Protein AF-A0A9W8M7R4-F1 (afdb_monomer_lite)

Organism: NCBI:txid2828524

Sequence (942 aa):
MDMLTEKFFDIISSVIETLGQFDGKRQLRSAHGLKLFHEESESMINQYSSPTFVIQAQGPSFESALVPRSLAAAENFFPRKDRVGFTNITTCIDIFSGIRRVDMLAQQAVYARQIFIQQPNRRFVRTLVITEDEVLLYHFDRSGSHCYVMPRCNPHVFVKIILGLSSLDEEVLGFDTSVQWTIDPDTGRKDGGTLTIRDDETGTSKTYELWRSDPSFKQYCIISRGTTCWDLLDEDNGRLLLAKDCYRYAEDSDVAEFENLKIARGLDGLAQMVSYTANCGETLNDFGFSPSRKPQHNMIASRVVLEKCGKNLFGFTSEKQLLYAIRDAIAGHRNLLRRGTVHRDIHWSNIVHGVSNAKPGNHGVLIDFDMAKSLTRVVGENWAVGHTQCFSIAILKNALAKQGERLLPHDYLDDMESTFYVTSTIMYQFIEPGPRDNSWENMEANLAFKEEWILAEYPKDPVQHVAENSCWSDASLTLLEKFYAFTREMAKEKEAIRYCREDERRKMYDNLRSKVKQHYDTVLGFFDVAISTLEAAEVGGSQVGSWASGSKRAFENDSEELYYYKRMYPTRNTTPSLVPTIASQLGRANPGLKEHIGLAVEEDPHIFSKTLRCQMAALIRDPVRCLRRAGKLDLASFRYVILVDGIDECRGEDIQGEARQDEDCQTEILMAVKECLLDDDLPFRIFIASRPECAIHDALQSGGALHELAYHIQLSDHYDATADIRRYLQRRLQDLGLRSRDPRARSGGWFSEKDIEKLVIAASGQFIFAATVVRYLSERRSSPVDRLKIVLTWTPAHNRSARPFEKLDLLYYSILSTAKMAYEAVDTHSEHDFLLLFRAY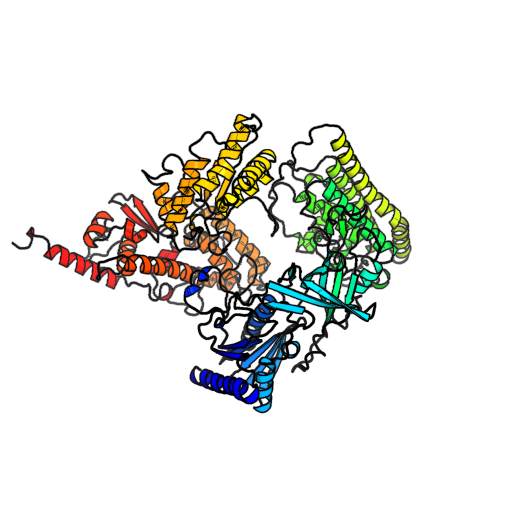QINATHGFNDIVSGPTLSLPNKELNAFLHVADDILISDLRSLVTIRPHPGGPILHLYHKSFSDFLNTESRSKDLFVPSARVQSYLAKCYLQNILQCPELRA

Structure (mmCIF, N/CA/C/O backbone):
data_AF-A0A9W8M7R4-F1
#
_entry.id   AF-A0A9W8M7R4-F1
#
loop_
_atom_site.group_PDB
_atom_site.id
_atom_site.type_symbol
_atom_site.label_atom_id
_atom_site.label_alt_id
_atom_site.label_comp_id
_atom_site.label_asym_id
_atom_site.label_entity_id
_atom_site.label_seq_id
_atom_site.pdbx_PDB_ins_code
_atom_site.Cartn_x
_atom_site.Cartn_y
_atom_site.Cartn_z
_atom_site.occupancy
_atom_site.B_iso_or_equiv
_atom_site.auth_seq_id
_atom_site.auth_comp_id
_atom_site.auth_asym_id
_atom_site.auth_atom_id
_atom_site.pdbx_PDB_model_num
ATOM 1 N N . MET A 1 1 ? 32.624 -13.544 -23.371 1.00 63.53 1 MET A N 1
ATOM 2 C CA . MET A 1 1 ? 31.279 -13.668 -22.778 1.00 63.53 1 MET A CA 1
ATOM 3 C C . MET A 1 1 ? 30.236 -13.675 -23.884 1.00 63.53 1 MET A C 1
ATOM 5 O O . MET A 1 1 ? 29.523 -14.657 -23.973 1.00 63.53 1 MET A O 1
ATOM 9 N N . ASP A 1 2 ? 30.258 -12.707 -24.802 1.00 67.94 2 ASP A N 1
ATOM 10 C CA . ASP A 1 2 ? 29.306 -12.605 -25.927 1.00 67.94 2 ASP A CA 1
ATOM 11 C C . ASP A 1 2 ? 29.199 -13.877 -26.787 1.00 67.94 2 ASP A C 1
ATOM 13 O O . ASP A 1 2 ? 28.110 -14.408 -26.957 1.00 67.94 2 ASP A O 1
ATOM 17 N N . MET A 1 3 ? 30.328 -14.474 -27.188 1.00 74.44 3 MET A N 1
ATOM 18 C CA . MET A 1 3 ? 30.341 -15.760 -27.913 1.00 74.44 3 MET A CA 1
ATOM 19 C C . MET A 1 3 ? 29.724 -16.932 -27.114 1.00 74.44 3 MET A C 1
ATOM 21 O O . MET A 1 3 ? 29.220 -17.890 -27.694 1.00 74.44 3 MET A O 1
ATOM 25 N N . LEU A 1 4 ? 29.803 -16.909 -25.779 1.00 77.62 4 LEU A N 1
ATOM 26 C CA . LEU A 1 4 ? 29.199 -17.942 -24.928 1.00 77.62 4 LEU A CA 1
ATOM 27 C C . LEU A 1 4 ? 27.686 -17.712 -24.813 1.00 77.62 4 LEU A C 1
ATOM 29 O O . LEU A 1 4 ? 26.915 -18.662 -24.909 1.00 77.62 4 LEU A O 1
ATOM 33 N N . THR A 1 5 ? 27.279 -16.450 -24.667 1.00 85.69 5 THR A N 1
ATOM 34 C CA . THR A 1 5 ? 25.880 -16.018 -24.680 1.00 85.69 5 THR A CA 1
ATOM 35 C C . THR A 1 5 ? 25.186 -16.435 -25.977 1.00 85.69 5 THR A C 1
ATOM 37 O O . THR A 1 5 ? 24.152 -17.089 -25.911 1.00 85.69 5 THR A O 1
ATOM 40 N N . GLU A 1 6 ? 25.778 -16.167 -27.145 1.00 87.06 6 GLU A N 1
ATOM 41 C CA . GLU A 1 6 ? 25.225 -16.585 -28.446 1.00 87.06 6 GLU A CA 1
ATOM 42 C C . GLU A 1 6 ? 25.021 -18.103 -28.536 1.00 87.06 6 GLU A C 1
ATOM 44 O O . GLU A 1 6 ? 23.932 -18.566 -28.863 1.00 87.06 6 GLU A O 1
ATOM 49 N N . LYS A 1 7 ? 26.016 -18.904 -28.134 1.00 89.81 7 LYS A N 1
ATOM 50 C CA . LYS A 1 7 ? 25.884 -20.372 -28.146 1.00 89.81 7 LYS A CA 1
ATOM 51 C C . LYS A 1 7 ? 24.743 -20.871 -27.265 1.00 89.81 7 LYS A C 1
ATOM 53 O O . LYS A 1 7 ? 24.025 -21.790 -27.649 1.00 89.81 7 LYS A O 1
ATOM 58 N N . PHE A 1 8 ? 24.582 -20.303 -26.070 1.00 91.31 8 PHE A N 1
ATOM 59 C CA . PHE A 1 8 ? 23.475 -20.680 -25.192 1.00 91.31 8 PHE A CA 1
ATOM 60 C C . PHE A 1 8 ? 22.125 -20.203 -25.727 1.00 91.31 8 PHE A C 1
ATOM 62 O O . PHE A 1 8 ? 21.140 -20.918 -25.546 1.00 91.31 8 PHE A O 1
ATOM 69 N N . PHE A 1 9 ? 22.074 -19.058 -26.412 1.00 94.00 9 PHE A N 1
ATOM 70 C CA . PHE A 1 9 ? 20.873 -18.615 -27.113 1.00 94.00 9 PHE A CA 1
ATOM 71 C C . PHE A 1 9 ? 20.446 -19.643 -28.168 1.00 94.00 9 PHE A C 1
ATOM 73 O O . PHE A 1 9 ? 19.298 -20.083 -28.147 1.00 94.00 9 PHE A O 1
ATOM 80 N N . ASP A 1 10 ? 21.373 -20.100 -29.015 1.00 94.06 10 ASP A N 1
ATOM 81 C CA . ASP A 1 10 ? 21.087 -21.094 -30.058 1.00 94.06 10 ASP A CA 1
ATOM 82 C C . ASP A 1 10 ? 20.635 -22.436 -29.468 1.00 94.06 10 ASP A C 1
ATOM 84 O O . ASP A 1 10 ? 19.653 -23.025 -29.923 1.00 94.06 10 ASP A O 1
ATOM 88 N N . ILE A 1 11 ? 21.312 -22.912 -28.415 1.00 94.06 11 ILE A N 1
ATOM 89 C CA . ILE A 1 11 ? 20.963 -24.175 -27.750 1.00 94.06 11 ILE A CA 1
ATOM 90 C C . ILE A 1 11 ? 19.561 -24.096 -27.139 1.00 94.06 11 ILE A C 1
ATOM 92 O O . ILE A 1 11 ? 18.747 -24.993 -27.355 1.00 94.06 11 ILE A O 1
ATOM 96 N N . ILE A 1 12 ? 19.273 -23.050 -26.359 1.00 95.75 12 ILE A N 1
ATOM 97 C CA . ILE A 1 12 ? 17.987 -22.921 -25.663 1.00 95.75 12 ILE A CA 1
ATOM 98 C C . ILE A 1 12 ? 16.858 -22.716 -26.680 1.00 95.75 12 ILE A C 1
ATOM 100 O O . ILE A 1 12 ? 15.831 -23.386 -26.568 1.00 95.75 12 ILE A O 1
ATOM 104 N N . SER A 1 13 ? 17.058 -21.866 -27.694 1.00 94.88 13 SER A N 1
ATOM 105 C CA . SER A 1 13 ? 16.089 -21.670 -28.781 1.00 94.88 13 SER A CA 1
ATOM 106 C C . SER A 1 13 ? 15.810 -22.979 -29.515 1.00 94.88 13 SER A C 1
ATOM 108 O O . SER A 1 13 ? 14.651 -23.363 -29.653 1.00 94.88 13 SER A O 1
ATOM 110 N N . SER A 1 14 ? 16.855 -23.735 -29.873 1.00 94.38 14 SER A N 1
ATOM 111 C CA . SER A 1 14 ? 16.703 -25.029 -30.544 1.00 94.38 14 SER A CA 1
ATOM 112 C C . SER A 1 14 ? 15.904 -26.025 -29.703 1.00 94.38 14 SER A C 1
ATOM 114 O O . SER A 1 14 ? 15.025 -26.700 -30.237 1.00 94.38 14 SER A O 1
ATOM 116 N N . VAL A 1 15 ? 16.145 -26.094 -28.388 1.00 95.19 15 VAL A N 1
ATOM 117 C CA . VAL A 1 15 ? 15.368 -26.958 -27.483 1.00 95.19 15 VAL A CA 1
ATOM 118 C C . VAL A 1 15 ? 13.887 -26.570 -27.476 1.00 95.19 15 VAL A C 1
ATOM 120 O O . VAL A 1 15 ? 13.032 -27.450 -27.579 1.00 95.19 15 VAL A O 1
ATOM 123 N N . ILE A 1 16 ? 13.576 -25.275 -27.382 1.00 94.44 16 ILE A N 1
ATOM 124 C CA . ILE A 1 16 ? 12.191 -24.776 -27.364 1.00 94.44 16 ILE A CA 1
ATOM 125 C C . ILE A 1 16 ? 11.485 -25.078 -28.695 1.00 94.44 16 ILE A C 1
ATOM 127 O O . ILE A 1 16 ? 10.357 -25.571 -28.689 1.00 94.44 16 ILE A O 1
ATOM 131 N N . GLU A 1 17 ? 12.150 -24.834 -29.824 1.00 91.12 17 GLU A N 1
ATOM 132 C CA . GLU A 1 17 ? 11.568 -24.984 -31.162 1.00 91.12 17 GLU A CA 1
ATOM 133 C C . GLU A 1 17 ? 11.407 -26.450 -31.581 1.00 91.12 17 GLU A C 1
ATOM 135 O O . GLU A 1 17 ? 10.351 -26.840 -32.076 1.00 91.12 17 GLU A O 1
ATOM 140 N N . THR A 1 18 ? 12.430 -27.284 -31.368 1.00 89.62 18 THR A N 1
ATOM 141 C CA . THR A 1 18 ? 12.432 -28.666 -31.880 1.00 89.62 18 THR A CA 1
ATOM 142 C C . THR A 1 18 ? 11.762 -29.663 -30.943 1.00 89.62 18 THR A C 1
ATOM 144 O O . THR A 1 18 ? 11.052 -30.555 -31.410 1.00 89.62 18 THR A O 1
ATOM 147 N N . LEU A 1 19 ? 11.983 -29.530 -29.632 1.00 89.00 19 LEU A N 1
ATOM 148 C CA . LEU A 1 19 ? 11.485 -30.482 -28.636 1.00 89.00 19 LEU A CA 1
ATOM 149 C C . LEU A 1 19 ? 10.217 -29.989 -27.938 1.00 89.00 19 LEU A C 1
ATOM 151 O O . LEU A 1 19 ? 9.416 -30.811 -27.504 1.00 89.00 19 LEU A O 1
ATOM 155 N N . GLY A 1 20 ? 10.044 -28.671 -27.812 1.00 83.75 20 GLY A N 1
ATOM 156 C CA . GLY A 1 20 ? 8.872 -28.077 -27.174 1.00 83.75 20 GLY A CA 1
ATOM 157 C C . GLY A 1 20 ? 7.622 -28.068 -28.053 1.00 83.75 20 GLY A C 1
ATOM 158 O O . GLY A 1 20 ? 6.532 -28.299 -27.542 1.00 83.75 20 GLY A O 1
ATOM 159 N N . GLN A 1 21 ? 7.777 -27.827 -29.363 1.00 81.00 21 GLN A N 1
ATOM 160 C CA . GLN A 1 21 ? 6.673 -27.760 -30.340 1.00 81.00 21 GLN A CA 1
ATOM 161 C C . GLN A 1 21 ? 5.500 -26.875 -29.872 1.00 81.00 21 GLN A C 1
ATOM 163 O O . GLN A 1 21 ? 4.334 -27.230 -29.985 1.00 81.00 21 GLN A O 1
ATOM 168 N N . PHE A 1 22 ? 5.805 -25.701 -29.312 1.00 86.56 22 PHE A N 1
ATOM 169 C CA . PHE A 1 22 ? 4.809 -24.830 -28.675 1.00 86.56 22 PHE A CA 1
ATOM 170 C C . PHE A 1 22 ? 4.043 -23.906 -29.645 1.00 86.56 22 PHE A C 1
ATOM 172 O O . PHE A 1 22 ? 3.486 -22.900 -29.203 1.00 86.56 22 PHE A O 1
ATOM 179 N N . ASP A 1 23 ? 4.055 -24.183 -30.954 1.00 83.06 23 ASP A N 1
ATOM 180 C CA . ASP A 1 23 ? 3.386 -23.396 -32.010 1.00 83.06 23 ASP A CA 1
ATOM 181 C C . ASP A 1 23 ? 3.647 -21.876 -31.942 1.00 83.06 23 ASP A C 1
ATOM 183 O O . ASP A 1 23 ? 2.755 -21.052 -32.141 1.00 83.06 23 ASP A O 1
ATOM 187 N N . GLY A 1 24 ? 4.872 -21.477 -31.587 1.00 83.06 24 GLY A N 1
ATOM 188 C CA . GLY A 1 24 ? 5.258 -20.065 -31.461 1.00 83.06 24 GLY A CA 1
ATOM 189 C C . GLY A 1 24 ? 4.744 -19.350 -30.202 1.00 83.06 24 GLY A C 1
ATOM 190 O O . GLY A 1 24 ? 5.095 -18.194 -29.975 1.00 83.06 24 GLY A O 1
ATOM 191 N N . LYS A 1 25 ? 3.986 -20.020 -29.321 1.00 90.00 25 LYS A N 1
ATOM 192 C CA . LYS A 1 25 ? 3.509 -19.444 -28.042 1.00 90.00 25 LYS A CA 1
ATOM 193 C C . LYS A 1 25 ? 4.615 -19.246 -27.005 1.00 90.00 25 LYS A C 1
ATOM 195 O O . LYS A 1 25 ? 4.366 -18.678 -25.938 1.00 90.00 25 LYS A O 1
ATOM 200 N N . ARG A 1 26 ? 5.807 -19.777 -27.266 1.00 94.06 26 ARG A N 1
ATOM 201 C CA . ARG A 1 26 ? 6.994 -19.680 -26.416 1.00 94.06 26 ARG A CA 1
ATOM 202 C C . ARG A 1 26 ? 8.165 -19.302 -27.299 1.00 94.06 26 ARG A C 1
ATOM 204 O O . ARG A 1 26 ? 8.432 -19.993 -28.278 1.00 94.06 26 ARG A O 1
ATOM 211 N N . GLN A 1 27 ? 8.851 -18.225 -26.945 1.00 93.00 27 GLN A N 1
ATOM 212 C CA . GLN A 1 27 ? 9.994 -17.750 -27.711 1.00 93.00 27 GLN A CA 1
ATOM 213 C C . GLN A 1 27 ? 11.095 -17.276 -26.770 1.00 93.00 27 GLN A C 1
ATOM 215 O O . GLN A 1 27 ? 10.845 -16.481 -25.862 1.00 93.00 27 GLN A O 1
ATOM 220 N N . LEU A 1 28 ? 12.324 -17.741 -26.993 1.00 94.88 28 LEU A N 1
ATOM 221 C CA . LEU A 1 28 ? 13.481 -17.173 -26.314 1.00 94.88 28 LEU A CA 1
ATOM 222 C C . LEU A 1 28 ? 13.774 -15.790 -26.901 1.00 94.88 28 LEU A C 1
ATOM 224 O O . LEU A 1 28 ? 13.878 -15.622 -28.115 1.00 94.88 28 LEU A O 1
ATOM 228 N N . ARG A 1 29 ? 13.922 -14.788 -26.038 1.00 92.50 29 ARG A N 1
ATOM 229 C CA . ARG A 1 29 ? 14.268 -13.422 -26.434 1.00 92.50 29 ARG A CA 1
ATOM 230 C C . ARG A 1 29 ? 15.545 -13.008 -25.729 1.00 92.50 29 ARG A C 1
ATOM 232 O O . ARG A 1 29 ? 15.669 -13.167 -24.512 1.00 92.50 29 ARG A O 1
ATOM 239 N N . SER A 1 30 ? 16.476 -12.438 -26.492 1.00 89.94 30 SER A N 1
ATOM 240 C CA . SER A 1 30 ? 17.576 -11.686 -25.900 1.00 89.94 30 SER A CA 1
ATOM 241 C C . SER A 1 30 ? 17.002 -10.459 -25.213 1.00 89.94 30 SER A C 1
ATOM 243 O O . SER A 1 30 ? 16.297 -9.667 -25.837 1.00 89.94 30 SER A O 1
ATOM 245 N N . ALA A 1 31 ? 17.270 -10.335 -23.917 1.00 83.12 31 ALA A N 1
ATOM 246 C CA . ALA A 1 31 ? 16.849 -9.188 -23.126 1.00 83.12 31 ALA A CA 1
ATOM 247 C C . ALA A 1 31 ? 17.984 -8.170 -22.936 1.00 83.12 31 ALA A C 1
ATOM 249 O O . ALA A 1 31 ? 17.799 -7.144 -22.276 1.00 83.12 31 ALA A O 1
ATOM 250 N N . HIS A 1 32 ? 19.129 -8.387 -23.597 1.00 74.44 32 HIS A N 1
ATOM 251 C CA . HIS A 1 32 ? 20.194 -7.399 -23.685 1.00 74.44 32 HIS A CA 1
ATOM 252 C C . HIS A 1 32 ? 19.678 -6.136 -24.394 1.00 74.44 32 HIS A C 1
ATOM 254 O O . HIS A 1 32 ? 19.319 -6.168 -25.568 1.00 74.44 32 HIS A O 1
ATOM 260 N N . GLY A 1 33 ? 19.581 -5.028 -23.654 1.00 67.94 33 GLY A N 1
ATOM 261 C CA . GLY A 1 33 ? 19.004 -3.768 -24.140 1.00 67.94 33 GLY A CA 1
ATOM 262 C C . GLY A 1 33 ? 17.485 -3.628 -23.961 1.00 67.94 33 GLY A C 1
ATOM 263 O O . GLY A 1 33 ? 16.970 -2.520 -24.118 1.00 67.94 33 GLY A O 1
ATOM 264 N N . LEU A 1 34 ? 16.765 -4.686 -23.561 1.00 80.62 34 LEU A N 1
ATOM 265 C CA . LEU A 1 34 ? 15.351 -4.589 -23.181 1.00 80.62 34 LEU A CA 1
ATOM 266 C C . LEU A 1 34 ? 15.217 -4.074 -21.743 1.00 80.62 34 LEU A C 1
ATOM 268 O O . LEU A 1 34 ? 15.979 -4.455 -20.853 1.00 80.62 34 LEU A O 1
ATOM 272 N N . LYS A 1 35 ? 14.224 -3.215 -21.499 1.00 81.12 35 LYS A N 1
ATOM 273 C CA . LYS A 1 35 ? 13.901 -2.699 -20.162 1.00 81.12 35 LYS A CA 1
ATOM 274 C C . LYS A 1 35 ? 12.603 -3.338 -19.678 1.00 81.12 35 LYS A C 1
ATOM 276 O O . LYS A 1 35 ? 11.530 -2.940 -20.116 1.00 81.12 35 LYS A O 1
ATOM 281 N N . LEU A 1 36 ? 12.698 -4.317 -18.779 1.00 85.06 36 LEU A N 1
ATOM 282 C CA . LEU A 1 36 ? 11.528 -4.912 -18.133 1.00 85.06 36 LEU A CA 1
ATOM 283 C C . LEU A 1 36 ? 11.210 -4.106 -16.875 1.00 85.06 36 LEU A C 1
ATOM 285 O O . LEU A 1 36 ? 11.969 -4.138 -15.904 1.00 85.06 36 LEU A O 1
ATOM 289 N N . PHE A 1 37 ? 10.122 -3.348 -16.906 1.00 83.31 37 PHE A N 1
ATOM 290 C CA . PHE A 1 37 ? 9.811 -2.362 -15.873 1.00 83.31 37 PHE A CA 1
ATOM 291 C C . PHE A 1 37 ? 9.232 -2.975 -14.605 1.00 83.31 37 PHE A C 1
ATOM 293 O O . PHE A 1 37 ? 8.526 -3.981 -14.643 1.00 83.31 37 PHE A O 1
ATOM 300 N N . HIS A 1 38 ? 9.565 -2.355 -13.474 1.00 83.81 38 HIS A N 1
ATOM 301 C CA . HIS A 1 38 ? 9.110 -2.773 -12.153 1.00 83.81 38 HIS A CA 1
ATOM 302 C C . HIS A 1 38 ? 7.792 -2.094 -11.773 1.00 83.81 38 HIS A C 1
ATOM 304 O O . HIS A 1 38 ? 7.587 -0.926 -12.096 1.00 83.81 38 HIS A O 1
ATOM 310 N N . GLU A 1 39 ? 6.943 -2.797 -11.024 1.00 75.88 39 GLU A N 1
ATOM 311 C CA . GLU A 1 39 ? 5.661 -2.290 -10.511 1.00 75.88 39 GLU A CA 1
ATOM 312 C C . GLU A 1 39 ? 5.675 -2.300 -8.968 1.00 75.88 39 GLU A C 1
ATOM 314 O O . GLU A 1 39 ? 5.209 -3.227 -8.320 1.00 75.88 39 GLU A O 1
ATOM 319 N N . GLU A 1 40 ? 6.283 -1.293 -8.332 1.00 59.75 40 GLU A N 1
ATOM 320 C CA . GLU A 1 40 ? 6.378 -1.222 -6.861 1.00 59.75 40 GLU A CA 1
ATOM 321 C C . GLU A 1 40 ? 5.921 0.141 -6.331 1.00 59.75 40 GLU A C 1
ATOM 323 O O . GLU A 1 40 ? 6.742 1.013 -6.065 1.00 59.75 40 GLU A O 1
ATOM 328 N N . SER A 1 41 ? 4.603 0.285 -6.160 1.00 44.12 41 SER A N 1
ATOM 329 C CA . SER A 1 41 ? 3.895 1.462 -5.629 1.00 44.12 41 SER A CA 1
ATOM 330 C C . SER A 1 41 ? 4.120 2.799 -6.360 1.00 44.12 41 SER A C 1
ATOM 332 O O . SER A 1 41 ? 5.094 3.040 -7.071 1.00 44.12 41 SER A O 1
ATOM 334 N N . GLU A 1 42 ? 3.166 3.708 -6.165 1.00 39.12 42 GLU A N 1
ATOM 335 C CA . GLU A 1 42 ? 3.005 4.998 -6.848 1.00 39.12 42 GLU A CA 1
ATOM 336 C C . GLU A 1 42 ? 4.198 5.983 -6.713 1.00 39.12 42 GLU A C 1
ATOM 338 O O . GLU A 1 42 ? 4.226 7.043 -7.333 1.00 39.12 42 GLU A O 1
ATOM 343 N N . SER A 1 43 ? 5.242 5.666 -5.944 1.00 36.91 43 SER A N 1
ATOM 344 C CA . SER A 1 43 ? 6.363 6.591 -5.688 1.00 36.91 43 SER A CA 1
ATOM 345 C C . SER A 1 43 ? 7.661 6.297 -6.461 1.00 36.91 43 SER A C 1
ATOM 347 O O . SER A 1 43 ? 8.602 7.089 -6.377 1.00 36.91 43 SER A O 1
ATOM 349 N N . MET A 1 44 ? 7.741 5.207 -7.236 1.00 40.03 44 MET A N 1
ATOM 350 C CA . MET A 1 44 ? 9.003 4.721 -7.826 1.00 40.03 44 MET A CA 1
ATOM 351 C C . MET A 1 44 ? 8.919 4.546 -9.350 1.00 40.03 44 MET A C 1
ATOM 353 O O . MET A 1 44 ? 8.789 3.433 -9.852 1.00 40.03 44 MET A O 1
ATOM 357 N N . ILE A 1 45 ? 9.046 5.629 -10.120 1.00 44.12 45 ILE A N 1
ATOM 358 C CA . ILE A 1 45 ? 9.048 5.530 -11.589 1.00 44.12 45 ILE A CA 1
ATOM 359 C C . ILE A 1 45 ? 10.486 5.339 -12.131 1.00 44.12 45 ILE A C 1
ATOM 361 O O . ILE A 1 45 ? 11.418 6.005 -11.678 1.00 44.12 45 ILE A O 1
ATOM 365 N N . ASN A 1 46 ? 10.646 4.437 -13.115 1.00 54.03 46 ASN A N 1
ATOM 366 C CA . ASN A 1 46 ? 11.855 4.091 -13.904 1.00 54.03 46 ASN A CA 1
ATOM 367 C C . ASN A 1 46 ? 12.802 2.983 -13.390 1.00 54.03 46 ASN A C 1
ATOM 369 O O . ASN A 1 46 ? 13.910 2.855 -13.920 1.00 54.03 46 ASN A O 1
ATOM 373 N N . GLN A 1 47 ? 12.415 2.144 -12.426 1.00 69.31 47 GLN A N 1
ATOM 374 C CA . GLN A 1 47 ? 13.193 0.924 -12.159 1.00 69.31 47 GLN A CA 1
ATOM 375 C C . GLN A 1 47 ? 12.873 -0.154 -13.200 1.00 69.31 47 GLN A C 1
ATOM 377 O O . GLN A 1 47 ? 11.716 -0.363 -13.563 1.00 69.31 47 GLN A O 1
ATOM 382 N N . TYR A 1 48 ? 13.913 -0.809 -13.710 1.00 82.69 48 TYR A N 1
ATOM 383 C CA . TYR A 1 48 ? 13.786 -1.909 -14.654 1.00 82.69 48 TYR A CA 1
ATOM 384 C C . TYR A 1 48 ? 14.875 -2.950 -14.417 1.00 82.69 48 TYR A C 1
ATOM 386 O O . TYR A 1 48 ? 15.890 -2.704 -13.759 1.00 82.69 48 TYR A O 1
ATOM 394 N N . SER A 1 49 ? 14.659 -4.123 -14.987 1.00 86.75 49 SER A N 1
ATOM 395 C CA . SER A 1 49 ? 15.643 -5.187 -15.082 1.00 86.75 49 SER A CA 1
ATOM 396 C C . SER A 1 49 ? 15.896 -5.549 -16.536 1.00 86.75 49 SER A C 1
ATOM 398 O O . SER A 1 49 ? 15.009 -5.439 -17.379 1.00 86.75 49 SER A O 1
ATOM 400 N N . SER A 1 50 ? 17.115 -5.997 -16.807 1.00 88.25 50 SER A N 1
ATOM 401 C CA . SER A 1 50 ? 17.550 -6.459 -18.124 1.00 88.25 50 SER A CA 1
ATOM 402 C C . SER A 1 50 ? 18.276 -7.791 -17.933 1.00 88.25 50 SER A C 1
ATOM 404 O O . SER A 1 50 ? 19.505 -7.793 -17.842 1.00 88.25 50 SER A O 1
ATOM 406 N N . PRO A 1 51 ? 17.537 -8.903 -17.749 1.00 92.19 51 PRO A N 1
ATOM 407 C CA . PRO A 1 51 ? 18.140 -10.234 -17.719 1.00 92.19 51 PRO A CA 1
ATOM 408 C C . PRO A 1 51 ? 18.854 -10.542 -19.043 1.00 92.19 51 PRO A C 1
ATOM 410 O O . PRO A 1 51 ? 18.665 -9.849 -20.044 1.00 92.19 51 PRO A O 1
ATOM 413 N N . THR A 1 52 ? 19.666 -11.596 -19.064 1.00 93.31 52 THR A N 1
ATOM 414 C CA . THR A 1 52 ? 20.369 -12.030 -20.281 1.00 93.31 52 THR A CA 1
ATOM 415 C C . THR A 1 52 ? 19.364 -12.517 -21.325 1.00 93.31 52 THR A C 1
ATOM 417 O O . THR A 1 52 ? 19.315 -11.995 -22.441 1.00 93.31 52 THR A O 1
ATOM 420 N N . PHE A 1 53 ? 18.499 -13.456 -20.933 1.00 95.69 53 PHE A N 1
ATOM 421 C CA . PHE A 1 53 ? 17.388 -13.941 -21.744 1.00 95.69 53 PHE A CA 1
ATOM 422 C C . PHE A 1 53 ? 16.094 -13.997 -20.946 1.00 95.69 53 PHE A C 1
ATOM 424 O O . PHE A 1 53 ? 16.083 -14.094 -19.716 1.00 95.69 53 PHE A O 1
ATOM 431 N N . VAL A 1 54 ? 14.990 -14.020 -21.679 1.00 96.38 54 VAL A N 1
ATOM 432 C CA . VAL A 1 54 ? 13.667 -14.349 -21.151 1.00 96.38 54 VAL A CA 1
ATOM 433 C C . VAL A 1 54 ? 12.950 -15.279 -22.111 1.00 96.38 54 VAL A C 1
ATOM 435 O O . VAL A 1 54 ? 13.210 -15.263 -23.315 1.00 96.38 54 VAL A O 1
ATOM 438 N N . ILE A 1 55 ? 12.029 -16.075 -21.580 1.00 96.25 55 ILE A N 1
ATOM 439 C CA . ILE A 1 55 ? 11.105 -16.857 -22.401 1.00 96.25 55 ILE A CA 1
ATOM 440 C C . ILE A 1 55 ? 9.800 -16.070 -22.466 1.00 96.25 55 ILE A C 1
ATOM 442 O O . ILE A 1 55 ? 9.037 -16.046 -21.499 1.00 96.25 55 ILE A O 1
ATOM 446 N N . GLN A 1 56 ? 9.576 -15.398 -23.594 1.00 94.19 56 GLN A N 1
ATOM 447 C CA . GLN A 1 56 ? 8.321 -14.720 -23.892 1.00 94.19 56 GLN A CA 1
ATOM 448 C C . GLN A 1 56 ? 7.219 -15.763 -24.081 1.00 94.19 56 GLN A C 1
ATOM 450 O O . GLN A 1 56 ? 7.436 -16.810 -24.697 1.00 94.19 56 GLN A O 1
ATOM 455 N N . ALA A 1 57 ? 6.044 -15.475 -23.534 1.00 93.81 57 ALA A N 1
ATOM 456 C CA . ALA A 1 57 ? 4.942 -16.411 -23.443 1.00 93.81 57 ALA A CA 1
ATOM 457 C C . ALA A 1 57 ? 3.617 -15.775 -23.858 1.00 93.81 57 ALA A C 1
ATOM 459 O O . ALA A 1 57 ? 3.325 -14.626 -23.531 1.00 93.81 57 ALA A O 1
ATOM 460 N N . GLN A 1 58 ? 2.802 -16.571 -24.543 1.00 90.31 58 GLN A N 1
ATOM 461 C CA . GLN A 1 58 ? 1.394 -16.295 -24.806 1.00 90.31 58 GLN A CA 1
ATOM 462 C C . GLN A 1 58 ? 0.529 -17.378 -24.155 1.00 90.31 58 GLN A C 1
ATOM 464 O O . GLN A 1 58 ? 0.924 -18.548 -24.088 1.00 90.31 58 GLN A O 1
ATOM 469 N N . GLY A 1 59 ? -0.650 -17.009 -23.671 1.00 87.94 59 GLY A N 1
ATOM 470 C CA . GLY A 1 59 ? -1.560 -17.923 -22.987 1.00 87.94 59 GLY A CA 1
ATOM 471 C C . GLY A 1 59 ? -2.505 -17.177 -22.049 1.00 87.94 59 GLY A C 1
ATOM 472 O O . GLY A 1 59 ? -2.378 -15.960 -21.925 1.00 87.94 59 GLY A O 1
ATOM 473 N N . PRO A 1 60 ? -3.426 -17.893 -21.388 1.00 85.81 60 PRO A N 1
ATOM 474 C CA . PRO A 1 60 ? -4.508 -17.270 -20.631 1.00 85.81 60 PRO A CA 1
ATOM 475 C C . PRO A 1 60 ? -4.012 -16.461 -19.423 1.00 85.81 60 PRO A C 1
ATOM 477 O O . PRO A 1 60 ? -4.578 -15.417 -19.130 1.00 85.81 60 PRO A O 1
ATOM 480 N N . SER A 1 61 ? -2.910 -16.848 -18.772 1.00 91.50 61 SER A N 1
ATOM 481 C CA . SER A 1 61 ? -2.337 -16.056 -17.666 1.00 91.50 61 SER A CA 1
ATOM 482 C C . SER A 1 61 ? -1.388 -14.918 -18.069 1.00 91.50 61 SER A C 1
ATOM 484 O O . SER A 1 61 ? -0.929 -14.184 -17.187 1.00 91.50 61 SER A O 1
ATOM 486 N N . PHE A 1 62 ? -1.090 -14.744 -19.362 1.00 92.62 62 PHE A N 1
ATOM 487 C CA . PHE A 1 62 ? -0.138 -13.743 -19.857 1.00 92.62 62 PHE A CA 1
ATOM 488 C C . PHE A 1 62 ? -0.848 -12.590 -20.564 1.00 92.62 62 PHE A C 1
ATOM 490 O O . PHE A 1 62 ? -1.793 -12.798 -21.316 1.00 92.62 62 PHE A O 1
ATOM 497 N N . GLU A 1 63 ? -0.344 -11.373 -20.375 1.00 89.19 63 GLU A N 1
ATOM 498 C CA . GLU A 1 63 ? -0.904 -10.168 -20.995 1.00 89.19 63 GLU A CA 1
ATOM 499 C C . GLU A 1 63 ? 0.189 -9.258 -21.564 1.00 89.19 63 GLU A C 1
ATOM 501 O O . GLU A 1 63 ? 1.341 -9.297 -21.120 1.00 89.19 63 GLU A O 1
ATOM 506 N N . SER A 1 64 ? -0.175 -8.404 -22.521 1.00 84.50 64 SER A N 1
ATOM 507 C CA . SER A 1 64 ? 0.708 -7.422 -23.155 1.00 84.50 64 SER A CA 1
ATOM 508 C C . SER A 1 64 ? 1.590 -6.694 -22.135 1.00 84.50 64 SER A C 1
ATOM 510 O O . SER A 1 64 ? 1.108 -6.233 -21.095 1.00 84.50 64 SER A O 1
ATOM 512 N N . ALA A 1 65 ? 2.885 -6.592 -22.456 1.00 75.31 65 ALA A N 1
ATOM 513 C CA . ALA A 1 65 ? 3.902 -5.983 -21.604 1.00 75.31 65 ALA A CA 1
ATOM 514 C C . ALA A 1 65 ? 3.495 -4.584 -21.124 1.00 75.31 65 ALA A C 1
ATOM 516 O O . ALA A 1 65 ? 3.071 -3.747 -21.925 1.00 75.31 65 ALA A O 1
ATOM 517 N N . LEU A 1 66 ? 3.696 -4.316 -19.831 1.00 65.56 66 LEU A N 1
ATOM 518 C CA . LEU A 1 66 ? 3.542 -2.973 -19.281 1.00 65.56 66 LEU A CA 1
ATOM 519 C C . LEU A 1 66 ? 4.512 -2.004 -19.959 1.00 65.56 66 LEU A C 1
ATOM 521 O O . LEU A 1 66 ? 5.715 -2.252 -20.070 1.00 65.56 66 LEU A O 1
ATOM 525 N N . VAL A 1 67 ? 3.977 -0.863 -20.367 1.00 57.91 67 VAL A N 1
ATOM 526 C CA . VAL A 1 67 ? 4.741 0.244 -20.931 1.00 57.91 67 VAL A CA 1
ATOM 527 C C . VAL A 1 67 ? 4.816 1.308 -19.848 1.00 57.91 67 VAL A C 1
ATOM 529 O O . VAL A 1 67 ? 3.776 1.679 -19.294 1.00 57.91 67 VAL A O 1
ATOM 532 N N . PRO A 1 68 ? 6.005 1.835 -19.514 1.00 49.97 68 PRO A N 1
ATOM 533 C CA . PRO A 1 68 ? 6.082 3.007 -18.671 1.00 49.97 68 PRO A CA 1
ATOM 534 C C . PRO A 1 68 ? 5.275 4.099 -19.327 1.00 49.97 68 PRO A C 1
ATOM 536 O O . PRO A 1 68 ? 5.435 4.395 -20.509 1.00 49.97 68 PRO A O 1
ATOM 539 N N . ARG A 1 69 ? 4.457 4.743 -18.518 1.00 46.75 69 ARG A N 1
ATOM 540 C CA . ARG A 1 69 ? 3.570 5.821 -18.938 1.00 46.75 69 ARG A CA 1
ATOM 541 C C . ARG A 1 69 ? 4.323 6.968 -19.636 1.00 46.75 69 ARG A C 1
ATOM 543 O O . ARG A 1 69 ? 3.753 7.670 -20.457 1.00 46.75 69 ARG A O 1
ATOM 550 N N . SER A 1 70 ? 5.631 7.096 -19.393 1.00 39.69 70 SER A N 1
ATOM 551 C CA . SER A 1 70 ? 6.524 8.030 -20.082 1.00 39.69 70 SER A CA 1
ATOM 552 C C . SER A 1 70 ? 6.801 7.707 -21.559 1.00 39.69 70 SER A C 1
ATOM 554 O O . SER A 1 70 ? 7.111 8.639 -22.297 1.00 39.69 70 SER A O 1
ATOM 556 N N . LEU A 1 71 ? 6.679 6.440 -21.978 1.00 43.34 71 LEU A N 1
ATOM 557 C CA . LEU A 1 71 ? 6.962 5.915 -23.325 1.00 43.34 71 LEU A CA 1
ATOM 558 C C . LEU A 1 71 ? 5.693 5.527 -24.111 1.00 43.34 71 LEU A C 1
ATOM 560 O O . LEU A 1 71 ? 5.801 5.124 -25.266 1.00 43.34 71 LEU A O 1
ATOM 564 N N . ALA A 1 72 ? 4.504 5.653 -23.510 1.00 44.50 72 ALA A N 1
ATOM 565 C CA . ALA A 1 72 ? 3.228 5.320 -24.151 1.00 44.50 72 ALA A CA 1
ATOM 566 C C . ALA A 1 72 ? 2.925 6.206 -25.379 1.00 44.50 72 ALA A C 1
ATOM 568 O O . ALA A 1 72 ? 2.384 5.718 -26.360 1.00 44.50 72 ALA A O 1
ATOM 569 N N . ALA A 1 73 ? 3.380 7.464 -25.398 1.00 39.47 73 ALA A N 1
ATOM 570 C CA . ALA A 1 73 ? 3.234 8.361 -26.554 1.00 39.47 73 ALA A CA 1
ATOM 571 C C . ALA A 1 73 ? 4.015 7.899 -27.809 1.00 39.47 73 ALA A C 1
ATOM 573 O O . ALA A 1 73 ? 3.690 8.285 -28.927 1.00 39.47 73 ALA A O 1
ATOM 574 N N . ALA A 1 74 ? 5.022 7.029 -27.652 1.00 40.38 74 ALA A N 1
ATOM 575 C CA . ALA A 1 74 ? 5.752 6.416 -28.766 1.00 40.38 74 ALA A CA 1
ATOM 576 C C . ALA A 1 74 ? 5.099 5.104 -29.257 1.00 40.38 74 ALA A C 1
ATOM 578 O O . ALA A 1 74 ? 5.716 4.346 -30.011 1.00 40.38 74 ALA A O 1
ATOM 579 N N . GLU A 1 75 ? 3.865 4.803 -28.821 1.00 40.78 75 GLU A N 1
ATOM 580 C CA . GLU A 1 75 ? 3.178 3.539 -29.106 1.00 40.78 75 GLU A CA 1
ATOM 581 C C . GLU A 1 75 ? 3.024 3.226 -30.593 1.00 40.78 75 GLU A C 1
ATOM 583 O O . GLU A 1 75 ? 3.042 2.048 -30.954 1.00 40.78 75 GLU A O 1
ATOM 588 N N . ASN A 1 76 ? 2.971 4.256 -31.439 1.00 44.62 76 ASN A N 1
ATOM 589 C CA . ASN A 1 76 ? 2.750 4.135 -32.879 1.00 44.62 76 ASN A CA 1
ATOM 590 C C . ASN A 1 76 ? 3.926 3.512 -33.655 1.00 44.62 76 ASN A C 1
ATOM 592 O O . ASN A 1 76 ? 3.765 3.187 -34.828 1.00 44.62 76 ASN A O 1
ATOM 596 N N . PHE A 1 77 ? 5.092 3.308 -33.030 1.00 40.97 77 PHE A N 1
ATOM 597 C CA . PHE A 1 77 ? 6.290 2.824 -33.730 1.00 40.97 77 PHE A CA 1
ATOM 598 C C . PHE A 1 77 ? 6.586 1.321 -33.562 1.00 40.97 77 PHE A C 1
ATOM 600 O O . PHE A 1 77 ? 7.427 0.802 -34.292 1.00 40.97 77 PHE A O 1
ATOM 607 N N . PHE A 1 78 ? 5.902 0.593 -32.662 1.00 42.12 78 PHE A N 1
ATOM 608 C CA . PHE A 1 78 ? 6.138 -0.849 -32.453 1.00 42.12 78 PHE A CA 1
ATOM 609 C C . PHE A 1 78 ? 4.849 -1.635 -32.155 1.00 42.12 78 PHE A C 1
ATOM 611 O O . PHE A 1 78 ? 4.147 -1.273 -31.201 1.00 42.12 78 PHE A O 1
ATOM 618 N N . PRO A 1 79 ? 4.569 -2.752 -32.865 1.00 52.38 79 PRO A N 1
ATOM 619 C CA . PRO A 1 79 ? 3.394 -3.588 -32.616 1.00 52.38 79 PRO A CA 1
ATOM 620 C C . PRO A 1 79 ? 3.321 -4.061 -31.156 1.00 52.38 79 PRO A C 1
ATOM 622 O O . PRO A 1 79 ? 4.285 -4.600 -30.610 1.00 52.38 79 PRO A O 1
ATOM 625 N N . ARG A 1 80 ? 2.156 -3.893 -30.511 1.00 57.38 80 ARG A N 1
ATOM 626 C CA . ARG A 1 80 ? 1.937 -4.241 -29.089 1.00 57.38 80 ARG A CA 1
ATOM 627 C C . ARG A 1 80 ? 2.266 -5.707 -28.762 1.00 57.38 80 ARG A C 1
ATOM 629 O O . ARG A 1 80 ? 2.770 -5.981 -27.676 1.00 57.38 80 ARG A O 1
ATOM 636 N N . LYS A 1 81 ? 2.055 -6.629 -29.711 1.00 52.59 81 LYS A N 1
ATOM 637 C CA . LYS A 1 81 ? 2.291 -8.078 -29.553 1.00 52.59 81 LYS A CA 1
ATOM 638 C C . LYS A 1 81 ? 3.775 -8.476 -29.457 1.00 52.59 81 LYS A C 1
ATOM 640 O O . LYS A 1 81 ? 4.068 -9.544 -28.929 1.00 52.59 81 LYS A O 1
ATOM 645 N N . ASP A 1 82 ? 4.702 -7.615 -29.882 1.00 58.06 82 ASP A N 1
ATOM 646 C CA . ASP A 1 82 ? 6.145 -7.918 -29.908 1.00 58.06 82 ASP A CA 1
ATOM 647 C C . ASP A 1 82 ? 6.915 -7.406 -28.677 1.00 58.06 82 ASP A C 1
ATOM 649 O O . ASP A 1 82 ? 8.129 -7.610 -28.565 1.00 58.06 82 ASP A O 1
ATOM 653 N N . ARG A 1 83 ? 6.229 -6.739 -27.738 1.00 77.69 83 ARG A N 1
ATOM 654 C CA . ARG A 1 83 ? 6.840 -6.188 -26.518 1.00 77.69 83 ARG A CA 1
ATOM 655 C C . ARG A 1 83 ? 7.071 -7.274 -25.478 1.00 77.69 83 ARG A C 1
ATOM 657 O O . ARG A 1 83 ? 6.269 -8.189 -25.342 1.00 77.69 83 ARG A O 1
ATOM 664 N N . VAL A 1 84 ? 8.138 -7.135 -24.698 1.00 87.12 84 VAL A N 1
ATOM 665 C CA . VAL A 1 84 ? 8.541 -8.105 -23.673 1.00 87.12 84 VAL A CA 1
ATOM 666 C C . VAL A 1 84 ? 8.599 -7.412 -22.311 1.00 87.12 84 VAL A C 1
ATOM 668 O O . VAL A 1 84 ? 9.277 -6.397 -22.159 1.00 87.12 84 VAL A O 1
ATOM 671 N N . GLY A 1 85 ? 7.886 -7.957 -21.328 1.00 90.38 85 GLY A N 1
ATOM 672 C CA . GLY A 1 85 ? 7.745 -7.435 -19.967 1.00 90.38 85 GLY A CA 1
ATOM 673 C C . GLY A 1 85 ? 7.495 -8.562 -18.962 1.00 90.38 85 GLY A C 1
ATOM 674 O O . GLY A 1 85 ? 7.283 -9.708 -19.348 1.00 90.38 85 GLY A O 1
ATOM 675 N N . PHE A 1 86 ? 7.491 -8.264 -17.660 1.00 93.19 86 PHE A N 1
ATOM 676 C CA . PHE A 1 86 ? 7.249 -9.306 -16.653 1.00 93.19 86 PHE A CA 1
ATOM 677 C C . PHE A 1 86 ? 5.836 -9.912 -16.737 1.00 93.19 86 PHE A C 1
ATOM 679 O O . PHE A 1 86 ? 5.646 -11.031 -16.276 1.00 93.19 86 PHE A O 1
ATOM 686 N N . THR A 1 87 ? 4.867 -9.243 -17.369 1.00 91.75 87 THR A N 1
ATOM 687 C CA . THR A 1 87 ? 3.505 -9.766 -17.592 1.00 91.75 87 THR A CA 1
ATOM 688 C C . THR A 1 87 ? 3.405 -10.854 -18.668 1.00 91.75 87 THR A C 1
ATOM 690 O O . THR A 1 87 ? 2.442 -11.619 -18.656 1.00 91.75 87 THR A O 1
ATOM 693 N N . ASN A 1 88 ? 4.371 -10.954 -19.593 1.00 93.31 88 ASN A N 1
ATOM 694 C CA . ASN A 1 88 ? 4.340 -11.907 -20.713 1.00 93.31 88 ASN A CA 1
ATOM 695 C C . ASN A 1 88 ? 5.607 -12.755 -20.849 1.00 93.31 88 ASN A C 1
ATOM 697 O O . ASN A 1 88 ? 5.997 -13.137 -21.954 1.00 93.31 88 ASN A O 1
ATOM 701 N N . ILE A 1 89 ? 6.245 -13.073 -19.726 1.00 95.62 89 ILE A N 1
ATOM 702 C CA . ILE A 1 89 ? 7.359 -14.023 -19.681 1.00 95.62 89 ILE A CA 1
ATOM 703 C C . ILE A 1 89 ? 7.078 -15.140 -18.683 1.00 95.62 89 ILE A C 1
ATOM 705 O O . ILE A 1 89 ? 6.441 -14.926 -17.650 1.00 95.62 89 ILE A O 1
ATOM 709 N N . THR A 1 90 ? 7.600 -16.336 -18.947 1.00 96.69 90 THR A N 1
ATOM 710 C CA . THR A 1 90 ? 7.535 -17.431 -17.968 1.00 96.69 90 THR A CA 1
ATOM 711 C C . THR A 1 90 ? 8.633 -17.335 -16.908 1.00 96.69 90 THR A C 1
ATOM 713 O O . THR A 1 90 ? 8.420 -17.771 -15.774 1.00 96.69 90 THR A O 1
ATOM 716 N N . THR A 1 91 ? 9.808 -16.814 -17.284 1.00 96.75 91 THR A N 1
ATOM 717 C CA . THR A 1 91 ? 11.038 -16.830 -16.482 1.00 96.75 91 THR A CA 1
ATOM 718 C C . THR A 1 91 ? 12.098 -15.857 -17.019 1.00 96.75 91 THR A C 1
ATOM 720 O O . THR A 1 91 ? 12.030 -15.413 -18.169 1.00 96.75 91 THR A O 1
ATOM 723 N N . CYS A 1 92 ? 13.121 -15.604 -16.199 1.00 97.25 92 CYS A N 1
ATOM 724 C CA . CYS A 1 92 ? 14.368 -14.943 -16.571 1.00 97.25 92 CYS A CA 1
ATOM 725 C C . CYS A 1 92 ? 15.538 -15.937 -16.515 1.00 97.25 92 CYS A C 1
ATOM 727 O O . CYS A 1 92 ? 15.613 -16.774 -15.608 1.00 97.25 92 CYS A O 1
ATOM 729 N N . ILE A 1 93 ? 16.469 -15.806 -17.459 1.00 96.56 93 ILE A N 1
ATOM 730 C CA . ILE A 1 93 ? 17.683 -16.618 -17.555 1.00 96.56 93 ILE A CA 1
ATOM 731 C C . ILE A 1 93 ? 18.890 -15.679 -17.600 1.00 96.56 93 ILE A C 1
ATOM 733 O O . ILE A 1 93 ? 18.927 -14.774 -18.431 1.00 96.56 93 ILE A O 1
ATOM 737 N N . ASP A 1 94 ? 19.879 -15.896 -16.735 1.00 94.00 94 ASP A N 1
ATOM 738 C CA . ASP A 1 94 ? 21.119 -15.116 -16.711 1.00 94.00 94 ASP A CA 1
ATOM 739 C C . ASP A 1 94 ? 22.361 -15.966 -16.971 1.00 94.00 94 ASP A C 1
ATOM 741 O O . ASP A 1 94 ? 22.474 -17.094 -16.492 1.00 94.00 94 ASP A O 1
ATOM 745 N N . ILE A 1 95 ? 23.324 -15.388 -17.691 1.00 90.50 95 ILE A N 1
ATOM 746 C CA . ILE A 1 95 ? 24.658 -15.960 -17.881 1.00 90.50 95 ILE A CA 1
ATOM 747 C C . ILE A 1 95 ? 25.667 -15.073 -17.155 1.00 90.50 95 ILE A C 1
ATOM 749 O O . ILE A 1 95 ? 25.797 -13.889 -17.460 1.00 90.50 95 ILE A O 1
ATOM 753 N N . PHE A 1 96 ? 26.409 -15.641 -16.205 1.00 84.31 96 PHE A N 1
ATOM 754 C CA . PHE A 1 96 ? 27.383 -14.901 -15.401 1.00 84.31 96 PHE A CA 1
ATOM 755 C C . PHE A 1 96 ? 28.781 -15.522 -15.450 1.00 84.31 96 PHE A C 1
ATOM 757 O O . PHE A 1 96 ? 28.942 -16.738 -15.491 1.00 84.31 96 PHE A O 1
ATOM 764 N N . SER A 1 97 ? 29.804 -14.671 -15.336 1.00 80.00 97 SER A N 1
ATOM 765 C CA . SER A 1 97 ? 31.189 -15.061 -15.044 1.00 80.00 97 SER A CA 1
ATOM 766 C C . SER A 1 97 ? 31.713 -14.217 -13.882 1.00 80.00 97 SER A C 1
ATOM 768 O O . SER A 1 97 ? 31.448 -13.016 -13.819 1.00 80.00 97 SER A O 1
ATOM 770 N N . GLY A 1 98 ? 32.410 -14.843 -12.930 1.00 71.25 98 GLY A N 1
ATOM 771 C CA . GLY A 1 98 ? 33.095 -14.146 -11.833 1.00 71.25 98 GLY A CA 1
ATOM 772 C C . GLY A 1 98 ? 32.211 -13.455 -10.779 1.00 71.25 98 GLY A C 1
ATOM 773 O O . GLY A 1 98 ? 32.741 -12.747 -9.924 1.00 71.25 98 GLY A O 1
ATOM 774 N N . ILE A 1 99 ? 30.885 -13.641 -10.796 1.00 73.75 99 ILE A N 1
ATOM 775 C CA . ILE A 1 99 ? 29.960 -13.039 -9.814 1.00 73.75 99 ILE A CA 1
ATOM 776 C C . ILE A 1 99 ? 29.783 -13.958 -8.594 1.00 73.75 99 ILE A C 1
ATOM 778 O O . ILE A 1 99 ? 29.772 -15.184 -8.705 1.00 73.75 99 ILE A O 1
ATOM 782 N N . ARG A 1 100 ? 29.616 -13.383 -7.395 1.00 74.94 100 ARG A N 1
ATOM 783 C CA . ARG A 1 100 ? 29.358 -14.167 -6.175 1.00 74.94 100 ARG A CA 1
ATOM 784 C C . ARG A 1 100 ? 27.915 -14.678 -6.154 1.00 74.94 100 ARG A C 1
ATOM 786 O O . ARG A 1 100 ? 26.982 -13.938 -6.456 1.00 74.94 100 ARG A O 1
ATOM 793 N N . ARG A 1 101 ? 27.701 -15.901 -5.653 1.00 77.69 101 ARG A N 1
ATOM 794 C CA . ARG A 1 101 ? 26.365 -16.533 -5.552 1.00 77.69 101 ARG A CA 1
ATOM 795 C C . ARG A 1 101 ? 25.306 -15.697 -4.819 1.00 77.69 101 ARG A C 1
ATOM 797 O O . ARG A 1 101 ? 24.130 -15.781 -5.153 1.00 77.69 101 ARG A O 1
ATOM 804 N N . VAL A 1 102 ? 25.705 -14.898 -3.827 1.00 72.56 102 VAL A N 1
ATOM 805 C CA . VAL A 1 102 ? 24.783 -14.016 -3.083 1.00 72.56 102 VAL A CA 1
ATOM 806 C C . VAL A 1 102 ? 24.231 -12.903 -3.976 1.00 72.56 102 VAL A C 1
ATOM 808 O O . VAL A 1 102 ? 23.051 -12.575 -3.885 1.00 72.56 102 VAL A O 1
ATOM 811 N N . ASP A 1 103 ? 25.067 -12.354 -4.858 1.00 76.81 103 ASP A N 1
ATOM 812 C CA . ASP A 1 103 ? 24.674 -11.286 -5.776 1.00 76.81 103 ASP A CA 1
ATOM 813 C C . ASP A 1 103 ? 23.763 -11.849 -6.886 1.00 76.81 103 ASP A C 1
ATOM 815 O O . ASP A 1 103 ? 22.748 -11.238 -7.216 1.00 76.81 103 ASP A O 1
ATOM 819 N N . MET A 1 104 ? 24.047 -13.072 -7.363 1.00 84.44 104 MET A N 1
ATOM 820 C CA . MET A 1 104 ? 23.169 -13.812 -8.284 1.00 84.44 104 MET A CA 1
ATOM 821 C C . MET A 1 104 ? 21.782 -14.040 -7.673 1.00 84.44 104 MET A C 1
ATOM 823 O O . MET A 1 104 ? 20.781 -13.673 -8.279 1.00 84.44 104 MET A O 1
ATOM 827 N N . LEU A 1 105 ? 21.717 -14.591 -6.453 1.00 84.56 105 LEU A N 1
ATOM 828 C CA . LEU A 1 105 ? 20.451 -14.833 -5.756 1.00 84.56 105 LEU A CA 1
ATOM 829 C C . LEU A 1 105 ? 19.650 -13.538 -5.585 1.00 84.56 105 LEU A C 1
ATOM 831 O O . LEU A 1 105 ? 18.449 -13.541 -5.829 1.00 84.56 105 LEU A O 1
ATOM 835 N N . ALA A 1 106 ? 20.303 -12.440 -5.188 1.00 82.25 106 ALA A N 1
ATOM 836 C CA . ALA A 1 106 ? 19.634 -11.154 -5.020 1.00 82.25 106 ALA A CA 1
ATOM 837 C C . ALA A 1 106 ? 18.993 -10.673 -6.330 1.00 82.25 106 ALA A C 1
ATOM 839 O O . ALA A 1 106 ? 17.839 -10.252 -6.305 1.00 82.25 106 ALA A O 1
ATOM 840 N N . GLN A 1 107 ? 19.707 -10.782 -7.454 1.00 87.50 107 GLN A N 1
ATOM 841 C CA . GLN A 1 107 ? 19.189 -10.430 -8.778 1.00 87.50 107 GLN A CA 1
ATOM 842 C C . GLN A 1 107 ? 17.993 -11.311 -9.171 1.00 87.50 107 GLN A C 1
ATOM 844 O O . GLN A 1 107 ? 16.943 -10.795 -9.549 1.00 87.50 107 GLN A O 1
ATOM 849 N N . GLN A 1 108 ? 18.118 -12.632 -9.007 1.00 93.00 108 GLN A N 1
ATOM 850 C CA . GLN A 1 108 ? 17.037 -13.572 -9.311 1.00 93.00 108 GLN A CA 1
ATOM 851 C C . GLN A 1 108 ? 15.790 -13.326 -8.444 1.00 93.00 108 GLN A C 1
ATOM 853 O O . GLN A 1 108 ? 14.668 -13.410 -8.941 1.00 93.00 108 GLN A O 1
ATOM 858 N N . ALA A 1 109 ? 15.969 -12.943 -7.174 1.00 90.06 109 ALA A N 1
ATOM 859 C CA . ALA A 1 109 ? 14.862 -12.570 -6.296 1.00 90.06 109 ALA A CA 1
ATOM 860 C C . ALA A 1 109 ? 14.126 -11.312 -6.787 1.00 90.06 109 ALA A C 1
ATOM 862 O O . ALA A 1 109 ? 12.907 -11.242 -6.651 1.00 90.06 109 ALA A O 1
ATOM 863 N N . VAL A 1 110 ? 14.825 -10.332 -7.379 1.00 90.12 110 VAL A N 1
ATOM 864 C CA . VAL A 1 110 ? 14.164 -9.162 -7.989 1.00 90.12 110 VAL A CA 1
ATOM 865 C C . VAL A 1 110 ? 13.252 -9.600 -9.133 1.00 90.12 110 VAL A C 1
ATOM 867 O O . VAL A 1 110 ? 12.101 -9.173 -9.180 1.00 90.12 110 VAL A O 1
ATOM 870 N N . TYR A 1 111 ? 13.721 -10.492 -10.009 1.00 93.88 111 TYR A N 1
ATOM 871 C CA . TYR A 1 111 ? 12.902 -11.003 -11.111 1.00 93.88 111 TYR A CA 1
ATOM 872 C C . TYR A 1 111 ? 11.682 -11.768 -10.608 1.00 93.88 111 TYR A C 1
ATOM 874 O O . TYR A 1 111 ? 10.566 -11.486 -11.034 1.00 93.88 111 TYR A O 1
ATOM 882 N N . ALA A 1 112 ? 11.881 -12.696 -9.668 1.00 93.56 112 ALA A N 1
ATOM 883 C CA . ALA A 1 112 ? 10.790 -13.476 -9.097 1.00 93.56 112 ALA A CA 1
ATOM 884 C C . ALA A 1 112 ? 9.745 -12.580 -8.424 1.00 93.56 112 ALA A C 1
ATOM 886 O O . ALA A 1 112 ? 8.550 -12.760 -8.640 1.00 93.56 112 ALA A O 1
ATOM 887 N N . ARG A 1 113 ? 10.188 -11.566 -7.672 1.00 90.50 113 ARG A N 1
ATOM 888 C CA . ARG A 1 113 ? 9.298 -10.576 -7.059 1.00 90.50 113 ARG A CA 1
ATOM 889 C C . ARG A 1 113 ? 8.473 -9.825 -8.103 1.00 90.50 113 ARG A C 1
ATOM 891 O O . ARG A 1 113 ? 7.272 -9.687 -7.914 1.00 90.50 113 ARG A O 1
ATOM 898 N N . GLN A 1 114 ? 9.090 -9.370 -9.191 1.00 90.75 114 GLN A N 1
ATOM 899 C CA . GLN A 1 114 ? 8.373 -8.670 -10.259 1.00 90.75 114 GLN A CA 1
ATOM 900 C C . GLN A 1 114 ? 7.380 -9.571 -10.994 1.00 90.75 114 GLN A C 1
ATOM 902 O O . GLN A 1 114 ? 6.274 -9.130 -11.295 1.00 90.75 114 GLN A O 1
ATOM 907 N N . ILE A 1 115 ? 7.719 -10.845 -11.197 1.00 93.19 115 ILE A N 1
ATOM 908 C CA . ILE A 1 115 ? 6.780 -11.829 -11.743 1.00 93.19 115 ILE A CA 1
ATOM 909 C C . ILE A 1 115 ? 5.599 -12.031 -10.784 1.00 93.19 115 ILE A C 1
ATOM 911 O O . ILE A 1 115 ? 4.465 -11.938 -11.228 1.00 93.19 115 ILE A O 1
ATOM 915 N N . PHE A 1 116 ? 5.820 -12.212 -9.476 1.00 90.50 116 PHE A N 1
ATOM 916 C CA . PHE A 1 116 ? 4.718 -12.322 -8.504 1.00 90.50 116 PHE A CA 1
ATOM 917 C C . PHE A 1 116 ? 3.809 -11.087 -8.470 1.00 90.50 116 PHE A C 1
ATOM 919 O O . PHE A 1 116 ? 2.606 -11.212 -8.260 1.00 90.50 116 PHE A O 1
ATOM 926 N N . ILE A 1 117 ? 4.376 -9.893 -8.651 1.00 86.25 117 ILE A N 1
ATOM 927 C CA . ILE A 1 117 ? 3.619 -8.637 -8.671 1.00 86.25 117 ILE A CA 1
ATOM 928 C C . ILE A 1 117 ? 2.716 -8.554 -9.904 1.00 86.25 117 ILE A C 1
ATOM 930 O O . ILE A 1 117 ? 1.540 -8.208 -9.776 1.00 86.25 117 ILE A O 1
ATOM 934 N N . GLN A 1 118 ? 3.284 -8.832 -11.078 1.00 90.00 118 GLN A N 1
ATOM 935 C CA . GLN A 1 118 ? 2.650 -8.599 -12.380 1.00 90.00 118 GLN A CA 1
ATOM 936 C C . GLN A 1 118 ? 1.857 -9.820 -12.882 1.00 90.00 118 GLN A C 1
ATOM 938 O O . GLN A 1 118 ? 1.082 -9.723 -13.828 1.00 90.00 118 GLN A O 1
ATOM 943 N N . GLN A 1 119 ? 2.027 -10.978 -12.240 1.00 92.12 119 GLN A N 1
ATOM 944 C CA . GLN A 1 119 ? 1.276 -12.210 -12.479 1.00 92.12 119 GLN A CA 1
ATOM 945 C C . GLN A 1 119 ? 0.656 -12.678 -11.146 1.00 92.12 119 GLN A C 1
ATOM 947 O O . GLN A 1 119 ? 1.204 -13.560 -10.483 1.00 92.12 119 GLN A O 1
ATOM 952 N N . PRO A 1 120 ? -0.466 -12.080 -10.703 1.00 89.12 120 PRO A N 1
ATOM 953 C CA . PRO A 1 120 ? -0.959 -12.235 -9.330 1.00 89.12 120 PRO A CA 1
ATOM 954 C C . PRO A 1 120 ? -1.469 -13.645 -8.988 1.00 89.12 120 PRO A C 1
ATOM 956 O O . PRO A 1 120 ? -1.503 -14.003 -7.816 1.00 89.12 120 PRO A O 1
ATOM 959 N N . ASN A 1 121 ? -1.800 -14.475 -9.984 1.00 92.31 121 ASN A N 1
ATOM 960 C CA . ASN A 1 121 ? -2.154 -15.887 -9.793 1.00 92.31 121 ASN A CA 1
ATOM 961 C C . ASN A 1 121 ? -0.924 -16.821 -9.763 1.00 92.31 121 ASN A C 1
ATOM 963 O O . ASN A 1 121 ? -1.063 -18.028 -9.948 1.00 92.31 121 ASN A O 1
ATOM 967 N N . ARG A 1 122 ? 0.296 -16.302 -9.561 1.00 91.56 122 ARG A N 1
ATOM 968 C CA . ARG A 1 122 ? 1.527 -17.107 -9.510 1.00 91.56 122 ARG A CA 1
ATOM 969 C C . ARG A 1 122 ? 1.827 -17.603 -8.087 1.00 91.56 122 ARG A C 1
ATOM 971 O O . ARG A 1 122 ? 2.075 -16.811 -7.179 1.00 91.56 122 ARG A O 1
ATOM 978 N N . ARG A 1 123 ? 1.873 -18.927 -7.905 1.00 90.44 123 ARG A N 1
ATOM 979 C CA . ARG A 1 123 ? 2.235 -19.632 -6.658 1.00 90.44 123 ARG A CA 1
ATOM 980 C C . ARG A 1 123 ? 3.747 -19.776 -6.479 1.00 90.44 123 ARG A C 1
ATOM 982 O O . ARG A 1 123 ? 4.254 -19.590 -5.376 1.00 90.44 123 ARG A O 1
ATOM 989 N N . PHE A 1 124 ? 4.475 -20.035 -7.567 1.00 92.06 124 PHE A N 1
ATOM 990 C CA . PHE A 1 124 ? 5.939 -20.074 -7.568 1.00 92.06 124 PHE A CA 1
ATOM 991 C C . PHE A 1 124 ? 6.542 -19.571 -8.885 1.00 92.06 124 PHE A C 1
ATOM 993 O O . PHE A 1 124 ? 5.915 -19.601 -9.946 1.00 92.06 124 PHE A O 1
ATOM 1000 N N . VAL A 1 125 ? 7.807 -19.156 -8.831 1.00 94.06 125 VAL A N 1
ATOM 1001 C CA . VAL A 1 125 ? 8.600 -18.722 -9.985 1.00 94.06 125 VAL A CA 1
ATOM 1002 C C . VAL A 1 125 ? 9.926 -19.463 -9.989 1.00 94.06 125 VAL A C 1
ATOM 1004 O O . VAL A 1 125 ? 10.608 -19.545 -8.971 1.00 94.06 125 VAL A O 1
ATOM 1007 N N . ARG A 1 126 ? 10.329 -19.983 -11.147 1.00 94.25 126 ARG A N 1
ATOM 1008 C CA . ARG A 1 126 ? 11.668 -20.548 -11.336 1.00 94.25 126 ARG A CA 1
ATOM 1009 C C . ARG A 1 126 ? 12.488 -19.634 -12.223 1.00 94.25 126 ARG A C 1
ATOM 1011 O O . ARG A 1 126 ? 11.952 -19.133 -13.206 1.00 94.25 126 ARG A O 1
ATOM 1018 N N . THR A 1 127 ? 13.763 -19.443 -11.904 1.00 96.38 127 THR A N 1
ATOM 1019 C CA . THR A 1 127 ? 14.723 -18.713 -12.746 1.00 96.38 127 THR A CA 1
ATOM 1020 C C . THR A 1 127 ? 16.009 -19.512 -12.910 1.00 96.38 127 THR A C 1
ATOM 1022 O O . THR A 1 127 ? 16.327 -20.374 -12.084 1.00 96.38 127 THR A O 1
ATOM 1025 N N . LEU A 1 128 ? 16.740 -19.263 -13.995 1.00 95.62 128 LEU A N 1
ATOM 1026 C CA . LEU A 1 128 ? 17.915 -20.050 -14.361 1.00 95.62 128 LEU A CA 1
ATOM 1027 C C . LEU A 1 128 ? 19.158 -19.164 -14.425 1.00 95.62 128 LEU A C 1
ATOM 1029 O O . LEU A 1 128 ? 19.147 -18.113 -15.055 1.00 95.62 128 LEU A O 1
ATOM 1033 N N . VAL A 1 129 ? 20.247 -19.605 -13.807 1.00 94.50 129 VAL A N 1
ATOM 1034 C CA . VAL A 1 129 ? 21.560 -18.973 -13.940 1.00 94.50 129 VAL A CA 1
ATOM 1035 C C . VAL A 1 129 ? 22.546 -19.990 -14.493 1.00 94.50 129 VAL A C 1
ATOM 1037 O O . VAL A 1 129 ? 22.622 -21.115 -14.005 1.00 94.50 129 VAL A O 1
ATOM 1040 N N . ILE A 1 130 ? 23.313 -19.596 -15.499 1.00 92.44 130 ILE A N 1
ATOM 1041 C CA . ILE A 1 130 ? 24.354 -20.412 -16.122 1.00 92.44 130 ILE A CA 1
ATOM 1042 C C . ILE A 1 130 ? 25.695 -19.724 -15.870 1.00 92.44 130 ILE A C 1
ATOM 1044 O O . ILE A 1 130 ? 25.850 -18.527 -16.119 1.00 92.44 130 ILE A O 1
ATOM 1048 N N . THR A 1 131 ? 26.662 -20.470 -15.350 1.00 88.56 131 THR A N 1
ATOM 1049 C CA . THR A 1 131 ? 28.040 -20.008 -15.158 1.00 88.56 131 THR A CA 1
ATOM 1050 C C . THR A 1 131 ? 29.001 -20.851 -15.990 1.00 88.56 131 THR A C 1
ATOM 1052 O O . THR A 1 131 ? 28.583 -21.729 -16.743 1.00 88.56 131 THR A O 1
ATOM 1055 N N . GLU A 1 132 ? 30.298 -20.580 -15.871 1.00 82.12 132 GLU A N 1
ATOM 1056 C CA . GLU A 1 132 ? 31.342 -21.338 -16.570 1.00 82.12 132 GLU A CA 1
ATOM 1057 C C . GLU A 1 132 ? 31.353 -22.827 -16.181 1.00 82.12 132 GLU A C 1
ATOM 1059 O O . GLU A 1 132 ? 31.604 -23.676 -17.034 1.00 82.12 132 GLU A O 1
ATOM 1064 N N . ASP A 1 133 ? 31.009 -23.149 -14.929 1.00 83.88 133 ASP A N 1
ATOM 1065 C CA . ASP A 1 133 ? 31.167 -24.498 -14.368 1.00 83.88 133 ASP A CA 1
ATOM 1066 C C . ASP A 1 133 ? 29.842 -25.170 -13.952 1.00 83.88 133 ASP A C 1
ATOM 1068 O O . ASP A 1 133 ? 29.783 -26.393 -13.750 1.00 83.88 133 ASP A O 1
ATOM 1072 N N . GLU A 1 134 ? 28.766 -24.393 -13.782 1.00 89.44 134 GLU A N 1
ATOM 1073 C CA . GLU A 1 134 ? 27.535 -24.853 -13.136 1.00 89.44 134 GLU A CA 1
ATOM 1074 C C . GLU A 1 134 ? 26.272 -24.229 -13.747 1.00 89.44 134 GLU A C 1
ATOM 1076 O O . GLU A 1 134 ? 26.263 -23.092 -14.216 1.00 89.44 134 GLU A O 1
ATOM 1081 N N . VAL A 1 135 ? 25.160 -24.962 -13.659 1.00 91.56 135 VAL A N 1
ATOM 1082 C CA . VAL A 1 135 ? 23.810 -24.421 -13.871 1.00 91.56 135 VAL A CA 1
ATOM 1083 C C . VAL A 1 135 ? 23.109 -24.343 -12.516 1.00 91.56 135 VAL A C 1
ATOM 1085 O O . VAL A 1 135 ? 23.156 -25.288 -11.729 1.00 91.56 135 VAL A O 1
ATOM 1088 N N . LEU A 1 136 ? 22.462 -23.220 -12.226 1.00 91.81 136 LEU A N 1
ATOM 1089 C CA . LEU A 1 136 ? 21.736 -22.962 -10.988 1.00 91.81 136 LEU A CA 1
ATOM 1090 C C . LEU A 1 136 ? 20.263 -22.731 -11.326 1.00 91.81 136 LEU A C 1
ATOM 1092 O O . LEU A 1 136 ? 19.919 -21.752 -11.985 1.00 91.81 136 LEU A O 1
ATOM 1096 N N . LEU A 1 137 ? 19.388 -23.615 -10.855 1.00 92.44 137 LEU A N 1
ATOM 1097 C CA . LEU A 1 137 ? 17.942 -23.426 -10.947 1.00 92.44 137 LEU A CA 1
ATOM 1098 C C . LEU A 1 137 ? 17.444 -22.883 -9.609 1.00 92.44 137 LEU A C 1
ATOM 1100 O O . LEU A 1 137 ? 17.484 -23.584 -8.593 1.00 92.44 137 LEU A O 1
ATOM 1104 N N . TYR A 1 138 ? 16.994 -21.635 -9.606 1.00 92.19 138 TYR A N 1
ATOM 1105 C CA . TYR A 1 138 ? 16.343 -21.033 -8.452 1.00 92.19 138 TYR A CA 1
ATOM 1106 C C . TYR A 1 138 ? 14.838 -21.280 -8.521 1.00 92.19 138 TYR A C 1
ATOM 1108 O O . TYR A 1 138 ? 14.227 -21.133 -9.576 1.00 92.19 138 TYR A O 1
ATOM 1116 N N . HIS A 1 139 ? 14.248 -21.644 -7.391 1.00 91.44 139 HIS A N 1
ATOM 1117 C CA . HIS A 1 139 ? 12.813 -21.766 -7.180 1.00 91.44 139 HIS A CA 1
ATOM 1118 C C . HIS A 1 139 ? 12.419 -20.803 -6.065 1.00 91.44 139 HIS A C 1
ATOM 1120 O O . HIS A 1 139 ? 12.975 -20.863 -4.968 1.00 91.44 139 HIS A O 1
ATOM 1126 N N . PHE A 1 140 ? 11.502 -19.896 -6.370 1.00 90.88 140 PHE A N 1
ATOM 1127 C CA . PHE A 1 140 ? 10.960 -18.916 -5.447 1.00 90.88 140 PHE A CA 1
ATOM 1128 C C . PHE A 1 140 ? 9.487 -19.211 -5.220 1.00 90.88 140 PHE A C 1
ATOM 1130 O O . PHE A 1 140 ? 8.722 -19.301 -6.176 1.00 90.88 140 PHE A O 1
ATOM 1137 N N . ASP A 1 141 ? 9.097 -19.307 -3.962 1.00 88.75 141 ASP A N 1
ATOM 1138 C CA . ASP A 1 141 ? 7.722 -19.477 -3.501 1.00 88.75 141 ASP A CA 1
ATOM 1139 C C . ASP A 1 141 ? 7.531 -18.648 -2.213 1.00 88.75 141 ASP A C 1
ATOM 1141 O O . ASP A 1 141 ? 8.378 -17.815 -1.866 1.00 88.75 141 ASP A O 1
ATOM 1145 N N . ARG A 1 142 ? 6.427 -18.852 -1.485 1.00 85.81 142 ARG A N 1
ATOM 1146 C CA . ARG A 1 142 ? 6.170 -18.120 -0.232 1.00 85.81 142 ARG A CA 1
ATOM 1147 C C . ARG A 1 142 ? 7.022 -18.572 0.962 1.00 85.81 142 ARG A C 1
ATOM 1149 O O . ARG A 1 142 ? 7.169 -17.804 1.913 1.00 85.81 142 ARG A O 1
ATOM 1156 N N . SER A 1 143 ? 7.662 -19.742 0.881 1.00 82.56 143 SER A N 1
ATOM 1157 C CA . SER A 1 143 ? 8.667 -20.212 1.851 1.00 82.56 143 SER A CA 1
ATOM 1158 C C . SER A 1 143 ? 10.047 -19.574 1.632 1.00 82.56 143 SER A C 1
ATOM 1160 O O . SER A 1 143 ? 10.899 -19.598 2.524 1.00 82.56 143 SER A O 1
ATOM 1162 N N . GLY A 1 144 ? 10.274 -18.961 0.465 1.00 86.06 144 GLY A N 1
ATOM 1163 C CA . GLY A 1 144 ? 11.476 -18.202 0.145 1.00 86.06 144 GLY A CA 1
ATOM 1164 C C . GLY A 1 144 ? 12.153 -18.672 -1.131 1.00 86.06 144 GLY A C 1
ATOM 1165 O O . GLY A 1 144 ? 11.509 -18.842 -2.159 1.00 86.06 144 GLY A O 1
ATOM 1166 N N . SER A 1 145 ? 13.482 -18.791 -1.091 1.00 86.94 145 SER A N 1
ATOM 1167 C CA . SER A 1 145 ? 14.291 -19.154 -2.256 1.00 86.94 145 SER A CA 1
ATOM 1168 C C . SER A 1 145 ? 15.035 -20.462 -2.034 1.00 86.94 145 SER A C 1
ATOM 1170 O O . SER A 1 145 ? 15.834 -20.575 -1.099 1.00 86.94 145 SER A O 1
ATOM 1172 N N . HIS A 1 146 ? 14.879 -21.389 -2.968 1.00 85.56 146 HIS A N 1
ATOM 1173 C CA . HIS A 1 146 ? 15.584 -22.661 -3.004 1.00 85.56 146 HIS A CA 1
ATOM 1174 C C . HIS A 1 146 ? 16.444 -22.733 -4.260 1.00 85.56 146 HIS A C 1
ATOM 1176 O O . HIS A 1 146 ? 16.034 -22.293 -5.328 1.00 85.56 146 HIS A O 1
ATOM 1182 N N . CYS A 1 147 ? 17.655 -23.273 -4.148 1.00 86.69 147 CYS A N 1
ATOM 1183 C CA . CYS A 1 147 ? 18.585 -23.350 -5.273 1.00 86.69 147 CYS A CA 1
ATOM 1184 C C . CYS A 1 147 ? 19.042 -24.790 -5.496 1.00 86.69 147 CYS A C 1
ATOM 1186 O O . CYS A 1 147 ? 19.560 -25.445 -4.579 1.00 86.69 147 CYS A O 1
ATOM 1188 N N . TYR A 1 148 ? 18.868 -25.266 -6.725 1.00 86.69 148 TYR A N 1
ATOM 1189 C CA . TYR A 1 148 ? 19.441 -26.515 -7.197 1.00 86.69 148 TYR A CA 1
ATOM 1190 C C . TYR A 1 148 ? 20.708 -26.227 -8.000 1.00 86.69 148 TYR A C 1
ATOM 1192 O O . TYR A 1 148 ? 20.662 -25.550 -9.028 1.00 86.69 148 TYR A O 1
ATOM 1200 N N . VAL A 1 149 ? 21.841 -26.710 -7.493 1.00 88.62 149 VAL A N 1
ATOM 1201 C CA . VAL A 1 149 ? 23.168 -26.493 -8.081 1.00 88.62 149 VAL A CA 1
ATOM 1202 C C . VAL A 1 149 ? 23.535 -27.723 -8.898 1.00 88.62 149 VAL A C 1
ATOM 1204 O O . VAL A 1 149 ? 23.565 -28.828 -8.362 1.00 88.62 149 VAL A O 1
ATOM 1207 N N . MET A 1 150 ? 23.844 -27.533 -10.178 1.00 89.12 150 MET A N 1
ATOM 1208 C CA . MET A 1 150 ? 24.195 -28.603 -11.113 1.00 89.12 150 MET A CA 1
ATOM 1209 C C . MET A 1 150 ? 25.598 -28.379 -11.683 1.00 89.12 150 MET A C 1
ATOM 1211 O O . MET A 1 150 ? 25.732 -27.820 -12.778 1.00 89.12 150 MET A O 1
ATOM 1215 N N . PRO A 1 151 ? 26.651 -28.823 -10.976 1.00 85.88 151 PRO A N 1
ATOM 1216 C CA . PRO A 1 151 ? 27.997 -28.845 -11.529 1.00 85.88 151 PRO A CA 1
ATOM 1217 C C . PRO A 1 151 ? 28.042 -29.802 -12.715 1.00 85.88 151 PRO A C 1
ATOM 1219 O O . PRO A 1 151 ? 27.570 -30.934 -12.600 1.00 85.88 151 PRO A O 1
ATOM 1222 N N . ARG A 1 152 ? 28.604 -29.362 -13.848 1.00 83.81 152 ARG A N 1
ATOM 1223 C CA . ARG A 1 152 ? 28.658 -30.167 -15.088 1.00 83.81 152 ARG A CA 1
ATOM 1224 C C . ARG A 1 152 ? 27.286 -30.755 -15.456 1.00 83.81 152 ARG A C 1
ATOM 1226 O O . ARG A 1 152 ? 27.138 -31.968 -15.611 1.00 83.81 152 ARG A O 1
ATOM 1233 N N . CYS A 1 153 ? 26.279 -29.883 -15.525 1.00 85.06 153 CYS A N 1
ATOM 1234 C CA . CYS A 1 153 ? 24.882 -30.248 -15.752 1.00 85.06 153 CYS A CA 1
ATOM 1235 C C . CYS A 1 153 ? 24.725 -31.269 -16.895 1.00 85.06 153 CYS A C 1
ATOM 1237 O O . CYS A 1 153 ? 25.226 -31.071 -18.002 1.00 85.06 153 CYS A O 1
ATOM 1239 N N . ASN A 1 154 ? 24.015 -32.368 -16.622 1.00 89.25 154 ASN A N 1
ATOM 1240 C CA . ASN A 1 154 ? 23.713 -33.377 -17.632 1.00 89.25 154 ASN A CA 1
ATOM 1241 C C . ASN A 1 154 ? 22.826 -32.757 -18.737 1.00 89.25 154 ASN A C 1
ATOM 1243 O O . ASN A 1 154 ? 21.794 -32.169 -18.401 1.00 89.25 154 ASN A O 1
ATOM 1247 N N . PRO A 1 155 ? 23.145 -32.930 -20.035 1.00 90.62 155 PRO A N 1
ATOM 1248 C CA . PRO A 1 155 ? 22.370 -32.330 -21.122 1.00 90.62 155 PRO A CA 1
ATOM 1249 C C . PRO A 1 155 ? 20.876 -32.683 -21.107 1.00 90.62 155 PRO A C 1
ATOM 1251 O O . PRO A 1 155 ? 20.043 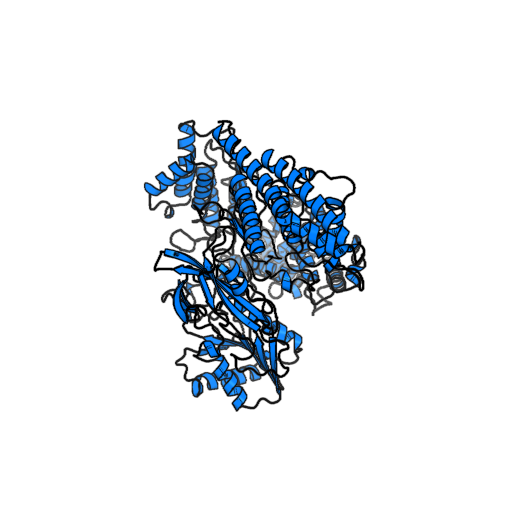-31.819 -21.361 1.00 90.62 155 PRO A O 1
ATOM 1254 N N . HIS A 1 156 ? 20.505 -33.915 -20.739 1.00 90.56 156 HIS A N 1
ATOM 1255 C CA . HIS A 1 156 ? 19.095 -34.306 -20.630 1.00 90.56 156 HIS A CA 1
ATOM 1256 C C . HIS A 1 156 ? 18.377 -33.570 -19.496 1.00 90.56 156 HIS A C 1
ATOM 1258 O O . HIS A 1 156 ? 17.195 -33.254 -19.619 1.00 90.56 156 HIS A O 1
ATOM 1264 N N . VAL A 1 157 ? 19.075 -33.294 -18.391 1.00 90.19 157 VAL A N 1
ATOM 1265 C CA . VAL A 1 157 ? 18.528 -32.501 -17.281 1.00 90.19 157 VAL A CA 1
ATOM 1266 C C . VAL A 1 157 ? 18.365 -31.048 -17.714 1.00 90.19 157 VAL A C 1
ATOM 1268 O O . VAL A 1 157 ? 17.303 -30.475 -17.489 1.00 90.19 157 VAL A O 1
ATOM 1271 N N . PHE A 1 158 ? 19.360 -30.483 -18.401 1.00 92.50 158 PHE A N 1
ATOM 1272 C CA . PHE A 1 158 ? 19.280 -29.130 -18.952 1.00 92.50 158 PHE A CA 1
ATOM 1273 C C . PHE A 1 158 ? 18.079 -28.971 -19.897 1.00 92.50 158 PHE A C 1
ATOM 1275 O O . PHE A 1 158 ? 17.264 -28.072 -19.704 1.00 92.50 158 PHE A O 1
ATOM 1282 N N . VAL A 1 159 ? 17.900 -29.899 -20.845 1.00 94.25 159 VAL A N 1
ATOM 1283 C CA . VAL A 1 159 ? 16.746 -29.919 -21.761 1.00 94.25 159 VAL A CA 1
ATOM 1284 C C . VAL A 1 159 ? 15.422 -29.975 -20.994 1.00 94.25 159 VAL A C 1
ATOM 1286 O O . VAL A 1 159 ? 14.528 -29.179 -21.265 1.00 94.25 159 VAL A O 1
ATOM 1289 N N . LYS A 1 160 ? 15.297 -30.859 -19.993 1.00 92.00 160 LYS A N 1
ATOM 1290 C CA . LYS A 1 160 ? 14.083 -30.950 -19.162 1.00 92.00 160 LYS A CA 1
ATOM 1291 C C . LYS A 1 160 ? 13.777 -29.646 -18.424 1.00 92.00 160 LYS A C 1
ATOM 1293 O O . LYS A 1 160 ? 12.611 -29.276 -18.327 1.00 92.00 160 LYS A O 1
ATOM 1298 N N . ILE A 1 161 ? 14.800 -28.951 -17.922 1.00 92.94 161 ILE A N 1
ATOM 1299 C CA . ILE A 1 161 ? 14.630 -27.654 -17.256 1.00 92.94 161 ILE A CA 1
ATOM 1300 C C . ILE A 1 161 ? 14.091 -26.619 -18.243 1.00 92.94 161 ILE A C 1
ATOM 1302 O O . ILE A 1 161 ? 13.105 -25.959 -17.929 1.00 92.94 161 ILE A O 1
ATOM 1306 N N . ILE A 1 162 ? 14.682 -26.506 -19.435 1.00 95.94 162 ILE A N 1
ATOM 1307 C CA . ILE A 1 162 ? 14.219 -25.555 -20.456 1.00 95.94 162 ILE A CA 1
ATOM 1308 C C . ILE A 1 162 ? 12.777 -25.853 -20.885 1.00 95.94 162 ILE A C 1
ATOM 1310 O O . ILE A 1 162 ? 11.966 -24.929 -20.959 1.00 95.94 162 ILE A O 1
ATOM 1314 N N . LEU A 1 163 ? 12.426 -27.126 -21.095 1.00 94.50 163 LEU A N 1
ATOM 1315 C CA . LEU A 1 163 ? 11.054 -27.525 -21.425 1.00 94.50 163 LEU A CA 1
ATOM 1316 C C . LEU A 1 163 ? 10.074 -27.206 -20.288 1.00 94.50 163 LEU A C 1
ATOM 1318 O O . LEU A 1 163 ? 9.005 -26.664 -20.548 1.00 94.50 163 LEU A O 1
ATOM 1322 N N . GLY A 1 164 ? 10.452 -27.458 -19.031 1.00 92.69 164 GLY A N 1
ATOM 1323 C CA . GLY A 1 164 ? 9.634 -27.110 -17.866 1.00 92.69 164 GLY A CA 1
ATOM 1324 C C . GLY A 1 164 ? 9.431 -25.599 -17.709 1.00 92.69 164 GLY A C 1
ATOM 1325 O O . GLY A 1 164 ? 8.316 -25.150 -17.462 1.00 92.69 164 GLY A O 1
ATOM 1326 N N . LEU A 1 165 ? 10.483 -24.799 -17.920 1.00 95.00 165 LEU A N 1
ATOM 1327 C CA . LEU A 1 165 ? 10.411 -23.331 -17.915 1.00 95.00 165 LEU A CA 1
ATOM 1328 C C . LEU A 1 165 ? 9.596 -22.767 -19.091 1.00 95.00 165 LEU A C 1
ATOM 1330 O O . LEU A 1 165 ? 9.139 -21.627 -19.022 1.00 95.00 165 LEU A O 1
ATOM 1334 N N . SER A 1 166 ? 9.406 -23.553 -20.150 1.00 95.44 166 SER A N 1
ATOM 1335 C CA . SER A 1 166 ? 8.666 -23.170 -21.357 1.00 95.44 166 SER A CA 1
ATOM 1336 C C . SER A 1 166 ? 7.287 -23.827 -21.453 1.00 95.44 166 SER A C 1
ATOM 1338 O O . SER A 1 166 ? 6.623 -23.667 -22.469 1.00 95.44 166 SER A O 1
ATOM 1340 N N . SER A 1 167 ? 6.836 -24.555 -20.429 1.00 93.12 167 SER A N 1
ATOM 1341 C CA . SER A 1 167 ? 5.620 -25.372 -20.504 1.00 93.12 167 SER A CA 1
ATOM 1342 C C . SER A 1 167 ? 4.374 -24.578 -20.936 1.00 93.12 167 SER A C 1
ATOM 1344 O O . SER A 1 167 ? 4.227 -23.390 -20.624 1.00 93.12 167 SER A O 1
ATOM 1346 N N . LEU A 1 168 ? 3.461 -25.232 -21.663 1.00 92.94 168 LEU A N 1
ATOM 1347 C CA . LEU A 1 168 ? 2.099 -24.728 -21.900 1.00 92.94 168 LEU A CA 1
ATOM 1348 C C . LEU A 1 168 ? 1.156 -25.042 -20.734 1.00 92.94 168 LEU A C 1
ATOM 1350 O O . LEU A 1 168 ? 0.119 -24.401 -20.611 1.00 92.94 168 LEU A O 1
ATOM 1354 N N . ASP A 1 169 ? 1.535 -25.998 -19.889 1.00 91.69 169 ASP A N 1
ATOM 1355 C CA . ASP A 1 169 ? 0.833 -26.318 -18.655 1.00 91.69 169 ASP A CA 1
ATOM 1356 C C . ASP A 1 169 ? 1.095 -25.216 -17.616 1.00 91.69 169 ASP A C 1
ATOM 1358 O O . ASP A 1 169 ? 2.230 -25.005 -17.169 1.00 91.69 169 ASP A O 1
ATOM 1362 N N . GLU A 1 170 ? 0.037 -24.483 -17.274 1.00 92.44 170 GLU A N 1
ATOM 1363 C CA . GLU A 1 170 ? 0.081 -23.359 -16.345 1.00 92.44 170 GLU A CA 1
ATOM 1364 C C . GLU A 1 170 ? 0.462 -23.789 -14.920 1.00 92.44 170 GLU A C 1
ATOM 1366 O O . GLU A 1 170 ? 1.186 -23.056 -14.239 1.00 92.44 170 GLU A O 1
ATOM 1371 N N . GLU A 1 171 ? 0.088 -24.993 -14.483 1.00 89.94 171 GLU A N 1
ATOM 1372 C CA . GLU A 1 171 ? 0.450 -25.502 -13.154 1.00 89.94 171 GLU A CA 1
ATOM 1373 C C . GLU A 1 171 ? 1.942 -25.821 -13.071 1.00 89.94 171 GLU A C 1
ATOM 1375 O O . GLU A 1 171 ? 2.592 -25.495 -12.074 1.00 89.94 171 GLU A O 1
ATOM 1380 N N . VAL A 1 172 ? 2.525 -26.360 -14.149 1.00 89.94 172 VAL A N 1
ATOM 1381 C CA . VAL A 1 172 ? 3.978 -26.602 -14.248 1.00 89.94 172 VAL A CA 1
ATOM 1382 C C . VAL A 1 172 ? 4.773 -25.296 -14.174 1.00 89.94 172 VAL A C 1
ATOM 1384 O O . VAL A 1 172 ? 5.875 -25.267 -13.607 1.00 89.94 172 VAL A O 1
ATOM 1387 N N . LEU A 1 173 ? 4.224 -24.210 -14.725 1.00 92.44 173 LEU A N 1
ATOM 1388 C CA . LEU A 1 173 ? 4.796 -22.873 -14.582 1.00 92.44 173 LEU A CA 1
ATOM 1389 C C . LEU A 1 173 ? 4.579 -22.305 -13.175 1.00 92.44 173 LEU A C 1
ATOM 1391 O O . LEU A 1 173 ? 5.385 -21.493 -12.723 1.00 92.44 173 LEU A O 1
ATOM 1395 N N . GLY A 1 174 ? 3.561 -22.768 -12.462 1.00 91.94 174 GLY A N 1
ATOM 1396 C CA . GLY A 1 174 ? 3.257 -22.361 -11.098 1.00 91.94 174 GLY A CA 1
ATOM 1397 C C . GLY A 1 174 ? 2.147 -21.341 -10.999 1.00 91.94 174 GLY A C 1
ATOM 1398 O O . GLY A 1 174 ? 2.130 -20.568 -10.045 1.00 91.94 174 GLY A O 1
ATOM 1399 N N . PHE A 1 175 ? 1.236 -21.311 -11.964 1.00 93.75 175 PHE A N 1
ATOM 1400 C CA . PHE A 1 175 ? -0.017 -20.590 -11.827 1.00 93.75 175 PHE A CA 1
ATOM 1401 C C . PHE A 1 175 ? -1.023 -21.379 -10.980 1.00 93.75 175 PHE A C 1
ATOM 1403 O O . PHE A 1 175 ? -0.951 -22.604 -10.835 1.00 93.75 175 PHE A O 1
ATOM 1410 N N . ASP A 1 176 ? -1.935 -20.636 -10.372 1.00 93.38 176 ASP A N 1
ATOM 1411 C CA . ASP A 1 176 ? -3.194 -21.126 -9.840 1.00 93.38 176 ASP A CA 1
ATOM 1412 C C . ASP A 1 176 ? -4.234 -21.108 -10.968 1.00 93.38 176 ASP A C 1
ATOM 1414 O O . ASP A 1 176 ? -4.657 -20.041 -11.419 1.00 93.38 176 ASP A O 1
ATOM 1418 N N . THR A 1 177 ? -4.609 -22.299 -11.432 1.00 93.38 177 THR A N 1
ATOM 1419 C CA . THR A 1 177 ? -5.552 -22.531 -12.535 1.00 93.38 177 THR A CA 1
ATOM 1420 C C . THR A 1 177 ? -7.007 -22.326 -12.133 1.00 93.38 177 THR A C 1
ATOM 1422 O O . THR A 1 177 ? -7.881 -22.282 -12.998 1.00 93.38 177 THR A O 1
ATOM 1425 N N . SER A 1 178 ? -7.292 -22.150 -10.842 1.00 94.69 178 SER A N 1
ATOM 1426 C CA . SER A 1 178 ? -8.631 -21.769 -10.397 1.00 94.69 178 SER A CA 1
ATOM 1427 C C . SER A 1 178 ? -8.977 -20.314 -10.733 1.00 94.69 178 SER A C 1
ATOM 1429 O O . SER A 1 178 ? -10.161 -19.984 -10.811 1.00 94.69 178 SER A O 1
ATOM 1431 N N . VAL A 1 179 ? -7.964 -19.468 -10.966 1.00 94.88 179 VAL A N 1
ATOM 1432 C CA . VAL A 1 179 ? -8.110 -18.120 -11.524 1.00 94.88 179 VAL A CA 1
ATOM 1433 C C . VAL A 1 179 ? -7.966 -18.219 -13.040 1.00 94.88 179 VAL A C 1
ATOM 1435 O O . VAL A 1 179 ? -6.922 -18.645 -13.535 1.00 94.88 179 VAL A O 1
ATOM 1438 N N . GLN A 1 180 ? -8.983 -17.794 -13.780 1.00 94.69 180 GLN A N 1
ATOM 1439 C CA . GLN A 1 180 ? -8.958 -17.747 -15.242 1.00 94.69 180 GLN A CA 1
ATOM 1440 C C . GLN A 1 180 ? -9.196 -16.319 -15.715 1.00 94.69 180 GLN A C 1
ATOM 1442 O O . GLN A 1 180 ? -10.004 -15.602 -15.138 1.00 94.69 180 GLN A O 1
ATOM 1447 N N . TRP A 1 181 ? -8.489 -15.890 -16.755 1.00 93.94 181 TRP A N 1
ATOM 1448 C CA . TRP A 1 181 ? -8.512 -14.500 -17.207 1.00 93.94 181 TRP A CA 1
ATOM 1449 C C . TRP A 1 181 ? -9.244 -14.344 -18.531 1.00 93.94 181 TRP A C 1
ATOM 1451 O O . TRP A 1 181 ? -9.097 -15.166 -19.436 1.00 93.94 181 TRP A O 1
ATOM 1461 N N . THR A 1 182 ? -9.945 -13.224 -18.665 1.00 90.44 182 THR A N 1
ATOM 1462 C CA . THR A 1 182 ? -10.465 -12.740 -19.941 1.00 90.44 182 THR A CA 1
ATOM 1463 C C . THR A 1 182 ? -9.509 -11.677 -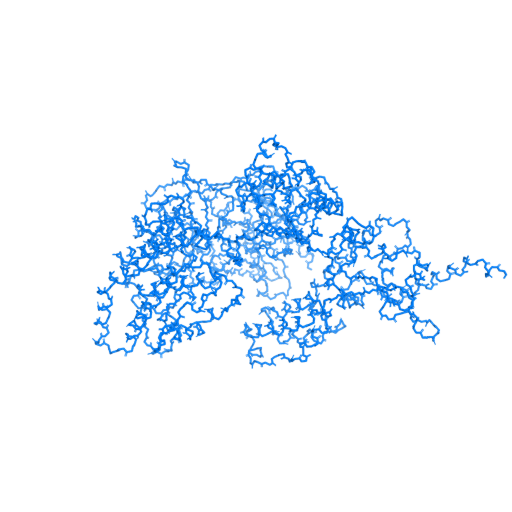20.464 1.00 90.44 182 THR A C 1
ATOM 1465 O O . THR A 1 182 ? -9.304 -10.636 -19.835 1.00 90.44 182 THR A O 1
ATOM 1468 N N . ILE A 1 183 ? -8.883 -11.965 -21.604 1.00 87.94 183 ILE A N 1
ATOM 1469 C CA . ILE A 1 183 ? -7.964 -11.047 -22.276 1.00 87.94 183 ILE A CA 1
ATOM 1470 C C . ILE A 1 183 ? -8.734 -10.303 -23.358 1.00 87.94 183 ILE A C 1
ATOM 1472 O O . ILE A 1 183 ? -9.310 -10.928 -24.250 1.00 87.94 183 ILE A O 1
ATOM 1476 N N . ASP A 1 184 ? -8.705 -8.978 -23.294 1.00 84.19 184 ASP A N 1
ATOM 1477 C CA . ASP A 1 184 ? -9.222 -8.131 -24.359 1.00 84.19 184 ASP A CA 1
ATOM 1478 C C . ASP A 1 184 ? -8.369 -8.356 -25.627 1.00 84.19 184 ASP A C 1
ATOM 1480 O O . ASP A 1 184 ? -7.143 -8.190 -25.586 1.00 84.19 184 ASP A O 1
ATOM 1484 N N . PRO A 1 185 ? -8.975 -8.770 -26.754 1.00 81.75 185 PRO A N 1
ATOM 1485 C CA . PRO A 1 185 ? -8.246 -9.075 -27.981 1.00 81.75 185 PRO A CA 1
ATOM 1486 C C . PRO A 1 185 ? -7.561 -7.854 -28.618 1.00 81.75 185 PRO A C 1
ATOM 1488 O O . PRO A 1 185 ? -6.551 -8.033 -29.312 1.00 81.75 185 PRO A O 1
ATOM 1491 N N . ASP A 1 186 ? -8.067 -6.642 -28.378 1.00 78.75 186 ASP A N 1
ATOM 1492 C CA . ASP A 1 186 ? -7.574 -5.398 -28.975 1.00 78.75 186 ASP A CA 1
ATOM 1493 C C . ASP A 1 186 ? -6.378 -4.841 -28.195 1.00 78.75 186 ASP A C 1
ATOM 1495 O O . ASP A 1 186 ? -5.368 -4.414 -28.772 1.00 78.75 186 ASP A O 1
ATOM 1499 N N . THR A 1 187 ? -6.449 -4.875 -26.862 1.00 78.25 187 THR A N 1
ATOM 1500 C CA . THR A 1 187 ? -5.356 -4.397 -25.999 1.00 78.25 187 THR A CA 1
ATOM 1501 C C . THR A 1 187 ? -4.352 -5.498 -25.641 1.00 78.25 187 THR A C 1
ATOM 1503 O O . THR A 1 187 ? -3.176 -5.219 -25.365 1.00 78.25 187 THR A O 1
ATOM 1506 N N . GLY A 1 188 ? -4.779 -6.761 -25.663 1.00 81.81 188 GLY A N 1
ATOM 1507 C CA . GLY A 1 188 ? -4.036 -7.901 -25.130 1.00 81.81 188 GLY A CA 1
ATOM 1508 C C . GLY A 1 188 ? -3.844 -7.835 -23.611 1.00 81.81 188 GLY A C 1
ATOM 1509 O O . GLY A 1 188 ? -2.921 -8.464 -23.094 1.00 81.81 188 GLY A O 1
ATOM 1510 N N . ARG A 1 189 ? -4.646 -7.029 -22.905 1.00 85.25 189 ARG A N 1
ATOM 1511 C CA . ARG A 1 189 ? -4.606 -6.829 -21.448 1.00 85.25 189 ARG A CA 1
ATOM 1512 C C . ARG A 1 189 ? -5.745 -7.596 -20.775 1.00 85.25 189 ARG A C 1
ATOM 1514 O O . ARG A 1 189 ? -6.741 -7.919 -21.418 1.00 85.25 189 ARG A O 1
ATOM 1521 N N . LYS A 1 190 ? -5.599 -7.890 -19.484 1.00 88.56 190 LYS A N 1
ATOM 1522 C CA . LYS A 1 190 ? -6.672 -8.489 -18.677 1.00 88.56 190 LYS A CA 1
ATOM 1523 C C . LYS A 1 190 ? -7.807 -7.483 -18.471 1.00 88.56 190 LYS A C 1
ATOM 1525 O O . LYS A 1 190 ? -7.605 -6.464 -17.813 1.00 88.56 190 LYS A O 1
ATOM 1530 N N . ASP A 1 191 ? -8.992 -7.800 -18.978 1.00 85.06 191 ASP A N 1
ATOM 1531 C CA . ASP A 1 191 ? -10.210 -6.976 -18.840 1.00 85.06 191 ASP A CA 1
ATOM 1532 C C . ASP A 1 191 ? -11.259 -7.620 -17.914 1.00 85.06 191 ASP A C 1
ATOM 1534 O O . ASP A 1 191 ? -12.201 -6.986 -17.455 1.00 85.06 191 ASP A O 1
ATOM 1538 N N . GLY A 1 192 ? -11.053 -8.885 -17.555 1.00 89.25 192 GLY A N 1
ATOM 1539 C CA . GLY A 1 192 ? -11.844 -9.563 -16.539 1.00 89.25 192 GLY A CA 1
ATOM 1540 C C . GLY A 1 192 ? -11.255 -10.919 -16.190 1.00 89.25 192 GLY A C 1
ATOM 1541 O O . GLY A 1 192 ? -10.137 -11.264 -16.589 1.00 89.25 192 GLY A O 1
ATOM 1542 N N . GLY A 1 193 ? -12.016 -11.716 -15.455 1.00 93.88 193 GLY A N 1
ATOM 1543 C CA . GLY A 1 193 ? -11.647 -13.087 -15.147 1.00 93.88 193 GLY A CA 1
ATOM 1544 C C . GLY A 1 193 ? -12.604 -13.723 -14.156 1.00 93.88 193 GLY A C 1
ATOM 1545 O O . GLY A 1 193 ? -13.494 -13.070 -13.626 1.00 93.88 193 GLY A O 1
ATOM 1546 N N . THR A 1 194 ? -12.385 -15.000 -13.884 1.00 95.81 194 THR A N 1
ATOM 1547 C CA . THR A 1 194 ? -13.195 -15.795 -12.969 1.00 95.81 194 THR A CA 1
ATOM 1548 C C . THR A 1 194 ? -12.329 -16.471 -11.921 1.00 95.81 194 THR A C 1
ATOM 1550 O O . THR A 1 194 ? -11.145 -16.742 -12.139 1.00 95.81 194 THR A O 1
ATOM 1553 N N . LEU A 1 195 ? -12.936 -16.758 -10.773 1.00 96.50 195 LEU A N 1
ATOM 1554 C CA . LEU A 1 195 ? -12.339 -17.533 -9.700 1.00 96.50 195 LEU A CA 1
ATOM 1555 C C . LEU A 1 195 ? -13.228 -18.720 -9.350 1.00 96.50 195 LEU A C 1
ATOM 1557 O O . LEU A 1 195 ? -14.348 -18.555 -8.867 1.00 96.50 195 LEU A O 1
ATOM 1561 N N . THR A 1 196 ? -12.714 -19.927 -9.560 1.00 96.31 196 THR A N 1
ATOM 1562 C CA . THR A 1 196 ? -13.396 -21.166 -9.181 1.00 96.31 196 THR A CA 1
ATOM 1563 C C . THR A 1 196 ? -12.969 -21.598 -7.787 1.00 96.31 196 THR A C 1
ATOM 1565 O O . THR A 1 196 ? -11.785 -21.725 -7.486 1.00 96.31 196 THR A O 1
ATOM 1568 N N . ILE A 1 197 ? -13.937 -21.838 -6.913 1.00 95.19 197 ILE A N 1
ATOM 1569 C CA . ILE A 1 197 ? -13.703 -22.178 -5.513 1.00 95.19 197 ILE A CA 1
ATOM 1570 C C . ILE A 1 197 ? -14.390 -23.499 -5.230 1.00 95.19 197 ILE A C 1
ATOM 1572 O O . ILE A 1 197 ? -15.591 -23.643 -5.457 1.00 95.19 197 ILE A O 1
ATOM 1576 N N . ARG A 1 198 ? -13.614 -24.460 -4.733 1.00 95.25 198 ARG A N 1
ATOM 1577 C CA . ARG A 1 198 ? -14.127 -25.719 -4.205 1.00 95.25 198 ARG A CA 1
ATOM 1578 C C . ARG A 1 198 ? -14.265 -25.578 -2.700 1.00 95.25 198 ARG A C 1
ATOM 1580 O O . ARG A 1 198 ? -13.262 -25.460 -2.000 1.00 95.25 198 ARG A O 1
ATOM 1587 N N . ASP A 1 199 ? -15.496 -25.563 -2.227 1.00 95.81 199 ASP A N 1
ATOM 1588 C CA . ASP A 1 199 ? -15.781 -25.468 -0.808 1.00 95.81 199 ASP A CA 1
ATOM 1589 C C . ASP A 1 199 ? -15.563 -26.826 -0.134 1.00 95.81 199 ASP A C 1
ATOM 1591 O O . ASP A 1 199 ? -16.232 -27.808 -0.461 1.00 95.81 199 ASP A O 1
ATOM 1595 N N . ASP A 1 200 ? -14.633 -26.884 0.815 1.00 95.25 200 ASP A N 1
ATOM 1596 C CA . ASP A 1 200 ? -14.304 -28.114 1.538 1.00 95.25 200 ASP A CA 1
ATOM 1597 C C . ASP A 1 200 ? -15.387 -28.502 2.556 1.00 95.25 200 ASP A C 1
ATOM 1599 O O . ASP A 1 200 ? -15.443 -29.659 2.976 1.00 95.25 200 ASP A O 1
ATOM 1603 N N . GLU A 1 201 ? -16.252 -27.563 2.963 1.00 93.50 201 GLU A N 1
ATOM 1604 C CA . GLU A 1 201 ? -17.352 -27.850 3.891 1.00 93.50 201 GLU A CA 1
ATOM 1605 C C . GLU A 1 201 ? -18.508 -28.577 3.193 1.00 93.50 201 GLU A C 1
ATOM 1607 O O . GLU A 1 201 ? -18.995 -29.592 3.694 1.00 93.50 201 GLU A O 1
ATOM 1612 N N . THR A 1 202 ? -18.939 -28.088 2.027 1.00 94.19 202 THR A N 1
ATOM 1613 C CA . THR A 1 202 ? -20.044 -28.690 1.258 1.00 94.19 202 THR A CA 1
ATOM 1614 C C . THR A 1 202 ? -19.588 -29.691 0.196 1.00 94.19 202 THR A C 1
ATOM 1616 O O . THR A 1 202 ? -20.393 -30.490 -0.283 1.00 94.19 202 THR A O 1
ATOM 1619 N N . GLY A 1 203 ? -18.315 -29.650 -0.204 1.00 93.75 203 GLY A N 1
ATOM 1620 C CA . GLY A 1 203 ? -17.764 -30.416 -1.322 1.00 93.75 203 GLY A CA 1
ATOM 1621 C C . GLY A 1 203 ? -18.168 -29.890 -2.705 1.00 93.75 203 GLY A C 1
ATOM 1622 O O . GLY A 1 203 ? -17.869 -30.545 -3.707 1.00 93.75 203 GLY A O 1
ATOM 1623 N N . THR A 1 204 ? -18.850 -28.744 -2.777 1.00 94.00 204 THR A N 1
ATOM 1624 C CA . THR A 1 204 ? -19.340 -28.152 -4.029 1.00 94.00 204 THR A CA 1
ATOM 1625 C C . THR A 1 204 ? -18.337 -27.163 -4.617 1.00 94.00 204 THR A C 1
ATOM 1627 O O . THR A 1 204 ? -17.571 -26.532 -3.892 1.00 94.00 204 THR A O 1
ATOM 1630 N N . SER A 1 205 ? -18.331 -27.027 -5.944 1.00 95.31 205 SER A N 1
ATOM 1631 C CA . SER A 1 205 ? -17.533 -26.014 -6.636 1.00 95.31 205 SER A CA 1
ATOM 1632 C C . SER A 1 205 ? -18.437 -24.918 -7.183 1.00 95.31 205 SER A C 1
ATOM 1634 O O . SER A 1 205 ? -19.456 -25.221 -7.804 1.00 95.31 205 SER A O 1
ATOM 1636 N N . LYS A 1 206 ? -18.041 -23.659 -6.991 1.00 95.00 206 LYS A N 1
ATOM 1637 C CA . LYS A 1 206 ? -18.709 -22.482 -7.551 1.00 95.00 206 LYS A CA 1
ATOM 1638 C C . LYS A 1 206 ? -17.685 -21.557 -8.203 1.00 95.00 206 LYS A C 1
ATOM 1640 O O . LYS A 1 206 ? -16.604 -21.346 -7.658 1.00 95.00 206 LYS A O 1
ATOM 1645 N N . THR A 1 207 ? -18.033 -21.019 -9.365 1.00 95.88 207 THR A N 1
ATOM 1646 C CA . THR A 1 207 ? -17.227 -20.034 -10.089 1.00 95.88 207 THR A CA 1
ATOM 1647 C C . THR A 1 207 ? -17.834 -18.654 -9.886 1.00 95.88 207 THR A C 1
ATOM 1649 O O . THR A 1 207 ? -19.047 -18.495 -9.992 1.00 95.88 207 THR A O 1
ATOM 1652 N N . TYR A 1 208 ? -16.990 -17.684 -9.553 1.00 96.00 208 TYR A N 1
ATOM 1653 C CA . TYR A 1 208 ? -17.358 -16.290 -9.336 1.00 96.00 208 TYR A CA 1
ATOM 1654 C C . TYR A 1 208 ? -16.679 -15.410 -10.379 1.00 96.00 208 TYR A C 1
ATOM 1656 O O . TYR A 1 208 ? -15.518 -15.650 -10.714 1.00 96.00 208 TYR A O 1
ATOM 1664 N N . GLU A 1 209 ? -17.363 -14.365 -10.830 1.00 95.00 209 GLU A N 1
ATOM 1665 C CA . GLU A 1 209 ? -16.743 -13.320 -11.644 1.00 95.00 209 GLU A CA 1
ATOM 1666 C C . GLU A 1 209 ? -15.843 -12.441 -10.764 1.00 95.00 209 GLU A C 1
ATOM 1668 O O . GLU A 1 209 ? -16.200 -12.075 -9.636 1.00 95.00 209 GLU A O 1
ATOM 1673 N N . LEU A 1 210 ? -14.660 -12.096 -11.271 1.00 94.19 210 LEU A N 1
ATOM 1674 C CA . LEU A 1 210 ? -13.786 -11.111 -10.646 1.00 94.19 210 LEU A CA 1
ATOM 1675 C C . LEU A 1 210 ? -14.356 -9.719 -10.919 1.00 94.19 210 LEU A C 1
ATOM 1677 O O . LEU A 1 210 ? -14.461 -9.287 -12.064 1.00 94.19 210 LEU A O 1
ATOM 1681 N N . TRP A 1 211 ? -14.657 -8.970 -9.860 1.00 87.50 211 TRP A N 1
ATOM 1682 C CA . TRP A 1 211 ? -15.146 -7.592 -9.981 1.00 87.50 211 TRP A CA 1
ATOM 1683 C C . TRP A 1 211 ? -14.109 -6.652 -10.622 1.00 87.50 211 TRP A C 1
ATOM 1685 O O . TRP A 1 211 ? -14.453 -5.597 -11.155 1.00 87.50 211 TRP A O 1
ATOM 1695 N N . ARG A 1 212 ? -12.821 -7.007 -10.529 1.00 84.88 212 ARG A N 1
ATOM 1696 C CA . ARG A 1 212 ? -11.686 -6.300 -11.135 1.00 84.88 212 ARG A CA 1
ATOM 1697 C C . ARG A 1 212 ? -10.625 -7.301 -11.577 1.00 84.88 212 ARG A C 1
ATOM 1699 O O . ARG A 1 212 ? -10.388 -8.283 -10.878 1.00 84.88 212 ARG A O 1
ATOM 1706 N N . SER A 1 213 ? -9.917 -6.990 -12.662 1.00 82.38 213 SER A N 1
ATOM 1707 C CA . SER A 1 213 ? -8.762 -7.772 -13.127 1.00 82.38 213 SER A CA 1
ATOM 1708 C C . SER A 1 213 ? -7.592 -7.776 -12.132 1.00 82.38 213 SER A C 1
ATOM 1710 O O . SER A 1 213 ? -6.815 -8.724 -12.089 1.00 82.38 213 SER A O 1
ATOM 1712 N N . ASP A 1 214 ? -7.453 -6.732 -11.313 1.00 84.56 214 ASP A N 1
ATOM 1713 C CA . ASP A 1 214 ? -6.407 -6.657 -10.292 1.00 84.56 214 ASP A CA 1
ATOM 1714 C C . ASP A 1 214 ? -6.938 -7.018 -8.895 1.00 84.56 214 ASP A C 1
ATOM 1716 O O . ASP A 1 214 ? -8.033 -6.578 -8.522 1.00 84.56 214 ASP A O 1
ATOM 1720 N N . PRO A 1 215 ? -6.148 -7.743 -8.074 1.00 87.06 215 PRO A N 1
ATOM 1721 C CA . PRO A 1 215 ? -6.470 -7.966 -6.668 1.00 87.06 215 PRO A CA 1
ATOM 1722 C C . PRO A 1 215 ? -6.683 -6.649 -5.913 1.00 87.06 215 PRO A C 1
ATOM 1724 O O . PRO A 1 215 ? -5.925 -5.691 -6.084 1.00 87.06 215 PRO A O 1
ATOM 1727 N N . SER A 1 216 ? -7.656 -6.620 -4.999 1.00 83.25 216 SER A N 1
ATOM 1728 C CA . SER A 1 216 ? -7.901 -5.464 -4.126 1.00 83.25 216 SER A CA 1
ATOM 1729 C C . SER A 1 216 ? -6.808 -5.279 -3.068 1.00 83.25 216 SER A C 1
ATOM 1731 O O . SER A 1 216 ? -6.615 -4.172 -2.563 1.00 83.25 216 SER A O 1
ATOM 1733 N N . PHE A 1 217 ? -6.048 -6.338 -2.777 1.00 82.94 217 PHE A N 1
ATOM 1734 C CA . PHE A 1 217 ? -4.831 -6.303 -1.971 1.00 82.94 217 PHE A CA 1
ATOM 1735 C C . PHE A 1 217 ? -3.866 -7.414 -2.411 1.00 82.94 217 PHE A C 1
ATOM 1737 O O . PHE A 1 217 ? -4.300 -8.535 -2.671 1.00 82.94 217 PHE A O 1
ATOM 1744 N N . LYS A 1 218 ? -2.557 -7.132 -2.466 1.00 82.56 218 LYS A N 1
ATOM 1745 C CA . LYS A 1 218 ? -1.513 -8.139 -2.737 1.00 82.56 218 LYS A CA 1
ATOM 1746 C C . LYS A 1 218 ? -0.228 -7.844 -1.954 1.00 82.56 218 LYS A C 1
ATOM 1748 O O . LYS A 1 218 ? 0.295 -6.731 -2.002 1.00 82.56 218 LYS A O 1
ATOM 1753 N N . GLN A 1 219 ? 0.314 -8.843 -1.253 1.00 75.81 219 GLN A N 1
ATOM 1754 C CA . GLN A 1 219 ? 1.582 -8.718 -0.522 1.00 75.81 219 GLN A CA 1
ATOM 1755 C C . GLN A 1 219 ? 2.798 -8.901 -1.454 1.00 75.81 219 GLN A C 1
ATOM 1757 O O . GLN A 1 219 ? 3.024 -9.971 -2.027 1.00 75.81 219 GLN A O 1
ATOM 1762 N N . TYR A 1 220 ? 3.657 -7.877 -1.522 1.00 73.00 220 TYR A N 1
ATOM 1763 C CA . TYR A 1 220 ? 4.828 -7.837 -2.417 1.00 73.00 220 TYR A CA 1
ATOM 1764 C C . TYR A 1 220 ? 6.068 -8.605 -1.930 1.00 73.00 220 TYR A C 1
ATOM 1766 O O . TYR A 1 220 ? 7.064 -8.698 -2.652 1.00 73.00 220 TYR A O 1
ATOM 1774 N N . CYS A 1 221 ? 6.061 -9.101 -0.692 1.00 71.44 221 CYS A N 1
ATOM 1775 C CA . CYS A 1 221 ? 7.190 -9.824 -0.110 1.00 71.44 221 CYS A CA 1
ATOM 1776 C C . CYS A 1 221 ? 7.189 -11.292 -0.558 1.00 71.44 221 CYS A C 1
ATOM 1778 O O . CYS A 1 221 ? 6.172 -11.971 -0.421 1.00 71.44 221 CYS A O 1
ATOM 1780 N N . ILE A 1 222 ? 8.342 -11.799 -1.014 1.00 76.88 222 ILE A N 1
ATOM 1781 C CA . ILE A 1 222 ? 8.514 -13.224 -1.358 1.00 76.88 222 ILE A CA 1
ATOM 1782 C C . ILE A 1 222 ? 8.266 -14.085 -0.114 1.00 76.88 222 ILE A C 1
ATOM 1784 O O . ILE A 1 222 ? 7.343 -14.886 -0.105 1.00 76.88 222 ILE A O 1
ATOM 1788 N N . ILE A 1 223 ? 9.021 -13.843 0.964 1.00 78.94 223 ILE A N 1
ATOM 1789 C CA . ILE A 1 223 ? 8.845 -14.534 2.248 1.00 78.94 223 ILE A CA 1
ATOM 1790 C C . ILE A 1 223 ? 7.772 -13.799 3.047 1.00 78.94 223 ILE A C 1
ATOM 1792 O O . ILE A 1 223 ? 8.028 -12.728 3.604 1.00 78.94 223 ILE A O 1
ATOM 1796 N N . SER A 1 224 ? 6.557 -14.335 3.047 1.00 71.94 224 SER A N 1
ATOM 1797 C CA . SER A 1 224 ? 5.424 -13.847 3.838 1.00 71.94 224 SER A CA 1
ATOM 1798 C C . SER A 1 224 ? 4.264 -14.841 3.752 1.00 71.94 224 SER A C 1
ATOM 1800 O O . SER A 1 224 ? 4.333 -15.817 3.011 1.00 71.94 224 SER A O 1
ATOM 1802 N N . ARG A 1 225 ? 3.148 -14.539 4.424 1.00 77.25 225 ARG A N 1
ATOM 1803 C CA . ARG A 1 225 ? 1.869 -15.236 4.207 1.00 77.25 225 ARG A CA 1
ATOM 1804 C C . ARG A 1 225 ? 1.304 -15.035 2.791 1.00 77.25 225 ARG A C 1
ATOM 1806 O O . ARG A 1 225 ? 0.337 -15.686 2.429 1.00 77.25 225 ARG A O 1
ATOM 1813 N N . GLY A 1 226 ? 1.895 -14.154 1.977 1.00 76.31 226 GLY A N 1
ATOM 1814 C CA . GLY A 1 226 ? 1.529 -13.993 0.569 1.00 76.31 226 GLY A CA 1
ATOM 1815 C C . GLY A 1 226 ? 0.091 -13.527 0.350 1.00 76.31 226 GLY A C 1
ATOM 1816 O O . GLY A 1 226 ? -0.465 -13.829 -0.703 1.00 76.31 226 GLY A O 1
ATOM 1817 N N . THR A 1 227 ? -0.495 -12.828 1.331 1.00 85.56 227 THR A N 1
ATOM 1818 C CA . THR A 1 227 ? -1.922 -12.503 1.339 1.00 85.56 227 THR A CA 1
ATOM 1819 C C . THR A 1 227 ? -2.340 -11.788 0.061 1.00 85.56 227 THR A C 1
ATOM 1821 O O . THR A 1 227 ? -1.759 -10.757 -0.295 1.00 85.56 227 THR A O 1
ATOM 1824 N N . THR A 1 228 ? -3.337 -12.350 -0.617 1.00 89.88 228 THR A N 1
ATOM 1825 C CA . THR A 1 228 ? -3.919 -11.802 -1.846 1.00 89.88 228 THR A CA 1
ATOM 1826 C C . THR A 1 228 ? -5.433 -11.797 -1.702 1.00 89.88 228 THR A C 1
ATOM 1828 O O . THR A 1 228 ? -6.014 -12.815 -1.335 1.00 89.88 228 THR A O 1
ATOM 1831 N N . CYS A 1 229 ? -6.061 -10.650 -1.947 1.00 91.75 229 CYS A N 1
ATOM 1832 C CA . CYS A 1 229 ? -7.502 -10.482 -1.817 1.00 91.75 229 CYS A CA 1
ATOM 1833 C C . CYS A 1 229 ? -8.131 -10.164 -3.172 1.00 91.75 229 CYS A C 1
ATOM 1835 O O . CYS A 1 229 ? -7.712 -9.227 -3.854 1.00 91.75 229 CYS A O 1
ATOM 1837 N N . TRP A 1 230 ? -9.160 -10.922 -3.526 1.00 94.19 230 TRP A N 1
ATOM 1838 C CA . TRP A 1 230 ? -9.892 -10.838 -4.781 1.00 94.19 230 TRP A CA 1
ATOM 1839 C C . TRP A 1 230 ? -11.313 -10.361 -4.507 1.00 94.19 230 TRP A C 1
ATOM 1841 O O . TRP A 1 230 ? -12.010 -10.940 -3.672 1.00 94.19 230 TRP A O 1
ATOM 1851 N N . ASP A 1 231 ? -11.745 -9.314 -5.203 1.00 93.12 231 ASP A N 1
ATOM 1852 C CA . ASP A 1 231 ? -13.130 -8.855 -5.131 1.00 93.12 231 ASP A CA 1
ATOM 1853 C C . ASP A 1 231 ? -13.967 -9.687 -6.103 1.00 93.12 231 ASP A C 1
ATOM 1855 O O . ASP A 1 231 ? -13.665 -9.740 -7.294 1.00 93.12 231 ASP A O 1
ATOM 1859 N N . LEU A 1 232 ? -15.000 -10.346 -5.585 1.00 95.12 232 LEU A N 1
ATOM 1860 C CA . LEU A 1 232 ? -15.838 -11.274 -6.337 1.00 95.12 232 LEU A CA 1
ATOM 1861 C C . LEU A 1 232 ? -17.259 -10.732 -6.462 1.00 95.12 232 LEU A C 1
ATOM 1863 O O . LEU A 1 232 ? -17.766 -10.112 -5.523 1.00 95.12 232 LEU A O 1
ATOM 1867 N N . LEU A 1 233 ? -17.915 -11.027 -7.579 1.00 92.56 233 LEU A N 1
ATOM 1868 C CA . LEU A 1 233 ? -19.347 -10.827 -7.764 1.00 92.56 233 LEU A CA 1
ATOM 1869 C C . LEU A 1 233 ? -20.055 -12.186 -7.763 1.00 92.56 233 LEU A C 1
ATOM 1871 O O . LEU A 1 233 ? -19.740 -13.071 -8.557 1.00 92.56 233 LEU A O 1
ATOM 1875 N N . ASP A 1 234 ? -21.013 -12.353 -6.855 1.00 90.12 234 ASP A N 1
ATOM 1876 C CA . ASP A 1 234 ? -21.925 -13.492 -6.855 1.00 90.12 234 ASP A CA 1
ATOM 1877 C C . ASP A 1 234 ? -23.135 -13.176 -7.744 1.00 90.12 234 ASP A C 1
ATOM 1879 O O . ASP A 1 234 ? -24.045 -12.455 -7.334 1.00 90.12 234 ASP A O 1
ATOM 1883 N N . GLU A 1 235 ? -23.143 -13.700 -8.971 1.00 87.19 235 GLU A N 1
ATOM 1884 C CA . GLU A 1 235 ? -24.206 -13.437 -9.951 1.00 87.19 235 GLU A CA 1
ATOM 1885 C C . GLU A 1 235 ? -25.586 -13.943 -9.508 1.00 87.19 235 GLU A C 1
ATOM 1887 O O . GLU A 1 235 ? -26.599 -13.345 -9.872 1.00 87.19 235 GLU A O 1
ATOM 1892 N N . ASP A 1 236 ? -25.647 -14.983 -8.667 1.00 87.75 236 ASP A N 1
ATOM 1893 C CA . ASP A 1 236 ? -26.917 -15.581 -8.231 1.00 87.75 236 ASP A CA 1
ATOM 1894 C C . ASP A 1 236 ? -27.763 -14.602 -7.398 1.00 87.75 236 ASP A C 1
ATOM 1896 O O . ASP A 1 236 ? -28.989 -14.711 -7.333 1.00 87.75 236 ASP A O 1
ATOM 1900 N N . ASN A 1 237 ? -27.112 -13.662 -6.706 1.00 86.25 237 ASN A N 1
ATOM 1901 C CA . ASN A 1 237 ? -27.764 -12.749 -5.764 1.00 86.25 237 ASN A CA 1
ATOM 1902 C C . ASN A 1 237 ? -27.263 -11.293 -5.844 1.00 86.25 237 ASN A C 1
ATOM 1904 O O . ASN A 1 237 ? -27.744 -10.447 -5.086 1.00 86.25 237 ASN A O 1
ATOM 1908 N N . GLY A 1 238 ? -26.318 -10.996 -6.740 1.00 83.25 238 GLY A N 1
ATOM 1909 C CA . GLY A 1 238 ? -25.733 -9.672 -6.955 1.00 83.25 238 GLY A CA 1
ATOM 1910 C C . GLY A 1 238 ? -24.842 -9.167 -5.815 1.00 83.25 238 GLY A C 1
ATOM 1911 O O . GLY A 1 238 ? -24.595 -7.962 -5.729 1.00 83.25 238 GLY A O 1
ATOM 1912 N N . ARG A 1 239 ? -24.395 -10.035 -4.898 1.00 87.50 239 ARG A N 1
ATOM 1913 C CA . ARG A 1 239 ? -23.575 -9.626 -3.746 1.00 87.50 239 ARG A CA 1
ATOM 1914 C C . ARG A 1 239 ? -22.100 -9.562 -4.108 1.00 87.50 239 ARG A C 1
ATOM 1916 O O . ARG A 1 239 ? -21.571 -10.433 -4.791 1.00 87.50 239 ARG A O 1
ATOM 1923 N N . LEU A 1 240 ? -21.418 -8.562 -3.556 1.00 91.06 240 LEU A N 1
ATOM 1924 C CA . LEU A 1 240 ? -19.962 -8.505 -3.575 1.00 91.06 240 LEU A CA 1
ATOM 1925 C C . LEU A 1 240 ? -19.391 -9.341 -2.427 1.00 91.06 240 LEU A C 1
ATOM 1927 O O . LEU A 1 240 ? -19.827 -9.219 -1.278 1.00 91.06 240 LEU A O 1
ATOM 1931 N N . LEU A 1 241 ? -18.388 -10.155 -2.738 1.00 94.62 241 LEU A N 1
ATOM 1932 C CA . LEU A 1 241 ? -17.648 -10.993 -1.798 1.00 94.62 241 LEU A CA 1
ATOM 1933 C C . LEU A 1 241 ? -16.146 -10.681 -1.885 1.00 94.62 241 LEU A C 1
ATOM 1935 O O . LEU A 1 241 ? -15.684 -9.954 -2.768 1.00 94.62 241 LEU A O 1
ATOM 1939 N N . LEU A 1 242 ? -15.379 -11.226 -0.947 1.00 94.69 242 LEU A N 1
ATOM 1940 C CA . LEU A 1 242 ? -13.926 -11.118 -0.891 1.00 94.69 242 LEU A CA 1
ATOM 1941 C C . LEU A 1 242 ? -13.324 -12.518 -0.750 1.00 94.69 242 LEU A C 1
ATOM 1943 O O . LEU A 1 242 ? -13.540 -13.159 0.274 1.00 94.69 242 LEU A O 1
ATOM 1947 N N . ALA A 1 243 ? -12.547 -12.986 -1.724 1.00 95.94 243 ALA A N 1
ATOM 1948 C CA . ALA A 1 243 ? -11.705 -14.168 -1.534 1.00 95.94 243 ALA A CA 1
ATOM 1949 C C . ALA A 1 243 ? -10.322 -13.749 -1.029 1.00 95.94 243 ALA A C 1
ATOM 1951 O O . ALA A 1 243 ? -9.645 -12.953 -1.672 1.00 95.94 243 ALA A O 1
ATOM 1952 N N . LYS A 1 244 ? -9.905 -14.285 0.116 1.00 94.69 244 LYS A N 1
ATOM 1953 C CA . LYS A 1 244 ? -8.597 -14.064 0.738 1.00 94.69 244 LYS A CA 1
ATOM 1954 C C . LYS A 1 244 ? -7.774 -15.345 0.636 1.00 94.69 244 LYS A C 1
ATOM 1956 O O . LYS A 1 244 ? -8.148 -16.365 1.211 1.00 94.69 244 LYS A O 1
ATOM 1961 N N . ASP A 1 245 ? -6.644 -15.261 -0.053 1.00 92.62 245 ASP A N 1
ATOM 1962 C CA . ASP A 1 245 ? -5.642 -16.323 -0.133 1.00 92.62 245 ASP A CA 1
ATOM 1963 C C . ASP A 1 245 ? -4.519 -16.034 0.852 1.00 92.62 245 ASP A C 1
ATOM 1965 O O . ASP A 1 245 ? -3.987 -14.923 0.855 1.00 92.62 245 ASP A O 1
ATOM 1969 N N . CYS A 1 246 ? -4.122 -17.013 1.662 1.00 89.44 246 CYS A N 1
ATOM 1970 C CA . CYS A 1 246 ? -3.004 -16.874 2.595 1.00 89.44 246 CYS A CA 1
ATOM 1971 C C . CYS A 1 246 ? -2.246 -18.195 2.787 1.00 89.44 246 CYS A C 1
ATOM 1973 O O . CYS A 1 246 ? -2.828 -19.276 2.795 1.00 89.44 246 CYS A O 1
ATOM 1975 N N . TYR A 1 247 ? -0.927 -18.101 2.952 1.00 87.81 247 TYR A N 1
ATOM 1976 C CA . TYR A 1 247 ? -0.037 -19.217 3.260 1.00 87.81 247 TYR A CA 1
ATOM 1977 C C . TYR A 1 247 ? 0.260 -19.266 4.756 1.00 87.81 247 TYR A C 1
ATOM 1979 O O . TYR A 1 247 ? 0.555 -18.243 5.380 1.00 87.81 247 TYR A O 1
ATOM 1987 N N . ARG A 1 248 ? 0.291 -20.477 5.306 1.00 86.06 248 ARG A N 1
ATOM 1988 C CA . ARG A 1 248 ? 0.714 -20.773 6.683 1.00 86.06 248 ARG A CA 1
ATOM 1989 C C . ARG A 1 248 ? 1.688 -21.940 6.694 1.00 86.06 248 ARG A C 1
ATOM 1991 O O . ARG A 1 248 ? 1.659 -22.757 5.778 1.00 86.06 248 ARG A O 1
ATOM 1998 N N . TYR A 1 249 ? 2.519 -22.060 7.725 1.00 83.56 249 TYR A N 1
ATOM 1999 C CA . TYR A 1 249 ? 3.342 -23.259 7.872 1.00 83.56 249 TYR A CA 1
ATOM 2000 C C . TYR A 1 249 ? 2.451 -24.477 8.156 1.00 83.56 249 TYR A C 1
ATOM 2002 O O . TYR A 1 249 ? 1.516 -24.410 8.952 1.00 83.56 249 TYR A O 1
ATOM 2010 N N . ALA A 1 250 ? 2.732 -25.598 7.496 1.00 82.06 250 ALA A N 1
ATOM 2011 C CA . ALA A 1 250 ? 1.983 -26.843 7.660 1.00 82.06 250 ALA A CA 1
ATOM 2012 C C . ALA A 1 250 ? 2.144 -27.433 9.069 1.00 82.06 250 ALA A C 1
ATOM 2014 O O . ALA A 1 250 ? 1.238 -28.084 9.580 1.00 82.06 250 ALA A O 1
ATOM 2015 N N . GLU A 1 251 ? 3.316 -27.208 9.662 1.00 72.88 251 GLU A N 1
ATOM 2016 C CA . GLU A 1 251 ? 3.715 -27.676 10.992 1.00 72.88 251 GLU A CA 1
ATOM 2017 C C . GLU A 1 251 ? 3.189 -26.780 12.115 1.00 72.88 251 GLU A C 1
ATOM 2019 O O . GLU A 1 251 ? 3.250 -27.167 13.282 1.00 72.88 251 GLU A O 1
ATOM 2024 N N . ASP A 1 252 ? 2.697 -25.587 11.773 1.00 67.81 252 ASP A N 1
ATOM 2025 C CA . ASP A 1 252 ? 2.119 -24.687 12.754 1.00 67.81 252 ASP A CA 1
ATOM 2026 C C . ASP A 1 252 ? 0.830 -25.308 13.295 1.00 67.81 252 ASP A C 1
ATOM 2028 O O . ASP A 1 252 ? -0.115 -25.586 12.553 1.00 67.81 252 ASP A O 1
ATOM 2032 N N . SER A 1 253 ? 0.815 -25.563 14.604 1.00 53.28 253 SER A N 1
ATOM 2033 C CA . SER A 1 253 ? -0.355 -26.081 15.319 1.00 53.28 253 SER A CA 1
ATOM 2034 C C . SER A 1 253 ? -1.480 -25.047 15.451 1.00 53.28 253 SER A C 1
ATOM 2036 O O . SER A 1 253 ? -2.546 -25.350 16.011 1.00 53.28 253 SER A O 1
ATOM 2038 N N . ASP A 1 254 ? -1.231 -23.826 14.973 1.00 61.72 254 ASP A N 1
ATOM 2039 C CA . ASP A 1 254 ? -2.181 -22.732 14.972 1.00 61.72 254 ASP A CA 1
ATOM 2040 C C . ASP A 1 254 ? -3.359 -22.996 14.037 1.00 61.72 254 ASP A C 1
ATOM 2042 O O . ASP A 1 254 ? -3.282 -23.625 12.981 1.00 61.72 254 ASP A O 1
ATOM 2046 N N . VAL A 1 255 ? -4.517 -22.566 14.523 1.00 73.06 255 VAL A N 1
ATOM 2047 C CA . VAL A 1 255 ? -5.812 -22.805 13.906 1.00 73.06 255 VAL A CA 1
ATOM 2048 C C . VAL A 1 255 ? -5.895 -21.924 12.665 1.00 73.06 255 VAL A C 1
ATOM 2050 O O . VAL A 1 255 ? -5.805 -20.707 12.780 1.00 73.06 255 VAL A O 1
ATOM 2053 N N . ALA A 1 256 ? -6.042 -22.532 11.486 1.00 83.06 256 ALA A N 1
ATOM 2054 C CA . ALA A 1 256 ? -6.208 -21.793 10.238 1.00 83.06 256 ALA A CA 1
ATOM 2055 C C . ALA A 1 256 ? -7.367 -20.787 10.346 1.00 83.06 256 ALA A C 1
ATOM 2057 O O . ALA A 1 256 ? -8.367 -21.069 11.005 1.00 83.06 256 ALA A O 1
ATOM 2058 N N . GLU A 1 257 ? -7.265 -19.637 9.676 1.00 88.75 257 GLU A N 1
ATOM 2059 C CA . GLU A 1 257 ? -8.236 -18.539 9.809 1.00 88.75 257 GLU A CA 1
ATOM 2060 C C . GLU A 1 257 ? -9.693 -18.995 9.649 1.00 88.75 257 GLU A C 1
ATOM 2062 O O . GLU A 1 257 ? -10.557 -18.622 10.443 1.00 88.75 257 GLU A O 1
ATOM 2067 N N . PHE A 1 258 ? -9.958 -19.864 8.667 1.00 91.38 258 PHE A N 1
ATOM 2068 C CA . PHE A 1 258 ? -11.298 -20.385 8.395 1.00 91.38 258 PHE A CA 1
ATOM 2069 C C . PHE A 1 258 ? -11.921 -21.123 9.589 1.00 91.38 258 PHE A C 1
ATOM 2071 O O . PHE A 1 258 ? -13.134 -21.086 9.765 1.00 91.38 258 PHE A O 1
ATOM 2078 N N . GLU A 1 259 ? -11.128 -21.757 10.452 1.00 91.69 259 GLU A N 1
ATOM 2079 C CA . GLU A 1 259 ? -11.630 -22.411 11.665 1.00 91.69 259 GLU A CA 1
ATOM 2080 C C . GLU A 1 259 ? -12.072 -21.387 12.721 1.00 91.69 259 GLU A C 1
ATOM 2082 O O . GLU A 1 259 ? -13.106 -21.565 13.368 1.00 91.69 259 GLU A O 1
ATOM 2087 N N . ASN A 1 260 ? -11.357 -20.267 12.862 1.00 91.94 260 ASN A N 1
ATOM 2088 C CA . ASN A 1 260 ? -11.807 -19.161 13.713 1.00 91.94 260 ASN A CA 1
ATOM 2089 C C . ASN A 1 260 ? -13.049 -18.472 13.124 1.00 91.94 260 ASN A C 1
ATOM 2091 O O . ASN A 1 260 ? -13.967 -18.100 13.857 1.00 91.94 260 ASN A O 1
ATOM 2095 N N . LEU A 1 261 ? -13.131 -18.367 11.798 1.00 94.44 261 LEU A N 1
ATOM 2096 C CA . LEU A 1 261 ? -14.302 -17.824 11.112 1.00 94.44 261 LEU A CA 1
ATOM 2097 C C . LEU A 1 261 ? -15.534 -18.738 11.206 1.00 94.44 261 LEU A C 1
ATOM 2099 O O . LEU A 1 261 ? -16.652 -18.232 11.300 1.00 94.44 261 LEU A O 1
ATOM 2103 N N . LYS A 1 262 ? -15.368 -20.068 11.286 1.00 94.50 262 LYS A N 1
ATOM 2104 C CA . LYS A 1 262 ? -16.470 -20.992 11.635 1.00 94.50 262 LYS A CA 1
ATOM 2105 C C . LYS A 1 262 ? -17.075 -20.656 12.997 1.00 94.50 262 LYS A C 1
ATOM 2107 O O . LYS A 1 262 ? -18.288 -20.753 13.167 1.00 94.50 262 LYS A O 1
ATOM 2112 N N . ILE A 1 263 ? -16.248 -20.240 13.959 1.00 94.00 263 ILE A N 1
ATOM 2113 C CA . ILE A 1 263 ? -16.707 -19.806 15.286 1.00 94.00 263 ILE A CA 1
ATOM 2114 C C . ILE A 1 263 ? -17.441 -18.457 15.197 1.00 94.00 263 ILE A C 1
ATOM 2116 O O . ILE A 1 263 ? -18.443 -18.265 15.891 1.00 94.00 263 ILE A O 1
ATOM 2120 N N . ALA A 1 264 ? -16.960 -17.543 14.348 1.00 95.31 264 ALA A N 1
ATOM 2121 C CA . ALA A 1 264 ? -17.539 -16.214 14.137 1.00 95.31 264 ALA A CA 1
ATOM 2122 C C . ALA A 1 264 ? -18.855 -16.219 13.333 1.00 95.31 264 ALA A C 1
ATOM 2124 O O . ALA A 1 264 ? -19.630 -15.262 13.412 1.00 95.31 264 ALA A O 1
ATOM 2125 N N . ARG A 1 265 ? -19.129 -17.290 12.577 1.00 94.94 265 ARG A N 1
ATOM 2126 C CA . ARG A 1 265 ? -20.306 -17.424 11.708 1.00 94.94 265 ARG A CA 1
ATOM 2127 C C . ARG A 1 265 ? -21.611 -17.138 12.467 1.00 94.94 265 ARG A C 1
ATOM 2129 O O . ARG A 1 265 ? -21.936 -17.785 13.465 1.00 94.94 265 ARG A O 1
ATOM 2136 N N . GLY A 1 266 ? -22.376 -16.173 11.962 1.00 94.50 266 GLY A N 1
ATOM 2137 C CA . GLY A 1 266 ? -23.663 -15.736 12.508 1.00 94.50 266 GLY A CA 1
ATOM 2138 C C . GLY A 1 266 ? -23.581 -14.791 13.711 1.00 94.50 266 GLY A C 1
ATOM 2139 O O . GLY A 1 266 ? -24.625 -14.433 14.256 1.00 94.50 266 GLY A O 1
ATOM 2140 N N . LEU A 1 267 ? -22.384 -14.391 14.150 1.00 96.44 267 LEU A N 1
ATOM 2141 C CA . LEU A 1 267 ? -22.205 -13.421 15.231 1.00 96.44 267 LEU A CA 1
ATOM 2142 C C . LEU A 1 267 ? -22.089 -12.000 14.669 1.00 96.44 267 LEU A C 1
ATOM 2144 O O . LEU A 1 267 ? -21.268 -11.742 13.795 1.00 96.44 267 LEU A O 1
ATOM 2148 N N . ASP A 1 268 ? -22.881 -11.076 15.210 1.00 96.12 268 ASP A N 1
ATOM 2149 C CA . ASP A 1 268 ? -22.826 -9.662 14.828 1.00 96.12 268 ASP A CA 1
ATOM 2150 C C . ASP A 1 268 ? -21.489 -9.017 15.221 1.00 96.12 268 ASP A C 1
ATOM 2152 O O . ASP A 1 268 ? -20.895 -9.383 16.243 1.00 96.12 268 ASP A O 1
ATOM 2156 N N . GLY A 1 269 ? -21.052 -8.046 14.418 1.00 95.00 269 GLY A N 1
ATOM 2157 C CA . GLY A 1 269 ? -19.820 -7.277 14.604 1.00 95.00 269 GLY A CA 1
ATOM 2158 C C . GLY A 1 269 ? -18.555 -7.986 14.112 1.00 95.00 269 GLY A C 1
ATOM 2159 O O . GLY A 1 269 ? -17.456 -7.480 14.329 1.00 95.00 269 GLY A O 1
ATOM 2160 N N . LEU A 1 270 ? -18.683 -9.155 13.471 1.00 96.62 270 LEU A N 1
ATOM 2161 C CA . LEU A 1 270 ? -17.575 -9.998 13.007 1.00 96.62 270 LEU A CA 1
ATOM 2162 C C . LEU A 1 270 ? -17.702 -10.330 11.515 1.00 96.62 270 LEU A C 1
ATOM 2164 O O . LEU A 1 270 ? -18.813 -10.451 10.993 1.00 96.62 270 LEU A O 1
ATOM 2168 N N . ALA A 1 271 ? -16.566 -10.517 10.840 1.00 95.06 271 ALA A N 1
ATOM 2169 C CA . ALA A 1 271 ? -16.529 -10.941 9.442 1.00 95.06 271 ALA A CA 1
ATOM 2170 C C . ALA A 1 271 ? -17.268 -12.273 9.231 1.00 95.06 271 ALA A C 1
ATOM 2172 O O . ALA A 1 271 ? -17.112 -13.216 10.010 1.00 95.06 271 ALA A O 1
ATOM 2173 N N . GLN A 1 272 ? -18.054 -12.358 8.157 1.00 94.69 272 GLN A N 1
ATOM 2174 C CA . GLN A 1 272 ? -18.852 -13.540 7.839 1.00 94.69 272 GLN A CA 1
ATOM 2175 C C . GLN A 1 272 ? -18.215 -14.337 6.704 1.00 94.69 272 GLN A C 1
ATOM 2177 O O . GLN A 1 272 ? -18.014 -13.817 5.608 1.00 94.69 272 GLN A O 1
ATOM 2182 N N . MET A 1 273 ? -17.908 -15.607 6.973 1.00 95.88 273 MET A N 1
ATOM 2183 C CA . MET A 1 273 ? -17.358 -16.537 5.987 1.00 95.88 273 MET A CA 1
ATOM 2184 C C . MET A 1 273 ? -18.462 -17.278 5.237 1.00 95.88 273 MET A C 1
ATOM 2186 O O . MET A 1 273 ? -19.333 -17.899 5.854 1.00 95.88 273 MET A O 1
ATOM 2190 N N . VAL A 1 274 ? -18.354 -17.258 3.911 1.00 95.06 274 VAL A N 1
ATOM 2191 C CA . VAL A 1 274 ? -19.249 -17.925 2.961 1.00 95.06 274 VAL A CA 1
ATOM 2192 C C . VAL A 1 274 ? -18.771 -19.347 2.665 1.00 95.06 274 VAL A C 1
ATOM 2194 O O . VAL A 1 274 ? -19.551 -20.282 2.808 1.00 95.06 274 VAL A O 1
ATOM 2197 N N . SER A 1 275 ? -17.499 -19.523 2.303 1.00 95.62 275 SER A N 1
ATOM 2198 C CA . SER A 1 275 ? -16.899 -20.824 1.962 1.00 95.62 275 SER A CA 1
ATOM 2199 C C . SER A 1 275 ? -15.383 -20.809 2.164 1.00 95.62 275 SER A C 1
ATOM 2201 O O . SER A 1 275 ? -14.789 -19.741 2.357 1.00 95.62 275 SER A O 1
ATOM 2203 N N . TYR A 1 276 ? -14.742 -21.981 2.141 1.00 96.00 276 TYR A N 1
ATOM 2204 C CA . TYR A 1 276 ? -13.281 -22.067 2.210 1.00 96.00 276 TYR A CA 1
ATOM 2205 C C . TYR A 1 276 ? -12.713 -23.285 1.469 1.00 96.00 276 TYR A C 1
ATOM 2207 O O . TYR A 1 276 ? -13.345 -24.332 1.367 1.00 96.00 276 TYR A O 1
ATOM 2215 N N . THR A 1 277 ? -11.465 -23.158 1.024 1.00 95.75 277 THR A N 1
ATOM 2216 C CA . THR A 1 277 ? -10.610 -24.254 0.559 1.00 95.75 277 THR A CA 1
ATOM 2217 C C . THR A 1 277 ? -9.390 -24.303 1.479 1.00 95.75 277 THR A C 1
ATOM 2219 O O . THR A 1 277 ? -8.603 -23.354 1.533 1.00 95.75 277 THR A O 1
ATOM 2222 N N . ALA A 1 278 ? -9.229 -25.384 2.240 1.00 91.88 278 ALA A N 1
ATOM 2223 C CA . ALA A 1 278 ? -8.182 -25.517 3.253 1.00 91.88 278 ALA A CA 1
ATOM 2224 C C . ALA A 1 278 ? -6.783 -25.693 2.650 1.00 91.88 278 ALA A C 1
ATOM 2226 O O . ALA A 1 278 ? -5.795 -25.354 3.306 1.00 91.88 278 ALA A O 1
ATOM 2227 N N . ASN A 1 279 ? -6.714 -26.240 1.434 1.00 91.00 279 ASN A N 1
ATOM 2228 C CA . ASN A 1 279 ? -5.480 -26.440 0.689 1.00 91.00 279 ASN A CA 1
ATOM 2229 C C . ASN A 1 279 ? -5.704 -26.198 -0.810 1.00 91.00 279 ASN A C 1
ATOM 2231 O O . ASN A 1 279 ? -6.176 -27.078 -1.528 1.00 91.00 279 ASN A O 1
ATOM 2235 N N . CYS A 1 280 ? -5.373 -24.995 -1.274 1.00 88.75 280 CYS A N 1
ATOM 2236 C CA . CYS A 1 280 ? -5.338 -24.645 -2.698 1.00 88.75 280 CYS A CA 1
ATOM 2237 C C . CYS A 1 280 ? -3.907 -24.643 -3.277 1.00 88.75 280 CYS A C 1
ATOM 2239 O O . CYS A 1 280 ? -3.694 -24.311 -4.447 1.00 88.75 280 CYS A O 1
ATOM 2241 N N . GLY A 1 281 ? -2.907 -25.030 -2.480 1.00 87.06 281 GLY A N 1
ATOM 2242 C CA . GLY A 1 281 ? -1.535 -25.208 -2.939 1.00 87.06 281 GLY A CA 1
ATOM 2243 C C . GLY A 1 281 ? -0.527 -25.357 -1.803 1.00 87.06 281 GLY A C 1
ATOM 2244 O O . GLY A 1 281 ? -0.703 -24.798 -0.722 1.00 87.06 281 GLY A O 1
ATOM 2245 N N . GLU A 1 282 ? 0.577 -26.048 -2.071 1.00 87.19 282 GLU A N 1
ATOM 2246 C CA . GLU A 1 282 ? 1.659 -26.276 -1.109 1.00 87.19 282 GLU A CA 1
ATOM 2247 C C . GLU A 1 282 ? 3.041 -25.972 -1.679 1.00 87.19 282 GLU A C 1
ATOM 2249 O O . GLU A 1 282 ? 3.329 -26.283 -2.829 1.00 87.19 282 GLU A O 1
ATOM 2254 N N . THR A 1 283 ? 3.958 -25.456 -0.857 1.00 83.56 283 THR A N 1
ATOM 2255 C CA . THR A 1 283 ? 5.316 -25.120 -1.324 1.00 83.56 283 THR A CA 1
ATOM 2256 C C . THR A 1 283 ? 6.196 -26.344 -1.586 1.00 83.56 283 THR A C 1
ATOM 2258 O O . THR A 1 283 ? 7.084 -26.277 -2.432 1.00 83.56 283 THR A O 1
ATOM 2261 N N . LEU A 1 284 ? 5.998 -27.463 -0.874 1.00 76.50 284 LEU A N 1
ATOM 2262 C CA . LEU A 1 284 ? 6.902 -28.622 -0.985 1.00 76.50 284 LEU A CA 1
ATOM 2263 C C . LEU A 1 284 ? 6.423 -29.723 -1.916 1.00 76.50 284 LEU A C 1
ATOM 2265 O O . LEU A 1 284 ? 7.221 -30.263 -2.684 1.00 76.50 284 LEU A O 1
ATOM 2269 N N . ASN A 1 285 ? 5.153 -30.098 -1.804 1.00 70.62 285 ASN A N 1
ATOM 2270 C CA . ASN A 1 285 ? 4.665 -31.342 -2.389 1.00 70.62 285 ASN A CA 1
ATOM 2271 C C . ASN A 1 285 ? 4.155 -31.155 -3.822 1.00 70.62 285 ASN A C 1
ATOM 2273 O O . ASN A 1 285 ? 4.396 -32.016 -4.667 1.00 70.62 285 ASN A O 1
ATOM 2277 N N . ASP A 1 286 ? 3.539 -30.012 -4.123 1.00 68.31 286 ASP A N 1
ATOM 2278 C CA . ASP A 1 286 ? 2.831 -29.808 -5.393 1.00 68.31 286 ASP A CA 1
ATOM 2279 C C . ASP A 1 286 ? 3.761 -29.584 -6.587 1.00 68.31 286 ASP A C 1
ATOM 2281 O O . ASP A 1 286 ? 3.374 -29.769 -7.738 1.00 68.31 286 ASP A O 1
ATOM 2285 N N . PHE A 1 287 ? 5.007 -29.175 -6.342 1.00 67.81 287 PHE A N 1
ATOM 2286 C CA . PHE A 1 287 ? 5.834 -28.591 -7.399 1.00 67.81 287 PHE A CA 1
ATOM 2287 C C . PHE A 1 287 ? 6.995 -29.480 -7.853 1.00 67.81 287 PHE A C 1
ATOM 2289 O O . PHE A 1 287 ? 7.776 -29.060 -8.710 1.00 67.81 287 PHE A O 1
ATOM 2296 N N . GLY A 1 288 ? 7.124 -30.701 -7.316 1.00 61.00 288 GLY A N 1
ATOM 2297 C CA . GLY A 1 288 ? 8.109 -31.694 -7.774 1.00 61.00 288 GLY A CA 1
ATOM 2298 C C . GLY A 1 288 ? 9.572 -31.241 -7.658 1.00 61.00 288 GLY A C 1
ATOM 2299 O O . GLY A 1 288 ? 10.439 -31.729 -8.384 1.00 61.00 288 GLY A O 1
ATOM 2300 N N . PHE A 1 289 ? 9.856 -30.278 -6.776 1.00 60.22 289 PHE A N 1
ATOM 2301 C CA . PHE A 1 289 ? 11.175 -29.680 -6.594 1.00 60.22 289 PHE A CA 1
ATOM 2302 C C . PHE A 1 289 ? 11.814 -30.209 -5.304 1.00 60.22 289 PHE A C 1
ATOM 2304 O O . PHE A 1 289 ? 11.401 -29.844 -4.211 1.00 60.22 289 PHE A O 1
ATOM 2311 N N . SER A 1 290 ? 12.836 -31.065 -5.416 1.00 59.78 290 SER A N 1
ATOM 2312 C CA . SER A 1 290 ? 13.631 -31.518 -4.264 1.00 59.78 290 SER A CA 1
ATOM 2313 C C . SER A 1 290 ? 14.925 -30.702 -4.199 1.00 59.78 290 SER A C 1
ATOM 2315 O O . SER A 1 290 ? 15.840 -30.969 -4.984 1.00 59.78 290 SER A O 1
ATOM 2317 N N . PRO A 1 291 ? 15.049 -29.699 -3.312 1.00 57.78 291 PRO A N 1
ATOM 2318 C CA . PRO A 1 291 ? 16.215 -28.834 -3.334 1.00 57.78 291 PRO A CA 1
ATOM 2319 C C . PRO A 1 291 ? 17.461 -29.537 -2.788 1.00 57.78 291 PRO A C 1
ATOM 2321 O O . PRO A 1 291 ? 17.383 -30.498 -2.022 1.00 57.78 291 PRO A O 1
ATOM 2324 N N . SER A 1 292 ? 18.638 -28.999 -3.130 1.00 57.72 292 SER A N 1
ATOM 2325 C CA . SER A 1 292 ? 19.941 -29.461 -2.611 1.00 57.72 292 SER A CA 1
ATOM 2326 C C . SER A 1 292 ? 20.017 -29.427 -1.076 1.00 57.72 292 SER A C 1
ATOM 2328 O O . SER A 1 292 ? 20.796 -30.150 -0.461 1.00 57.72 292 SER A O 1
ATOM 2330 N N . ARG A 1 293 ? 19.215 -28.555 -0.455 1.00 55.31 293 ARG A N 1
ATOM 2331 C CA . ARG A 1 293 ? 18.932 -28.519 0.980 1.00 55.31 293 ARG A CA 1
ATOM 2332 C C . ARG A 1 293 ? 17.443 -28.747 1.156 1.00 55.31 293 ARG A C 1
ATOM 2334 O O . ARG A 1 293 ? 16.666 -28.089 0.476 1.00 55.31 293 ARG A O 1
ATOM 2341 N N . LYS A 1 294 ? 17.041 -29.629 2.073 1.00 53.78 294 LYS A N 1
ATOM 2342 C CA . LYS A 1 294 ? 15.621 -29.741 2.403 1.00 53.78 294 LYS A CA 1
ATOM 2343 C C . LYS A 1 294 ? 15.109 -28.361 2.853 1.00 53.78 294 LYS A C 1
ATOM 2345 O O . LYS A 1 294 ? 15.791 -27.712 3.653 1.00 53.78 294 LYS A O 1
ATOM 2350 N N . PRO A 1 295 ? 13.963 -27.911 2.331 1.00 55.19 295 PRO A N 1
ATOM 2351 C CA . PRO A 1 295 ? 13.287 -26.741 2.866 1.00 55.19 295 PRO A CA 1
ATOM 2352 C C . PRO A 1 295 ? 13.032 -26.989 4.349 1.00 55.19 295 PRO A C 1
ATOM 2354 O O . PRO A 1 295 ? 12.698 -28.110 4.734 1.00 55.19 295 PRO A O 1
ATOM 2357 N N . GLN A 1 296 ? 13.258 -25.976 5.185 1.00 58.00 296 GLN A N 1
ATOM 2358 C CA . GLN A 1 296 ? 13.109 -26.153 6.628 1.00 58.00 296 GLN A CA 1
ATOM 2359 C C . GLN A 1 296 ? 11.651 -26.418 7.027 1.00 58.00 296 GLN A C 1
ATOM 2361 O O . GLN A 1 296 ? 11.461 -27.160 7.982 1.00 58.00 296 GLN A O 1
ATOM 2366 N N . HIS A 1 297 ? 10.668 -25.887 6.281 1.00 71.81 297 HIS A N 1
ATOM 2367 C CA . HIS A 1 297 ? 9.241 -25.961 6.616 1.00 71.81 297 HIS A CA 1
ATOM 2368 C C . HIS A 1 297 ? 8.349 -26.007 5.358 1.00 71.81 297 HIS A C 1
ATOM 2370 O O . HIS A 1 297 ? 8.645 -25.312 4.380 1.00 71.81 297 HIS A O 1
ATOM 2376 N N . ASN A 1 298 ? 7.260 -26.790 5.373 1.00 83.94 298 ASN A N 1
ATOM 2377 C CA . ASN A 1 298 ? 6.208 -26.728 4.338 1.00 83.94 298 ASN A CA 1
ATOM 2378 C C . ASN A 1 298 ? 5.245 -25.574 4.615 1.00 83.94 298 ASN A C 1
ATOM 2380 O O . ASN A 1 298 ? 4.922 -25.326 5.776 1.00 83.94 298 ASN A O 1
ATOM 2384 N N . MET A 1 299 ? 4.739 -24.913 3.574 1.00 86.62 299 MET A N 1
ATOM 2385 C CA . MET A 1 299 ? 3.640 -23.960 3.696 1.00 86.62 299 MET A CA 1
ATOM 2386 C C . MET A 1 299 ? 2.444 -24.396 2.854 1.00 86.62 299 MET A C 1
ATOM 2388 O O . MET A 1 299 ? 2.611 -24.799 1.706 1.00 86.62 299 MET A O 1
ATOM 2392 N N . ILE A 1 300 ? 1.250 -24.275 3.431 1.00 89.06 300 ILE A N 1
ATOM 2393 C CA . ILE A 1 300 ? -0.039 -24.604 2.814 1.00 89.06 300 ILE A CA 1
ATOM 2394 C C . ILE A 1 300 ? -0.804 -23.299 2.592 1.00 89.06 300 ILE A C 1
ATOM 2396 O O . ILE A 1 300 ? -0.906 -22.482 3.512 1.00 89.06 300 ILE A O 1
ATOM 2400 N N . ALA A 1 301 ? -1.330 -23.115 1.386 1.00 90.62 301 ALA A N 1
ATOM 2401 C CA . ALA A 1 301 ? -2.220 -22.026 1.024 1.00 90.62 301 ALA A CA 1
ATOM 2402 C C . ALA A 1 301 ? -3.675 -22.408 1.305 1.00 90.62 301 ALA A C 1
ATOM 2404 O O . ALA A 1 301 ? -4.144 -23.455 0.862 1.00 90.62 301 ALA A O 1
ATOM 2405 N N . SER A 1 302 ? -4.397 -21.536 1.998 1.00 92.69 302 SER A N 1
ATOM 2406 C CA . SER A 1 302 ? -5.850 -21.607 2.128 1.00 92.69 302 SER A CA 1
ATOM 2407 C C . SER A 1 302 ? -6.505 -20.425 1.430 1.00 92.69 302 SER A C 1
ATOM 2409 O O . SER A 1 302 ? -5.958 -19.320 1.437 1.00 92.69 302 SER A O 1
ATOM 2411 N N . ARG A 1 303 ? -7.697 -20.660 0.884 1.00 95.19 303 ARG A N 1
ATOM 2412 C CA . ARG A 1 303 ? -8.574 -19.637 0.310 1.00 95.19 303 ARG A CA 1
ATOM 2413 C C . ARG A 1 303 ? -9.842 -19.541 1.141 1.00 95.19 303 ARG A C 1
ATOM 2415 O O . ARG A 1 303 ? -10.504 -20.552 1.361 1.00 95.19 303 ARG A O 1
ATOM 2422 N N . VAL A 1 304 ? -10.201 -18.340 1.573 1.00 95.81 304 VAL A N 1
ATOM 2423 C CA . VAL A 1 304 ? -11.416 -18.085 2.358 1.00 95.81 304 VAL A CA 1
ATOM 2424 C C . VAL A 1 304 ? -12.269 -17.039 1.659 1.00 95.81 304 VAL A C 1
ATOM 2426 O O . VAL A 1 304 ? -11.771 -15.971 1.319 1.00 95.81 304 VAL A O 1
ATOM 2429 N N . VAL A 1 305 ? -13.556 -17.323 1.466 1.00 96.19 305 VAL A N 1
ATOM 2430 C CA . VAL A 1 305 ? -14.521 -16.372 0.904 1.00 96.19 305 VAL A CA 1
ATOM 2431 C C . VAL A 1 305 ? -15.299 -15.717 2.032 1.00 96.19 305 VAL A C 1
ATOM 2433 O O . VAL A 1 305 ? -15.927 -16.396 2.844 1.00 96.19 305 VAL A O 1
ATOM 2436 N N . LEU A 1 306 ? -15.276 -14.392 2.066 1.00 95.19 306 LEU A N 1
ATOM 2437 C CA . LEU A 1 306 ? -15.924 -13.549 3.062 1.00 95.19 306 LEU A CA 1
ATOM 2438 C C . LEU A 1 306 ? -16.986 -12.663 2.406 1.00 95.19 306 LEU A C 1
ATOM 2440 O O . LEU A 1 306 ? -16.850 -12.262 1.248 1.00 95.19 306 LEU A O 1
ATOM 2444 N N . GLU A 1 307 ? -18.017 -12.294 3.161 1.00 92.69 307 GLU A N 1
ATOM 2445 C CA . GLU A 1 307 ? -18.899 -11.190 2.774 1.00 92.69 307 GLU A CA 1
ATOM 2446 C C . GLU A 1 307 ? -18.094 -9.881 2.690 1.00 92.69 307 GLU A C 1
ATOM 2448 O O . GLU A 1 307 ? -17.261 -9.581 3.555 1.00 92.69 307 GLU A O 1
ATOM 2453 N N . LYS A 1 308 ? -18.321 -9.080 1.639 1.00 88.50 308 LYS A N 1
ATOM 2454 C CA . LYS A 1 308 ? -17.595 -7.817 1.471 1.00 88.50 308 LYS A CA 1
ATOM 2455 C C . LYS A 1 308 ? -18.048 -6.807 2.528 1.00 88.50 308 LYS A C 1
ATOM 2457 O O . LYS A 1 308 ? -19.220 -6.455 2.608 1.00 88.50 308 LYS A O 1
ATOM 2462 N N . CYS A 1 309 ? -17.096 -6.322 3.318 1.00 85.44 309 CYS A N 1
ATOM 2463 C CA . CYS A 1 309 ? -17.321 -5.281 4.319 1.00 85.44 309 CYS A CA 1
ATOM 2464 C C . CYS A 1 309 ? -17.118 -3.871 3.729 1.00 85.44 309 CYS A C 1
ATOM 2466 O O . CYS A 1 309 ? -16.682 -3.716 2.585 1.00 85.44 309 CYS A O 1
ATOM 2468 N N . GLY A 1 310 ? -17.455 -2.837 4.503 1.00 79.50 310 GLY A N 1
ATOM 2469 C CA . GLY A 1 310 ? -17.305 -1.437 4.110 1.00 79.50 310 GLY A CA 1
ATOM 2470 C C . GLY A 1 310 ? -15.855 -0.937 4.136 1.00 79.50 310 GLY A C 1
ATOM 2471 O O . GLY A 1 310 ? -14.890 -1.698 4.076 1.00 79.50 310 GLY A O 1
ATOM 2472 N N . LYS A 1 311 ? -15.695 0.390 4.164 1.00 79.38 311 LYS A N 1
ATOM 2473 C CA . LYS A 1 311 ? -14.384 1.052 4.067 1.00 79.38 311 LYS A CA 1
ATOM 2474 C C . LYS A 1 311 ? -13.581 0.950 5.369 1.00 79.38 311 LYS A C 1
ATOM 2476 O O . LYS A 1 311 ? -14.129 0.671 6.432 1.00 79.38 311 LYS A O 1
ATOM 2481 N N . ASN A 1 312 ? -12.283 1.244 5.278 1.00 76.94 312 ASN A N 1
ATOM 2482 C CA . ASN A 1 312 ? -11.385 1.381 6.428 1.00 76.94 312 ASN A CA 1
ATOM 2483 C C . ASN A 1 312 ? -11.964 2.342 7.487 1.00 76.94 312 ASN A C 1
ATOM 2485 O O . ASN A 1 312 ? -12.577 3.350 7.126 1.00 76.94 312 ASN A O 1
ATOM 2489 N N . LEU A 1 313 ? -11.731 2.049 8.772 1.00 81.31 313 LEU A N 1
ATOM 2490 C CA . LEU A 1 313 ? -12.223 2.822 9.913 1.00 81.31 313 LEU A CA 1
ATOM 2491 C C . LEU A 1 313 ? -11.962 4.336 9.807 1.00 81.31 313 LEU A C 1
ATOM 2493 O O . LEU A 1 313 ? -12.846 5.109 10.164 1.00 81.31 313 LEU A O 1
ATOM 2497 N N . PHE A 1 314 ? -10.827 4.769 9.240 1.00 78.94 314 PHE A N 1
ATOM 2498 C CA . PHE A 1 314 ? -10.487 6.191 9.034 1.00 78.94 314 PHE A CA 1
ATOM 2499 C C . PHE A 1 314 ? -11.357 6.920 7.993 1.00 78.94 314 PHE A C 1
ATOM 2501 O O . PHE A 1 314 ? -11.284 8.140 7.876 1.00 78.94 314 PHE A O 1
ATOM 2508 N N . GLY A 1 315 ? -12.175 6.201 7.221 1.00 69.38 315 GLY A N 1
ATOM 2509 C CA . GLY A 1 315 ? -13.085 6.764 6.221 1.00 69.38 315 GLY A CA 1
ATOM 2510 C C . GLY A 1 315 ? -14.431 7.247 6.772 1.00 69.38 315 GLY A C 1
ATOM 2511 O O . GLY A 1 315 ? -15.385 7.326 5.999 1.00 69.38 315 GLY A O 1
ATOM 2512 N N . PHE A 1 316 ? -14.540 7.505 8.080 1.00 78.12 316 PHE A N 1
ATOM 2513 C CA . PHE A 1 316 ? -15.779 7.958 8.716 1.00 78.12 316 PHE A CA 1
ATOM 2514 C C . PHE A 1 316 ? -16.145 9.391 8.294 1.00 78.12 316 PHE A C 1
ATOM 2516 O O . PHE A 1 316 ? -15.275 10.232 8.079 1.00 78.12 316 PHE A O 1
ATOM 2523 N N . THR A 1 317 ? -17.442 9.680 8.184 1.00 79.50 317 THR A N 1
ATOM 2524 C CA . THR A 1 317 ? -17.972 11.002 7.801 1.00 79.50 317 THR A CA 1
ATOM 2525 C C . THR A 1 317 ? -18.582 11.772 8.971 1.00 79.50 317 THR A C 1
ATOM 2527 O O . THR A 1 317 ? -18.966 12.925 8.807 1.00 79.50 317 THR A O 1
ATOM 2530 N N . SER A 1 318 ? -18.716 11.142 10.140 1.00 82.88 318 SER A N 1
ATOM 2531 C CA . SER A 1 318 ? -19.181 11.769 11.381 1.00 82.88 318 SER A CA 1
ATOM 2532 C C . SER A 1 318 ? -18.664 11.007 12.603 1.00 82.88 318 SER A C 1
ATOM 2534 O O . SER A 1 318 ? -18.375 9.810 12.504 1.00 82.88 318 SER A O 1
ATOM 2536 N N . GLU A 1 319 ? -18.600 11.666 13.767 1.00 87.06 319 GLU A N 1
ATOM 2537 C CA . GLU A 1 319 ? -18.266 10.993 15.038 1.00 87.06 319 GLU A CA 1
ATOM 2538 C C . GLU A 1 319 ? -19.178 9.806 15.284 1.00 87.06 319 GLU A C 1
ATOM 2540 O O . GLU A 1 319 ? -18.712 8.711 15.573 1.00 87.06 319 GLU A O 1
ATOM 2545 N N . LYS A 1 320 ? -20.486 10.011 15.104 1.00 89.44 320 LYS A N 1
ATOM 2546 C CA . LYS A 1 320 ? -21.500 8.986 15.330 1.00 89.44 320 LYS A CA 1
ATOM 2547 C C . LYS A 1 320 ? -21.199 7.719 14.532 1.00 89.44 320 LYS A C 1
ATOM 2549 O O . LYS A 1 320 ? -21.258 6.626 15.086 1.00 89.44 320 LYS A O 1
ATOM 2554 N N . GLN A 1 321 ? -20.827 7.854 13.257 1.00 89.12 321 GLN A N 1
ATOM 2555 C CA . GLN A 1 321 ? -20.473 6.705 12.424 1.00 89.12 321 GLN A CA 1
ATOM 2556 C C . GLN A 1 321 ? -19.235 5.969 12.957 1.00 89.12 321 GLN A C 1
ATOM 2558 O O . GLN A 1 321 ? -19.249 4.742 13.044 1.00 89.12 321 GLN A O 1
ATOM 2563 N N . LEU A 1 322 ? -18.182 6.702 13.337 1.00 91.19 322 LEU A N 1
ATOM 2564 C CA . LEU A 1 322 ? -16.975 6.111 13.918 1.00 91.19 322 LEU A CA 1
ATOM 2565 C C . LEU A 1 322 ? -17.275 5.388 15.237 1.00 91.19 322 LEU A C 1
ATOM 2567 O O . LEU A 1 322 ? -16.846 4.249 15.426 1.00 91.19 322 LEU A O 1
ATOM 2571 N N . LEU A 1 323 ? -18.021 6.037 16.135 1.00 94.31 323 LEU A N 1
ATOM 2572 C CA . LEU A 1 323 ? -18.368 5.481 17.439 1.00 94.31 323 LEU A CA 1
ATOM 2573 C C . LEU A 1 323 ? -19.217 4.220 17.293 1.00 94.31 323 LEU A C 1
ATOM 2575 O O . LEU A 1 323 ? -18.922 3.232 17.962 1.00 94.31 323 LEU A O 1
ATOM 2579 N N . TYR A 1 324 ? -20.199 4.203 16.384 1.00 94.81 324 TYR A N 1
ATOM 2580 C CA . TYR A 1 324 ? -20.948 2.986 16.066 1.00 94.81 324 TYR A CA 1
ATOM 2581 C C . TYR A 1 324 ? -20.041 1.861 15.568 1.00 94.81 324 TYR A C 1
ATOM 2583 O O . TYR A 1 324 ? -20.196 0.721 16.008 1.00 94.81 324 TYR A O 1
ATOM 2591 N N . ALA A 1 325 ? -19.083 2.166 14.689 1.00 94.62 325 ALA A N 1
ATOM 2592 C CA . ALA A 1 325 ? -18.185 1.158 14.143 1.00 94.62 325 ALA A CA 1
ATOM 2593 C C . ALA A 1 325 ? -17.289 0.525 15.224 1.00 94.62 325 ALA A C 1
ATOM 2595 O O . ALA A 1 325 ? -17.216 -0.700 15.335 1.00 94.62 325 ALA A O 1
ATOM 2596 N N . ILE A 1 326 ? -16.656 1.341 16.072 1.00 96.31 326 ILE A N 1
ATOM 2597 C CA . ILE A 1 326 ? -15.812 0.842 17.171 1.00 96.31 326 ILE A CA 1
ATOM 2598 C C . ILE A 1 326 ? -16.661 0.069 18.192 1.00 96.31 326 ILE A C 1
ATOM 2600 O O . ILE A 1 326 ? -16.285 -1.028 18.611 1.00 96.31 326 ILE A O 1
ATOM 2604 N N . ARG A 1 327 ? -17.833 0.599 18.554 1.00 97.62 327 ARG A N 1
ATOM 2605 C CA . ARG A 1 327 ? -18.770 -0.027 19.496 1.00 97.62 327 ARG A CA 1
ATOM 2606 C C . ARG A 1 327 ? -19.225 -1.405 19.020 1.00 97.62 327 ARG A C 1
ATOM 2608 O O . ARG A 1 327 ? -19.215 -2.356 19.805 1.00 97.62 327 ARG A O 1
ATOM 2615 N N . ASP A 1 328 ? -19.603 -1.533 17.750 1.00 97.81 328 ASP A N 1
ATOM 2616 C CA . ASP A 1 328 ? -20.052 -2.807 17.181 1.00 97.81 328 ASP A CA 1
ATOM 2617 C C . ASP A 1 328 ? -18.892 -3.808 17.045 1.00 97.81 328 ASP A C 1
ATOM 2619 O O . ASP A 1 328 ? -19.084 -4.989 17.336 1.00 97.81 328 ASP A O 1
ATOM 2623 N N . ALA A 1 329 ? -17.666 -3.354 16.758 1.00 97.00 329 ALA A N 1
ATOM 2624 C CA . ALA A 1 329 ? -16.476 -4.211 16.787 1.00 97.00 329 ALA A CA 1
ATOM 2625 C C . ALA A 1 329 ? -16.153 -4.734 18.205 1.00 97.00 329 ALA A C 1
ATOM 2627 O O . ALA A 1 329 ? -15.851 -5.918 18.370 1.00 97.00 329 ALA A O 1
ATOM 2628 N N . ILE A 1 330 ? -16.288 -3.901 19.250 1.00 98.06 330 ILE A N 1
ATOM 2629 C CA . ILE A 1 330 ? -16.152 -4.327 20.660 1.00 98.06 330 ILE A CA 1
ATOM 2630 C C . ILE A 1 330 ? -17.240 -5.351 21.018 1.00 98.06 330 ILE A C 1
ATOM 2632 O O . ILE A 1 330 ? -16.971 -6.366 21.672 1.00 98.06 330 ILE A O 1
ATOM 2636 N N . ALA A 1 331 ? -18.480 -5.120 20.576 1.00 98.06 331 ALA A N 1
ATOM 2637 C CA . ALA A 1 331 ? -19.575 -6.065 20.773 1.00 98.06 331 ALA A CA 1
ATOM 2638 C C . ALA A 1 331 ? -19.332 -7.390 20.026 1.00 98.06 331 ALA A C 1
ATOM 2640 O O . ALA A 1 331 ? -19.614 -8.457 20.580 1.00 98.06 331 ALA A O 1
ATOM 2641 N N . GLY A 1 332 ? -18.763 -7.336 18.821 1.00 97.44 332 GLY A N 1
ATOM 2642 C CA . GLY A 1 332 ? -18.336 -8.502 18.051 1.00 97.44 332 GLY A CA 1
ATOM 2643 C C . GLY A 1 332 ? -17.249 -9.294 18.766 1.00 97.44 332 GLY A C 1
ATOM 2644 O O . GLY A 1 332 ? -17.383 -10.505 18.952 1.00 97.44 332 GLY A O 1
ATOM 2645 N N . HIS A 1 333 ? -16.224 -8.617 19.284 1.00 97.75 333 HIS A N 1
ATOM 2646 C CA . HIS A 1 333 ? -15.182 -9.244 20.099 1.00 97.75 333 HIS A CA 1
ATOM 2647 C C . HIS A 1 333 ? -15.755 -9.936 21.349 1.00 97.75 333 HIS A C 1
ATOM 2649 O O . HIS A 1 333 ? -15.413 -11.087 21.631 1.00 97.75 333 HIS A O 1
ATOM 2655 N N . ARG A 1 334 ? -16.728 -9.317 22.038 1.00 97.81 334 ARG A N 1
ATOM 2656 C CA . ARG A 1 334 ? -17.483 -9.963 23.134 1.00 97.81 334 ARG A CA 1
ATOM 2657 C C . ARG A 1 334 ? -18.186 -11.241 22.677 1.00 97.81 334 ARG A C 1
ATOM 2659 O O . ARG A 1 334 ? -18.213 -12.232 23.412 1.00 97.81 334 ARG A O 1
ATOM 2666 N N . ASN A 1 335 ? -18.808 -11.212 21.500 1.00 97.44 335 ASN A N 1
ATOM 2667 C CA . ASN A 1 335 ? -19.520 -12.361 20.945 1.00 97.44 335 ASN A CA 1
ATOM 2668 C C . ASN A 1 335 ? -18.550 -13.508 20.622 1.00 97.44 335 ASN A C 1
ATOM 2670 O O . ASN A 1 335 ? -18.850 -14.658 20.952 1.00 97.44 335 ASN A O 1
ATOM 2674 N N . LEU A 1 336 ? -17.371 -13.195 20.075 1.00 96.06 336 LEU A N 1
ATOM 2675 C CA . LEU A 1 336 ? -16.293 -14.157 19.835 1.00 96.06 336 LEU A CA 1
ATOM 2676 C C . LEU A 1 336 ? -15.778 -14.772 21.146 1.00 96.06 336 LEU A C 1
ATOM 2678 O O . LEU A 1 336 ? -15.681 -15.996 21.272 1.00 96.06 336 LEU A O 1
ATOM 2682 N N . LEU A 1 337 ? -15.550 -13.940 22.166 1.00 95.94 337 LEU A N 1
ATOM 2683 C CA . LEU A 1 337 ? -15.083 -14.383 23.481 1.00 95.94 337 LEU A CA 1
ATOM 2684 C C . LEU A 1 337 ? -16.067 -15.334 24.166 1.00 95.94 337 LEU A C 1
ATOM 2686 O O . LEU A 1 337 ? -15.649 -16.295 24.812 1.00 95.94 337 LEU A O 1
ATOM 2690 N N . ARG A 1 338 ? -17.379 -15.123 24.002 1.00 95.56 338 ARG A N 1
ATOM 2691 C CA . ARG A 1 338 ? -18.411 -16.046 24.515 1.00 95.56 338 ARG A CA 1
ATOM 2692 C C . ARG A 1 338 ? -18.316 -17.445 23.905 1.00 95.56 338 ARG A C 1
ATOM 2694 O O . ARG A 1 338 ? -18.799 -18.395 24.515 1.00 95.56 338 ARG A O 1
ATOM 2701 N N . ARG A 1 339 ? -17.687 -17.581 22.734 1.00 95.12 339 ARG A N 1
ATOM 2702 C CA . ARG A 1 339 ? -17.348 -18.871 22.116 1.00 95.12 339 ARG A CA 1
ATOM 2703 C C . ARG A 1 339 ? -15.963 -19.396 22.521 1.00 95.12 339 ARG A C 1
ATOM 2705 O O . ARG A 1 339 ? -15.558 -20.448 22.044 1.00 95.12 339 ARG A O 1
ATOM 2712 N N . GLY A 1 340 ? -15.268 -18.707 23.426 1.00 92.44 340 GLY A N 1
ATOM 2713 C CA . GLY A 1 340 ? -13.978 -19.115 23.982 1.00 92.44 340 GLY A CA 1
ATOM 2714 C C . GLY A 1 340 ? -12.756 -18.619 23.210 1.00 92.44 340 GLY A C 1
ATOM 2715 O O . GLY A 1 340 ? -11.660 -19.098 23.493 1.00 92.44 340 GLY A O 1
ATOM 2716 N N . THR A 1 341 ? -12.916 -17.675 22.278 1.00 92.94 341 THR A N 1
ATOM 2717 C CA . THR A 1 341 ? -11.848 -17.217 21.371 1.00 92.94 341 THR A CA 1
ATOM 2718 C C . THR A 1 341 ? -11.525 -15.736 21.576 1.00 92.94 341 THR A C 1
ATOM 2720 O O . THR A 1 341 ? -12.425 -14.915 21.727 1.00 92.94 341 THR A O 1
ATOM 2723 N N . VAL A 1 342 ? -10.237 -15.393 21.567 1.00 93.19 342 VAL A N 1
ATOM 2724 C CA . VAL A 1 342 ? -9.720 -14.010 21.549 1.00 93.19 342 VAL A CA 1
ATOM 2725 C C . VAL A 1 342 ? -9.124 -13.692 20.178 1.00 93.19 342 VAL A C 1
ATOM 2727 O O . VAL A 1 342 ? -8.702 -14.609 19.473 1.00 93.19 342 VAL A O 1
ATOM 2730 N N . HIS A 1 343 ? -9.097 -12.415 19.791 1.00 93.81 343 HIS A N 1
ATOM 2731 C CA . HIS A 1 343 ? -8.643 -11.988 18.464 1.00 93.81 343 HIS A CA 1
ATOM 2732 C C . HIS A 1 343 ? -7.119 -11.853 18.390 1.00 93.81 343 HIS A C 1
ATOM 2734 O O . HIS A 1 343 ? -6.515 -12.264 17.405 1.00 93.81 343 HIS A O 1
ATOM 2740 N N . ARG A 1 344 ? -6.497 -11.305 19.443 1.00 91.88 344 ARG A N 1
ATOM 2741 C CA . ARG A 1 344 ? -5.042 -11.092 19.585 1.00 91.88 344 ARG A CA 1
ATOM 2742 C C . ARG A 1 344 ? -4.368 -10.158 18.578 1.00 91.88 344 ARG A C 1
ATOM 2744 O O . ARG A 1 344 ? -3.151 -10.026 18.601 1.00 91.88 344 ARG A O 1
ATOM 2751 N N . ASP A 1 345 ? -5.135 -9.505 17.714 1.00 91.44 345 ASP A N 1
ATOM 2752 C CA . ASP A 1 345 ? -4.618 -8.517 16.756 1.00 91.44 345 ASP A CA 1
ATOM 2753 C C . ASP A 1 345 ? -5.640 -7.409 16.472 1.00 91.44 345 ASP A C 1
ATOM 2755 O O . ASP A 1 345 ? -6.024 -7.137 15.334 1.00 91.44 345 ASP A O 1
ATOM 2759 N N . ILE A 1 346 ? -6.163 -6.818 17.546 1.00 93.31 346 ILE A N 1
ATOM 2760 C CA . ILE A 1 346 ? -7.040 -5.654 17.440 1.00 93.31 346 ILE A CA 1
ATOM 2761 C C . ILE A 1 346 ? -6.204 -4.449 17.004 1.00 93.31 346 ILE A C 1
ATOM 2763 O O . ILE A 1 346 ? -5.320 -3.986 17.725 1.00 93.31 346 ILE A O 1
ATOM 2767 N N . HIS A 1 347 ? -6.526 -3.919 15.831 1.00 90.88 347 HIS A N 1
ATOM 2768 C CA . HIS A 1 347 ? -5.867 -2.766 15.234 1.00 90.88 347 HIS A CA 1
ATOM 2769 C C . HIS A 1 347 ? -6.860 -2.026 14.331 1.00 90.88 347 HIS A C 1
ATOM 2771 O O . HIS A 1 347 ? -7.802 -2.628 13.815 1.00 90.88 347 HIS A O 1
ATOM 2777 N N . TRP A 1 348 ? -6.661 -0.727 14.099 1.00 85.69 348 TRP A N 1
ATOM 2778 C CA . TRP A 1 348 ? -7.580 0.079 13.280 1.00 85.69 348 TRP A CA 1
ATOM 2779 C C . TRP A 1 348 ? -7.674 -0.387 11.820 1.00 85.69 348 TRP A C 1
ATOM 2781 O O . TRP A 1 348 ? -8.666 -0.099 11.163 1.00 85.69 348 TRP A O 1
ATOM 2791 N N . SER A 1 349 ? -6.673 -1.109 11.296 1.00 84.12 349 SER A N 1
ATOM 2792 C CA . SER A 1 349 ? -6.757 -1.737 9.964 1.00 84.12 349 SER A CA 1
ATOM 2793 C C . SER A 1 349 ? -7.673 -2.958 9.932 1.00 84.12 349 SER A C 1
ATOM 2795 O O . SER A 1 349 ? -8.159 -3.313 8.863 1.00 84.12 349 SER A O 1
ATOM 2797 N N . ASN A 1 350 ? -7.886 -3.587 11.090 1.00 90.50 350 ASN A N 1
ATOM 2798 C CA . ASN A 1 350 ? -8.646 -4.824 11.249 1.00 90.50 350 ASN A CA 1
ATOM 2799 C C . ASN A 1 350 ? -10.081 -4.546 11.723 1.00 90.50 350 ASN A C 1
ATOM 2801 O O . ASN A 1 350 ? -10.849 -5.467 11.975 1.00 90.50 350 ASN A O 1
ATOM 2805 N N . ILE A 1 351 ? -10.463 -3.271 11.827 1.00 92.38 351 ILE A N 1
ATOM 2806 C CA . ILE A 1 351 ? -11.838 -2.832 12.042 1.00 92.38 351 ILE A CA 1
ATOM 2807 C C . ILE A 1 351 ? -12.243 -2.035 10.805 1.00 92.38 351 ILE A C 1
ATOM 2809 O O . ILE A 1 351 ? -11.553 -1.106 10.388 1.00 92.38 351 ILE A O 1
ATOM 2813 N N . VAL A 1 352 ? -13.366 -2.399 10.204 1.00 90.69 352 VAL A N 1
ATOM 2814 C CA . VAL A 1 352 ? -13.908 -1.719 9.024 1.00 90.69 352 VAL A CA 1
ATOM 2815 C C . VAL A 1 352 ? -15.339 -1.283 9.288 1.00 90.69 352 VAL A C 1
ATOM 2817 O O . VAL A 1 352 ? -16.033 -1.862 10.124 1.00 90.69 352 VAL A O 1
ATOM 2820 N N . HIS A 1 353 ? -15.793 -0.258 8.572 1.00 88.81 353 HIS A N 1
ATOM 2821 C CA . HIS A 1 353 ? -17.202 0.121 8.580 1.00 88.81 353 HIS A CA 1
ATOM 2822 C C . HIS A 1 353 ? -18.051 -1.013 8.000 1.00 88.81 353 HIS A C 1
ATOM 2824 O O . HIS A 1 353 ? -17.622 -1.746 7.107 1.00 88.81 353 HIS A O 1
ATOM 2830 N N . GLY A 1 354 ? -19.280 -1.137 8.482 1.00 87.12 354 GLY A N 1
ATOM 2831 C CA . GLY A 1 354 ? -20.301 -1.963 7.856 1.00 87.12 354 GLY A CA 1
ATOM 2832 C C . GLY A 1 354 ? -20.634 -1.476 6.448 1.00 87.12 354 GLY A C 1
ATOM 2833 O O . GLY A 1 354 ? -20.338 -0.341 6.061 1.00 87.12 354 GLY A O 1
ATOM 2834 N N . VAL A 1 355 ? -21.278 -2.338 5.664 1.00 84.06 355 VAL A N 1
ATOM 2835 C CA . VAL A 1 355 ? -21.872 -1.927 4.385 1.00 84.06 355 VAL A CA 1
ATOM 2836 C C . VAL A 1 355 ? -22.981 -0.893 4.607 1.00 84.06 355 VAL A C 1
ATOM 2838 O O . VAL A 1 355 ? -23.565 -0.802 5.689 1.00 84.06 355 VAL A O 1
ATOM 2841 N N . SER A 1 356 ? -23.294 -0.100 3.581 1.00 75.56 356 SER A N 1
ATOM 2842 C CA . SER A 1 356 ? -24.405 0.855 3.643 1.00 75.56 356 SER A CA 1
ATOM 2843 C C . SER A 1 356 ? -25.705 0.135 4.020 1.00 75.56 356 SER A C 1
ATOM 2845 O O . SER A 1 356 ? -26.055 -0.867 3.403 1.00 75.56 356 SER A O 1
ATOM 2847 N N . ASN A 1 357 ? -26.417 0.652 5.027 1.00 78.31 357 ASN A N 1
ATOM 2848 C CA . ASN A 1 357 ? -27.620 0.041 5.613 1.00 78.31 357 ASN A CA 1
ATOM 2849 C C . ASN A 1 357 ? -27.381 -1.295 6.345 1.00 78.31 357 ASN A C 1
ATOM 2851 O O . ASN A 1 357 ? -28.286 -2.130 6.414 1.00 78.31 357 ASN A O 1
ATOM 2855 N N . ALA A 1 358 ? -26.182 -1.513 6.895 1.00 83.19 358 ALA A N 1
ATOM 2856 C CA . ALA A 1 358 ? -25.928 -2.645 7.779 1.00 83.19 358 ALA A CA 1
ATOM 2857 C C . ALA A 1 358 ? -26.966 -2.713 8.914 1.00 83.19 358 ALA A C 1
ATOM 2859 O O . ALA A 1 358 ? -27.377 -1.697 9.476 1.00 83.19 358 ALA A O 1
ATOM 2860 N N . LYS A 1 359 ? -27.391 -3.934 9.258 1.00 87.88 359 LYS A N 1
ATOM 2861 C CA . LYS A 1 359 ? -28.305 -4.158 10.384 1.00 87.88 359 LYS A CA 1
ATOM 2862 C C . LYS A 1 359 ? -27.653 -3.693 11.702 1.00 87.88 359 LYS A C 1
ATOM 2864 O O . LYS A 1 359 ? -26.428 -3.802 11.828 1.00 87.88 359 LYS A O 1
ATOM 2869 N N . PRO A 1 360 ? -28.440 -3.253 12.704 1.00 89.25 360 PRO A N 1
ATOM 2870 C CA . PRO A 1 360 ? -27.908 -2.885 14.013 1.00 89.25 360 PRO A CA 1
ATOM 2871 C C . PRO A 1 360 ? -26.976 -3.961 14.581 1.00 89.25 360 PRO A C 1
ATOM 2873 O O . PRO A 1 360 ? -27.295 -5.149 14.526 1.00 89.25 360 PRO A O 1
ATOM 2876 N N . GLY A 1 361 ? -25.818 -3.544 15.095 1.00 89.62 361 GLY A N 1
ATOM 2877 C CA . GLY A 1 361 ? -24.756 -4.445 15.549 1.00 89.62 361 GLY A CA 1
ATOM 2878 C C . GLY A 1 361 ? -23.692 -4.769 14.495 1.00 89.62 361 GLY A C 1
ATOM 2879 O O . GLY A 1 361 ? -22.746 -5.477 14.820 1.00 89.62 361 GLY A O 1
ATOM 2880 N N . ASN A 1 362 ? -23.826 -4.277 13.256 1.00 93.06 362 ASN A N 1
ATOM 2881 C CA . ASN A 1 362 ? -22.836 -4.461 12.186 1.00 93.06 362 ASN A CA 1
ATOM 2882 C C . ASN A 1 362 ? -22.433 -3.144 11.507 1.00 93.06 362 ASN A C 1
ATOM 2884 O O . ASN A 1 362 ? -22.009 -3.152 10.352 1.00 93.06 362 ASN A O 1
ATOM 2888 N N . HIS A 1 363 ? -22.552 -2.005 12.195 1.00 93.06 363 HIS A N 1
ATOM 2889 C CA . HIS A 1 363 ? -22.020 -0.735 11.683 1.00 93.06 363 HIS A CA 1
ATOM 2890 C C . HIS A 1 363 ? -20.491 -0.720 11.668 1.00 93.06 363 HIS A C 1
ATOM 2892 O O . HIS A 1 363 ? -19.894 0.045 10.915 1.00 93.06 363 HIS A O 1
ATOM 2898 N N . GLY A 1 364 ? -19.865 -1.575 12.474 1.00 94.12 364 GLY A N 1
ATOM 2899 C CA . GLY A 1 364 ? -18.457 -1.918 12.383 1.00 94.12 364 GLY A CA 1
ATOM 2900 C C . GLY A 1 364 ? -18.284 -3.423 12.423 1.00 94.12 364 GLY A C 1
ATOM 2901 O O . GLY A 1 364 ? -19.059 -4.135 13.065 1.00 94.12 364 GLY A O 1
ATOM 2902 N N . VAL A 1 365 ? -17.279 -3.896 11.701 1.00 95.81 365 VAL A N 1
ATOM 2903 C CA . VAL A 1 365 ? -16.981 -5.314 11.544 1.00 95.81 365 VAL A CA 1
ATOM 2904 C C . VAL A 1 365 ? -15.508 -5.535 11.854 1.00 95.81 365 VAL A C 1
ATOM 2906 O O . VAL A 1 365 ? -14.637 -4.892 11.265 1.00 95.81 365 VAL A O 1
ATOM 2909 N N . LEU A 1 366 ? -15.238 -6.442 12.789 1.00 95.44 366 LEU A N 1
ATOM 2910 C CA . LEU A 1 366 ? -13.897 -6.933 13.076 1.00 95.44 366 LEU A CA 1
ATOM 2911 C C . LEU A 1 366 ? -13.520 -8.005 12.044 1.00 95.44 366 LEU A C 1
ATOM 2913 O O . LEU A 1 366 ? -14.270 -8.965 11.833 1.00 95.44 366 LEU A O 1
ATOM 2917 N N . ILE A 1 367 ? -12.374 -7.816 11.398 1.00 92.69 367 ILE A N 1
ATOM 2918 C CA . ILE A 1 367 ? -11.832 -8.660 10.327 1.00 92.69 367 ILE A CA 1
ATOM 2919 C C . ILE A 1 367 ? -10.444 -9.196 10.714 1.00 92.69 367 ILE A C 1
ATOM 2921 O O . ILE A 1 367 ? -9.853 -8.739 11.683 1.00 92.69 367 ILE A O 1
ATOM 2925 N N . ASP A 1 368 ? -9.909 -10.105 9.896 1.00 88.12 368 ASP A N 1
ATOM 2926 C CA . ASP A 1 368 ? -8.570 -10.705 10.024 1.00 88.12 368 ASP A CA 1
ATOM 2927 C C . ASP A 1 368 ? -8.377 -11.615 11.253 1.00 88.12 368 ASP A C 1
ATOM 2929 O O . ASP A 1 368 ? -7.758 -11.264 12.256 1.00 88.12 368 ASP A O 1
ATOM 2933 N N . PHE A 1 369 ? -8.880 -12.848 11.147 1.00 90.38 369 PHE A N 1
ATOM 2934 C CA . PHE A 1 369 ? -8.903 -13.827 12.245 1.00 90.38 369 PHE A CA 1
ATOM 2935 C C . PHE A 1 369 ? -7.666 -14.730 12.268 1.00 90.38 369 PHE A C 1
ATOM 2937 O O . PHE A 1 369 ? -7.641 -15.743 12.972 1.00 90.38 369 PHE A O 1
ATOM 2944 N N . ASP A 1 370 ? -6.638 -14.384 11.496 1.00 83.38 370 ASP A N 1
ATOM 2945 C CA . ASP A 1 370 ? -5.419 -15.178 11.377 1.00 83.38 370 ASP A CA 1
ATOM 2946 C C . ASP A 1 370 ? -4.689 -15.337 12.717 1.00 83.38 370 ASP A C 1
ATOM 2948 O O . ASP A 1 370 ? -4.099 -16.379 12.992 1.00 83.38 370 ASP A O 1
ATOM 2952 N N . MET A 1 371 ? -4.727 -14.301 13.560 1.00 85.75 371 MET A N 1
ATOM 2953 C CA . MET A 1 371 ? -4.121 -14.336 14.892 1.00 85.75 371 MET A CA 1
ATOM 2954 C C . MET A 1 371 ? -5.098 -14.816 15.968 1.00 85.75 371 MET A C 1
ATOM 2956 O O . MET A 1 371 ? -4.669 -15.024 17.103 1.00 85.75 371 MET A O 1
ATOM 2960 N N . ALA A 1 372 ? -6.378 -15.024 15.646 1.00 89.88 372 ALA A N 1
ATOM 2961 C CA . ALA A 1 372 ? -7.384 -15.397 16.631 1.00 89.88 372 ALA A CA 1
ATOM 2962 C C . ALA A 1 372 ? -7.139 -16.809 17.177 1.00 89.88 372 ALA A C 1
ATOM 2964 O O . ALA A 1 372 ? -6.645 -17.705 16.486 1.00 89.88 372 ALA A O 1
ATOM 2965 N N . LYS A 1 373 ? -7.459 -17.023 18.457 1.00 88.75 373 LYS A N 1
ATOM 2966 C CA . LYS A 1 373 ? -7.174 -18.303 19.112 1.00 88.75 373 LYS A CA 1
ATOM 2967 C C . LYS A 1 373 ? -8.071 -18.581 20.309 1.00 88.75 373 LYS A C 1
ATOM 2969 O O . LYS A 1 373 ? -8.453 -17.679 21.053 1.00 88.75 373 LYS A O 1
ATOM 2974 N N . SER A 1 374 ? -8.367 -19.863 20.524 1.00 88.25 374 SER A N 1
ATOM 2975 C CA . SER A 1 374 ? -9.069 -20.327 21.723 1.00 88.25 374 SER A CA 1
ATOM 2976 C C . SER A 1 374 ? -8.256 -20.024 22.983 1.00 88.25 374 SER A C 1
ATOM 2978 O O . SER A 1 374 ? -7.078 -20.384 23.056 1.00 88.25 374 SER A O 1
ATOM 2980 N N . LEU A 1 375 ? -8.900 -19.479 24.017 1.00 85.81 375 LEU A N 1
ATOM 2981 C CA . LEU A 1 375 ? -8.299 -19.206 25.329 1.00 85.81 375 LEU A CA 1
ATOM 2982 C C . LEU A 1 375 ? -7.594 -20.431 25.926 1.00 85.81 375 LEU A C 1
ATOM 2984 O O . LEU A 1 375 ? -6.575 -20.291 26.595 1.00 85.81 375 LEU A O 1
ATOM 2988 N N . THR A 1 376 ? -8.103 -21.640 25.669 1.00 82.31 376 THR A N 1
ATOM 2989 C CA . THR A 1 376 ? -7.485 -22.888 26.149 1.00 82.31 376 THR A CA 1
ATOM 2990 C C . THR A 1 376 ? -6.136 -23.182 25.501 1.00 82.31 376 THR A C 1
ATOM 2992 O O . THR A 1 376 ? -5.312 -23.848 26.118 1.00 82.31 376 THR A O 1
ATOM 2995 N N . ARG A 1 377 ? -5.908 -22.688 24.278 1.00 78.31 377 ARG A N 1
ATOM 2996 C CA . ARG A 1 377 ? -4.652 -22.852 23.532 1.00 78.31 377 ARG A CA 1
ATOM 2997 C C . ARG A 1 377 ? -3.688 -21.686 23.730 1.00 78.31 377 ARG A C 1
ATOM 2999 O O . ARG A 1 377 ? -2.500 -21.860 23.515 1.00 78.31 377 ARG A O 1
ATOM 3006 N N . VAL A 1 378 ? -4.189 -20.518 24.132 1.00 78.69 378 VAL A N 1
ATOM 3007 C CA . VAL A 1 378 ? -3.345 -19.365 24.487 1.00 78.69 378 VAL A CA 1
ATOM 3008 C C . VAL A 1 378 ? -2.602 -19.607 25.808 1.00 78.69 378 VAL A C 1
ATOM 3010 O O . VAL A 1 378 ? -1.536 -19.042 26.038 1.00 78.69 378 VAL A O 1
ATOM 3013 N N . VAL A 1 379 ? -3.130 -20.473 26.683 1.00 66.12 379 VAL A N 1
ATOM 3014 C CA . VAL A 1 379 ? -2.488 -20.825 27.958 1.00 66.12 379 VAL A CA 1
ATOM 3015 C C . VAL A 1 379 ? -1.126 -21.485 27.701 1.00 66.12 379 VAL A C 1
ATOM 3017 O O . VAL A 1 379 ? -1.056 -22.656 27.340 1.00 66.12 379 VAL A O 1
ATOM 3020 N N . GLY A 1 380 ? -0.047 -20.732 27.929 1.00 59.56 380 GLY A N 1
ATOM 3021 C CA . GLY A 1 380 ? 1.338 -21.174 27.721 1.00 59.56 380 GLY A CA 1
ATOM 3022 C C . GLY A 1 380 ? 2.071 -20.449 26.589 1.00 59.56 380 GLY A C 1
ATOM 3023 O O . GLY A 1 380 ? 3.288 -20.593 26.480 1.00 59.56 380 GLY A O 1
ATOM 3024 N N . GLU A 1 381 ? 1.369 -19.640 25.790 1.00 66.56 381 GLU A N 1
ATOM 3025 C CA . GLU A 1 381 ? 1.971 -18.779 24.771 1.00 66.56 381 GLU A CA 1
ATOM 3026 C C . GLU A 1 381 ? 2.261 -17.401 25.339 1.00 66.56 381 GLU A C 1
ATOM 3028 O O . GLU A 1 381 ? 1.364 -16.694 25.794 1.00 66.56 381 GLU A O 1
ATOM 3033 N N . ASN A 1 382 ? 3.538 -17.029 25.305 1.00 64.25 382 ASN A N 1
ATOM 3034 C CA . ASN A 1 382 ? 4.018 -15.827 25.976 1.00 64.25 382 ASN A CA 1
ATOM 3035 C C . ASN A 1 382 ? 4.817 -14.899 25.049 1.00 64.25 382 ASN A C 1
ATOM 3037 O O . ASN A 1 382 ? 5.511 -14.005 25.528 1.00 64.25 382 ASN A O 1
ATOM 3041 N N . TRP A 1 383 ? 4.769 -15.131 23.738 1.00 64.69 383 TRP A N 1
ATOM 3042 C CA . TRP A 1 383 ? 5.394 -14.260 22.746 1.00 64.69 383 TRP A CA 1
ATOM 3043 C C . TRP A 1 383 ? 4.382 -13.213 22.268 1.00 64.69 383 TRP A C 1
ATOM 3045 O O . TRP A 1 383 ? 3.182 -13.475 22.223 1.00 64.69 383 TRP A O 1
ATOM 3055 N N . ALA A 1 384 ? 4.858 -12.005 21.966 1.00 73.88 384 ALA A N 1
ATOM 3056 C CA . ALA A 1 384 ? 3.988 -10.906 21.563 1.00 73.88 384 ALA A CA 1
ATOM 3057 C C . ALA A 1 384 ? 3.499 -11.069 20.117 1.00 73.88 384 ALA A C 1
ATOM 3059 O O . ALA A 1 384 ? 4.303 -11.254 19.202 1.00 73.88 384 ALA A O 1
ATOM 3060 N N . VAL A 1 385 ? 2.180 -10.981 19.940 1.00 74.56 385 VAL A N 1
ATOM 3061 C CA . VAL A 1 385 ? 1.450 -11.158 18.676 1.00 74.56 385 VAL A CA 1
ATOM 3062 C C . VAL A 1 385 ? 0.634 -9.919 18.344 1.00 74.56 385 VAL A C 1
ATOM 3064 O O . VAL A 1 385 ? 0.038 -9.331 19.241 1.00 74.56 385 VAL A O 1
ATOM 3067 N N . GLY A 1 386 ? 0.594 -9.565 17.056 1.00 73.25 386 GLY A N 1
ATOM 3068 C CA . GLY A 1 386 ? -0.211 -8.473 16.501 1.00 73.25 386 GLY A CA 1
ATOM 3069 C C . GLY A 1 386 ? 0.573 -7.190 16.196 1.00 73.25 386 GLY A C 1
ATOM 3070 O O . GLY A 1 386 ? 1.804 -7.191 16.105 1.00 73.25 386 GLY A O 1
ATOM 3071 N N . HIS A 1 387 ? -0.142 -6.075 16.064 1.00 81.50 387 HIS A N 1
ATOM 3072 C CA . HIS A 1 387 ? 0.445 -4.763 15.781 1.00 81.50 387 HIS A CA 1
ATOM 3073 C C . HIS A 1 387 ? 1.007 -4.081 17.044 1.00 81.50 387 HIS A C 1
ATOM 3075 O O . HIS A 1 387 ? 0.256 -3.691 17.939 1.00 81.50 387 HIS A O 1
ATOM 3081 N N . THR A 1 388 ? 2.328 -3.840 17.080 1.00 83.31 388 THR A N 1
ATOM 3082 C CA . THR A 1 388 ? 3.064 -3.294 18.245 1.00 83.31 388 THR A CA 1
ATOM 3083 C C . THR A 1 388 ? 2.446 -2.027 18.847 1.00 83.31 388 THR A C 1
ATOM 3085 O O . THR A 1 388 ? 2.438 -1.843 20.064 1.00 83.31 388 THR A O 1
ATOM 3088 N N . GLN A 1 389 ? 1.895 -1.144 18.010 1.00 82.38 389 GLN A N 1
ATOM 3089 C CA . GLN A 1 389 ? 1.267 0.114 18.435 1.00 82.38 389 GLN A CA 1
ATOM 3090 C C . GLN A 1 389 ? 0.073 -0.128 19.374 1.00 82.38 389 GLN A C 1
ATOM 3092 O O . GLN A 1 389 ? -0.097 0.585 20.365 1.00 82.38 389 GLN A O 1
ATOM 3097 N N . CYS A 1 390 ? -0.681 -1.199 19.135 1.00 88.62 390 CYS A N 1
ATOM 3098 C CA . CYS A 1 390 ? -1.864 -1.568 19.905 1.00 88.62 390 CYS A CA 1
ATOM 3099 C C . CYS A 1 390 ? -1.592 -2.626 20.984 1.00 88.62 390 CYS A C 1
ATOM 3101 O O . CYS A 1 390 ? -2.535 -3.023 21.661 1.00 88.62 390 CYS A O 1
ATOM 3103 N N . PHE A 1 391 ? -0.346 -3.066 21.205 1.00 91.56 391 PHE A N 1
ATOM 3104 C CA . PHE A 1 391 ? -0.049 -4.017 22.285 1.00 91.56 391 PHE A CA 1
ATOM 3105 C C . PHE A 1 391 ? -0.436 -3.470 23.653 1.00 91.56 391 PHE A C 1
ATOM 3107 O O . PHE A 1 391 ? -0.128 -2.320 23.970 1.00 91.56 391 PHE A O 1
ATOM 3114 N N . SER A 1 392 ? -1.043 -4.316 24.482 1.00 93.75 392 SER A N 1
ATOM 3115 C CA . SER A 1 392 ? -1.221 -4.010 25.895 1.00 93.75 392 SER A CA 1
ATOM 3116 C C . SER A 1 392 ? 0.126 -3.934 26.616 1.00 93.75 392 SER A C 1
ATOM 3118 O O . SER A 1 392 ? 1.140 -4.483 26.160 1.00 93.75 392 SER A O 1
ATOM 3120 N N . ILE A 1 393 ? 0.139 -3.307 27.789 1.00 93.75 393 ILE A N 1
ATOM 3121 C CA . ILE A 1 393 ? 1.324 -3.275 28.656 1.00 93.75 393 ILE A CA 1
ATOM 3122 C C . ILE A 1 393 ? 1.774 -4.688 29.024 1.00 93.75 393 ILE A C 1
ATOM 3124 O O . ILE A 1 393 ? 2.974 -4.969 29.036 1.00 93.75 393 ILE A O 1
ATOM 3128 N N . ALA A 1 394 ? 0.829 -5.599 29.271 1.00 92.44 394 ALA A N 1
ATOM 3129 C CA . ALA A 1 394 ? 1.152 -6.975 29.620 1.00 92.44 394 ALA A CA 1
ATOM 3130 C C . ALA A 1 394 ? 1.894 -7.701 28.485 1.00 92.44 394 ALA A C 1
ATOM 3132 O O . ALA A 1 394 ? 2.872 -8.409 28.751 1.00 92.44 394 ALA A O 1
ATOM 3133 N N . ILE A 1 395 ? 1.472 -7.487 27.234 1.00 92.00 395 ILE A N 1
ATOM 3134 C CA . ILE A 1 395 ? 2.098 -8.073 26.043 1.00 92.00 395 ILE A CA 1
ATOM 3135 C C . ILE A 1 395 ? 3.450 -7.415 25.734 1.00 92.00 395 ILE A C 1
ATOM 3137 O O . ILE A 1 395 ? 4.414 -8.128 25.451 1.00 92.00 395 ILE A O 1
ATOM 3141 N N . LEU A 1 396 ? 3.577 -6.090 25.869 1.00 90.94 396 LEU A N 1
ATOM 3142 C CA . LEU A 1 396 ? 4.863 -5.390 25.717 1.00 90.94 396 LEU A CA 1
ATOM 3143 C C . LEU A 1 396 ? 5.896 -5.857 26.746 1.00 90.94 396 LEU A C 1
ATOM 3145 O O . LEU A 1 396 ? 7.038 -6.148 26.389 1.00 90.94 396 LEU A O 1
ATOM 3149 N N . LYS A 1 397 ? 5.492 -6.003 28.012 1.00 91.50 397 LYS A N 1
ATOM 3150 C CA . LYS A 1 397 ? 6.360 -6.560 29.056 1.00 91.50 397 LYS A CA 1
ATOM 3151 C C . LYS A 1 397 ? 6.745 -7.998 28.776 1.00 91.50 397 LYS A C 1
ATOM 3153 O O . LYS A 1 397 ? 7.892 -8.350 29.002 1.00 91.50 397 LYS A O 1
ATOM 3158 N N . ASN A 1 398 ? 5.828 -8.821 28.264 1.00 90.38 398 ASN A N 1
ATOM 3159 C CA . ASN A 1 398 ? 6.182 -10.178 27.861 1.00 90.38 398 ASN A CA 1
ATOM 3160 C C . ASN A 1 398 ? 7.243 -10.184 26.749 1.00 90.38 398 ASN A C 1
ATOM 3162 O O . ASN A 1 398 ? 8.172 -10.984 26.809 1.00 90.38 398 ASN A O 1
ATOM 3166 N N . ALA A 1 399 ? 7.124 -9.287 25.762 1.00 87.62 399 ALA A N 1
ATOM 3167 C CA . ALA A 1 399 ? 8.072 -9.173 24.651 1.00 87.62 399 ALA A CA 1
ATOM 3168 C C . ALA A 1 399 ? 9.487 -8.781 25.107 1.00 87.62 399 ALA A C 1
ATOM 3170 O O . ALA A 1 399 ? 10.472 -9.222 24.517 1.00 87.62 399 ALA A O 1
ATOM 3171 N N . LEU A 1 400 ? 9.576 -7.945 26.144 1.00 88.38 400 LEU A N 1
ATOM 3172 C CA . LEU A 1 400 ? 10.824 -7.388 26.679 1.00 88.38 400 LEU A CA 1
ATOM 3173 C C . LEU A 1 400 ? 11.332 -8.122 27.929 1.00 88.38 400 LEU A C 1
ATOM 3175 O O . LEU A 1 400 ? 12.348 -7.729 28.507 1.00 88.38 400 LEU A O 1
ATOM 3179 N N . ALA A 1 401 ? 10.632 -9.175 28.349 1.00 86.50 401 ALA A N 1
ATOM 3180 C CA . ALA A 1 401 ? 10.924 -9.884 29.579 1.00 86.50 401 ALA A CA 1
ATOM 3181 C C . ALA A 1 401 ? 12.292 -10.573 29.534 1.00 86.50 401 ALA A C 1
ATOM 3183 O O . ALA A 1 401 ? 12.669 -11.225 28.554 1.00 86.50 401 ALA A O 1
ATOM 3184 N N . LYS A 1 402 ? 13.029 -10.489 30.642 1.00 84.94 402 LYS A N 1
ATOM 3185 C CA . LYS A 1 402 ? 14.285 -11.229 30.818 1.00 84.94 402 LYS A CA 1
ATOM 3186 C C . LYS A 1 402 ? 14.016 -12.672 31.235 1.00 84.94 402 LYS A C 1
ATOM 3188 O O . LYS A 1 402 ? 12.965 -13.019 31.770 1.00 84.94 402 LYS A O 1
ATOM 3193 N N . GLN A 1 403 ? 15.006 -13.536 31.018 1.00 78.50 403 GLN A N 1
ATOM 3194 C CA . GLN A 1 403 ? 14.911 -14.942 31.397 1.00 78.50 403 GLN A CA 1
ATOM 3195 C C . GLN A 1 403 ? 14.601 -15.089 32.898 1.00 78.50 403 GLN A C 1
ATOM 3197 O O . GLN A 1 403 ? 15.346 -14.597 33.742 1.00 78.50 403 GLN A O 1
ATOM 3202 N N . GLY A 1 404 ? 13.507 -15.786 33.217 1.00 76.06 404 GLY A N 1
ATOM 3203 C CA . GLY A 1 404 ? 13.031 -15.990 34.589 1.00 76.06 404 GLY A CA 1
ATOM 3204 C C . GLY A 1 404 ? 11.980 -14.981 35.065 1.00 76.06 404 GLY A C 1
ATOM 3205 O O . GLY A 1 404 ? 11.386 -15.197 36.120 1.00 76.06 404 GLY A O 1
ATOM 3206 N N . GLU A 1 405 ? 11.701 -13.922 34.300 1.00 83.38 405 GLU A N 1
ATOM 3207 C CA . GLU A 1 405 ? 10.576 -13.029 34.582 1.00 83.38 405 GLU A CA 1
ATOM 3208 C C . GLU A 1 405 ? 9.240 -13.709 34.259 1.00 83.38 405 GLU A C 1
ATOM 3210 O O . GLU A 1 405 ? 9.118 -14.514 33.331 1.00 83.38 405 GLU A O 1
ATOM 3215 N N . ARG A 1 406 ? 8.216 -13.409 35.065 1.00 86.19 406 ARG A N 1
ATOM 3216 C CA . ARG A 1 406 ? 6.892 -14.014 34.911 1.00 86.19 406 ARG A CA 1
ATOM 3217 C C . ARG A 1 406 ? 6.151 -13.371 33.743 1.00 86.19 406 ARG A C 1
ATOM 3219 O O . ARG A 1 406 ? 6.016 -12.150 33.695 1.00 86.19 406 ARG A O 1
ATOM 3226 N N . LEU A 1 407 ? 5.608 -14.209 32.867 1.00 88.38 407 LEU A N 1
ATOM 3227 C CA . LEU A 1 407 ? 4.829 -13.816 31.695 1.00 88.38 407 LEU A CA 1
ATOM 3228 C C . LEU A 1 407 ? 3.333 -14.022 31.958 1.00 88.38 407 LEU A C 1
ATOM 3230 O O . LEU A 1 407 ? 2.959 -14.926 32.711 1.00 88.38 407 LEU A O 1
ATOM 3234 N N . LEU A 1 408 ? 2.487 -13.182 31.359 1.00 88.94 408 LEU A N 1
ATOM 3235 C CA . LEU A 1 408 ? 1.029 -13.306 31.454 1.00 88.94 408 LEU A CA 1
ATOM 3236 C C . LEU A 1 408 ? 0.448 -13.773 30.110 1.00 88.94 408 LEU A C 1
ATOM 3238 O O . LEU A 1 408 ? 0.814 -13.203 29.089 1.00 88.94 408 LEU A O 1
ATOM 3242 N N . PRO A 1 409 ? -0.457 -14.764 30.074 1.00 87.94 409 PRO A N 1
ATOM 3243 C CA . PRO A 1 409 ? -1.096 -15.179 28.831 1.00 87.94 409 PRO A CA 1
ATOM 3244 C C . PRO A 1 409 ? -1.970 -14.056 28.262 1.00 87.94 409 PRO A C 1
ATOM 3246 O O . PRO A 1 409 ? -2.562 -13.282 29.023 1.00 87.94 409 PRO A O 1
ATOM 3249 N N . HIS A 1 410 ? -2.083 -14.015 26.932 1.00 90.25 410 HIS A N 1
ATOM 3250 C CA . HIS A 1 410 ? -3.003 -13.100 26.257 1.00 90.25 410 HIS A CA 1
ATOM 3251 C C . HIS A 1 410 ? -4.452 -13.434 26.636 1.00 90.25 410 HIS A C 1
ATOM 3253 O O . HIS A 1 410 ? -4.853 -14.601 26.635 1.00 90.25 410 HIS A O 1
ATOM 3259 N N . ASP A 1 411 ? -5.257 -12.430 26.960 1.00 91.56 411 ASP A N 1
ATOM 3260 C CA . ASP A 1 411 ? -6.680 -12.597 27.254 1.00 91.56 411 ASP A CA 1
ATOM 3261 C C . ASP A 1 411 ? -7.528 -11.443 26.695 1.00 91.56 411 ASP A C 1
ATOM 3263 O O . ASP A 1 411 ? -7.069 -10.604 25.923 1.00 91.56 411 ASP A O 1
ATOM 3267 N N . TYR A 1 412 ? -8.808 -11.420 27.061 1.00 94.38 412 TYR A N 1
ATOM 3268 C CA . TYR A 1 412 ? -9.747 -10.413 26.577 1.00 94.38 412 TYR A CA 1
ATOM 3269 C C . TYR A 1 412 ? -9.410 -8.980 27.014 1.00 94.38 412 TYR A C 1
ATOM 3271 O O . TYR A 1 412 ? -9.855 -8.044 26.355 1.00 94.38 412 TYR A O 1
ATOM 3279 N N . LEU A 1 413 ? -8.660 -8.792 28.109 1.00 95.19 413 LEU A N 1
ATOM 3280 C CA . LEU A 1 413 ? -8.261 -7.463 28.568 1.00 95.19 413 LEU A CA 1
ATOM 3281 C C . LEU A 1 413 ? -7.171 -6.873 27.678 1.00 95.19 413 LEU A C 1
ATOM 3283 O O . LEU A 1 413 ? -7.147 -5.659 27.525 1.00 95.19 413 LEU A O 1
ATOM 3287 N N . ASP A 1 414 ? -6.320 -7.702 27.064 1.00 94.75 414 ASP A N 1
ATOM 3288 C CA . ASP A 1 414 ? -5.339 -7.202 26.092 1.00 94.75 414 ASP A CA 1
ATOM 3289 C C . ASP A 1 414 ? -6.043 -6.665 24.853 1.00 94.75 414 ASP A C 1
ATOM 3291 O O . ASP A 1 414 ? -5.793 -5.536 24.453 1.00 94.75 414 ASP A O 1
ATOM 3295 N N . ASP A 1 415 ? -6.976 -7.445 24.297 1.00 95.88 415 ASP A N 1
ATOM 3296 C CA . ASP A 1 415 ? -7.772 -7.013 23.146 1.00 95.88 415 ASP A CA 1
ATOM 3297 C C . ASP A 1 415 ? -8.606 -5.762 23.493 1.00 95.88 415 ASP A C 1
ATOM 3299 O O . ASP A 1 415 ? -8.723 -4.850 22.677 1.00 95.88 415 ASP A O 1
ATOM 3303 N N . MET A 1 416 ? -9.140 -5.672 24.719 1.00 96.38 416 MET A N 1
ATOM 3304 C CA . MET A 1 416 ? -9.859 -4.487 25.202 1.00 96.38 416 MET A CA 1
ATOM 3305 C C . MET A 1 416 ? -8.941 -3.258 25.318 1.00 96.38 416 MET A C 1
ATOM 3307 O O . MET A 1 416 ? -9.298 -2.175 24.856 1.00 96.38 416 MET A O 1
ATOM 3311 N N . GLU A 1 417 ? -7.742 -3.406 25.879 1.00 96.62 417 GLU A N 1
ATOM 3312 C CA . GLU A 1 417 ? -6.741 -2.334 25.948 1.00 96.62 417 GLU A CA 1
ATOM 3313 C C . GLU A 1 417 ? -6.310 -1.888 24.538 1.00 96.62 417 GLU A C 1
ATOM 3315 O O . GLU A 1 417 ? -6.215 -0.690 24.262 1.00 96.62 417 GLU A O 1
ATOM 3320 N N . SER A 1 418 ? -6.173 -2.825 23.595 1.00 95.81 418 SER A N 1
ATOM 3321 C CA . SER A 1 418 ? -5.950 -2.516 22.181 1.00 95.81 418 SER A CA 1
ATOM 3322 C C . SER A 1 418 ? -7.092 -1.695 21.567 1.00 95.81 418 SER A C 1
ATOM 3324 O O . SER A 1 418 ? -6.813 -0.750 20.828 1.00 95.81 418 SER A O 1
ATOM 3326 N N . THR A 1 419 ? -8.367 -1.978 21.886 1.00 95.81 419 THR A N 1
ATOM 3327 C CA . THR A 1 419 ? -9.497 -1.150 21.402 1.00 95.81 419 THR A CA 1
ATOM 3328 C C . THR A 1 419 ? -9.459 0.283 21.946 1.00 95.81 419 THR A C 1
ATOM 3330 O O . THR A 1 419 ? -9.813 1.220 21.221 1.00 95.81 419 THR A O 1
ATOM 3333 N N . PHE A 1 420 ? -8.966 0.485 23.175 1.00 96.31 420 PHE A N 1
ATOM 3334 C CA . PHE A 1 420 ? -8.709 1.827 23.702 1.00 96.31 420 PHE A CA 1
ATOM 3335 C C . PHE A 1 420 ? -7.631 2.539 22.881 1.00 96.31 420 PHE A C 1
ATOM 3337 O O . PHE A 1 420 ? -7.854 3.670 22.455 1.00 96.31 420 PHE A O 1
ATOM 3344 N N . TYR A 1 421 ? -6.509 1.872 22.583 1.00 93.25 421 TYR A N 1
ATOM 3345 C CA . TYR A 1 421 ? -5.453 2.464 21.755 1.00 93.25 421 TYR A CA 1
ATOM 3346 C C . TYR A 1 421 ? -5.912 2.783 20.334 1.00 93.25 421 TYR A C 1
ATOM 3348 O O . TYR A 1 421 ? -5.508 3.810 19.794 1.00 93.25 421 TYR A O 1
ATOM 3356 N N . VAL A 1 422 ? -6.779 1.961 19.737 1.00 91.44 422 VAL A N 1
ATOM 3357 C CA . VAL A 1 422 ? -7.421 2.290 18.454 1.00 91.44 422 VAL A CA 1
ATOM 3358 C C . VAL A 1 422 ? -8.226 3.585 18.573 1.00 91.44 422 VAL A C 1
ATOM 3360 O O . VAL A 1 422 ? -8.035 4.500 17.774 1.00 91.44 422 VAL A O 1
ATOM 3363 N N . THR A 1 423 ? -9.082 3.679 19.592 1.00 92.75 423 THR A N 1
ATOM 3364 C CA . THR A 1 423 ? -9.957 4.840 19.814 1.00 92.75 423 THR A CA 1
ATOM 3365 C C . THR A 1 423 ? -9.143 6.114 20.047 1.00 92.75 423 THR A C 1
ATOM 3367 O O . THR A 1 423 ? -9.326 7.103 19.339 1.00 92.75 423 THR A O 1
ATOM 3370 N N . SER A 1 424 ? -8.197 6.084 20.990 1.00 90.38 424 SER A N 1
ATOM 3371 C CA . SER A 1 424 ? -7.392 7.251 21.353 1.00 90.38 424 SER A CA 1
ATOM 3372 C C . SER A 1 424 ? -6.489 7.706 20.208 1.00 90.38 424 SER A C 1
ATOM 3374 O O . SER A 1 424 ? -6.409 8.898 19.936 1.00 90.38 424 SER A O 1
ATOM 3376 N N . THR A 1 425 ? -5.882 6.773 19.468 1.00 86.19 425 THR A N 1
ATOM 3377 C CA . THR A 1 425 ? -5.022 7.102 18.321 1.00 86.19 425 THR A CA 1
ATOM 3378 C C . THR A 1 425 ? -5.793 7.838 17.233 1.00 86.19 425 THR A C 1
ATOM 3380 O O . THR A 1 425 ? -5.300 8.840 16.715 1.00 86.19 425 THR A O 1
ATOM 3383 N N . ILE A 1 426 ? -7.002 7.375 16.897 1.00 83.81 426 ILE A N 1
ATOM 3384 C CA . ILE A 1 426 ? -7.845 8.055 15.906 1.00 83.81 426 ILE A CA 1
ATOM 3385 C C . ILE A 1 426 ? -8.197 9.463 16.398 1.00 83.81 426 ILE A C 1
ATOM 3387 O O . ILE A 1 426 ? -8.091 10.414 15.626 1.00 83.81 426 ILE A O 1
ATOM 3391 N N . MET A 1 427 ? -8.538 9.614 17.681 1.00 85.50 427 MET A N 1
ATOM 3392 C CA . MET A 1 427 ? -8.875 10.918 18.255 1.00 85.50 427 MET A CA 1
ATOM 3393 C C . MET A 1 427 ? -7.688 11.891 18.294 1.00 85.50 427 MET A C 1
ATOM 3395 O O . MET A 1 427 ? -7.851 13.059 17.948 1.00 85.50 427 MET A O 1
ATOM 3399 N N . TYR A 1 428 ? -6.486 11.422 18.635 1.00 82.88 428 TYR A N 1
ATOM 3400 C CA . TYR A 1 428 ? -5.271 12.249 18.706 1.00 82.88 428 TYR A CA 1
ATOM 3401 C C . TYR A 1 428 ? -4.739 12.683 17.343 1.00 82.88 428 TYR A C 1
ATOM 3403 O O . TYR A 1 428 ? -4.055 13.696 17.241 1.00 82.88 428 TYR A O 1
ATOM 3411 N N . GLN A 1 429 ? -5.020 11.918 16.290 1.00 72.44 429 GLN A N 1
ATOM 3412 C CA . GLN A 1 429 ? -4.515 12.212 14.948 1.00 72.44 429 GLN A CA 1
ATOM 3413 C C . GLN A 1 429 ? -5.442 13.124 14.133 1.00 72.44 429 GLN A C 1
ATOM 3415 O O . GLN A 1 429 ? -5.043 13.581 13.060 1.00 72.44 429 GLN A O 1
ATOM 3420 N N . PHE A 1 430 ? -6.659 13.398 14.615 1.00 64.75 430 PHE A N 1
ATOM 3421 C CA . PHE A 1 430 ? -7.655 14.189 13.896 1.00 64.75 430 PHE A CA 1
ATOM 3422 C C . PHE A 1 430 ? -7.677 15.642 14.403 1.00 64.75 430 PHE A C 1
ATOM 3424 O O . PHE A 1 430 ? -8.503 16.008 15.235 1.00 64.75 430 PHE A O 1
ATOM 3431 N N . ILE A 1 431 ? -6.738 16.425 13.843 1.00 48.94 431 ILE A N 1
ATOM 3432 C CA . ILE A 1 431 ? -6.581 17.898 13.773 1.00 48.94 431 ILE A CA 1
ATOM 3433 C C . ILE A 1 431 ? -5.218 18.379 14.300 1.00 48.94 431 ILE A C 1
ATOM 3435 O O . ILE A 1 431 ? -4.868 18.192 15.452 1.00 48.94 431 ILE A O 1
ATOM 3439 N N . GLU A 1 432 ? -4.477 19.021 13.391 1.00 31.12 432 GLU A N 1
ATOM 3440 C CA . GLU A 1 432 ? -3.118 19.585 13.467 1.00 31.12 432 GLU A CA 1
ATOM 3441 C C . GLU A 1 432 ? -1.880 18.653 13.350 1.00 31.12 432 GLU A C 1
ATOM 3443 O O . GLU A 1 432 ? -1.844 17.524 13.843 1.00 31.12 432 GLU A O 1
ATOM 3448 N N . PRO A 1 433 ? -0.820 19.110 12.635 1.00 31.78 433 PRO A N 1
ATOM 3449 C CA . PRO A 1 433 ? 0.330 18.300 12.246 1.00 31.78 433 PRO A CA 1
ATOM 3450 C C . PRO A 1 433 ? 1.363 18.187 13.376 1.00 31.78 433 PRO A C 1
ATOM 3452 O O . PRO A 1 433 ? 2.401 18.848 13.363 1.00 31.78 433 PRO A O 1
ATOM 3455 N N . GLY A 1 434 ? 1.147 17.265 14.309 1.00 32.25 434 GLY A N 1
ATOM 3456 C CA . GLY A 1 434 ? 2.240 16.725 15.118 1.00 32.25 434 GLY A CA 1
ATOM 3457 C C . GLY A 1 434 ? 3.155 15.825 14.267 1.00 32.25 434 GLY A C 1
ATOM 3458 O O . GLY A 1 434 ? 2.674 15.132 13.361 1.00 32.25 434 GLY A O 1
ATOM 3459 N N . PRO A 1 435 ? 4.484 15.799 14.488 1.00 29.91 435 PRO A N 1
ATOM 3460 C CA . PRO A 1 435 ? 5.317 14.743 13.923 1.00 29.91 435 PRO A CA 1
ATOM 3461 C C . PRO A 1 435 ? 4.750 13.387 14.363 1.00 29.91 435 PRO A C 1
ATOM 3463 O O . PRO A 1 435 ? 4.465 13.203 15.543 1.00 29.91 435 PRO A O 1
ATOM 3466 N N . ARG A 1 436 ? 4.610 12.428 13.433 1.00 40.09 436 ARG A N 1
ATOM 3467 C CA . ARG A 1 436 ? 4.446 11.026 13.831 1.00 40.09 436 ARG A CA 1
ATOM 3468 C C . ARG A 1 436 ? 5.692 10.659 14.616 1.00 40.09 436 ARG A C 1
ATOM 3470 O O . ARG A 1 436 ? 6.776 10.529 14.041 1.00 40.09 436 ARG A O 1
ATOM 3477 N N . ASP A 1 437 ? 5.550 10.574 15.926 1.00 41.09 437 ASP A N 1
ATOM 3478 C CA . ASP A 1 437 ? 6.557 9.929 16.728 1.00 41.09 437 ASP A CA 1
ATOM 3479 C C . ASP A 1 437 ? 6.456 8.437 16.419 1.00 41.09 437 ASP A C 1
ATOM 3481 O O . ASP A 1 437 ? 5.554 7.758 16.886 1.00 41.09 437 ASP A O 1
ATOM 3485 N N . ASN A 1 438 ? 7.330 7.925 15.554 1.00 44.09 438 ASN A N 1
ATOM 3486 C CA . ASN A 1 438 ? 7.410 6.489 15.289 1.00 44.09 438 ASN A CA 1
ATOM 3487 C C . ASN A 1 438 ? 8.108 5.743 16.447 1.00 44.09 438 ASN A C 1
ATOM 3489 O O . ASN A 1 438 ? 8.460 4.573 16.286 1.00 44.09 438 ASN A O 1
ATOM 3493 N N . SER A 1 439 ? 8.310 6.380 17.612 1.00 44.94 439 SER A N 1
ATOM 3494 C CA . SER A 1 439 ? 8.778 5.719 18.835 1.00 44.94 439 SER A CA 1
ATOM 3495 C C . SER A 1 439 ? 7.951 4.479 19.185 1.00 44.94 439 SER A C 1
ATOM 3497 O O . SER A 1 439 ? 8.514 3.522 19.703 1.00 44.94 439 SER A O 1
ATOM 3499 N N . TRP A 1 440 ? 6.668 4.424 18.805 1.00 52.94 440 TRP A N 1
ATOM 3500 C CA . TRP A 1 440 ? 5.785 3.268 19.024 1.00 52.94 440 TRP A CA 1
ATOM 3501 C C . TRP A 1 440 ? 6.194 1.983 18.292 1.00 52.94 440 TRP A C 1
ATOM 3503 O O . TRP A 1 440 ? 5.762 0.900 18.692 1.00 52.94 440 TRP A O 1
ATOM 3513 N N . GLU A 1 441 ? 6.997 2.073 17.223 1.00 55.66 441 GLU A N 1
ATOM 3514 C CA . GLU A 1 441 ? 7.575 0.891 16.559 1.00 55.66 441 GLU A CA 1
ATOM 3515 C C . GLU A 1 441 ? 8.694 0.262 17.405 1.00 55.66 441 GLU A C 1
ATOM 3517 O O . GLU A 1 441 ? 8.966 -0.935 17.291 1.00 55.66 441 GLU A O 1
ATOM 3522 N N . ASN A 1 442 ? 9.321 1.050 18.286 1.00 77.38 442 ASN A N 1
ATOM 3523 C CA . ASN A 1 442 ? 10.244 0.548 19.290 1.00 77.38 442 ASN A CA 1
ATOM 3524 C C . ASN A 1 442 ? 9.449 0.076 20.517 1.00 77.38 442 ASN A C 1
ATOM 3526 O O . ASN A 1 442 ? 8.866 0.879 21.244 1.00 77.38 442 ASN A O 1
ATOM 3530 N N . MET A 1 443 ? 9.461 -1.236 20.766 1.00 81.00 443 MET A N 1
ATOM 3531 C CA . MET A 1 443 ? 8.751 -1.851 21.892 1.00 81.00 443 MET A CA 1
ATOM 3532 C C . MET A 1 443 ? 9.143 -1.254 23.252 1.00 81.00 443 MET A C 1
ATOM 3534 O O . MET A 1 443 ? 8.274 -1.104 24.105 1.00 81.00 443 MET A O 1
ATOM 3538 N N . GLU A 1 444 ? 10.411 -0.879 23.459 1.00 84.88 444 GLU A N 1
ATOM 3539 C CA . GLU A 1 444 ? 10.885 -0.300 24.726 1.00 84.88 444 GLU A CA 1
ATOM 3540 C C . GLU A 1 444 ? 10.315 1.103 24.953 1.00 84.88 444 GLU A C 1
ATOM 3542 O O . GLU A 1 444 ? 9.822 1.401 26.038 1.00 84.88 444 GLU A O 1
ATOM 3547 N N . ALA A 1 445 ? 10.326 1.951 23.921 1.00 83.31 445 ALA A N 1
ATOM 3548 C CA . ALA A 1 445 ? 9.772 3.302 24.010 1.00 83.31 445 ALA A CA 1
ATOM 3549 C C . ALA A 1 445 ? 8.240 3.281 24.146 1.00 83.31 445 ALA A C 1
ATOM 3551 O O . ALA A 1 445 ? 7.673 4.039 24.931 1.00 83.31 445 ALA A O 1
ATOM 3552 N N . ASN A 1 446 ? 7.581 2.367 23.428 1.00 84.88 446 ASN A N 1
ATOM 3553 C CA . ASN A 1 446 ? 6.142 2.132 23.519 1.00 84.88 446 ASN A CA 1
ATOM 3554 C C . ASN A 1 446 ? 5.737 1.683 24.934 1.00 84.88 446 ASN A C 1
ATOM 3556 O O . ASN A 1 446 ? 4.807 2.243 25.517 1.00 84.88 446 ASN A O 1
ATOM 3560 N N . LEU A 1 447 ? 6.477 0.728 25.516 1.00 90.69 447 LEU A N 1
ATOM 3561 C CA . LEU A 1 447 ? 6.263 0.298 26.896 1.00 90.69 447 LEU A CA 1
ATOM 3562 C C . LEU A 1 447 ? 6.462 1.459 27.873 1.00 90.69 447 LEU A C 1
ATOM 3564 O O . LEU A 1 447 ? 5.568 1.714 28.674 1.00 90.69 447 LEU A O 1
ATOM 3568 N N . ALA A 1 448 ? 7.580 2.184 27.773 1.00 89.44 448 ALA A N 1
ATOM 3569 C CA . ALA A 1 448 ? 7.889 3.292 28.675 1.00 89.44 448 ALA A CA 1
ATOM 3570 C C . ALA A 1 448 ? 6.779 4.354 28.678 1.00 89.44 448 ALA A C 1
ATOM 3572 O O . ALA A 1 448 ? 6.294 4.738 29.741 1.00 89.44 448 ALA A O 1
ATOM 3573 N N . PHE A 1 449 ? 6.297 4.758 27.496 1.00 88.19 449 PHE A N 1
ATOM 3574 C CA . PHE A 1 449 ? 5.175 5.689 27.403 1.00 88.19 449 PHE A CA 1
ATOM 3575 C C . PHE A 1 449 ? 3.918 5.138 28.085 1.00 88.19 449 PHE A C 1
ATOM 3577 O O . PHE A 1 449 ? 3.271 5.837 28.868 1.00 88.19 449 PHE A O 1
ATOM 3584 N N . LYS A 1 450 ? 3.541 3.889 27.783 1.00 91.75 450 LYS A N 1
ATOM 3585 C CA . LYS A 1 450 ? 2.304 3.300 28.308 1.00 91.75 450 LYS A CA 1
ATOM 3586 C C . LYS A 1 450 ? 2.375 3.101 29.818 1.00 91.75 450 LYS A C 1
ATOM 3588 O O . LYS A 1 450 ? 1.371 3.317 30.488 1.00 91.75 450 LYS A O 1
ATOM 3593 N N . GLU A 1 451 ? 3.537 2.780 30.377 1.00 92.75 451 GLU A N 1
ATOM 3594 C CA . GLU A 1 451 ? 3.737 2.747 31.829 1.00 92.75 451 GLU A CA 1
ATOM 3595 C C . GLU A 1 451 ? 3.600 4.139 32.452 1.00 92.75 451 GLU A C 1
ATOM 3597 O O . GLU A 1 451 ? 2.840 4.312 33.406 1.00 92.75 451 GLU A O 1
ATOM 3602 N N . GLU A 1 452 ? 4.256 5.147 31.872 1.00 89.88 452 GLU A N 1
ATOM 3603 C CA . GLU A 1 452 ? 4.159 6.534 32.330 1.00 89.88 452 GLU A CA 1
ATOM 3604 C C . GLU A 1 452 ? 2.755 7.126 32.179 1.00 89.88 452 GLU A C 1
ATOM 3606 O O . GLU A 1 452 ? 2.460 8.154 32.792 1.00 89.88 452 GLU A O 1
ATOM 3611 N N . TRP A 1 453 ? 1.897 6.539 31.349 1.00 88.75 453 TRP A N 1
ATOM 3612 C CA . TRP A 1 453 ? 0.552 7.039 31.093 1.00 88.75 453 TRP A CA 1
ATOM 3613 C C . TRP A 1 453 ? -0.523 6.232 31.822 1.00 88.75 453 TRP A C 1
ATOM 3615 O O . TRP A 1 453 ? -1.238 6.763 32.672 1.00 88.75 453 TRP A O 1
ATOM 3625 N N . ILE A 1 454 ? -0.610 4.934 31.543 1.00 93.44 454 ILE A N 1
ATOM 3626 C CA . ILE A 1 454 ? -1.651 4.047 32.063 1.00 93.44 454 ILE A CA 1
ATOM 3627 C C . ILE A 1 454 ? -1.345 3.631 33.508 1.00 93.44 454 ILE A C 1
ATOM 3629 O O . ILE A 1 454 ? -2.224 3.689 34.374 1.00 93.44 454 ILE A O 1
ATOM 3633 N N . LEU A 1 455 ? -0.097 3.256 33.805 1.00 93.50 455 LEU A N 1
ATOM 3634 C CA . LEU A 1 455 ? 0.300 2.775 35.136 1.00 93.50 455 LEU A CA 1
ATOM 3635 C C . LEU A 1 455 ? 0.775 3.882 36.086 1.00 93.50 455 LEU A C 1
ATOM 3637 O O . LEU A 1 455 ? 1.107 3.581 37.232 1.00 93.50 455 LEU A O 1
ATOM 3641 N N . ALA A 1 456 ? 0.739 5.149 35.665 1.00 91.44 456 ALA A N 1
ATOM 3642 C CA . ALA A 1 456 ? 1.054 6.285 36.524 1.00 91.44 456 ALA A CA 1
ATOM 3643 C C . ALA A 1 456 ? 0.258 6.256 37.841 1.00 91.44 456 ALA A C 1
ATOM 3645 O O . ALA A 1 456 ? -0.932 5.904 37.861 1.00 91.44 456 ALA A O 1
ATOM 3646 N N . GLU A 1 457 ? 0.912 6.670 38.932 1.00 89.94 457 GLU A N 1
ATOM 3647 C CA . GLU A 1 457 ? 0.305 6.783 40.265 1.00 89.94 457 GLU A CA 1
ATOM 3648 C C . GLU A 1 457 ? -0.932 7.690 40.211 1.00 89.94 457 GLU A C 1
ATOM 3650 O O . GLU A 1 457 ? -2.041 7.264 40.545 1.00 89.94 457 GLU A O 1
ATOM 3655 N N . TYR A 1 458 ? -0.765 8.891 39.653 1.00 90.69 458 TYR A N 1
ATOM 3656 C CA . TYR A 1 458 ? -1.838 9.855 39.437 1.00 90.69 458 TYR A CA 1
ATOM 3657 C C . TYR A 1 458 ? -2.384 9.757 38.003 1.00 90.69 458 TYR A C 1
ATOM 3659 O O . TYR A 1 458 ? -1.597 9.629 37.062 1.00 90.69 458 TYR A O 1
ATOM 3667 N N . PRO A 1 459 ? -3.718 9.797 37.803 1.00 90.62 459 PRO A N 1
ATOM 3668 C CA . PRO A 1 459 ? -4.303 9.845 36.465 1.00 90.62 459 PRO A CA 1
ATOM 3669 C C . PRO A 1 459 ? -3.806 11.072 35.691 1.00 90.62 459 PRO A C 1
ATOM 3671 O O . PRO A 1 459 ? -3.942 12.195 36.168 1.00 90.62 459 PRO A O 1
ATOM 3674 N N . LYS A 1 460 ? -3.254 10.859 34.493 1.00 89.56 460 LYS A N 1
ATOM 3675 C CA . LYS A 1 460 ? -3.038 11.935 33.510 1.00 89.56 460 LYS A CA 1
ATOM 3676 C C . LYS A 1 460 ? -4.339 12.246 32.768 1.00 89.56 460 LYS A C 1
ATOM 3678 O O . LYS A 1 460 ? -5.181 11.358 32.657 1.00 89.56 460 LYS A O 1
ATOM 3683 N N . ASP A 1 461 ? -4.470 13.457 32.244 1.00 88.62 461 ASP A N 1
ATOM 3684 C CA . ASP A 1 461 ? -5.591 13.841 31.385 1.00 88.62 461 ASP A CA 1
ATOM 3685 C C . ASP A 1 461 ? -5.411 13.231 29.977 1.00 88.62 461 ASP A C 1
ATOM 3687 O O . ASP A 1 461 ? -4.403 13.512 29.326 1.00 88.62 461 ASP A O 1
ATOM 3691 N N . PRO A 1 462 ? -6.316 12.359 29.490 1.00 88.06 462 PRO A N 1
ATOM 3692 C CA . PRO A 1 462 ? -6.223 11.811 28.141 1.00 88.06 462 PRO A CA 1
ATOM 3693 C C . PRO A 1 462 ? -6.649 12.806 27.051 1.00 88.06 462 PRO A C 1
ATOM 3695 O O . PRO A 1 462 ? -6.300 12.578 25.891 1.00 88.06 462 PRO A O 1
ATOM 3698 N N . VAL A 1 463 ? -7.371 13.881 27.393 1.00 87.94 463 VAL A N 1
ATOM 3699 C CA . VAL A 1 463 ? -7.842 14.915 26.457 1.00 87.94 463 VAL A CA 1
ATOM 3700 C C . VAL A 1 463 ? -6.724 15.893 26.099 1.00 87.94 463 VAL A C 1
ATOM 3702 O O . VAL A 1 463 ? -6.716 16.395 24.984 1.00 87.94 463 VAL A O 1
ATOM 3705 N N . GLN A 1 464 ? -5.701 16.064 26.945 1.00 84.56 464 GLN A N 1
ATOM 3706 C CA . GLN A 1 464 ? -4.541 16.930 26.655 1.00 84.56 464 GLN A CA 1
ATOM 3707 C C . GLN A 1 464 ? -3.791 16.575 25.352 1.00 84.56 464 GLN A C 1
ATOM 3709 O O . GLN A 1 464 ? -3.018 17.375 24.832 1.00 84.56 464 GLN A O 1
ATOM 3714 N N . HIS A 1 465 ? -3.941 15.334 24.873 1.00 79.94 465 HIS A N 1
ATOM 3715 C CA . HIS A 1 465 ? -3.329 14.842 23.636 1.00 79.94 465 HIS A CA 1
ATOM 3716 C C . HIS A 1 465 ? -4.227 15.041 22.409 1.00 79.94 465 HIS A C 1
ATOM 3718 O O . HIS A 1 465 ? -3.775 14.847 21.281 1.00 79.94 465 HIS A O 1
ATOM 3724 N N . VAL A 1 466 ? -5.490 15.410 22.621 1.00 79.81 466 VAL A N 1
ATOM 3725 C CA . VAL A 1 466 ? -6.395 15.872 21.574 1.00 79.81 466 VAL A CA 1
ATOM 3726 C C . VAL A 1 466 ? -6.069 17.340 21.307 1.00 79.81 466 VAL A C 1
ATOM 3728 O O . VAL A 1 466 ? -5.918 18.125 22.239 1.00 79.81 466 VAL A O 1
ATOM 3731 N N . ALA A 1 467 ? -5.928 17.723 20.039 1.00 70.88 467 ALA A N 1
ATOM 3732 C CA . ALA A 1 467 ? -5.611 19.104 19.697 1.00 70.88 467 ALA A CA 1
ATOM 3733 C C . ALA A 1 467 ? -6.703 20.074 20.178 1.00 70.88 467 ALA A C 1
ATOM 3735 O O . ALA A 1 467 ? -7.894 19.789 20.049 1.00 70.88 467 ALA A O 1
ATOM 3736 N N . GLU A 1 468 ? -6.299 21.251 20.666 1.00 68.12 468 GLU A N 1
ATOM 3737 C CA . GLU A 1 468 ? -7.220 22.289 21.165 1.00 68.12 468 GLU A CA 1
ATOM 3738 C C . GLU A 1 468 ? -8.248 22.725 20.104 1.00 68.12 468 GLU A C 1
ATOM 3740 O O . GLU A 1 468 ? -9.376 23.073 20.438 1.00 68.12 468 GLU A O 1
ATOM 3745 N N . ASN A 1 469 ? -7.887 22.634 18.818 1.00 64.19 469 ASN A N 1
ATOM 3746 C CA . ASN A 1 469 ? -8.752 22.947 17.676 1.00 64.19 469 ASN A CA 1
ATOM 3747 C C . ASN A 1 469 ? -9.518 21.725 17.125 1.00 64.19 469 ASN A C 1
ATOM 3749 O O . ASN A 1 469 ? -10.008 21.778 15.996 1.00 64.19 469 ASN A O 1
ATOM 3753 N N . SER A 1 470 ? -9.570 20.602 17.853 1.00 68.69 470 SER A N 1
ATOM 3754 C CA . SER A 1 470 ? -10.161 19.365 17.332 1.00 68.69 470 SER A CA 1
ATOM 3755 C C . SER A 1 470 ? -11.669 19.464 17.071 1.00 68.69 470 SER A C 1
ATOM 3757 O O . SER A 1 470 ? -12.373 20.313 17.609 1.00 68.69 470 SER A O 1
ATOM 3759 N N . CYS A 1 471 ? -12.174 18.562 16.233 1.00 72.56 471 CYS A N 1
ATOM 3760 C CA . CYS A 1 471 ? -13.573 18.480 15.840 1.00 72.56 471 CYS A CA 1
ATOM 3761 C C . CYS A 1 471 ? -14.396 17.638 16.814 1.00 72.56 471 CYS A C 1
ATOM 3763 O O . CYS A 1 471 ? -15.588 17.489 16.588 1.00 72.56 471 CYS A O 1
ATOM 3765 N N . TRP A 1 472 ? -13.767 17.052 17.839 1.00 85.62 472 TRP A N 1
ATOM 3766 C CA . TRP A 1 472 ? -14.419 16.114 18.743 1.00 85.62 472 TRP A CA 1
ATOM 3767 C C . TRP A 1 472 ? -15.367 16.831 19.704 1.00 85.62 472 TRP A C 1
ATOM 3769 O O . TRP A 1 472 ? -14.978 17.758 20.409 1.00 85.62 472 TRP A O 1
ATOM 3779 N N . SER A 1 473 ? -16.606 16.358 19.767 1.00 90.12 473 SER A N 1
ATOM 3780 C CA . SER A 1 473 ? -17.626 16.830 20.695 1.00 90.12 473 SER A CA 1
ATOM 3781 C C . SER A 1 473 ? -17.293 16.482 2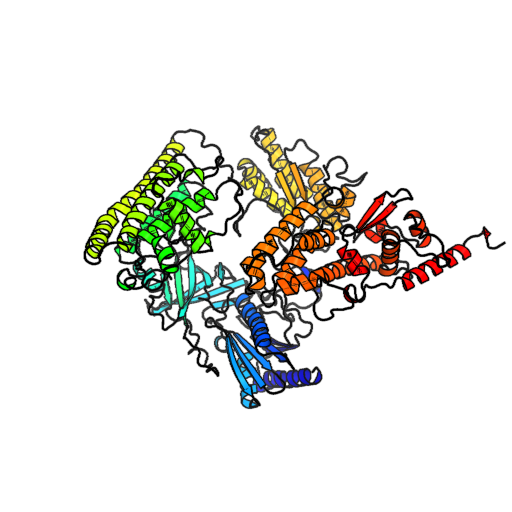2.145 1.00 90.12 473 SER A C 1
ATOM 3783 O O . SER A 1 473 ? -16.615 15.489 22.430 1.00 90.12 473 SER A O 1
ATOM 3785 N N . ASP A 1 474 ? -17.891 17.221 23.082 1.00 90.75 474 ASP A N 1
ATOM 3786 C CA . ASP A 1 474 ? -17.814 16.919 24.517 1.00 90.75 474 ASP A CA 1
ATOM 3787 C C . ASP A 1 474 ? -18.252 15.479 24.838 1.00 90.75 474 ASP A C 1
ATOM 3789 O O . ASP A 1 474 ? -17.734 14.856 25.767 1.00 90.75 474 ASP A O 1
ATOM 3793 N N . ALA A 1 475 ? -19.179 14.916 24.052 1.00 93.31 475 ALA A N 1
ATOM 3794 C CA . ALA A 1 475 ? -19.617 13.530 24.194 1.00 93.31 475 ALA A CA 1
ATOM 3795 C C . ALA A 1 475 ? -18.480 12.541 23.884 1.00 93.31 475 ALA A C 1
ATOM 3797 O O . ALA A 1 475 ? -18.249 11.603 24.652 1.00 93.31 475 ALA A O 1
ATOM 3798 N N . SER A 1 476 ? -17.742 12.778 22.797 1.00 93.56 476 SER A N 1
ATOM 3799 C CA . SER A 1 476 ? -16.579 11.976 22.402 1.00 93.56 476 SER A CA 1
ATOM 3800 C C . SER A 1 476 ? -15.398 12.154 23.362 1.00 93.56 476 SER A C 1
ATOM 3802 O O . SER A 1 476 ? -14.750 11.171 23.723 1.00 93.56 476 SER A O 1
ATOM 3804 N N . LEU A 1 477 ? -15.146 13.373 23.850 1.00 94.06 477 LEU A N 1
ATOM 3805 C CA . LEU A 1 477 ? -14.107 13.627 24.858 1.00 94.06 477 LEU A CA 1
ATOM 3806 C C . LEU A 1 477 ? -14.432 12.938 26.195 1.00 94.06 477 LEU A C 1
ATOM 3808 O O . LEU A 1 477 ? -13.587 12.238 26.752 1.00 94.06 477 LEU A O 1
ATOM 3812 N N . THR A 1 478 ? -15.687 13.015 26.651 1.00 96.38 478 THR A N 1
ATOM 3813 C CA . THR A 1 478 ? -16.156 12.308 27.859 1.00 96.38 478 THR A CA 1
ATOM 3814 C C . THR A 1 478 ? -16.026 10.786 27.716 1.00 96.38 478 THR A C 1
ATOM 3816 O O . THR A 1 478 ? -15.700 10.084 28.680 1.00 96.38 478 THR A O 1
ATOM 3819 N N . LEU A 1 479 ? -16.292 10.243 26.522 1.00 97.44 479 LEU A N 1
ATOM 3820 C CA . LEU A 1 479 ? -16.060 8.829 26.218 1.00 97.44 479 LEU A CA 1
ATOM 3821 C C . LEU A 1 479 ? -14.580 8.469 26.388 1.00 97.44 479 LEU A C 1
ATOM 3823 O O . LEU A 1 479 ? -14.278 7.483 27.064 1.00 97.44 479 LEU A O 1
ATOM 3827 N N . LEU A 1 480 ? -13.671 9.265 25.817 1.00 96.00 480 LEU A N 1
ATOM 3828 C CA . LEU A 1 480 ? -12.229 9.038 25.912 1.00 96.00 480 LEU A CA 1
ATOM 3829 C C . LEU A 1 480 ? -11.748 9.028 27.370 1.00 96.00 480 LEU A C 1
ATOM 3831 O O . LEU A 1 480 ? -11.016 8.118 27.762 1.00 96.00 480 LEU A O 1
ATOM 3835 N N . GLU A 1 481 ? -12.201 9.979 28.188 1.00 96.94 481 GLU A N 1
ATOM 3836 C CA . GLU A 1 481 ? -11.880 10.052 29.620 1.00 96.94 481 GLU A CA 1
ATOM 3837 C C . GLU A 1 481 ? -12.337 8.808 30.390 1.00 96.94 481 GLU A C 1
ATOM 3839 O O . GLU A 1 481 ? -11.552 8.187 31.117 1.00 96.94 481 GLU A O 1
ATOM 3844 N N . LYS A 1 482 ? -13.603 8.409 30.209 1.00 97.81 482 LYS A N 1
ATOM 3845 C CA . LYS A 1 482 ? -14.173 7.229 30.876 1.00 97.81 482 LYS A CA 1
ATOM 3846 C C . LYS A 1 482 ? -13.484 5.945 30.433 1.00 97.81 482 LYS A C 1
ATOM 3848 O O . LYS A 1 482 ? -13.192 5.084 31.267 1.00 97.81 482 LYS A O 1
ATOM 3853 N N . PHE A 1 483 ? -13.196 5.819 29.138 1.00 97.75 483 PHE A N 1
ATOM 3854 C CA . PHE A 1 483 ? -12.541 4.637 28.592 1.00 97.75 483 PHE A CA 1
ATOM 3855 C C . PHE A 1 483 ? -11.077 4.545 29.046 1.00 97.75 483 PHE A C 1
ATOM 3857 O O . PHE A 1 483 ? -10.614 3.468 29.429 1.00 97.75 483 PHE A O 1
ATOM 3864 N N . TYR A 1 484 ? -10.366 5.670 29.114 1.00 97.12 484 TYR A N 1
ATOM 3865 C CA . TYR A 1 484 ? -9.026 5.739 29.694 1.00 97.12 484 TYR A CA 1
ATOM 3866 C C . TYR A 1 484 ? -9.021 5.333 31.174 1.00 97.12 484 TYR A C 1
ATOM 3868 O O . TYR A 1 484 ? -8.225 4.480 31.571 1.00 97.12 484 TYR A O 1
ATOM 3876 N N . ALA A 1 485 ? -9.933 5.880 31.986 1.00 97.12 485 ALA A N 1
ATOM 3877 C CA . ALA A 1 485 ? -10.032 5.535 33.405 1.00 97.12 485 ALA A CA 1
ATOM 3878 C C . ALA A 1 485 ? -10.278 4.031 33.606 1.00 97.12 485 ALA A C 1
ATOM 3880 O O . ALA A 1 485 ? -9.595 3.396 34.409 1.00 97.12 485 ALA A O 1
ATOM 3881 N N . PHE A 1 486 ? -11.190 3.448 32.823 1.00 97.62 486 PHE A N 1
ATOM 3882 C CA . PHE A 1 486 ? -11.435 2.008 32.820 1.00 97.62 486 PHE A CA 1
ATOM 3883 C C . PHE A 1 486 ? -10.183 1.208 32.428 1.00 97.62 486 PHE A C 1
ATOM 3885 O O . PHE A 1 486 ? -9.792 0.284 33.140 1.00 97.62 486 PHE A O 1
ATOM 3892 N N . THR A 1 487 ? -9.520 1.589 31.333 1.00 96.94 487 THR A N 1
ATOM 3893 C CA . THR A 1 487 ? -8.325 0.898 30.821 1.00 96.94 487 THR A CA 1
ATOM 3894 C C . THR A 1 487 ? -7.192 0.902 31.846 1.00 96.94 487 THR A C 1
ATOM 3896 O O . THR A 1 487 ? -6.537 -0.120 32.040 1.00 96.94 487 THR A O 1
ATOM 3899 N N . ARG A 1 488 ? -7.004 2.010 32.576 1.00 96.44 488 ARG A N 1
ATOM 3900 C CA . ARG A 1 488 ? -6.022 2.106 33.669 1.00 96.44 488 ARG A CA 1
ATOM 3901 C C . ARG A 1 488 ? -6.271 1.111 34.786 1.00 96.44 488 ARG A C 1
ATOM 3903 O O . ARG A 1 488 ? -5.339 0.420 35.196 1.00 96.44 488 ARG A O 1
ATOM 3910 N N . GLU A 1 489 ? -7.504 1.031 35.271 1.00 95.50 489 GLU A N 1
ATOM 3911 C CA . GLU A 1 489 ? -7.848 0.098 36.345 1.00 95.50 489 GLU A CA 1
ATOM 3912 C C . GLU A 1 489 ? -7.664 -1.357 35.896 1.00 95.50 489 GLU A C 1
ATOM 3914 O O . GLU A 1 489 ? -7.098 -2.165 36.632 1.00 95.50 489 GLU A O 1
ATOM 3919 N N . MET A 1 490 ? -8.047 -1.680 34.657 1.00 94.81 490 MET A N 1
ATOM 3920 C CA . MET A 1 490 ? -7.890 -3.030 34.107 1.00 94.81 490 MET A CA 1
ATOM 3921 C C . MET A 1 490 ? -6.428 -3.423 33.897 1.00 94.81 490 MET A C 1
ATOM 3923 O O . MET A 1 490 ? -6.030 -4.523 34.292 1.00 94.81 490 MET A O 1
ATOM 3927 N N . ALA A 1 491 ? -5.612 -2.527 33.338 1.00 94.94 491 ALA A N 1
ATOM 3928 C CA . ALA A 1 491 ? -4.183 -2.763 33.154 1.00 94.94 491 ALA A CA 1
ATOM 3929 C C . ALA A 1 491 ? -3.476 -2.973 34.504 1.00 94.94 491 ALA A C 1
ATOM 3931 O O . ALA A 1 491 ? -2.663 -3.889 34.636 1.00 94.94 491 ALA A O 1
ATOM 3932 N N . LYS A 1 492 ? -3.832 -2.191 35.536 1.00 94.31 492 LYS A N 1
ATOM 3933 C CA . LYS A 1 492 ? -3.316 -2.361 36.906 1.00 94.31 492 LYS A CA 1
ATOM 3934 C C . LYS A 1 492 ? -3.749 -3.686 37.534 1.00 94.31 492 LYS A C 1
ATOM 3936 O O . LYS A 1 492 ? -2.901 -4.391 38.083 1.00 94.31 492 LYS A O 1
ATOM 3941 N N . GLU A 1 493 ? -5.035 -4.046 37.451 1.00 93.00 493 GLU A N 1
ATOM 3942 C CA . GLU A 1 493 ? -5.550 -5.306 38.015 1.00 93.00 493 GLU A CA 1
ATOM 3943 C C . GLU A 1 493 ? -4.885 -6.520 37.350 1.00 93.00 493 GLU A C 1
ATOM 3945 O O . GLU A 1 493 ? -4.500 -7.473 38.032 1.00 93.00 493 GLU A O 1
ATOM 3950 N N . LYS A 1 494 ? -4.676 -6.461 36.030 1.00 92.88 494 LYS A N 1
ATOM 3951 C CA . LYS A 1 494 ? -3.976 -7.507 35.285 1.00 92.88 494 LYS A CA 1
ATOM 3952 C C . LYS A 1 494 ? -2.493 -7.585 35.636 1.00 92.88 494 LYS A C 1
ATOM 3954 O O . LYS A 1 494 ? -1.992 -8.671 35.924 1.00 92.88 494 LYS A O 1
ATOM 3959 N N . GLU A 1 495 ? -1.784 -6.459 35.659 1.00 92.94 495 GLU A N 1
ATOM 3960 C CA . GLU A 1 495 ? -0.354 -6.442 35.981 1.00 92.94 495 GLU A CA 1
ATOM 3961 C C . GLU A 1 495 ? -0.069 -6.842 37.434 1.00 92.94 495 GLU A C 1
ATOM 3963 O O . GLU A 1 495 ? 0.962 -7.460 37.703 1.00 92.94 495 GLU A O 1
ATOM 3968 N N . ALA A 1 496 ? -1.003 -6.626 38.366 1.00 92.88 496 ALA A N 1
ATOM 3969 C CA . ALA A 1 496 ? -0.886 -7.134 39.735 1.00 92.88 496 ALA A CA 1
ATOM 3970 C C . ALA A 1 496 ? -0.728 -8.671 39.788 1.00 92.88 496 ALA A C 1
ATOM 3972 O O . ALA A 1 496 ? -0.026 -9.196 40.656 1.00 92.88 496 ALA A O 1
ATOM 3973 N N . ILE A 1 497 ? -1.294 -9.403 38.819 1.00 92.12 497 ILE A N 1
ATOM 3974 C CA . ILE A 1 497 ? -1.148 -10.864 38.708 1.00 92.12 497 ILE A CA 1
ATOM 3975 C C . ILE A 1 497 ? 0.307 -11.259 38.430 1.00 92.12 497 ILE A C 1
ATOM 3977 O O . ILE A 1 497 ? 0.783 -12.287 38.926 1.00 92.12 497 ILE A O 1
ATOM 3981 N N . ARG A 1 498 ? 1.056 -10.436 37.687 1.00 91.00 498 ARG A N 1
ATOM 3982 C CA . ARG A 1 498 ? 2.470 -10.697 37.388 1.00 91.00 498 ARG A CA 1
ATOM 3983 C C . ARG A 1 498 ? 3.303 -10.796 38.663 1.00 91.00 498 ARG A C 1
ATOM 3985 O O . ARG A 1 498 ? 4.187 -11.646 38.742 1.00 91.00 498 ARG A O 1
ATOM 3992 N N . TYR A 1 499 ? 2.963 -10.013 39.682 1.00 90.25 499 TYR A N 1
ATOM 3993 C CA . TYR A 1 499 ? 3.747 -9.882 40.910 1.00 90.25 499 TYR A CA 1
ATOM 3994 C C . TYR A 1 499 ? 3.139 -10.602 42.132 1.00 90.25 499 TYR A C 1
ATOM 3996 O O . TYR A 1 499 ? 3.754 -10.615 43.196 1.00 90.25 499 TYR A O 1
ATOM 4004 N N . CYS A 1 500 ? 1.967 -11.240 42.000 1.00 90.38 500 CYS A N 1
ATOM 4005 C CA . CYS A 1 500 ? 1.307 -11.959 43.102 1.00 90.38 500 CYS A CA 1
ATOM 4006 C C . CYS A 1 500 ? 1.968 -13.311 43.457 1.00 90.38 500 CYS A C 1
ATOM 4008 O O . CYS A 1 500 ? 2.832 -13.825 42.736 1.00 90.38 500 CYS A O 1
ATOM 4010 N N . ARG A 1 501 ? 1.554 -13.933 44.568 1.00 88.94 501 ARG A N 1
ATOM 4011 C CA . ARG A 1 501 ? 2.003 -15.289 44.931 1.00 88.94 501 ARG A CA 1
ATOM 4012 C C . ARG A 1 501 ? 1.293 -16.357 44.093 1.00 88.94 501 ARG A C 1
ATOM 4014 O O . ARG A 1 501 ? 0.173 -16.168 43.626 1.00 88.94 501 ARG A O 1
ATOM 4021 N N . GLU A 1 502 ? 1.949 -17.499 43.900 1.00 83.75 502 GLU A N 1
ATOM 4022 C CA . GLU A 1 502 ? 1.463 -18.573 43.018 1.00 83.75 502 GLU A CA 1
ATOM 4023 C C . GLU A 1 502 ? 0.093 -19.139 43.451 1.00 83.75 502 GLU A C 1
ATOM 4025 O O . GLU A 1 502 ? -0.749 -19.462 42.611 1.00 83.75 502 GLU A O 1
ATOM 4030 N N . ASP A 1 503 ? -0.150 -19.207 44.760 1.00 87.00 503 ASP A N 1
ATOM 4031 C CA . ASP A 1 503 ? -1.386 -19.676 45.395 1.00 87.00 503 ASP A CA 1
ATOM 4032 C C . ASP A 1 503 ? -2.546 -18.664 45.316 1.00 87.00 503 ASP A C 1
ATOM 4034 O O . ASP A 1 503 ? -3.719 -19.052 45.326 1.00 87.00 503 ASP A O 1
ATOM 4038 N N . GLU A 1 504 ? -2.240 -17.373 45.176 1.00 90.25 504 GLU A N 1
ATOM 4039 C CA . GLU A 1 504 ? -3.221 -16.293 44.998 1.00 90.25 504 GLU A CA 1
ATOM 4040 C C . GLU A 1 504 ? -3.593 -16.086 43.524 1.00 90.25 504 GLU A C 1
ATOM 4042 O O . GLU A 1 504 ? -4.729 -15.724 43.205 1.00 90.25 504 GLU A O 1
ATOM 4047 N N . ARG A 1 505 ? -2.669 -16.393 42.607 1.00 87.00 505 ARG A N 1
ATOM 4048 C CA . ARG A 1 505 ? -2.800 -16.141 41.166 1.00 87.00 505 ARG A CA 1
ATOM 4049 C C . ARG A 1 505 ? -4.079 -16.706 40.561 1.00 87.00 505 ARG A C 1
ATOM 4051 O O . ARG A 1 505 ? -4.765 -16.034 39.794 1.00 87.00 505 ARG A O 1
ATOM 4058 N N . ARG A 1 506 ? -4.411 -17.954 40.905 1.00 86.50 506 ARG A N 1
ATOM 4059 C CA . ARG A 1 506 ? -5.619 -18.614 40.393 1.00 86.50 506 ARG A CA 1
ATOM 4060 C C . ARG A 1 506 ? -6.880 -17.854 40.805 1.00 86.50 506 ARG A C 1
ATOM 4062 O O . ARG A 1 506 ? -7.739 -17.625 39.963 1.00 86.50 506 ARG A O 1
ATOM 4069 N N . LYS A 1 507 ? -6.942 -17.393 42.058 1.00 89.88 507 LYS A N 1
ATOM 4070 C CA . LYS A 1 507 ? -8.068 -16.600 42.572 1.00 89.88 507 LYS A CA 1
ATOM 4071 C C . LYS A 1 507 ? -8.187 -15.261 41.843 1.00 89.88 507 LYS A C 1
ATOM 4073 O O . LYS A 1 507 ? -9.299 -14.849 41.540 1.00 89.88 507 LYS A O 1
ATOM 4078 N N . MET A 1 508 ? -7.065 -14.610 41.521 1.00 91.44 508 MET A N 1
ATOM 4079 C CA . MET A 1 508 ? -7.075 -13.354 40.759 1.00 91.44 508 MET A CA 1
ATOM 4080 C C . MET A 1 508 ? -7.576 -13.547 39.321 1.00 91.44 508 MET A C 1
ATOM 4082 O O . MET A 1 508 ? -8.423 -12.780 38.868 1.00 91.44 508 MET A O 1
ATOM 4086 N N . TYR A 1 509 ? -7.134 -14.600 38.621 1.00 88.81 509 TYR A N 1
ATOM 4087 C CA . TYR A 1 509 ? -7.678 -14.929 37.296 1.00 88.81 509 TYR A CA 1
ATOM 4088 C C . TYR A 1 509 ? -9.166 -15.285 37.346 1.00 88.81 509 TYR A C 1
ATOM 4090 O O . TYR A 1 509 ? -9.925 -14.845 36.483 1.00 88.81 509 TYR A O 1
ATOM 4098 N N . ASP A 1 510 ? -9.595 -16.058 38.345 1.00 89.00 510 ASP A N 1
ATOM 4099 C CA . ASP A 1 510 ? -11.006 -16.412 38.522 1.00 89.00 510 ASP A CA 1
ATOM 4100 C C . ASP A 1 510 ? -11.856 -15.157 38.809 1.00 89.00 510 ASP A C 1
ATOM 4102 O O . ASP A 1 510 ? -12.942 -15.005 38.244 1.00 89.00 510 ASP A O 1
ATOM 4106 N N . ASN A 1 511 ? -11.325 -14.202 39.583 1.00 91.62 511 ASN A N 1
ATOM 4107 C CA . ASN A 1 511 ? -11.945 -12.895 39.805 1.00 91.62 511 ASN A CA 1
ATOM 4108 C C . ASN A 1 511 ? -12.080 -12.094 38.498 1.00 91.62 511 ASN A C 1
ATOM 4110 O O . ASN A 1 511 ? -13.187 -11.672 38.160 1.00 91.62 511 ASN A O 1
ATOM 4114 N N . LEU A 1 512 ? -11.005 -11.946 37.714 1.00 90.19 512 LEU A N 1
ATOM 4115 C CA . LEU A 1 512 ? -11.055 -11.257 36.416 1.00 90.19 512 LEU A CA 1
ATOM 4116 C C . LEU A 1 512 ? -12.042 -11.911 35.442 1.00 90.19 512 LEU A C 1
ATOM 4118 O O . LEU A 1 512 ? -12.771 -11.215 34.735 1.00 90.19 512 LEU A O 1
ATOM 4122 N N . ARG A 1 513 ? -12.100 -13.246 35.411 1.00 88.94 513 ARG A N 1
ATOM 4123 C CA . ARG A 1 513 ? -13.050 -13.996 34.575 1.00 88.94 513 ARG A CA 1
ATOM 4124 C C . ARG A 1 513 ? -14.497 -13.762 34.998 1.00 88.94 513 ARG A C 1
ATOM 4126 O O . ARG A 1 513 ? -15.364 -13.645 34.135 1.00 88.94 513 ARG A O 1
ATOM 4133 N N . SER A 1 514 ? -14.761 -13.647 36.300 1.00 93.25 514 SER A N 1
ATOM 4134 C CA . SER A 1 514 ? -16.110 -13.372 36.812 1.00 93.25 514 SER A CA 1
ATOM 4135 C C . SER A 1 514 ? -16.647 -11.996 36.385 1.00 93.25 514 SER A C 1
ATOM 4137 O O . SER A 1 514 ? -17.855 -11.835 36.213 1.00 93.25 514 SER A O 1
ATOM 4139 N N . LYS A 1 515 ? -15.751 -11.031 36.132 1.00 95.00 515 LYS A N 1
ATOM 4140 C CA . LYS A 1 515 ? -16.091 -9.655 35.743 1.00 95.00 515 LYS A CA 1
ATOM 4141 C C . LYS A 1 515 ? -16.197 -9.425 34.232 1.00 95.00 515 LYS A C 1
ATOM 4143 O O . LYS A 1 515 ? -16.626 -8.349 33.830 1.00 95.00 515 LYS A O 1
ATOM 4148 N N . VAL A 1 516 ? -15.879 -10.413 33.385 1.00 95.12 516 VAL A N 1
ATOM 4149 C CA . VAL A 1 516 ? -15.869 -10.275 31.909 1.00 95.12 516 VAL A CA 1
ATOM 4150 C C . VAL A 1 516 ? -17.126 -9.573 31.394 1.00 95.12 516 VAL A C 1
ATOM 4152 O O . VAL A 1 516 ? -17.036 -8.582 30.677 1.00 95.12 516 VAL A O 1
ATOM 4155 N N . LYS A 1 517 ? -18.314 -10.051 31.788 1.00 95.81 517 LYS A N 1
ATOM 4156 C CA . LYS A 1 517 ? -19.584 -9.458 31.346 1.00 95.81 517 LYS A CA 1
ATOM 4157 C C . LYS A 1 517 ? -19.692 -7.985 31.757 1.00 95.81 517 LYS A C 1
ATOM 4159 O O . LYS A 1 517 ? -20.010 -7.149 30.921 1.00 95.81 517 LYS A O 1
ATOM 4164 N N . GLN A 1 518 ? -19.385 -7.683 33.018 1.00 97.31 518 GLN A N 1
ATOM 4165 C CA . GLN A 1 518 ? -19.425 -6.327 33.561 1.00 97.31 518 GLN A CA 1
ATOM 4166 C C . GLN A 1 518 ? -18.469 -5.388 32.816 1.00 97.31 518 GLN A C 1
ATOM 4168 O O . GLN A 1 518 ? -18.846 -4.259 32.517 1.00 97.31 518 GLN A O 1
ATOM 4173 N N . HIS A 1 519 ? -17.261 -5.852 32.491 1.00 97.38 519 HIS A N 1
ATOM 4174 C CA . HIS A 1 519 ? -16.262 -5.077 31.756 1.00 97.38 519 HIS A CA 1
ATOM 4175 C C . HIS A 1 519 ? -16.781 -4.640 30.382 1.00 97.38 519 HIS A C 1
ATOM 4177 O O . HIS A 1 519 ? -16.777 -3.447 30.082 1.00 97.38 519 HIS A O 1
ATOM 4183 N N . TYR A 1 520 ? -17.312 -5.570 29.581 1.00 98.25 520 TYR A N 1
ATOM 4184 C CA . TYR A 1 520 ? -17.885 -5.203 28.283 1.00 98.25 520 TYR A CA 1
ATOM 4185 C C . TYR A 1 520 ? -19.123 -4.321 28.405 1.00 98.25 520 TYR A C 1
ATOM 4187 O O . TYR A 1 520 ? -19.251 -3.369 27.644 1.00 98.25 520 TYR A O 1
ATOM 4195 N N . ASP A 1 521 ? -20.038 -4.637 29.325 1.00 97.94 521 ASP A N 1
ATOM 4196 C CA . ASP A 1 521 ? -21.267 -3.855 29.500 1.00 97.94 521 ASP A CA 1
ATOM 4197 C C . ASP A 1 521 ? -20.937 -2.406 29.918 1.00 97.94 521 ASP A C 1
ATOM 4199 O O . ASP A 1 521 ? -21.611 -1.471 29.495 1.00 97.94 521 ASP A O 1
ATOM 4203 N N . THR A 1 522 ? -19.848 -2.210 30.671 1.00 98.31 522 THR A N 1
ATOM 4204 C CA . THR A 1 522 ? -19.341 -0.885 31.059 1.00 98.31 522 THR A CA 1
ATOM 4205 C C . THR A 1 522 ? -18.784 -0.118 29.857 1.00 98.31 522 THR A C 1
ATOM 4207 O O . THR A 1 522 ? -19.220 1.003 29.604 1.00 98.31 522 THR A O 1
ATOM 4210 N N . VAL A 1 523 ? -17.863 -0.718 29.091 1.00 98.00 523 VAL A N 1
ATOM 4211 C CA . VAL A 1 523 ? -17.241 -0.056 27.928 1.00 98.00 523 VAL A CA 1
ATOM 4212 C C . VAL A 1 523 ? -18.276 0.238 26.846 1.00 98.00 523 VAL A C 1
ATOM 4214 O O . VAL A 1 523 ? -18.363 1.373 26.388 1.00 98.00 523 VAL A O 1
ATOM 4217 N N . LEU A 1 524 ? -19.114 -0.739 26.483 1.00 98.31 524 LEU A N 1
ATOM 4218 C CA . LEU A 1 524 ? -20.200 -0.531 25.519 1.00 98.31 524 LEU A CA 1
ATOM 4219 C C . LEU A 1 524 ? -21.167 0.559 25.995 1.00 98.31 524 LEU A C 1
ATOM 4221 O O . LEU A 1 524 ? -21.560 1.403 25.197 1.00 98.31 524 LEU A O 1
ATOM 4225 N N . GLY A 1 525 ? -21.468 0.606 27.297 1.00 98.12 525 GLY A N 1
ATOM 4226 C CA . GLY A 1 525 ? -22.280 1.665 27.889 1.00 98.12 525 GLY A CA 1
ATOM 4227 C C . GLY A 1 525 ? -21.680 3.065 27.728 1.00 98.12 525 GLY A C 1
ATOM 4228 O O . GLY A 1 525 ? -22.429 4.023 27.545 1.00 98.12 525 GLY A O 1
ATOM 4229 N N . PHE A 1 526 ? -20.349 3.215 27.740 1.00 98.38 526 PHE A N 1
ATOM 4230 C CA . PHE A 1 526 ? -19.716 4.507 27.455 1.00 98.38 526 PHE A CA 1
ATOM 4231 C C . PHE A 1 526 ? -19.994 4.967 26.021 1.00 98.38 526 PHE A C 1
ATOM 4233 O O . PHE A 1 526 ? -20.375 6.121 25.820 1.00 98.38 526 PHE A O 1
ATOM 4240 N N . PHE A 1 527 ? -19.847 4.066 25.044 1.00 98.12 527 PHE A N 1
ATOM 4241 C CA . PHE A 1 527 ? -20.144 4.361 23.641 1.00 98.12 527 PHE A CA 1
ATOM 4242 C C . PHE A 1 527 ? -21.634 4.640 23.428 1.00 98.12 527 PHE A C 1
ATOM 4244 O O . PHE A 1 527 ? -21.974 5.626 22.783 1.00 98.12 527 PHE A O 1
ATOM 4251 N N . ASP A 1 528 ? -22.518 3.822 24.006 1.00 97.75 528 ASP A N 1
ATOM 4252 C CA . ASP A 1 528 ? -23.970 3.977 23.870 1.00 97.75 528 ASP A CA 1
ATOM 4253 C C . ASP A 1 528 ? -24.439 5.344 24.424 1.00 97.75 528 ASP A C 1
ATOM 4255 O O . ASP A 1 528 ? -25.276 6.007 23.805 1.00 97.75 528 ASP A O 1
ATOM 4259 N N . VAL A 1 529 ? -23.864 5.814 25.543 1.00 97.81 529 VAL A N 1
ATOM 4260 C CA . VAL A 1 529 ? -24.132 7.159 26.088 1.00 97.81 529 VAL A CA 1
ATOM 4261 C C . VAL A 1 529 ? -23.638 8.254 25.141 1.00 97.81 529 VAL A C 1
ATOM 4263 O O . VAL A 1 529 ? -24.406 9.161 24.836 1.00 97.81 529 VAL A O 1
ATOM 4266 N N . ALA A 1 530 ? -22.395 8.171 24.655 1.00 96.94 530 ALA A N 1
ATOM 4267 C CA . ALA A 1 530 ? -21.833 9.184 23.759 1.00 96.94 530 ALA A CA 1
ATOM 4268 C C . ALA A 1 530 ? -22.623 9.293 22.443 1.00 96.94 530 ALA A C 1
ATOM 4270 O O . ALA A 1 530 ? -22.969 10.393 22.014 1.00 96.94 530 ALA A O 1
ATOM 4271 N N . ILE A 1 531 ? -22.980 8.150 21.851 1.00 95.38 531 ILE A N 1
ATOM 4272 C CA . ILE A 1 531 ? -23.819 8.070 20.650 1.00 95.38 531 ILE A CA 1
ATOM 4273 C C . ILE A 1 531 ? -25.195 8.695 20.911 1.00 95.38 531 ILE A C 1
ATOM 4275 O O . ILE A 1 531 ? -25.619 9.554 20.143 1.00 95.38 531 ILE A O 1
ATOM 4279 N N . SER A 1 532 ? -25.859 8.340 22.016 1.00 95.44 532 SER A N 1
ATOM 4280 C CA . SER A 1 532 ? -27.177 8.901 22.357 1.00 95.44 532 SER A CA 1
ATOM 4281 C C . SER A 1 532 ? -27.127 10.423 22.550 1.00 95.44 532 SER A C 1
ATOM 4283 O O . SER A 1 532 ? -28.052 11.134 22.157 1.00 95.44 532 SER A O 1
ATOM 4285 N N . THR A 1 533 ? -26.044 10.946 23.138 1.00 94.44 533 THR A N 1
ATOM 4286 C CA . THR A 1 533 ? -25.828 12.393 23.285 1.00 94.44 533 THR A CA 1
ATOM 4287 C C . THR A 1 533 ? -25.667 13.081 21.928 1.00 94.44 533 THR A C 1
ATOM 4289 O O . THR A 1 533 ? -26.264 14.138 21.715 1.00 94.44 533 THR A O 1
ATOM 4292 N N . LEU A 1 534 ? -24.917 12.479 20.999 1.00 90.69 534 LEU A N 1
ATOM 4293 C CA . LEU A 1 534 ? -24.765 12.989 19.633 1.00 90.69 534 LEU A CA 1
ATOM 4294 C C . LEU A 1 534 ? -26.098 12.997 18.870 1.00 90.69 534 LEU A C 1
ATOM 4296 O O . LEU A 1 534 ? -26.432 13.987 18.224 1.00 90.69 534 LEU A O 1
ATOM 4300 N N . GLU A 1 535 ? -26.892 11.932 18.984 1.00 91.00 535 GLU A N 1
ATOM 4301 C CA . GLU A 1 535 ? -28.213 11.846 18.346 1.00 91.00 535 GLU A CA 1
ATOM 4302 C C . GLU A 1 535 ? -29.197 12.885 18.895 1.00 91.00 535 GLU A C 1
ATOM 4304 O O . GLU A 1 535 ? -29.921 13.527 18.133 1.00 91.00 535 GLU A O 1
ATOM 4309 N N . ALA A 1 536 ? -29.203 13.105 20.213 1.00 88.56 536 ALA A N 1
ATOM 4310 C CA . ALA A 1 536 ? -30.047 14.124 20.830 1.00 88.56 536 ALA A CA 1
ATOM 4311 C C . ALA A 1 536 ? -29.678 15.546 20.367 1.00 88.56 536 ALA A C 1
ATOM 4313 O O . ALA A 1 536 ? -30.567 16.379 20.168 1.00 88.56 536 ALA A O 1
ATOM 4314 N N . ALA A 1 537 ? -28.384 15.818 20.160 1.00 81.06 537 ALA A N 1
ATOM 4315 C CA . ALA A 1 537 ? -27.905 17.104 19.658 1.00 81.06 537 ALA A CA 1
ATOM 4316 C C . ALA A 1 537 ? -28.349 17.377 18.206 1.00 81.06 537 ALA A C 1
ATOM 4318 O O . ALA A 1 537 ? -28.668 18.519 17.878 1.00 81.06 537 ALA A O 1
ATOM 4319 N N . GLU A 1 538 ? -28.442 16.343 17.361 1.00 76.81 538 GLU A N 1
ATOM 4320 C CA . GLU A 1 538 ? -28.931 16.457 15.976 1.00 76.81 538 GLU A CA 1
ATOM 4321 C C . GLU A 1 538 ? -30.441 16.767 15.896 1.00 76.81 538 GLU A C 1
ATOM 4323 O O . GLU A 1 538 ? -30.874 17.518 15.021 1.00 76.81 538 GLU A O 1
ATOM 4328 N N . VAL A 1 539 ? -31.256 16.233 16.815 1.00 69.25 539 VAL A N 1
ATOM 4329 C CA . VAL A 1 539 ? -32.722 16.442 16.841 1.00 69.25 539 VAL A CA 1
ATOM 4330 C C . VAL A 1 539 ? -33.109 17.811 17.427 1.00 69.25 539 VAL A C 1
ATOM 4332 O O . VAL A 1 539 ? -34.150 18.367 17.075 1.00 69.25 539 VAL A O 1
ATOM 4335 N N . GLY A 1 540 ? -32.276 18.382 18.304 1.00 53.38 540 GLY A N 1
ATOM 4336 C CA . GLY A 1 540 ? -32.556 19.617 19.049 1.00 53.38 540 GLY A CA 1
ATOM 4337 C C . GLY A 1 540 ? -32.451 20.935 18.266 1.00 53.38 540 GLY A C 1
ATOM 4338 O O . GLY A 1 540 ? -32.667 21.993 18.852 1.00 53.38 540 GLY A O 1
ATOM 4339 N N . GLY A 1 541 ? -32.121 20.911 16.971 1.00 42.34 541 GLY A N 1
ATOM 4340 C CA . GLY A 1 541 ? -32.103 22.108 16.117 1.00 42.34 541 GLY A CA 1
ATOM 4341 C C . GLY A 1 541 ? -30.977 23.116 16.392 1.00 42.34 541 GLY A C 1
ATOM 4342 O O . GLY A 1 541 ? -30.938 24.161 15.742 1.00 42.34 541 GLY A O 1
ATOM 4343 N N . SER A 1 542 ? -30.037 22.823 17.297 1.00 40.19 542 SER A N 1
ATOM 4344 C CA . SER A 1 542 ? -28.763 23.546 17.324 1.00 40.19 542 SER A CA 1
ATOM 4345 C C . SER A 1 542 ? -28.042 23.262 16.013 1.00 40.19 542 SER A C 1
ATOM 4347 O O . SER A 1 542 ? -27.826 22.101 15.673 1.00 40.19 542 SER A O 1
ATOM 4349 N N . GLN A 1 543 ? -27.678 24.313 15.273 1.00 36.97 543 GLN A N 1
ATOM 4350 C CA . GLN A 1 543 ? -26.702 24.205 14.193 1.00 36.97 543 GLN A CA 1
ATOM 4351 C C . GLN A 1 543 ? -25.466 23.505 14.764 1.00 36.97 543 GLN A C 1
ATOM 4353 O O . GLN A 1 543 ? -24.651 24.126 15.444 1.00 36.97 543 GLN A O 1
ATOM 4358 N N . VAL A 1 544 ? -25.330 22.207 14.494 1.00 38.62 544 VAL A N 1
ATOM 4359 C CA . VAL A 1 544 ? -24.032 21.550 14.533 1.00 38.62 544 VAL A CA 1
ATOM 4360 C C . VAL A 1 544 ? -23.222 22.331 13.512 1.00 38.62 544 VAL A C 1
ATOM 4362 O O . VAL A 1 544 ? -23.550 22.314 12.322 1.00 38.62 544 VAL A O 1
ATOM 4365 N N . GLY A 1 545 ? -22.267 23.129 13.998 1.00 34.75 545 GLY A N 1
ATOM 4366 C CA . GLY A 1 545 ? -21.344 23.861 13.144 1.00 34.75 545 GLY A CA 1
ATOM 4367 C C . GLY A 1 545 ? -20.865 22.906 12.065 1.00 34.75 545 GLY A C 1
ATOM 4368 O O . GLY A 1 545 ? -20.539 21.760 12.374 1.00 34.75 545 GLY A O 1
ATOM 4369 N N . SER A 1 546 ? -20.953 23.347 10.807 1.00 35.31 546 SER A N 1
ATOM 4370 C CA . SER A 1 546 ? -20.514 22.583 9.644 1.00 35.31 546 SER A CA 1
ATOM 4371 C C . SER A 1 546 ? -19.258 21.813 10.024 1.00 35.31 546 SER A C 1
ATOM 4373 O O . SER A 1 546 ? -18.252 22.440 10.358 1.00 35.31 546 SER A O 1
ATOM 4375 N N . TRP A 1 547 ? -19.332 20.480 9.998 1.00 35.97 547 TRP A N 1
ATOM 4376 C CA . TRP A 1 547 ? -18.174 19.595 9.990 1.00 35.97 547 TRP A CA 1
ATOM 4377 C C . TRP A 1 547 ? -17.394 19.893 8.702 1.00 35.97 547 TRP A C 1
ATOM 4379 O O . TRP A 1 547 ? -17.420 19.136 7.737 1.00 35.97 547 TRP A O 1
ATOM 4389 N N . ALA A 1 548 ? -16.778 21.072 8.638 1.00 31.81 548 ALA A N 1
ATOM 4390 C CA . ALA A 1 548 ? -15.804 21.438 7.642 1.00 31.81 548 ALA A CA 1
ATOM 4391 C C . ALA A 1 548 ? -14.606 20.558 7.957 1.00 31.81 548 ALA A C 1
ATOM 4393 O O . ALA A 1 548 ? -13.904 20.816 8.929 1.00 31.81 548 ALA A O 1
ATOM 4394 N N . SER A 1 549 ? -14.497 19.462 7.201 1.00 34.25 549 SER A N 1
ATOM 4395 C CA . SER A 1 549 ? -13.314 18.623 7.017 1.00 34.25 549 SER A CA 1
ATOM 4396 C C . SER A 1 549 ? -12.115 19.103 7.839 1.00 34.25 549 SER A C 1
ATOM 4398 O O . SER A 1 549 ? -11.310 19.901 7.354 1.00 34.25 549 SER A O 1
ATOM 4400 N N . GLY A 1 550 ? -12.026 18.652 9.095 1.00 30.53 550 GLY A N 1
ATOM 4401 C CA . GLY A 1 550 ? -10.809 18.808 9.880 1.00 30.53 550 GLY A CA 1
ATOM 4402 C C . GLY A 1 550 ? -9.675 18.239 9.043 1.00 30.53 550 GLY A C 1
ATOM 4403 O O . GLY A 1 550 ? -9.781 17.094 8.599 1.00 30.53 550 GLY A O 1
ATOM 4404 N N . SER A 1 551 ? -8.676 19.071 8.736 1.00 28.28 551 SER A N 1
ATOM 4405 C CA . SER A 1 551 ? -7.657 18.753 7.740 1.00 28.28 551 SER A CA 1
ATOM 4406 C C . SER A 1 551 ? -7.049 17.379 8.000 1.00 28.28 551 SER A C 1
ATOM 4408 O O . SER A 1 551 ? -6.367 17.128 8.998 1.00 28.28 551 SER A O 1
ATOM 4410 N N . LYS A 1 552 ? -7.352 16.481 7.074 1.00 31.16 552 LYS A N 1
ATOM 4411 C CA . LYS A 1 552 ? -6.979 15.084 7.023 1.00 31.16 552 LYS A CA 1
ATOM 4412 C C . LYS A 1 552 ? -5.542 15.049 6.531 1.00 31.16 552 LYS A C 1
ATOM 4414 O O . LYS A 1 552 ? -5.286 15.210 5.341 1.00 31.16 552 LYS A O 1
ATOM 4419 N N . ARG A 1 553 ? -4.563 14.777 7.402 1.00 32.28 553 ARG A N 1
ATOM 4420 C CA . ARG A 1 553 ? -3.251 14.401 6.867 1.00 32.28 553 ARG A CA 1
ATOM 4421 C C . ARG A 1 553 ? -3.389 13.030 6.225 1.00 32.28 553 ARG A C 1
ATOM 4423 O O . ARG A 1 553 ? -3.647 12.044 6.911 1.00 32.28 553 ARG A O 1
ATOM 4430 N N . ALA A 1 554 ? -3.182 13.017 4.913 1.00 29.34 554 ALA A N 1
ATOM 4431 C CA . ALA A 1 554 ? -2.936 11.859 4.074 1.00 29.34 554 ALA A CA 1
ATOM 4432 C C . ALA A 1 554 ? -2.176 10.753 4.832 1.00 29.34 554 ALA A C 1
ATOM 4434 O O . ALA A 1 554 ? -0.947 10.756 4.939 1.00 29.34 554 ALA A O 1
ATOM 4435 N N . PHE A 1 555 ? -2.926 9.789 5.359 1.00 25.14 555 PHE A N 1
ATOM 4436 C CA . PHE A 1 555 ? -2.501 8.408 5.253 1.00 25.14 555 PHE A CA 1
ATOM 4437 C C . PHE A 1 555 ? -2.628 8.047 3.778 1.00 25.14 555 PHE A C 1
ATOM 4439 O O . PHE A 1 555 ? -3.570 8.477 3.111 1.00 25.14 555 PHE A O 1
ATOM 4446 N N . GLU A 1 556 ? -1.617 7.357 3.263 1.00 36.12 556 GLU A N 1
ATOM 4447 C CA . GLU A 1 556 ? -1.597 6.834 1.903 1.00 36.12 556 GLU A CA 1
ATOM 4448 C C . GLU A 1 556 ? -2.982 6.267 1.554 1.00 36.12 556 GLU A C 1
ATOM 4450 O O . GLU A 1 556 ? -3.492 5.392 2.250 1.00 36.12 556 GLU A O 1
ATOM 4455 N N . ASN A 1 557 ? -3.569 6.840 0.498 1.00 32.66 557 ASN A N 1
ATOM 4456 C CA . ASN A 1 557 ? -4.898 6.572 -0.056 1.00 32.66 557 ASN A CA 1
ATOM 4457 C C . ASN A 1 557 ? -6.096 7.122 0.752 1.00 32.66 557 ASN A C 1
ATOM 4459 O O . ASN A 1 557 ? -6.804 6.365 1.404 1.00 32.66 557 ASN A O 1
ATOM 4463 N N . ASP A 1 558 ? -6.345 8.442 0.694 1.00 28.91 558 ASP A N 1
ATOM 4464 C CA . ASP A 1 558 ? -7.634 9.015 0.228 1.00 28.91 558 ASP A CA 1
ATOM 4465 C C . ASP A 1 558 ? -7.767 10.536 0.513 1.00 28.91 558 ASP A C 1
ATOM 4467 O O . ASP A 1 558 ? -8.004 10.958 1.644 1.00 28.91 558 ASP A O 1
ATOM 4471 N N . SER A 1 559 ? -7.684 11.332 -0.563 1.00 32.81 559 SER A N 1
ATOM 4472 C CA . SER A 1 559 ? -8.368 12.619 -0.839 1.00 32.81 559 SER A CA 1
ATOM 4473 C C . SER A 1 559 ? -8.367 13.762 0.207 1.00 32.81 559 SER A C 1
ATOM 4475 O O . SER A 1 559 ? -9.331 13.907 0.958 1.00 32.81 559 SER A O 1
ATOM 4477 N N . GLU A 1 560 ? -7.375 14.659 0.126 1.00 32.19 560 GLU A N 1
ATOM 4478 C CA . GLU A 1 560 ? -7.593 16.121 0.182 1.00 32.19 560 GLU A CA 1
ATOM 4479 C C . GLU A 1 560 ? -7.281 16.702 -1.211 1.00 32.19 560 GLU A C 1
ATOM 4481 O O . GLU A 1 560 ? -6.446 16.166 -1.944 1.00 32.19 560 GLU A O 1
ATOM 4486 N N . GLU A 1 561 ? -8.037 17.722 -1.617 1.00 47.81 561 GLU A N 1
ATOM 4487 C CA . GLU A 1 561 ? -8.266 18.144 -3.007 1.00 47.81 561 GLU A CA 1
ATOM 4488 C C . GLU A 1 561 ? -7.100 18.955 -3.596 1.00 47.81 561 GLU A C 1
ATOM 4490 O O . GLU A 1 561 ? -7.166 20.168 -3.764 1.00 47.81 561 GLU A O 1
ATOM 4495 N N . LEU A 1 562 ? -6.016 18.252 -3.928 1.00 34.59 562 LEU A N 1
ATOM 4496 C CA . LEU A 1 562 ? -4.898 18.764 -4.718 1.00 34.59 562 LEU A CA 1
ATOM 4497 C C . LEU A 1 562 ? -4.973 18.174 -6.133 1.00 34.59 562 LEU A C 1
ATOM 4499 O O . LEU A 1 562 ? -4.874 16.953 -6.303 1.00 34.59 562 LEU A O 1
ATOM 4503 N N . TYR A 1 563 ? -5.126 19.016 -7.158 1.00 39.28 563 TYR A N 1
ATOM 4504 C CA . TYR A 1 563 ? -4.830 18.593 -8.526 1.00 39.28 563 TYR A CA 1
ATOM 4505 C C . TYR A 1 563 ? -3.338 18.829 -8.783 1.00 39.28 563 TYR A C 1
ATOM 4507 O O . TYR A 1 563 ? -2.888 19.967 -8.895 1.00 39.28 563 TYR A O 1
ATOM 4515 N N . TYR A 1 564 ? -2.566 17.743 -8.835 1.00 35.47 564 TYR A N 1
ATOM 4516 C CA . TYR A 1 564 ? -1.144 17.771 -9.178 1.00 35.47 564 TYR A CA 1
ATOM 4517 C C . TYR A 1 564 ? -0.960 17.137 -10.555 1.00 35.47 564 TYR A C 1
ATOM 4519 O O . TYR A 1 564 ? -1.335 15.976 -10.764 1.00 35.47 564 TYR A O 1
ATOM 4527 N N . TYR A 1 565 ? -0.362 17.888 -11.468 1.00 36.19 565 TYR A N 1
ATOM 4528 C CA . TYR A 1 565 ? 0.121 17.406 -12.747 1.00 36.19 565 TYR A CA 1
ATOM 4529 C C . TYR A 1 565 ? 1.397 16.599 -12.530 1.00 36.19 565 TYR A C 1
ATOM 4531 O O . TYR A 1 565 ? 2.400 17.146 -12.096 1.00 36.19 565 TYR A O 1
ATOM 4539 N N . LYS A 1 566 ? 1.372 15.287 -12.791 1.00 33.12 566 LYS A N 1
ATOM 4540 C CA . LYS A 1 566 ? 2.549 14.422 -12.595 1.00 33.12 566 LYS A CA 1
ATOM 4541 C C . LYS A 1 566 ? 2.937 13.759 -13.905 1.00 33.12 566 LYS A C 1
ATOM 4543 O O . LYS A 1 566 ? 2.220 12.870 -14.362 1.00 33.12 566 LYS A O 1
ATOM 4548 N N . ARG A 1 567 ? 4.117 14.079 -14.449 1.00 32.91 567 ARG A N 1
ATOM 4549 C CA . ARG A 1 567 ? 4.650 13.695 -15.783 1.00 32.91 567 ARG A CA 1
ATOM 4550 C C . ARG A 1 567 ? 4.594 12.193 -16.091 1.00 32.91 567 ARG A C 1
ATOM 4552 O O . ARG A 1 567 ? 4.762 11.775 -17.236 1.00 32.91 567 ARG A O 1
ATOM 4559 N N . MET A 1 568 ? 4.407 11.369 -15.062 1.00 29.66 568 MET A N 1
ATOM 4560 C CA . MET A 1 568 ? 4.432 9.906 -15.084 1.00 29.66 568 MET A CA 1
ATOM 4561 C C . MET A 1 568 ? 3.060 9.249 -14.798 1.00 29.66 568 MET A C 1
ATOM 4563 O O . MET A 1 568 ? 2.994 8.027 -14.653 1.00 29.66 568 MET A O 1
ATOM 4567 N N . TYR A 1 569 ? 1.968 10.028 -14.747 1.00 32.56 569 TYR A N 1
ATOM 4568 C CA . TYR A 1 569 ? 0.585 9.563 -14.551 1.00 32.56 569 TYR A CA 1
ATOM 4569 C C . TYR A 1 569 ? -0.322 10.020 -15.717 1.00 32.56 569 TYR A C 1
ATOM 4571 O O . TYR A 1 569 ? -0.750 11.166 -15.702 1.00 32.56 569 TYR A O 1
ATOM 4579 N N . PRO A 1 570 ? -0.683 9.135 -16.671 1.00 36.72 570 PRO A N 1
ATOM 4580 C CA . PRO A 1 570 ? -1.503 9.396 -17.861 1.00 36.72 570 PRO A CA 1
ATOM 4581 C C . PRO A 1 570 ? -2.862 10.018 -17.573 1.00 36.72 570 PRO A C 1
ATOM 4583 O O . PRO A 1 570 ? -3.428 10.700 -18.408 1.00 36.72 570 PRO A O 1
ATOM 4586 N N . THR A 1 571 ? -3.420 9.750 -16.392 1.00 43.09 571 THR A N 1
ATOM 4587 C CA . THR A 1 571 ? -4.726 10.278 -15.986 1.00 43.09 571 THR A CA 1
ATOM 4588 C C . THR A 1 571 ? -4.635 11.662 -15.339 1.00 43.09 571 THR A C 1
ATOM 4590 O O . THR A 1 571 ? -5.660 12.204 -14.937 1.00 43.09 571 THR A O 1
ATOM 4593 N N . ARG A 1 572 ? -3.417 12.196 -15.154 1.00 50.41 572 ARG A N 1
ATOM 4594 C CA . ARG A 1 572 ? -3.124 13.464 -14.463 1.00 50.41 572 ARG A CA 1
ATOM 4595 C C . ARG A 1 572 ? -1.941 14.219 -15.085 1.00 50.41 572 ARG A C 1
ATOM 4597 O O . ARG A 1 572 ? -1.277 14.980 -14.395 1.00 50.41 572 ARG A O 1
ATOM 4604 N N . ASN A 1 573 ? -1.612 13.977 -16.350 1.00 53.28 573 ASN A N 1
ATOM 4605 C CA . ASN A 1 573 ? -0.552 14.686 -17.079 1.00 53.28 573 ASN A CA 1
ATOM 4606 C C . ASN A 1 573 ? -1.064 15.330 -18.377 1.00 53.28 573 ASN A C 1
ATOM 4608 O O . ASN A 1 573 ? -0.254 15.799 -19.167 1.00 53.28 573 ASN A O 1
ATOM 4612 N N . THR A 1 574 ? -2.383 15.352 -18.587 1.00 60.78 574 THR A N 1
ATOM 4613 C CA . THR A 1 574 ? -3.048 15.922 -19.764 1.00 60.78 574 THR A CA 1
ATOM 4614 C C . THR A 1 574 ? -4.084 16.968 -19.348 1.00 60.78 574 THR A C 1
ATOM 4616 O O . THR A 1 574 ? -4.573 17.002 -18.212 1.00 60.78 574 THR A O 1
ATOM 4619 N N . THR A 1 575 ? -4.396 17.882 -20.259 1.00 66.44 575 THR A N 1
ATOM 4620 C CA . THR A 1 575 ? -5.377 18.958 -20.069 1.00 66.44 575 THR A CA 1
ATOM 4621 C C . THR A 1 575 ? -6.811 18.480 -19.766 1.00 66.44 575 THR A C 1
ATOM 4623 O O . THR A 1 575 ? -7.434 19.089 -18.891 1.00 66.44 575 THR A O 1
ATOM 4626 N N . PRO A 1 576 ? -7.362 17.391 -20.355 1.00 71.31 576 PRO A N 1
ATOM 4627 C CA . PRO A 1 576 ? -8.799 17.100 -20.261 1.00 71.31 576 PRO A CA 1
ATOM 4628 C C . PRO A 1 576 ? -9.307 16.744 -18.856 1.00 71.31 576 PRO A C 1
ATOM 4630 O O . PRO A 1 576 ? -10.490 16.909 -18.575 1.00 71.31 576 PRO A O 1
ATOM 4633 N N . SER A 1 577 ? -8.443 16.277 -17.949 1.00 72.50 577 SER A N 1
ATOM 4634 C CA . SER A 1 577 ? -8.832 15.908 -16.579 1.00 72.50 577 SER A CA 1
ATOM 4635 C C . SER A 1 577 ? -8.866 17.080 -15.593 1.00 72.50 577 SER A C 1
ATOM 4637 O O . SER A 1 577 ? -9.431 16.931 -14.505 1.00 72.50 577 SER A O 1
ATOM 4639 N N . LEU A 1 578 ? -8.297 18.239 -15.944 1.00 78.44 578 LEU A N 1
ATOM 4640 C CA . LEU A 1 578 ? -8.140 19.378 -15.032 1.00 78.44 578 LEU A CA 1
ATOM 4641 C C . LEU A 1 578 ? -9.490 19.963 -14.602 1.00 78.44 578 LEU A C 1
ATOM 4643 O O . LEU A 1 578 ? -9.822 19.982 -13.416 1.00 78.44 578 LEU A O 1
ATOM 4647 N N . VAL A 1 579 ? -10.291 20.410 -15.571 1.00 84.06 579 VAL A N 1
ATOM 4648 C CA . VAL A 1 579 ? -11.577 21.066 -15.299 1.00 84.06 579 VAL A CA 1
ATOM 4649 C C . VAL A 1 579 ? -12.604 20.115 -14.677 1.00 84.06 579 VAL A C 1
ATOM 4651 O O . VAL A 1 579 ? -13.217 20.510 -13.684 1.00 84.06 579 VAL A O 1
ATOM 4654 N N . PRO A 1 580 ? -12.779 18.865 -15.156 1.00 81.56 580 PRO A N 1
ATOM 4655 C CA . PRO A 1 580 ? -13.704 17.919 -14.531 1.00 81.56 580 PRO A CA 1
ATOM 4656 C C . PRO A 1 580 ? -13.345 17.618 -13.077 1.00 81.56 580 PRO A C 1
ATOM 4658 O O . PRO A 1 580 ? -14.235 17.471 -12.239 1.00 81.56 580 PRO A O 1
ATOM 4661 N N . THR A 1 581 ? -12.048 17.567 -12.757 1.00 77.19 581 THR A N 1
ATOM 4662 C CA . THR A 1 581 ? -11.595 17.338 -11.382 1.00 77.19 581 THR A CA 1
ATOM 4663 C C . THR A 1 581 ? -11.944 18.521 -10.489 1.00 77.19 581 THR A C 1
ATOM 4665 O O . THR A 1 581 ? -12.572 18.316 -9.452 1.00 77.19 581 THR A O 1
ATOM 4668 N N . ILE A 1 582 ? -11.631 19.749 -10.916 1.00 80.50 582 ILE A N 1
ATOM 4669 C CA . ILE A 1 582 ? -11.967 20.961 -10.153 1.00 80.50 582 ILE A CA 1
ATOM 4670 C C . ILE A 1 582 ? -13.493 21.091 -9.995 1.00 80.50 582 ILE A C 1
ATOM 4672 O O . ILE A 1 582 ? -13.981 21.315 -8.890 1.00 80.50 582 ILE A O 1
ATOM 4676 N N . ALA A 1 583 ? -14.269 20.882 -11.063 1.00 83.38 583 ALA A N 1
ATOM 4677 C CA . ALA A 1 583 ? -15.731 20.946 -11.022 1.00 83.38 583 ALA A CA 1
ATOM 4678 C C . ALA A 1 583 ? -16.335 19.877 -10.093 1.00 83.38 583 ALA A C 1
ATOM 4680 O O . ALA A 1 583 ? -17.203 20.179 -9.272 1.00 83.38 583 ALA A O 1
ATOM 4681 N N . SER A 1 584 ? -15.843 18.634 -10.156 1.00 77.38 584 SER A N 1
ATOM 4682 C CA . SER A 1 584 ? -16.294 17.570 -9.254 1.00 77.38 584 SER A CA 1
ATOM 4683 C C . SER A 1 584 ? -15.952 17.866 -7.793 1.00 77.38 584 SER A C 1
ATOM 4685 O O . SER A 1 584 ? -16.733 17.484 -6.921 1.00 77.38 584 SER A O 1
ATOM 4687 N N . GLN A 1 585 ? -14.801 18.477 -7.514 1.00 73.12 585 GLN A N 1
ATOM 4688 C CA . GLN A 1 585 ? -14.378 18.848 -6.160 1.00 73.12 585 GLN A CA 1
ATOM 4689 C C . GLN A 1 585 ? -15.263 19.976 -5.610 1.00 73.12 585 GLN A C 1
ATOM 4691 O O . GLN A 1 585 ? -15.898 19.823 -4.565 1.00 73.12 585 GLN A O 1
ATOM 4696 N N . LEU A 1 586 ? -15.461 21.041 -6.393 1.00 76.00 586 LEU A N 1
ATOM 4697 C CA . LEU A 1 586 ? -16.361 22.145 -6.042 1.00 76.00 586 LEU A CA 1
ATOM 4698 C C . LEU A 1 586 ? -17.808 21.677 -5.809 1.00 76.00 586 LEU A C 1
ATOM 4700 O O . LEU A 1 586 ? -18.453 22.104 -4.849 1.00 76.00 586 LEU A O 1
ATOM 4704 N N . GLY A 1 587 ? -18.310 20.760 -6.642 1.00 76.75 587 GLY A N 1
ATOM 4705 C CA . GLY A 1 587 ? -19.640 20.172 -6.478 1.00 76.75 587 GLY A CA 1
ATOM 4706 C C . GLY A 1 587 ? -19.767 19.252 -5.257 1.00 76.75 587 GLY A C 1
ATOM 4707 O O . GLY A 1 587 ? -20.832 19.174 -4.653 1.00 76.75 587 GLY A O 1
ATOM 4708 N N . ARG A 1 588 ? -18.701 18.562 -4.833 1.00 71.75 588 ARG A N 1
ATOM 4709 C CA . ARG A 1 588 ? -18.732 17.760 -3.593 1.00 71.75 588 ARG A CA 1
ATOM 4710 C C . ARG A 1 588 ? -18.803 18.639 -2.350 1.00 71.75 588 ARG A C 1
ATOM 4712 O O . ARG A 1 588 ? -19.517 18.289 -1.414 1.00 71.75 588 ARG A O 1
ATOM 4719 N N . ALA A 1 589 ? -18.095 19.765 -2.363 1.00 66.44 589 ALA A N 1
ATOM 4720 C CA . ALA A 1 589 ? -18.022 20.680 -1.231 1.00 66.44 589 ALA A CA 1
ATOM 4721 C C . ALA A 1 589 ? -19.252 21.599 -1.099 1.00 66.44 589 ALA A C 1
ATOM 4723 O O . ALA A 1 589 ? -19.539 22.070 0.000 1.00 66.44 589 ALA A O 1
ATOM 4724 N N . ASN A 1 590 ? -19.989 21.863 -2.186 1.00 74.69 590 ASN A N 1
ATOM 4725 C CA . ASN A 1 590 ? -21.170 22.727 -2.164 1.00 74.69 590 ASN A CA 1
ATOM 4726 C C . ASN A 1 590 ? -22.354 22.096 -2.931 1.00 74.69 590 ASN A C 1
ATOM 4728 O O . ASN A 1 590 ? -22.317 22.023 -4.162 1.00 74.69 590 ASN A O 1
ATOM 4732 N N . PRO A 1 591 ? -23.444 21.701 -2.240 1.00 77.81 591 PRO A N 1
ATOM 4733 C CA . PRO A 1 591 ? -24.612 21.083 -2.873 1.00 77.81 591 PRO A CA 1
ATOM 4734 C C . PRO A 1 591 ? -25.280 21.939 -3.959 1.00 77.81 591 PRO A C 1
ATOM 4736 O O . PRO A 1 591 ? -25.763 21.394 -4.947 1.00 77.81 591 PRO A O 1
ATOM 4739 N N . GLY A 1 592 ? -25.273 23.268 -3.814 1.00 80.12 592 GLY A N 1
ATOM 4740 C CA . GLY A 1 592 ? -25.806 24.175 -4.830 1.00 80.12 592 GLY A CA 1
ATOM 4741 C C . GLY A 1 592 ? -24.959 24.168 -6.102 1.00 80.12 592 GLY A C 1
ATOM 4742 O O . GLY A 1 592 ? -25.509 24.183 -7.202 1.00 80.12 592 GLY A O 1
ATOM 4743 N N . LEU A 1 593 ? -23.628 24.096 -5.971 1.00 82.69 593 LEU A N 1
ATOM 4744 C CA . LEU A 1 593 ? -22.742 23.938 -7.128 1.00 82.69 593 LEU A CA 1
ATOM 4745 C C . LEU A 1 593 ? -22.922 22.565 -7.753 1.00 82.69 593 LEU A C 1
ATOM 4747 O O . LEU A 1 593 ? -22.983 22.478 -8.970 1.00 82.69 593 LEU A O 1
ATOM 4751 N N . LYS A 1 594 ? -23.082 21.510 -6.945 1.00 84.12 594 LYS A N 1
ATOM 4752 C CA . LYS A 1 594 ? -23.364 20.158 -7.443 1.00 84.12 594 LYS A CA 1
ATOM 4753 C C . LYS A 1 594 ? -24.562 20.129 -8.385 1.00 84.12 594 LYS A C 1
ATOM 4755 O O . LYS A 1 594 ? -24.485 19.510 -9.438 1.00 84.12 594 LYS A O 1
ATOM 4760 N N . GLU A 1 595 ? -25.645 20.793 -7.994 1.00 86.69 595 GLU A N 1
ATOM 4761 C CA . GLU A 1 595 ? -26.877 20.875 -8.777 1.00 86.69 595 GLU A CA 1
ATOM 4762 C C . GLU A 1 595 ? -26.644 21.621 -10.096 1.00 86.69 595 GLU A C 1
ATOM 4764 O O . GLU A 1 595 ? -26.932 21.086 -11.159 1.00 86.69 595 GLU A O 1
ATOM 4769 N N . HIS A 1 596 ? -26.040 22.812 -10.049 1.00 85.38 596 HIS A N 1
ATOM 4770 C CA . HIS A 1 596 ? -25.808 23.619 -11.252 1.00 85.38 596 HIS A CA 1
ATOM 4771 C C . HIS A 1 596 ? -24.776 22.991 -12.202 1.00 85.38 596 HIS A C 1
ATOM 4773 O O . HIS A 1 596 ? -24.917 23.096 -13.416 1.00 85.38 596 HIS A O 1
ATOM 4779 N N . ILE A 1 597 ? -23.753 22.321 -11.664 1.00 87.75 597 ILE A N 1
ATOM 4780 C CA . ILE A 1 597 ? -22.763 21.568 -12.446 1.00 87.75 597 ILE A CA 1
ATOM 4781 C C . ILE A 1 597 ? -23.418 20.332 -13.068 1.00 87.75 597 ILE A C 1
ATOM 4783 O O . ILE A 1 597 ? -23.183 20.053 -14.239 1.00 87.75 597 ILE A O 1
ATOM 4787 N N . GLY A 1 598 ? -24.256 19.615 -12.311 1.00 85.00 598 GLY A N 1
ATOM 4788 C CA . GLY A 1 598 ? -25.032 18.484 -12.820 1.00 85.00 598 GLY A CA 1
ATOM 4789 C C . GLY A 1 598 ? -25.934 18.890 -13.984 1.00 85.00 598 GLY A C 1
ATOM 4790 O O . GLY A 1 598 ? -25.866 18.269 -15.039 1.00 85.00 598 GLY A O 1
ATOM 4791 N N . LEU A 1 599 ? -26.674 19.993 -13.836 1.00 87.00 599 LEU A N 1
ATOM 4792 C CA . LEU A 1 599 ? -27.509 20.559 -14.900 1.00 87.00 599 LEU A CA 1
ATOM 4793 C C . LEU A 1 599 ? -26.691 20.932 -16.141 1.00 87.00 599 LEU A C 1
ATOM 4795 O O . LEU A 1 599 ? -27.085 20.591 -17.250 1.00 87.00 599 LEU A O 1
ATOM 4799 N N . ALA A 1 600 ? -25.527 21.565 -15.971 1.00 88.00 600 ALA A N 1
ATOM 4800 C CA . ALA A 1 600 ? -24.659 21.914 -17.097 1.00 88.00 600 ALA A CA 1
ATOM 4801 C C . ALA A 1 600 ? -24.168 20.677 -17.879 1.00 88.00 600 ALA A C 1
ATOM 4803 O O . ALA A 1 600 ? -24.007 20.746 -19.096 1.00 88.00 600 ALA A O 1
ATOM 4804 N N . VAL A 1 601 ? -23.947 19.545 -17.199 1.00 87.56 601 VAL A N 1
ATOM 4805 C CA . VAL A 1 601 ? -23.571 18.268 -17.835 1.00 87.56 601 VAL A CA 1
ATOM 4806 C C . VAL A 1 601 ? -24.777 17.583 -18.492 1.00 87.56 601 VAL A C 1
ATOM 4808 O O . VAL A 1 601 ? -24.630 16.986 -19.556 1.00 87.56 601 VAL A O 1
ATOM 4811 N N . GLU A 1 602 ? -25.965 17.666 -17.888 1.00 85.38 602 GLU A N 1
ATOM 4812 C CA . GLU A 1 602 ? -27.207 17.121 -18.457 1.00 85.38 602 GLU A CA 1
ATOM 4813 C C . GLU A 1 602 ? -27.654 17.881 -19.717 1.00 85.38 602 GLU A C 1
ATOM 4815 O O . GLU A 1 602 ? -28.092 17.261 -20.687 1.00 85.38 602 GLU A O 1
ATOM 4820 N N . GLU A 1 603 ? -27.516 19.210 -19.725 1.00 88.88 603 GLU A N 1
ATOM 4821 C CA . GLU A 1 603 ? -27.854 20.067 -20.868 1.00 88.88 603 GLU A CA 1
ATOM 4822 C C . GLU A 1 603 ? -26.866 19.918 -22.035 1.00 88.88 603 GLU A C 1
ATOM 4824 O O . GLU A 1 603 ? -27.262 20.032 -23.198 1.00 88.88 603 GLU A O 1
ATOM 4829 N N . ASP A 1 604 ? -25.593 19.635 -21.746 1.00 85.31 604 ASP A N 1
ATOM 4830 C CA . ASP A 1 604 ? -24.552 19.422 -22.752 1.00 85.31 604 ASP A CA 1
ATOM 4831 C C . ASP A 1 604 ? -23.741 18.140 -22.488 1.00 85.31 604 ASP A C 1
ATOM 4833 O O . ASP A 1 604 ? -22.645 18.187 -21.917 1.00 85.31 604 ASP A O 1
ATOM 4837 N N . PRO A 1 605 ? -24.212 16.981 -22.990 1.00 77.88 605 PRO A N 1
ATOM 4838 C CA . PRO A 1 605 ? -23.515 15.701 -22.840 1.00 77.88 605 PRO A CA 1
ATOM 4839 C C . PRO A 1 605 ? -22.104 15.668 -23.450 1.00 77.88 605 PRO A C 1
ATOM 4841 O O . PRO A 1 605 ? -21.316 14.776 -23.138 1.00 77.88 605 PRO A O 1
ATOM 4844 N N . HIS A 1 606 ? -21.767 16.629 -24.319 1.00 81.00 606 HIS A N 1
ATOM 4845 C CA . HIS A 1 606 ? -20.469 16.726 -24.989 1.00 81.00 606 HIS A CA 1
ATOM 4846 C C . HIS A 1 606 ? -19.539 17.750 -24.324 1.00 81.00 606 HIS A C 1
ATOM 4848 O O . HIS A 1 606 ? -18.475 18.047 -24.874 1.00 81.00 606 HIS A O 1
ATOM 4854 N N . ILE A 1 607 ? -19.886 18.277 -23.144 1.00 83.94 607 ILE A N 1
ATOM 4855 C CA . ILE A 1 607 ? -19.123 19.342 -22.482 1.00 83.94 607 ILE A CA 1
ATOM 4856 C C . ILE A 1 607 ? -17.642 18.981 -22.291 1.00 83.94 607 ILE A C 1
ATOM 4858 O O . ILE A 1 607 ? -16.773 19.803 -22.565 1.00 83.94 607 ILE A O 1
ATOM 4862 N N . PHE A 1 608 ? -17.335 17.727 -21.945 1.00 81.62 608 PHE A N 1
ATOM 4863 C CA . PHE A 1 608 ? -15.963 17.238 -21.738 1.00 81.62 608 PHE A CA 1
ATOM 4864 C C . PHE A 1 608 ? -15.128 17.110 -23.020 1.00 81.62 608 PHE A C 1
ATOM 4866 O O . PHE A 1 608 ? -13.918 16.910 -22.947 1.00 81.62 608 PHE A O 1
ATOM 4873 N N . SER A 1 609 ? -15.759 17.256 -24.188 1.00 78.06 609 SER A N 1
ATOM 4874 C CA . SER A 1 609 ? -15.088 17.287 -25.491 1.00 78.06 609 SER A CA 1
ATOM 4875 C C . SER A 1 609 ? -14.817 18.709 -26.009 1.00 78.06 609 SER A C 1
ATOM 4877 O O . SER A 1 609 ? -14.229 18.884 -27.075 1.00 78.06 609 SER A O 1
ATOM 4879 N N . LYS A 1 610 ? -15.241 19.745 -25.268 1.00 83.06 610 LYS A N 1
ATOM 4880 C CA . LYS A 1 610 ? -15.028 21.160 -25.619 1.00 83.06 610 LYS A CA 1
ATOM 4881 C C . LYS A 1 610 ? -13.695 21.683 -25.082 1.00 83.06 610 LYS A C 1
ATOM 4883 O O . LYS A 1 610 ? -13.100 21.079 -24.198 1.00 83.06 610 LYS A O 1
ATOM 4888 N N . THR A 1 611 ? -13.252 22.843 -25.572 1.00 83.62 611 THR A N 1
ATOM 4889 C CA . THR A 1 611 ? -12.004 23.493 -25.125 1.00 83.62 611 THR A CA 1
ATOM 4890 C C . THR A 1 611 ? -11.976 23.718 -23.611 1.00 83.62 611 THR A C 1
ATOM 4892 O O . THR A 1 611 ? -13.028 23.890 -22.982 1.00 83.62 611 THR A O 1
ATOM 4895 N N . LEU A 1 612 ? -10.777 23.785 -23.019 1.00 85.38 612 LEU A N 1
ATOM 4896 C CA . LEU A 1 612 ? -10.611 24.008 -21.575 1.00 85.38 612 LEU A CA 1
ATOM 4897 C C . LEU A 1 612 ? -11.360 25.250 -21.087 1.00 85.38 612 LEU A C 1
ATOM 4899 O O . LEU A 1 612 ? -12.036 25.213 -20.060 1.00 85.38 612 LEU A O 1
ATOM 4903 N N . ARG A 1 613 ? -11.300 26.330 -21.868 1.00 88.00 613 ARG A N 1
ATOM 4904 C CA . ARG A 1 613 ? -12.048 27.565 -21.619 1.00 88.00 613 ARG A CA 1
ATOM 4905 C C . ARG A 1 613 ? -13.557 27.314 -21.541 1.00 88.00 613 ARG A C 1
ATOM 4907 O O . ARG A 1 613 ? -14.204 27.790 -20.613 1.00 88.00 613 ARG A O 1
ATOM 4914 N N . CYS A 1 614 ? -14.131 26.575 -22.493 1.00 87.69 614 CYS A N 1
ATOM 4915 C CA . CYS A 1 614 ? -15.563 26.262 -22.504 1.00 87.69 614 CYS A CA 1
ATOM 4916 C C . CYS A 1 614 ? -15.971 25.389 -21.313 1.00 87.69 614 CYS A C 1
ATOM 4918 O O . CYS A 1 614 ? -17.003 25.651 -20.696 1.00 87.69 614 CYS A O 1
ATOM 4920 N N . GLN A 1 615 ? -15.151 24.399 -20.958 1.00 89.88 615 GLN A N 1
ATOM 4921 C CA . GLN A 1 615 ? -15.398 23.566 -19.783 1.00 89.88 615 GLN A CA 1
ATOM 4922 C C . GLN A 1 615 ? -15.336 24.396 -18.495 1.00 89.88 615 GLN A C 1
ATOM 4924 O O . GLN A 1 615 ? -16.238 24.318 -17.664 1.00 89.88 615 GLN A O 1
ATOM 4929 N N . MET A 1 616 ? -14.294 25.217 -18.323 1.00 90.38 616 MET A N 1
ATOM 4930 C CA . MET A 1 616 ? -14.072 26.006 -17.104 1.00 90.38 616 MET A CA 1
ATOM 4931 C C . MET A 1 616 ? -15.145 27.093 -16.940 1.00 90.38 616 MET A C 1
ATOM 4933 O O . MET A 1 616 ? -15.611 27.361 -15.831 1.00 90.38 616 MET A O 1
ATOM 4937 N N . ALA A 1 617 ? -15.613 27.655 -18.054 1.00 91.00 617 ALA A N 1
ATOM 4938 C CA . ALA A 1 617 ? -16.785 28.514 -18.103 1.00 91.00 617 ALA A CA 1
ATOM 4939 C C . ALA A 1 617 ? -18.052 27.807 -17.586 1.00 91.00 617 ALA A C 1
ATOM 4941 O O . ALA A 1 617 ? -18.638 28.246 -16.596 1.00 91.00 617 ALA A O 1
ATOM 4942 N N . ALA A 1 618 ? -18.448 26.707 -18.230 1.00 89.81 618 ALA A N 1
ATOM 4943 C CA . ALA A 1 618 ? -19.739 26.061 -17.992 1.00 89.81 618 ALA A CA 1
ATOM 4944 C C . ALA A 1 618 ? -19.807 25.283 -16.669 1.00 89.81 618 ALA A C 1
ATOM 4946 O O . ALA A 1 618 ? -20.866 25.214 -16.053 1.00 89.81 618 ALA A O 1
ATOM 4947 N N . LEU A 1 619 ? -18.690 24.702 -16.221 1.00 90.56 619 LEU A N 1
ATOM 4948 C CA . LEU A 1 619 ? -18.654 23.808 -15.059 1.00 90.56 619 LEU A CA 1
ATOM 4949 C C . LEU A 1 619 ? -18.142 24.481 -13.781 1.00 90.56 619 LEU A C 1
ATOM 4951 O O . LEU A 1 619 ? -18.272 23.908 -12.704 1.00 90.56 619 LEU A O 1
ATOM 4955 N N . ILE A 1 620 ? -17.541 25.672 -13.864 1.00 89.50 620 ILE A N 1
ATOM 4956 C CA . ILE A 1 620 ? -16.978 26.359 -12.689 1.00 89.50 620 ILE A CA 1
ATOM 4957 C C . ILE A 1 620 ? -17.503 27.791 -12.601 1.00 89.50 620 ILE A C 1
ATOM 4959 O O . ILE A 1 620 ? -18.223 28.129 -11.660 1.00 89.50 620 ILE A O 1
ATOM 4963 N N . ARG A 1 621 ? -17.184 28.636 -13.586 1.00 90.19 621 ARG A N 1
ATOM 4964 C CA . ARG A 1 621 ? -17.508 30.072 -13.552 1.00 90.19 621 ARG A CA 1
ATOM 4965 C C . ARG A 1 621 ? -19.014 30.331 -13.497 1.00 90.19 621 ARG A C 1
ATOM 4967 O O . ARG A 1 621 ? -19.486 31.079 -12.639 1.00 90.19 621 ARG A O 1
ATOM 4974 N N . ASP A 1 622 ? -19.765 29.749 -14.423 1.00 89.88 622 ASP A N 1
ATOM 4975 C CA . ASP A 1 622 ? -21.185 30.049 -14.599 1.00 89.88 622 ASP A CA 1
ATOM 4976 C C . ASP A 1 622 ? -22.047 29.485 -13.445 1.00 89.88 622 ASP A C 1
ATOM 4978 O O . ASP A 1 622 ? -22.851 30.250 -12.901 1.00 89.88 622 ASP A O 1
ATOM 4982 N N . PRO A 1 623 ? -21.810 28.258 -12.932 1.00 88.94 623 PRO A N 1
ATOM 4983 C CA . PRO A 1 623 ? -22.443 27.762 -11.705 1.00 88.94 623 PRO A CA 1
ATOM 4984 C C . PRO A 1 623 ? -22.224 28.668 -10.483 1.00 88.94 623 PRO A C 1
ATOM 4986 O O . PRO A 1 623 ? -23.175 28.995 -9.766 1.00 88.94 623 PRO A O 1
ATOM 4989 N N . VAL A 1 624 ? -20.991 29.145 -10.265 1.00 84.94 624 VAL A N 1
ATOM 4990 C CA . VAL A 1 624 ? -20.666 30.050 -9.144 1.00 84.94 624 VAL A CA 1
ATOM 4991 C C . VAL A 1 624 ? -21.371 31.397 -9.299 1.00 84.94 624 VAL A C 1
ATOM 4993 O O . VAL A 1 624 ? -21.923 31.931 -8.331 1.00 84.94 624 VAL A O 1
ATOM 4996 N N . ARG A 1 625 ? -21.425 31.940 -10.520 1.00 86.19 625 ARG A N 1
ATOM 4997 C CA . ARG A 1 625 ? -22.165 33.176 -10.814 1.00 86.19 625 ARG A CA 1
ATOM 4998 C C . ARG A 1 625 ? -23.663 33.024 -10.576 1.00 86.19 625 ARG A C 1
ATOM 5000 O O . ARG A 1 625 ? -24.266 33.937 -10.010 1.00 86.19 625 ARG A O 1
ATOM 5007 N N . CYS A 1 626 ? -24.261 31.908 -10.987 1.00 85.31 626 CYS A N 1
ATOM 5008 C CA . CYS A 1 626 ? -25.686 31.640 -10.791 1.00 85.31 626 CYS A CA 1
ATOM 5009 C C . CYS A 1 626 ? -26.052 31.632 -9.302 1.00 85.31 626 CYS A C 1
ATOM 5011 O O . CYS A 1 626 ? -26.950 32.367 -8.886 1.00 85.31 626 CYS A O 1
ATOM 5013 N N . LEU A 1 627 ? -25.295 30.903 -8.478 1.00 82.25 627 LEU A N 1
ATOM 5014 C CA . LEU A 1 627 ? -25.521 30.865 -7.030 1.00 82.25 627 LEU A CA 1
ATOM 5015 C C . LEU A 1 627 ? -25.295 32.217 -6.354 1.00 82.25 627 LEU A C 1
ATOM 5017 O O . LEU A 1 627 ? -26.051 32.588 -5.452 1.00 82.25 627 LEU A O 1
ATOM 5021 N N . ARG A 1 628 ? -24.295 32.979 -6.809 1.00 78.12 628 ARG A N 1
ATOM 5022 C CA . ARG A 1 628 ? -24.048 34.335 -6.308 1.00 78.12 628 ARG A CA 1
ATOM 5023 C C . ARG A 1 628 ? -25.198 35.282 -6.642 1.00 78.12 628 ARG A C 1
ATOM 5025 O O . ARG A 1 628 ? -25.673 35.982 -5.754 1.00 78.12 628 ARG A O 1
ATOM 5032 N N . ARG A 1 629 ? -25.681 35.292 -7.891 1.00 80.06 629 ARG A N 1
ATOM 5033 C CA . ARG A 1 629 ? -26.838 36.112 -8.306 1.00 80.06 629 ARG A CA 1
ATOM 5034 C C . ARG A 1 629 ? -28.110 35.737 -7.548 1.00 80.06 629 ARG A C 1
ATOM 5036 O O . ARG A 1 629 ? -28.923 36.609 -7.268 1.00 80.06 629 ARG A O 1
ATOM 5043 N N . ALA A 1 630 ? -28.255 34.465 -7.184 1.00 79.12 630 ALA A N 1
ATOM 5044 C CA . ALA A 1 630 ? -29.366 33.974 -6.378 1.00 79.12 630 ALA A CA 1
ATOM 5045 C C . ALA A 1 630 ? -29.245 34.302 -4.873 1.00 79.12 630 ALA A C 1
ATOM 5047 O O . ALA A 1 630 ? -30.135 33.929 -4.113 1.00 79.12 630 ALA A O 1
ATOM 5048 N N . GLY A 1 631 ? -28.157 34.943 -4.419 1.00 70.25 631 GLY A N 1
ATOM 5049 C CA . GLY A 1 631 ? -27.908 35.223 -2.998 1.00 70.25 631 GLY A CA 1
ATOM 5050 C C . GLY A 1 631 ? -27.660 33.969 -2.150 1.00 70.25 631 GLY A C 1
ATOM 5051 O O . GLY A 1 631 ? -27.710 34.033 -0.927 1.00 70.25 631 GLY A O 1
ATOM 5052 N N . LYS A 1 632 ? -27.408 32.823 -2.796 1.00 69.94 632 LYS A N 1
ATOM 5053 C CA . LYS A 1 632 ? -27.178 31.515 -2.158 1.00 69.94 632 LYS A CA 1
ATOM 5054 C C . LYS A 1 632 ? -25.692 31.215 -1.938 1.00 69.94 632 LYS A C 1
ATOM 5056 O O . LYS A 1 632 ? -25.346 30.131 -1.478 1.00 69.94 632 LYS A O 1
ATOM 5061 N N . LEU A 1 633 ? -24.822 32.161 -2.293 1.00 67.88 633 LEU A N 1
ATOM 5062 C CA . LEU A 1 633 ? -23.377 32.080 -2.123 1.00 67.88 633 LEU A CA 1
ATOM 5063 C C . LEU A 1 633 ? -22.933 33.177 -1.148 1.00 67.88 633 LEU A C 1
ATOM 5065 O O . LEU A 1 633 ? -22.905 34.353 -1.511 1.00 67.88 633 LEU A O 1
ATOM 5069 N N . ASP A 1 634 ? -22.604 32.805 0.087 1.00 63.81 634 ASP A N 1
ATOM 5070 C CA . ASP A 1 634 ? -22.046 33.743 1.063 1.00 63.81 634 ASP A CA 1
ATOM 5071 C C . ASP A 1 634 ? -20.541 33.933 0.820 1.00 63.81 634 ASP A C 1
ATOM 5073 O O . ASP A 1 634 ? -19.730 33.088 1.178 1.00 63.81 634 ASP A O 1
ATOM 5077 N N . LEU A 1 635 ? -20.154 35.061 0.223 1.00 55.81 635 LEU A N 1
ATOM 5078 C CA . LEU A 1 635 ? -18.761 35.376 -0.122 1.00 55.81 635 LEU A CA 1
ATOM 5079 C C . LEU A 1 635 ? -17.828 35.507 1.098 1.00 55.81 635 LEU A C 1
ATOM 5081 O O . LEU A 1 635 ? -16.611 35.413 0.936 1.00 55.81 635 LEU A O 1
ATOM 5085 N N . ALA A 1 636 ? -18.359 35.725 2.308 1.00 54.31 636 ALA A N 1
ATOM 5086 C CA . ALA A 1 636 ? -17.539 35.829 3.517 1.00 54.31 636 ALA A CA 1
ATOM 5087 C C . ALA A 1 636 ? -17.052 34.452 4.012 1.00 54.31 636 ALA A C 1
ATOM 5089 O O . ALA A 1 636 ? -15.922 34.350 4.505 1.00 54.31 636 ALA A O 1
ATOM 5090 N N . SER A 1 637 ? -17.867 33.405 3.831 1.00 56.34 637 SER A N 1
ATOM 5091 C CA . SER A 1 637 ? -17.542 32.002 4.141 1.00 56.34 637 SER A CA 1
ATOM 5092 C C . SER A 1 637 ? -17.042 31.203 2.929 1.00 56.34 637 SER A C 1
ATOM 5094 O O . SER A 1 637 ? -16.314 30.223 3.088 1.00 56.34 637 SER A O 1
ATOM 5096 N N . PHE A 1 638 ? -17.359 31.642 1.709 1.00 62.94 638 PHE A N 1
ATOM 5097 C CA . PHE A 1 638 ? -16.969 31.001 0.455 1.00 62.94 638 PHE A CA 1
ATOM 5098 C C . PHE A 1 638 ? -15.551 31.435 0.038 1.00 62.94 638 PHE A C 1
ATOM 5100 O O . PHE A 1 638 ? -15.367 32.300 -0.816 1.00 62.94 638 PHE A O 1
ATOM 5107 N N . ARG A 1 639 ? -14.521 30.843 0.656 1.00 57.66 639 ARG A N 1
ATOM 5108 C CA . ARG A 1 639 ? -13.116 30.993 0.229 1.00 57.66 639 ARG A CA 1
ATOM 5109 C C . ARG A 1 639 ? -12.588 29.675 -0.331 1.00 57.66 639 ARG A C 1
ATOM 5111 O O . ARG A 1 639 ? -12.072 28.859 0.425 1.00 57.66 639 ARG A O 1
ATOM 5118 N N . TYR A 1 640 ? -12.666 29.487 -1.647 1.00 69.94 640 TYR A N 1
ATOM 5119 C CA . TYR A 1 640 ? -12.056 28.324 -2.295 1.00 69.94 640 TYR A CA 1
ATOM 5120 C C . TYR A 1 640 ? -10.700 28.696 -2.876 1.00 69.94 640 TYR A C 1
ATOM 5122 O O . TYR A 1 640 ? -10.577 29.504 -3.801 1.00 69.94 640 TYR A O 1
ATOM 5130 N N . VAL A 1 641 ? -9.675 28.104 -2.275 1.00 77.12 641 VAL A N 1
ATOM 5131 C CA . VAL A 1 641 ? -8.315 28.127 -2.789 1.00 77.12 641 VAL A CA 1
ATOM 5132 C C . VAL A 1 641 ? -8.194 27.008 -3.820 1.00 77.12 641 VAL A C 1
ATOM 5134 O O . VAL A 1 641 ? -8.477 25.858 -3.499 1.00 77.12 641 VAL A O 1
ATOM 5137 N N . ILE A 1 642 ? -7.779 27.333 -5.043 1.00 79.94 642 ILE A N 1
ATOM 5138 C CA . ILE A 1 642 ? -7.456 26.342 -6.074 1.00 79.94 642 ILE A CA 1
ATOM 5139 C C . ILE A 1 642 ? -5.940 26.194 -6.097 1.00 79.94 642 ILE A C 1
ATOM 5141 O O . ILE A 1 642 ? -5.222 27.156 -6.368 1.00 79.94 642 ILE A O 1
ATOM 5145 N N . LEU A 1 643 ? -5.459 24.993 -5.794 1.00 78.62 643 LEU A N 1
ATOM 5146 C CA . LEU A 1 643 ? -4.045 24.644 -5.844 1.00 78.62 643 LEU A CA 1
ATOM 5147 C C . LEU A 1 643 ? -3.791 23.821 -7.110 1.00 78.62 643 LEU A C 1
ATOM 5149 O O . LEU A 1 643 ? -4.346 22.730 -7.255 1.00 78.62 643 LEU A O 1
ATOM 5153 N N . VAL A 1 644 ? -2.960 24.343 -8.009 1.00 80.06 644 VAL A N 1
ATOM 5154 C CA . VAL A 1 644 ? -2.501 23.635 -9.208 1.00 80.06 644 VAL A CA 1
ATOM 5155 C C . VAL A 1 644 ? -0.995 23.469 -9.102 1.00 80.06 644 VAL A C 1
ATOM 5157 O O . VAL A 1 644 ? -0.256 24.449 -9.077 1.00 80.06 644 VAL A O 1
ATOM 5160 N N . ASP A 1 645 ? -0.533 22.233 -9.012 1.00 77.56 645 ASP A N 1
ATOM 5161 C CA . ASP A 1 645 ? 0.881 21.936 -8.795 1.00 77.56 645 ASP A CA 1
ATOM 5162 C C . ASP A 1 645 ? 1.433 21.119 -9.971 1.00 77.56 645 ASP A C 1
ATOM 5164 O O . ASP A 1 645 ? 0.762 20.212 -10.461 1.00 77.56 645 ASP A O 1
ATOM 5168 N N . GLY A 1 646 ? 2.617 21.485 -10.461 1.00 78.19 646 GLY A N 1
ATOM 5169 C CA . GLY A 1 646 ? 3.323 20.834 -11.562 1.00 78.19 646 GLY A CA 1
ATOM 5170 C C . GLY A 1 646 ? 2.789 21.132 -12.965 1.00 78.19 646 GLY A C 1
ATOM 5171 O O . GLY A 1 646 ? 2.831 20.234 -13.796 1.00 78.19 646 GLY A O 1
ATOM 5172 N N . ILE A 1 647 ? 2.271 22.333 -13.275 1.00 81.00 647 ILE A N 1
ATOM 5173 C CA . ILE A 1 647 ? 1.770 22.652 -14.641 1.00 81.00 647 ILE A CA 1
ATOM 5174 C C . ILE A 1 647 ? 2.820 22.352 -15.729 1.00 81.00 647 ILE A C 1
ATOM 5176 O O . ILE A 1 647 ? 2.463 21.879 -16.805 1.00 81.00 647 ILE A O 1
ATOM 5180 N N . ASP A 1 648 ? 4.103 22.536 -15.417 1.00 74.81 648 ASP A N 1
ATOM 5181 C CA . ASP A 1 648 ? 5.260 22.165 -16.248 1.00 74.81 648 ASP A CA 1
ATOM 5182 C C . ASP A 1 648 ? 5.341 20.664 -16.602 1.00 74.81 648 ASP A C 1
ATOM 5184 O O . ASP A 1 648 ? 6.078 20.237 -17.481 1.00 74.81 648 ASP A O 1
ATOM 5188 N N . GLU A 1 649 ? 4.581 19.816 -15.916 1.00 70.44 649 GLU A N 1
ATOM 5189 C CA . GLU A 1 649 ? 4.509 18.382 -16.178 1.00 70.44 649 GLU A CA 1
ATOM 5190 C C . GLU A 1 649 ? 3.339 17.992 -17.101 1.00 70.44 649 GLU A C 1
ATOM 5192 O O . GLU A 1 649 ? 3.156 16.797 -17.378 1.00 70.44 649 GLU A O 1
ATOM 5197 N N . CYS A 1 650 ? 2.556 18.975 -17.570 1.00 71.00 650 CYS A N 1
ATOM 5198 C CA . CYS A 1 650 ? 1.459 18.798 -18.519 1.00 71.00 650 CYS A CA 1
ATOM 5199 C C . CYS A 1 650 ? 1.988 18.572 -19.940 1.00 71.00 650 CYS A C 1
ATOM 5201 O O . CYS A 1 650 ? 2.772 19.367 -20.452 1.00 71.00 650 CYS A O 1
ATOM 5203 N N . ARG A 1 651 ? 1.518 17.501 -20.584 1.00 67.94 651 ARG A N 1
ATOM 5204 C CA . ARG A 1 651 ? 1.868 17.158 -21.964 1.00 67.94 651 ARG A CA 1
ATOM 5205 C C . ARG A 1 651 ? 0.886 17.745 -22.969 1.00 67.94 651 ARG A C 1
ATOM 5207 O O . ARG A 1 651 ? -0.307 17.870 -22.678 1.00 67.94 651 ARG A O 1
ATOM 5214 N N . GLY A 1 652 ? 1.401 18.042 -24.155 1.00 61.12 652 GLY A N 1
ATOM 5215 C CA . GLY A 1 652 ? 0.644 18.465 -25.318 1.00 61.12 652 GLY A CA 1
ATOM 5216 C C . GLY A 1 652 ? -0.121 17.311 -25.956 1.00 61.12 652 GLY A C 1
ATOM 5217 O O . GLY A 1 652 ? 0.323 16.730 -26.938 1.00 61.12 652 GLY A O 1
ATOM 5218 N N . GLU A 1 653 ? -1.276 16.963 -25.403 1.00 59.75 653 GLU A N 1
ATOM 5219 C CA . GLU A 1 653 ? -2.239 16.053 -26.033 1.00 59.75 653 GLU A CA 1
ATOM 5220 C C . GLU A 1 653 ? -3.589 16.772 -26.086 1.00 59.75 653 GLU A C 1
ATOM 5222 O O . GLU A 1 653 ? -4.063 17.293 -25.070 1.00 59.75 653 GLU A O 1
ATOM 5227 N N . ASP A 1 654 ? -4.185 16.867 -27.274 1.00 55.09 654 ASP A N 1
ATOM 5228 C CA . ASP A 1 654 ? -5.519 17.444 -27.419 1.00 55.09 654 ASP A CA 1
ATOM 5229 C C . ASP A 1 654 ? -6.631 16.437 -27.061 1.00 55.09 654 ASP A C 1
ATOM 5231 O O . ASP A 1 654 ? -6.390 15.272 -26.748 1.00 55.09 654 ASP A O 1
ATOM 5235 N N . ILE A 1 655 ? -7.885 16.893 -27.093 1.00 53.44 655 ILE A N 1
ATOM 5236 C CA . ILE A 1 655 ? -9.070 16.085 -26.748 1.00 53.44 655 ILE A CA 1
ATOM 5237 C C . ILE A 1 655 ? -9.240 14.873 -27.691 1.00 53.44 655 ILE A C 1
ATOM 5239 O O . ILE A 1 655 ? -9.929 13.913 -27.343 1.00 53.44 655 ILE A O 1
ATOM 5243 N N . GLN A 1 656 ? -8.614 14.906 -28.871 1.00 53.16 656 GLN A N 1
ATOM 5244 C CA . GLN A 1 656 ? -8.671 13.868 -29.903 1.00 53.16 656 GLN A CA 1
ATOM 5245 C C . GLN A 1 656 ? -7.442 12.939 -29.865 1.00 53.16 656 GLN A C 1
ATOM 5247 O O . GLN A 1 656 ? -7.406 11.949 -30.596 1.00 53.16 656 GLN A O 1
ATOM 5252 N N . GLY A 1 657 ? -6.483 13.199 -28.968 1.00 54.16 657 GLY A N 1
ATOM 5253 C CA . GLY A 1 657 ? -5.259 12.417 -28.801 1.00 54.16 657 GLY A CA 1
ATOM 5254 C C . GLY A 1 657 ? -4.148 12.779 -29.789 1.00 54.16 657 GLY A C 1
ATOM 5255 O O . GLY A 1 657 ? -3.198 12.007 -29.937 1.00 54.16 657 GLY A O 1
ATOM 5256 N N . GLU A 1 658 ? -4.246 13.921 -30.474 1.00 54.69 658 GLU A N 1
ATOM 5257 C CA . GLU A 1 658 ? -3.187 14.423 -31.345 1.00 54.69 658 GLU A CA 1
ATOM 5258 C C . GLU A 1 658 ? -2.097 15.134 -30.530 1.00 54.69 658 GLU A C 1
ATOM 5260 O O . GLU A 1 658 ? -2.364 15.857 -29.564 1.00 54.69 658 GLU A O 1
ATOM 5265 N N . ALA A 1 659 ? -0.841 14.916 -30.928 1.00 55.62 659 ALA A N 1
ATOM 5266 C CA . ALA A 1 659 ? 0.315 15.512 -30.274 1.00 55.62 659 ALA A CA 1
ATOM 5267 C C . ALA A 1 659 ? 0.377 17.022 -30.560 1.00 55.62 659 ALA A C 1
ATOM 5269 O O . ALA A 1 659 ? 0.560 17.444 -31.704 1.00 55.62 659 ALA A O 1
ATOM 5270 N N . ARG A 1 660 ? 0.274 17.827 -29.505 1.00 66.06 660 ARG A N 1
ATOM 5271 C CA . ARG A 1 660 ? 0.565 19.267 -29.484 1.00 66.06 660 ARG A CA 1
ATOM 5272 C C . ARG A 1 660 ? 1.889 19.511 -28.762 1.00 66.06 660 ARG A C 1
ATOM 5274 O O . ARG A 1 660 ? 2.451 18.607 -28.147 1.00 66.06 660 ARG A O 1
ATOM 5281 N N . GLN A 1 661 ? 2.415 20.729 -28.842 1.00 68.62 661 GLN A N 1
ATOM 5282 C CA . GLN A 1 661 ? 3.563 21.093 -28.016 1.00 68.62 661 GLN A CA 1
ATOM 5283 C C . GLN A 1 661 ? 3.121 21.276 -26.558 1.00 68.62 661 GLN A C 1
ATOM 5285 O O . GLN A 1 661 ? 2.048 21.820 -26.298 1.00 68.62 661 GLN A O 1
ATOM 5290 N N . ASP A 1 662 ? 3.944 20.818 -25.608 1.00 72.19 662 ASP A N 1
ATOM 5291 C CA . ASP A 1 662 ? 3.671 20.931 -24.166 1.00 72.19 662 ASP A CA 1
ATOM 5292 C C . ASP A 1 662 ? 3.391 22.397 -23.772 1.00 72.19 662 ASP A C 1
ATOM 5294 O O . ASP A 1 662 ? 2.453 22.683 -23.026 1.00 72.19 662 ASP A O 1
ATOM 5298 N N . GLU A 1 663 ? 4.134 23.334 -24.371 1.00 76.88 663 GLU A N 1
ATOM 5299 C CA . GLU A 1 663 ? 4.000 24.781 -24.171 1.00 76.88 663 GLU A CA 1
ATOM 5300 C C . GLU A 1 663 ? 2.604 25.306 -24.535 1.00 76.88 663 GLU A C 1
ATOM 5302 O O . GLU A 1 663 ? 2.001 26.039 -23.751 1.00 76.88 663 GLU A O 1
ATOM 5307 N N . ASP A 1 664 ? 2.037 24.872 -25.666 1.00 79.62 664 ASP A N 1
ATOM 5308 C CA . ASP A 1 664 ? 0.707 25.304 -26.110 1.00 79.62 664 ASP A CA 1
ATOM 5309 C C . ASP A 1 664 ? -0.380 24.916 -25.100 1.00 79.62 664 ASP A C 1
ATOM 5311 O O . ASP A 1 664 ? -1.315 25.681 -24.841 1.00 79.62 664 ASP A O 1
ATOM 5315 N N . CYS A 1 665 ? -0.267 23.720 -24.518 1.00 77.81 665 CYS A N 1
ATOM 5316 C CA . CYS A 1 665 ? -1.209 23.236 -23.514 1.00 77.81 665 CYS A CA 1
ATOM 5317 C C . CYS A 1 665 ? -1.064 23.978 -22.185 1.00 77.81 665 CYS A C 1
ATOM 5319 O O . CYS A 1 665 ? -2.073 24.323 -21.565 1.00 77.81 665 CYS A O 1
ATOM 5321 N N . GLN A 1 666 ? 0.166 24.275 -21.763 1.00 85.81 666 GLN A N 1
ATOM 5322 C CA . GLN A 1 666 ? 0.416 25.105 -20.585 1.00 85.81 666 GLN A CA 1
ATOM 5323 C C . GLN A 1 666 ? -0.160 26.517 -20.779 1.00 85.81 666 GLN A C 1
ATOM 5325 O O . GLN A 1 666 ? -0.873 27.015 -19.904 1.00 85.81 666 GLN A O 1
ATOM 5330 N N . THR A 1 667 ? 0.059 27.136 -21.944 1.00 86.25 667 THR A N 1
ATOM 5331 C CA . THR A 1 667 ? -0.531 28.435 -22.296 1.00 86.25 667 THR A CA 1
ATOM 5332 C C . THR A 1 667 ? -2.057 28.380 -22.293 1.00 86.25 667 THR A C 1
ATOM 5334 O O . THR A 1 667 ? -2.691 29.268 -21.722 1.00 86.25 667 THR A O 1
ATOM 5337 N N . GLU A 1 668 ? -2.668 27.336 -22.861 1.00 85.88 668 GLU A N 1
ATOM 5338 C CA . GLU A 1 668 ? -4.126 27.162 -22.856 1.00 85.88 668 GLU A CA 1
ATOM 5339 C C . GLU A 1 668 ? -4.696 27.101 -21.429 1.00 85.88 668 GLU A C 1
ATOM 5341 O O . GLU A 1 668 ? -5.705 27.753 -21.149 1.00 85.88 668 GLU A O 1
ATOM 5346 N N . ILE A 1 669 ? -4.033 26.390 -20.507 1.00 87.62 669 ILE A N 1
ATOM 5347 C CA . ILE A 1 669 ? -4.426 26.339 -19.089 1.00 87.62 669 ILE A CA 1
ATOM 5348 C C . ILE A 1 669 ? -4.352 27.732 -18.456 1.00 87.62 669 ILE A C 1
ATOM 5350 O O . ILE A 1 669 ? -5.324 28.175 -17.841 1.00 87.62 669 ILE A O 1
ATOM 5354 N N . LEU A 1 670 ? -3.219 28.429 -18.600 1.00 89.25 670 LEU A N 1
ATOM 5355 C CA . LEU A 1 670 ? -3.012 29.749 -17.991 1.00 89.25 670 LEU A CA 1
ATOM 5356 C C . LEU A 1 670 ? -4.019 30.778 -18.526 1.00 89.25 670 LEU A C 1
ATOM 5358 O O . LEU A 1 670 ? -4.570 31.565 -17.752 1.00 89.25 670 LEU A O 1
ATOM 5362 N N . MET A 1 671 ? -4.316 30.728 -19.827 1.00 88.44 671 MET A N 1
ATOM 5363 C CA . MET A 1 671 ? -5.318 31.587 -20.455 1.00 88.44 671 MET A CA 1
ATOM 5364 C C . MET A 1 671 ? -6.738 31.242 -20.006 1.00 88.44 671 MET A C 1
ATOM 5366 O O . MET A 1 671 ? -7.496 32.148 -19.670 1.00 88.44 671 MET A O 1
ATOM 5370 N N . ALA A 1 672 ? -7.100 29.958 -19.917 1.00 88.38 672 ALA A N 1
ATOM 5371 C CA . ALA A 1 672 ? -8.411 29.551 -19.411 1.00 88.38 672 ALA A CA 1
ATOM 5372 C C . ALA A 1 672 ? -8.615 29.985 -17.950 1.00 88.38 672 ALA A C 1
ATOM 5374 O O . ALA A 1 672 ? -9.680 30.503 -17.609 1.00 88.38 672 ALA A O 1
ATOM 5375 N N . VAL A 1 673 ? -7.585 29.839 -17.106 1.00 88.75 673 VAL A N 1
ATOM 5376 C CA . VAL A 1 673 ? -7.594 30.315 -15.716 1.00 88.75 673 VAL A CA 1
ATOM 5377 C C . VAL A 1 673 ? -7.795 31.827 -15.664 1.00 88.75 673 VAL A C 1
ATOM 5379 O O . VAL A 1 673 ? -8.671 32.293 -14.935 1.00 88.75 673 VAL A O 1
ATOM 5382 N N . LYS A 1 674 ? -7.041 32.588 -16.464 1.00 88.25 674 LYS A N 1
ATOM 5383 C CA . LYS A 1 674 ? -7.197 34.041 -16.554 1.00 88.25 674 LYS A CA 1
ATOM 5384 C C . LYS A 1 674 ? -8.629 34.427 -16.936 1.00 88.25 674 LYS A C 1
ATOM 5386 O O . LYS A 1 674 ? -9.325 35.072 -16.158 1.00 88.25 674 LYS A O 1
ATOM 5391 N N . GLU A 1 675 ? -9.086 33.956 -18.091 1.00 87.31 675 GLU A N 1
ATOM 5392 C CA . GLU A 1 675 ? -10.351 34.373 -18.706 1.00 87.31 675 GLU A CA 1
ATOM 5393 C C . GLU A 1 675 ? -11.598 33.883 -17.961 1.00 87.31 675 GLU A C 1
ATOM 5395 O O . GLU A 1 675 ? -12.674 34.471 -18.088 1.00 87.31 675 GLU A O 1
ATOM 5400 N N . CYS A 1 676 ? -11.504 32.761 -17.241 1.00 86.62 676 CYS A N 1
ATOM 5401 C CA . CYS A 1 676 ? -12.668 32.160 -16.589 1.00 86.62 676 CYS A CA 1
ATOM 5402 C C . CYS A 1 676 ? -12.696 32.360 -15.078 1.00 86.62 676 CYS A C 1
ATOM 5404 O O . CYS A 1 676 ? -13.789 32.340 -14.511 1.00 86.62 676 CYS A O 1
ATOM 5406 N N . LEU A 1 677 ? -11.537 32.503 -14.429 1.00 85.00 677 LEU A N 1
ATOM 5407 C CA . LEU A 1 677 ? -11.438 32.522 -12.970 1.00 85.00 677 LEU A CA 1
ATOM 5408 C C . LEU A 1 677 ? -10.850 33.823 -12.407 1.00 85.00 677 LEU A C 1
ATOM 5410 O O . LEU A 1 677 ? -11.095 34.090 -11.232 1.00 85.00 677 LEU A O 1
ATOM 5414 N N . LEU A 1 678 ? -10.110 34.612 -13.204 1.00 80.69 678 LEU A N 1
ATOM 5415 C CA . LEU A 1 678 ? -9.452 35.852 -12.754 1.00 80.69 678 LEU A CA 1
ATOM 5416 C C . LEU A 1 678 ? -10.047 37.140 -13.351 1.00 80.69 678 LEU A C 1
ATOM 5418 O O . LEU A 1 678 ? -9.960 38.181 -12.709 1.00 80.69 678 LEU A O 1
ATOM 5422 N N . ASP A 1 679 ? -10.673 37.088 -14.531 1.00 67.06 679 ASP A N 1
ATOM 5423 C CA .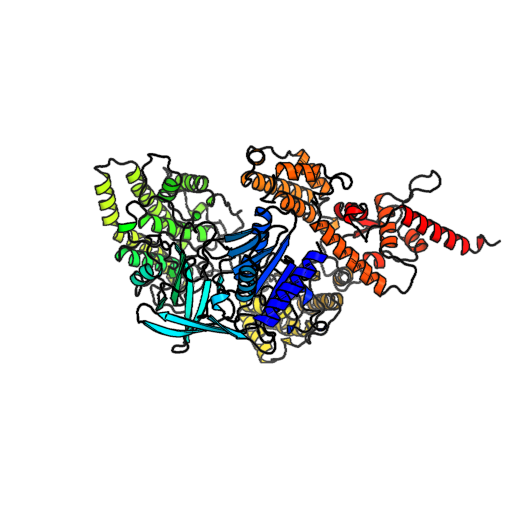 ASP A 1 679 ? -11.234 38.264 -15.228 1.00 67.06 679 ASP A CA 1
ATOM 5424 C C . ASP A 1 679 ? -12.563 38.796 -14.621 1.00 67.06 679 ASP A C 1
ATOM 5426 O O . ASP A 1 679 ? -13.178 39.715 -15.160 1.00 67.06 679 ASP A O 1
ATOM 5430 N N . ASP A 1 680 ? -13.019 38.263 -13.481 1.00 60.75 680 ASP A N 1
ATOM 5431 C CA . ASP A 1 680 ? -14.314 38.571 -12.856 1.00 60.75 680 ASP A CA 1
ATOM 5432 C C . ASP A 1 680 ? -14.232 38.672 -11.320 1.00 60.75 680 ASP A C 1
ATOM 5434 O O . ASP A 1 680 ? -13.314 38.135 -10.711 1.00 60.75 680 ASP A O 1
ATOM 5438 N N . ASP A 1 681 ? -15.256 39.253 -10.671 1.00 67.31 681 ASP A N 1
ATOM 5439 C CA . ASP A 1 681 ? -15.444 39.319 -9.200 1.00 67.31 681 ASP A CA 1
ATOM 5440 C C . ASP A 1 681 ? -15.603 37.930 -8.508 1.00 67.31 681 ASP A C 1
ATOM 5442 O O . ASP A 1 681 ? -16.323 37.787 -7.512 1.00 67.31 681 ASP A O 1
ATOM 5446 N N . LEU A 1 682 ? -15.049 36.851 -9.055 1.00 76.69 682 LEU A N 1
ATOM 5447 C CA . LEU A 1 682 ? -15.130 35.517 -8.473 1.00 76.69 682 LEU A CA 1
ATOM 5448 C C . LEU A 1 682 ? -14.271 35.408 -7.198 1.00 76.69 682 LEU A C 1
ATOM 5450 O O . LEU A 1 682 ? -13.212 36.019 -7.098 1.00 76.69 682 LEU A O 1
ATOM 5454 N N . PRO A 1 683 ? -14.688 34.598 -6.209 1.00 74.31 683 PRO A N 1
ATOM 5455 C CA . PRO A 1 683 ? -14.019 34.515 -4.906 1.00 74.31 683 PRO A CA 1
ATOM 5456 C C . PRO A 1 683 ? -12.777 33.601 -4.884 1.00 74.31 683 PRO A C 1
ATOM 5458 O O . PRO A 1 683 ? -12.303 33.237 -3.805 1.00 74.31 683 PRO A O 1
ATOM 5461 N N . PHE A 1 684 ? -12.269 33.172 -6.044 1.00 82.31 684 PHE A N 1
ATOM 5462 C CA . PHE A 1 684 ? -11.192 32.185 -6.115 1.00 82.31 684 PHE A CA 1
ATOM 5463 C C . PHE A 1 684 ? -9.825 32.798 -5.811 1.00 82.31 684 PHE A C 1
ATOM 5465 O O . PHE A 1 684 ? -9.479 33.875 -6.288 1.00 82.31 684 PHE A O 1
ATOM 5472 N N . ARG A 1 685 ? -9.013 32.065 -5.044 1.00 81.75 685 ARG A N 1
ATOM 5473 C CA . ARG A 1 685 ? -7.577 32.336 -4.895 1.00 81.75 685 ARG A CA 1
ATOM 5474 C C . ARG A 1 685 ? -6.812 31.179 -5.503 1.00 81.75 685 ARG A C 1
ATOM 5476 O O . ARG A 1 685 ? -6.960 30.053 -5.039 1.00 81.75 685 ARG A O 1
ATOM 5483 N N . ILE A 1 686 ? -6.018 31.444 -6.528 1.00 85.44 686 ILE A N 1
ATOM 5484 C CA . ILE A 1 686 ? -5.344 30.392 -7.286 1.00 85.44 686 ILE A CA 1
ATOM 5485 C C . ILE A 1 686 ? -3.860 30.419 -6.944 1.00 85.44 686 ILE A C 1
ATOM 5487 O O . ILE A 1 686 ? -3.217 31.459 -7.063 1.00 85.44 686 ILE A O 1
ATOM 5491 N N . PHE A 1 687 ? -3.327 29.278 -6.517 1.00 85.56 687 PHE A N 1
ATOM 5492 C CA . PHE A 1 687 ? -1.895 29.080 -6.334 1.00 85.56 687 PHE A CA 1
ATOM 5493 C C . PHE A 1 687 ? -1.419 28.080 -7.370 1.00 85.56 687 PHE A C 1
ATOM 5495 O O . PHE A 1 687 ? -1.930 26.963 -7.446 1.00 85.56 687 PHE A O 1
ATOM 5502 N N . ILE A 1 688 ? -0.430 28.502 -8.149 1.00 85.75 688 ILE A N 1
ATOM 5503 C CA . ILE A 1 688 ? 0.220 27.673 -9.151 1.00 85.75 688 ILE A CA 1
ATOM 5504 C C . ILE A 1 688 ? 1.658 27.438 -8.697 1.00 85.75 688 ILE A C 1
ATOM 5506 O O . ILE A 1 688 ? 2.407 28.396 -8.507 1.00 85.75 688 ILE A O 1
ATOM 5510 N N . ALA A 1 689 ? 2.034 26.175 -8.521 1.00 84.25 689 ALA A N 1
ATOM 5511 C CA . ALA A 1 689 ? 3.415 25.761 -8.298 1.00 84.25 689 ALA A CA 1
ATOM 5512 C C . ALA A 1 689 ? 3.921 25.069 -9.565 1.00 84.25 689 ALA A C 1
ATOM 5514 O O . ALA A 1 689 ? 3.283 24.145 -10.061 1.00 84.25 689 ALA A O 1
ATOM 5515 N N . SER A 1 690 ? 5.023 25.552 -10.137 1.00 83.12 690 SER A N 1
ATOM 5516 C CA . SER A 1 690 ? 5.525 25.051 -11.417 1.00 83.12 690 SER A CA 1
ATOM 5517 C C . SER A 1 690 ? 6.997 25.412 -11.631 1.00 83.12 690 SER A C 1
ATOM 5519 O O . SER A 1 690 ? 7.495 26.376 -11.042 1.00 83.12 690 SER A O 1
ATOM 5521 N N . ARG A 1 691 ? 7.700 24.667 -12.491 1.00 81.25 691 ARG A N 1
ATOM 5522 C CA . ARG A 1 691 ? 9.017 25.065 -13.028 1.00 81.25 691 ARG A CA 1
ATOM 5523 C C . ARG A 1 691 ? 8.877 26.218 -14.039 1.00 81.25 691 ARG A C 1
ATOM 5525 O O . ARG A 1 691 ? 7.827 26.335 -14.666 1.00 81.25 691 ARG A O 1
ATOM 5532 N N . PRO A 1 692 ? 9.916 27.057 -14.226 1.00 78.75 692 PRO A N 1
ATOM 5533 C CA . PRO A 1 692 ? 9.881 28.195 -15.148 1.00 78.75 692 PRO A CA 1
ATOM 5534 C C . PRO A 1 692 ? 10.100 27.753 -16.608 1.00 78.75 692 PRO A C 1
ATOM 5536 O O . PRO A 1 692 ? 11.051 28.187 -17.259 1.00 78.75 692 PRO A O 1
ATOM 5539 N N . GLU A 1 693 ? 9.264 26.838 -17.104 1.00 79.25 693 GLU A N 1
ATOM 5540 C CA . GLU A 1 693 ? 9.235 26.477 -18.530 1.00 79.25 693 GLU A CA 1
ATOM 5541 C C . GLU A 1 693 ? 8.726 27.657 -19.377 1.00 79.25 693 GLU A C 1
ATOM 5543 O O . GLU A 1 693 ? 8.113 28.585 -18.840 1.00 79.25 693 GLU A O 1
ATOM 5548 N N . CYS A 1 694 ? 9.010 27.652 -20.686 1.00 80.25 694 CYS A N 1
ATOM 5549 C CA . CYS A 1 694 ? 8.823 28.808 -21.575 1.00 80.25 694 CYS A CA 1
ATOM 5550 C C . CYS A 1 694 ? 7.427 29.437 -21.465 1.00 80.25 694 CYS A C 1
ATOM 5552 O O . CYS A 1 694 ? 7.323 30.625 -21.177 1.00 80.25 694 CYS A O 1
ATOM 5554 N N . ALA A 1 695 ? 6.357 28.642 -21.571 1.00 83.75 695 ALA A N 1
ATOM 5555 C CA . ALA A 1 695 ? 4.980 29.139 -21.506 1.00 83.75 695 ALA A CA 1
ATOM 5556 C C . ALA A 1 695 ? 4.640 29.844 -20.177 1.00 83.75 695 ALA A C 1
ATOM 5558 O O . ALA A 1 695 ? 3.907 30.835 -20.154 1.00 83.75 695 ALA A O 1
ATOM 5559 N N . ILE A 1 696 ? 5.181 29.351 -19.060 1.00 87.44 696 ILE A N 1
ATOM 5560 C CA . ILE A 1 696 ? 4.945 29.907 -17.719 1.00 87.44 696 ILE A CA 1
ATOM 5561 C C . ILE A 1 696 ? 5.766 31.179 -17.526 1.00 87.44 696 ILE A C 1
ATOM 5563 O O . ILE A 1 696 ? 5.255 32.180 -17.020 1.00 87.44 696 ILE A O 1
ATOM 5567 N N . HIS A 1 697 ? 7.030 31.145 -17.948 1.00 84.69 697 HIS A N 1
ATOM 5568 C CA . HIS A 1 697 ? 7.903 32.310 -17.950 1.00 84.69 697 HIS A CA 1
ATOM 5569 C C . HIS A 1 697 ? 7.285 33.451 -18.773 1.00 84.69 697 HIS A C 1
ATOM 5571 O O . HIS A 1 697 ? 7.146 34.571 -18.277 1.00 84.69 697 HIS A O 1
ATOM 5577 N N . ASP A 1 698 ? 6.829 33.150 -19.988 1.00 85.62 698 ASP A N 1
ATOM 5578 C CA . ASP A 1 698 ? 6.288 34.140 -20.913 1.00 85.62 698 ASP A CA 1
ATOM 5579 C C . ASP A 1 698 ? 4.942 34.709 -20.461 1.00 85.62 698 ASP A C 1
ATOM 5581 O O . ASP A 1 698 ? 4.643 35.877 -20.710 1.00 85.62 698 ASP A O 1
ATOM 5585 N N . ALA A 1 699 ? 4.144 33.925 -19.734 1.00 87.50 699 ALA A N 1
ATOM 5586 C CA . ALA A 1 699 ? 2.919 34.419 -19.121 1.00 87.50 699 ALA A CA 1
ATOM 5587 C C . ALA A 1 699 ? 3.184 35.427 -17.986 1.00 87.50 699 ALA A C 1
ATOM 5589 O O . ALA A 1 699 ? 2.363 36.323 -17.781 1.00 87.50 699 ALA A O 1
ATOM 5590 N N . LEU A 1 700 ? 4.297 35.290 -17.254 1.00 87.44 700 LEU A N 1
ATOM 5591 C CA . LEU A 1 700 ? 4.615 36.090 -16.061 1.00 87.44 700 LEU A CA 1
ATOM 5592 C C . LEU A 1 700 ? 5.525 37.300 -16.344 1.00 87.44 700 LEU A C 1
ATOM 5594 O O . LEU A 1 700 ? 5.486 38.282 -15.591 1.00 87.44 700 LEU A O 1
ATOM 5598 N N . GLN A 1 701 ? 6.342 37.250 -17.401 1.00 84.31 701 GLN A N 1
ATOM 5599 C CA . GLN A 1 701 ? 7.256 38.338 -17.773 1.00 84.31 701 GLN A CA 1
ATOM 5600 C C . GLN A 1 701 ? 6.519 39.616 -18.199 1.00 84.31 701 GLN A C 1
ATOM 5602 O O . GLN A 1 701 ? 5.321 39.601 -18.473 1.00 84.31 701 GLN A O 1
ATOM 5607 N N . SER A 1 702 ? 7.235 40.741 -18.282 1.00 81.94 702 SER A N 1
ATOM 5608 C CA . SER A 1 702 ? 6.650 42.018 -18.706 1.00 81.94 702 SER A CA 1
ATOM 5609 C C . SER A 1 702 ? 5.984 41.934 -20.079 1.00 81.94 702 SER A C 1
ATOM 5611 O O . SER A 1 702 ? 6.618 41.574 -21.064 1.00 81.94 702 SER A O 1
ATOM 5613 N N . GLY A 1 703 ? 4.694 42.282 -20.129 1.00 80.88 703 GLY A N 1
ATOM 5614 C CA . GLY A 1 703 ? 3.846 42.147 -21.321 1.00 80.88 703 GLY A CA 1
ATOM 5615 C C . GLY A 1 703 ? 3.141 40.790 -21.464 1.00 80.88 703 GLY A C 1
ATOM 5616 O O . GLY A 1 703 ? 2.328 40.632 -22.373 1.00 80.88 703 GLY A O 1
ATOM 5617 N N . GLY A 1 704 ? 3.413 39.835 -20.569 1.00 85.62 704 GLY A N 1
ATOM 5618 C CA . GLY A 1 704 ? 2.770 38.523 -20.508 1.00 85.62 704 GLY A CA 1
ATOM 5619 C C . GLY A 1 704 ? 1.330 38.563 -19.987 1.00 85.62 704 GLY A C 1
ATOM 5620 O O . GLY A 1 704 ? 0.898 39.513 -19.334 1.00 85.62 704 GLY A O 1
ATOM 5621 N N . ALA A 1 705 ? 0.563 37.505 -20.262 1.00 83.75 705 ALA A N 1
ATOM 5622 C CA . ALA A 1 705 ? -0.875 37.472 -19.985 1.00 83.75 705 ALA A CA 1
ATOM 5623 C C . ALA A 1 705 ? -1.246 37.545 -18.492 1.00 83.75 705 ALA A C 1
ATOM 5625 O O . ALA A 1 705 ? -2.341 38.021 -18.182 1.00 83.75 705 ALA A O 1
ATOM 5626 N N . LEU A 1 706 ? -0.370 37.082 -17.598 1.00 87.00 706 LEU A N 1
ATOM 5627 C CA . LEU A 1 706 ? -0.536 37.095 -16.139 1.00 87.00 706 LEU A CA 1
ATOM 5628 C C . LEU A 1 706 ? 0.343 38.154 -15.455 1.00 87.00 706 LEU A C 1
ATOM 5630 O O . LEU A 1 706 ? 0.343 38.248 -14.224 1.00 87.00 706 LEU A O 1
ATOM 5634 N N . HIS A 1 707 ? 1.076 38.956 -16.233 1.00 84.94 707 HIS A N 1
ATOM 5635 C CA . HIS A 1 707 ? 1.867 40.065 -15.716 1.00 84.94 707 HIS A CA 1
ATOM 5636 C C . HIS A 1 707 ? 0.964 41.054 -14.966 1.00 84.94 707 HIS A C 1
ATOM 5638 O O . HIS A 1 707 ? -0.141 41.341 -15.418 1.00 84.94 707 HIS A O 1
ATOM 5644 N N . GLU A 1 708 ? 1.410 41.529 -13.800 1.00 82.06 708 GLU A N 1
ATOM 5645 C CA . GLU A 1 708 ? 0.657 42.396 -12.866 1.00 82.06 708 GLU A CA 1
ATOM 5646 C C . GLU A 1 708 ? -0.605 41.775 -12.223 1.00 82.06 708 GLU A C 1
ATOM 5648 O O . GLU A 1 708 ? -1.051 42.262 -11.185 1.00 82.06 708 GLU A O 1
ATOM 5653 N N . LEU A 1 709 ? -1.142 40.674 -12.766 1.00 83.19 709 LEU A N 1
ATOM 5654 C CA . LEU A 1 709 ? -2.273 39.926 -12.196 1.00 83.19 709 LEU A CA 1
ATOM 5655 C C . LEU A 1 709 ? -1.834 38.874 -11.169 1.00 83.19 709 LEU A C 1
ATOM 5657 O O . LEU A 1 709 ? -2.546 38.616 -10.197 1.00 83.19 709 LEU A O 1
ATOM 5661 N N . ALA A 1 710 ? -0.674 38.249 -11.378 1.00 85.00 710 ALA A N 1
ATOM 5662 C CA . ALA A 1 710 ? -0.152 37.204 -10.505 1.00 85.00 710 ALA A CA 1
ATOM 5663 C C . ALA A 1 710 ? 0.895 37.744 -9.520 1.00 85.00 710 ALA A C 1
ATOM 5665 O O . ALA A 1 710 ? 1.831 38.452 -9.894 1.00 85.00 710 ALA A O 1
ATOM 5666 N N . TYR A 1 711 ? 0.792 37.331 -8.254 1.00 85.19 711 TYR A N 1
ATOM 5667 C CA . TYR A 1 711 ? 1.878 37.492 -7.289 1.00 85.19 711 TYR A CA 1
ATOM 5668 C C . TYR A 1 711 ? 2.894 36.356 -7.471 1.00 85.19 711 TYR A C 1
ATOM 5670 O O . TYR A 1 711 ? 2.652 35.223 -7.056 1.00 85.19 711 TYR A O 1
ATOM 5678 N N . HIS A 1 712 ? 4.019 36.651 -8.122 1.00 83.25 712 HIS A N 1
ATOM 5679 C CA . HIS A 1 712 ? 5.052 35.665 -8.440 1.00 83.25 712 HIS A CA 1
ATOM 5680 C C . HIS A 1 712 ? 6.109 35.568 -7.327 1.00 83.25 712 HIS A C 1
ATOM 5682 O O . HIS A 1 712 ? 6.776 36.550 -7.003 1.00 83.25 712 HIS A O 1
ATOM 5688 N N . ILE A 1 713 ? 6.289 34.367 -6.761 1.00 80.38 713 ILE A N 1
ATOM 5689 C CA . ILE A 1 713 ? 7.351 34.057 -5.793 1.00 80.38 713 ILE A CA 1
ATOM 5690 C C . ILE A 1 713 ? 8.427 33.221 -6.486 1.00 80.38 713 ILE A C 1
ATOM 5692 O O . ILE A 1 713 ? 8.250 32.024 -6.709 1.00 80.38 713 ILE A O 1
ATOM 5696 N N . GLN A 1 714 ? 9.572 33.833 -6.776 1.00 73.38 714 GLN A N 1
ATOM 5697 C CA . GLN A 1 714 ? 10.686 33.133 -7.403 1.00 73.38 714 GLN A CA 1
ATOM 5698 C C . GLN A 1 714 ? 11.577 32.458 -6.351 1.00 73.38 714 GLN A C 1
ATOM 5700 O O . GLN A 1 714 ? 12.437 33.080 -5.722 1.00 73.38 714 GLN A O 1
ATOM 5705 N N . LEU A 1 715 ? 11.374 31.153 -6.163 1.00 70.69 715 LEU A N 1
ATOM 5706 C CA . LEU A 1 715 ? 12.089 30.368 -5.149 1.00 70.69 715 LEU A CA 1
ATOM 5707 C C . LEU A 1 715 ? 13.587 30.191 -5.451 1.00 70.69 715 LEU A C 1
ATOM 5709 O O . LEU A 1 715 ? 14.360 29.945 -4.532 1.00 70.69 715 LEU A O 1
ATOM 5713 N N . SER A 1 716 ? 14.014 30.330 -6.710 1.00 63.78 716 SER A N 1
ATOM 5714 C CA . SER A 1 716 ? 15.410 30.126 -7.120 1.00 63.78 716 SER A CA 1
ATOM 5715 C C . SER A 1 716 ? 16.343 31.312 -6.830 1.00 63.78 716 SER A C 1
ATOM 5717 O O . SER A 1 716 ? 17.553 31.109 -6.721 1.00 63.78 716 SER A O 1
ATOM 5719 N N . ASP A 1 717 ? 15.807 32.528 -6.666 1.00 56.75 717 ASP A N 1
ATOM 5720 C CA . ASP A 1 717 ? 16.605 33.754 -6.488 1.00 56.75 717 ASP A CA 1
ATOM 5721 C C . ASP A 1 717 ? 16.514 34.363 -5.078 1.00 56.75 717 ASP A C 1
ATOM 5723 O O . ASP A 1 717 ? 17.453 35.033 -4.643 1.00 56.75 717 ASP A O 1
ATOM 5727 N N . HIS A 1 718 ? 15.422 34.117 -4.344 1.00 56.38 718 HIS A N 1
ATOM 5728 C CA . HIS A 1 718 ? 15.125 34.829 -3.092 1.00 56.38 718 HIS A CA 1
ATOM 5729 C C . HIS A 1 718 ? 14.992 33.941 -1.844 1.00 56.38 718 HIS A C 1
ATOM 5731 O O . HIS A 1 718 ? 14.897 34.477 -0.739 1.00 56.38 718 HIS A O 1
ATOM 5737 N N . TYR A 1 719 ? 14.999 32.610 -1.985 1.00 65.75 719 TYR A N 1
ATOM 5738 C CA . TYR A 1 719 ? 14.851 31.682 -0.859 1.00 65.75 719 TYR A CA 1
ATOM 5739 C C . TYR A 1 719 ? 16.167 30.977 -0.515 1.00 65.75 719 TYR A C 1
ATOM 5741 O O . TYR A 1 719 ? 16.695 30.196 -1.306 1.00 65.75 719 TYR A O 1
ATOM 5749 N N . ASP A 1 720 ? 16.681 31.209 0.696 1.00 72.56 720 ASP A N 1
ATOM 5750 C CA . ASP A 1 720 ? 17.857 30.499 1.201 1.00 72.56 720 ASP A CA 1
ATOM 5751 C C . ASP A 1 720 ? 17.464 29.213 1.950 1.00 72.56 720 ASP A C 1
ATOM 5753 O O . ASP A 1 720 ? 17.261 29.200 3.165 1.00 72.56 720 ASP A O 1
ATOM 5757 N N . ALA A 1 721 ? 17.417 28.093 1.224 1.00 80.31 721 ALA A N 1
ATOM 5758 C CA . ALA A 1 721 ? 17.136 26.772 1.792 1.00 80.31 721 ALA A CA 1
ATOM 5759 C C . ALA A 1 721 ? 18.284 26.198 2.654 1.00 80.31 721 ALA A C 1
ATOM 5761 O O . ALA A 1 721 ? 18.194 25.064 3.134 1.00 80.31 721 ALA A O 1
ATOM 5762 N N . THR A 1 722 ? 19.386 26.932 2.852 1.00 82.94 722 THR A N 1
ATOM 5763 C CA . THR A 1 722 ? 20.579 26.463 3.577 1.00 82.94 722 THR A CA 1
ATOM 5764 C C . THR A 1 722 ? 20.252 25.972 4.987 1.00 82.94 722 THR A C 1
ATOM 5766 O O . THR A 1 722 ? 20.740 24.917 5.405 1.00 82.94 722 THR A O 1
ATOM 5769 N N . ALA A 1 723 ? 19.409 26.702 5.725 1.00 84.44 723 ALA A N 1
ATOM 5770 C CA . ALA A 1 723 ? 19.002 26.320 7.078 1.00 84.44 723 ALA A CA 1
ATOM 5771 C C . ALA A 1 723 ? 18.193 25.011 7.095 1.00 84.44 723 ALA A C 1
ATOM 5773 O O . ALA A 1 723 ? 18.456 24.127 7.918 1.00 84.44 723 ALA A O 1
ATOM 5774 N N . ASP A 1 724 ? 17.269 24.851 6.148 1.00 83.88 724 ASP A N 1
ATOM 5775 C CA . ASP A 1 724 ? 16.421 23.662 6.062 1.00 83.88 724 ASP A CA 1
ATOM 5776 C C . ASP A 1 724 ? 17.202 22.436 5.592 1.00 83.88 724 ASP A C 1
ATOM 5778 O O . ASP A 1 724 ? 17.026 21.344 6.136 1.00 83.88 724 ASP A O 1
ATOM 5782 N N . ILE A 1 725 ? 18.118 22.604 4.632 1.00 86.50 725 ILE A N 1
ATOM 5783 C CA . ILE A 1 725 ? 19.004 21.534 4.158 1.00 86.50 725 ILE A CA 1
ATOM 5784 C C . ILE A 1 725 ? 19.907 21.049 5.290 1.00 86.50 725 ILE A C 1
ATOM 5786 O O . ILE A 1 725 ? 20.067 19.838 5.463 1.00 86.50 725 ILE A O 1
ATOM 5790 N N . ARG A 1 726 ? 20.458 21.969 6.095 1.00 92.69 726 ARG A N 1
ATOM 5791 C CA . ARG A 1 726 ? 21.241 21.622 7.288 1.00 92.69 726 ARG A CA 1
ATOM 5792 C C . ARG A 1 726 ? 20.421 20.757 8.234 1.00 92.69 726 ARG A C 1
ATOM 5794 O O . ARG A 1 726 ? 20.842 19.645 8.549 1.00 92.69 726 ARG A O 1
ATOM 5801 N N . ARG A 1 727 ? 19.224 21.221 8.605 1.00 90.00 727 ARG A N 1
ATOM 5802 C CA . ARG A 1 727 ? 18.316 20.504 9.512 1.00 90.00 727 ARG A CA 1
ATOM 5803 C C . ARG A 1 727 ? 17.902 19.139 8.953 1.00 90.00 727 ARG A C 1
ATOM 5805 O O . ARG A 1 727 ? 17.872 18.151 9.690 1.00 90.00 727 ARG A O 1
ATOM 5812 N N . TYR A 1 728 ? 17.618 19.067 7.653 1.00 91.88 728 TYR A N 1
ATOM 5813 C CA . TYR A 1 728 ? 17.299 17.831 6.944 1.00 91.88 728 TYR A CA 1
ATOM 5814 C C . TYR A 1 728 ? 18.454 16.827 7.014 1.00 91.88 728 TYR A C 1
ATOM 5816 O O . TYR A 1 728 ? 18.243 15.682 7.414 1.00 91.88 728 TYR A O 1
ATOM 5824 N N . LEU A 1 729 ? 19.675 17.246 6.671 1.00 91.00 729 LEU A N 1
ATOM 5825 C CA . LEU A 1 729 ? 20.858 16.386 6.716 1.00 91.00 729 LEU A CA 1
ATOM 5826 C C . LEU A 1 729 ? 21.139 15.901 8.141 1.00 91.00 729 LEU A C 1
ATOM 5828 O O . LEU A 1 729 ? 21.321 14.701 8.334 1.00 91.00 729 LEU A O 1
ATOM 5832 N N . GLN A 1 730 ? 21.083 16.798 9.130 1.00 91.38 730 GLN A N 1
ATOM 5833 C CA . GLN A 1 730 ? 21.202 16.480 10.558 1.00 91.38 730 GLN A CA 1
ATOM 5834 C C . GLN A 1 730 ? 20.265 15.331 10.941 1.00 91.38 730 GLN A C 1
ATOM 5836 O O . GLN A 1 730 ? 20.716 14.270 11.374 1.00 91.38 730 GLN A O 1
ATOM 5841 N N . ARG A 1 731 ? 18.960 15.506 10.704 1.00 89.19 731 ARG A N 1
ATOM 5842 C CA . ARG A 1 731 ? 17.941 14.533 11.107 1.00 89.19 731 ARG A CA 1
ATOM 5843 C C . ARG A 1 731 ? 18.075 13.212 10.353 1.00 89.19 731 ARG A C 1
ATOM 5845 O O . ARG A 1 731 ? 18.045 12.145 10.955 1.00 89.19 731 ARG A O 1
ATOM 5852 N N . ARG A 1 732 ? 18.280 13.255 9.035 1.00 90.75 732 ARG A N 1
ATOM 5853 C CA . ARG A 1 732 ? 18.357 12.037 8.213 1.00 90.75 732 ARG A CA 1
ATOM 5854 C C . ARG A 1 732 ? 19.612 11.215 8.484 1.00 90.75 732 ARG A C 1
ATOM 5856 O O . ARG A 1 732 ? 19.535 9.989 8.428 1.00 90.75 732 ARG A O 1
ATOM 5863 N N . LEU A 1 733 ? 20.748 11.847 8.776 1.00 90.50 733 LEU A N 1
ATOM 5864 C CA . LEU A 1 733 ? 21.961 11.129 9.176 1.00 90.50 733 LEU A CA 1
ATOM 5865 C C . LEU A 1 733 ? 21.814 10.545 10.592 1.00 90.50 733 LEU A C 1
ATOM 5867 O O . LEU A 1 733 ? 22.243 9.414 10.816 1.00 90.50 733 LEU A O 1
ATOM 5871 N N . GLN A 1 734 ? 21.138 11.229 11.522 1.00 87.94 734 GLN A N 1
ATOM 5872 C CA . GLN A 1 734 ? 20.784 10.646 12.827 1.00 87.94 734 GLN A CA 1
ATOM 5873 C C . GLN A 1 734 ? 19.922 9.384 12.657 1.00 87.94 734 GLN A C 1
ATOM 5875 O O . GLN A 1 734 ? 20.308 8.310 13.124 1.00 87.94 734 GLN A O 1
ATOM 5880 N N . ASP A 1 735 ? 18.835 9.474 11.885 1.00 86.25 735 ASP A N 1
ATOM 5881 C CA . ASP A 1 735 ? 17.934 8.347 11.597 1.00 86.25 735 ASP A CA 1
ATOM 5882 C C . ASP A 1 735 ? 18.648 7.172 10.908 1.00 86.25 735 ASP A C 1
ATOM 5884 O O . ASP A 1 735 ? 18.275 6.006 11.081 1.00 86.25 735 ASP A O 1
ATOM 5888 N N . LEU A 1 736 ? 19.648 7.464 10.069 1.00 84.31 736 LEU A N 1
ATOM 5889 C CA . LEU A 1 736 ? 20.470 6.447 9.413 1.00 84.31 736 LEU A CA 1
ATOM 5890 C C . LEU A 1 736 ? 21.429 5.768 10.383 1.00 84.31 736 LEU A C 1
ATOM 5892 O O . LEU A 1 736 ? 21.594 4.553 10.301 1.00 84.31 736 LEU A O 1
ATOM 5896 N N . GLY A 1 737 ? 22.028 6.523 11.306 1.00 83.88 737 GLY A N 1
ATOM 5897 C CA . GLY A 1 737 ? 22.872 5.969 12.362 1.00 83.88 737 GLY A CA 1
ATOM 5898 C C . GLY A 1 737 ? 22.112 4.974 13.235 1.00 83.88 737 GLY A C 1
ATOM 5899 O O . GLY A 1 737 ? 22.568 3.844 13.411 1.00 83.88 737 GLY A O 1
ATOM 5900 N N . LEU A 1 738 ? 20.913 5.358 13.685 1.00 80.88 738 LEU A N 1
ATOM 5901 C CA . LEU A 1 738 ? 20.059 4.544 14.560 1.00 80.88 738 LEU A CA 1
ATOM 5902 C C . LEU A 1 738 ? 19.635 3.212 13.922 1.00 80.88 738 LEU A C 1
ATOM 5904 O O . LEU A 1 738 ? 19.612 2.183 14.591 1.00 80.88 738 LEU A O 1
ATOM 5908 N N . ARG A 1 739 ? 19.339 3.214 12.617 1.00 79.69 739 ARG A N 1
ATOM 5909 C CA . ARG A 1 739 ? 18.872 2.025 11.878 1.00 79.69 739 ARG A CA 1
ATOM 5910 C C . ARG A 1 739 ? 19.996 1.226 11.211 1.00 79.69 739 ARG A C 1
ATOM 5912 O O . ARG A 1 739 ? 19.729 0.225 10.541 1.00 79.69 739 ARG A O 1
ATOM 5919 N N . SER A 1 740 ? 21.246 1.666 11.343 1.00 78.88 740 SER A N 1
ATOM 5920 C CA . SER A 1 740 ? 22.391 1.024 10.700 1.00 78.88 740 SER A CA 1
ATOM 5921 C C . SER A 1 740 ? 22.794 -0.268 11.412 1.00 78.88 740 SER A C 1
ATOM 5923 O O . SER A 1 740 ? 22.844 -0.346 12.638 1.00 78.88 740 SER A O 1
ATOM 5925 N N . ARG A 1 741 ? 23.173 -1.284 10.627 1.00 78.31 741 ARG A N 1
ATOM 5926 C CA . ARG A 1 741 ? 23.783 -2.522 11.145 1.00 78.31 741 ARG A CA 1
ATOM 5927 C C . ARG A 1 741 ? 25.243 -2.325 11.575 1.00 78.31 741 ARG A C 1
ATOM 5929 O O . ARG A 1 741 ? 25.781 -3.176 12.276 1.00 78.31 741 ARG A O 1
ATOM 5936 N N . ASP A 1 742 ? 25.877 -1.219 11.178 1.00 79.06 742 ASP A N 1
ATOM 5937 C CA . ASP A 1 742 ? 27.257 -0.888 11.542 1.00 79.06 742 ASP A CA 1
ATOM 5938 C C . ASP A 1 742 ? 27.322 -0.286 12.961 1.00 79.06 742 ASP A C 1
ATOM 5940 O O . ASP A 1 742 ? 26.760 0.791 13.189 1.00 79.06 742 ASP A O 1
ATOM 5944 N N . PRO A 1 743 ? 28.021 -0.924 13.920 1.00 81.69 743 PRO A N 1
ATOM 5945 C CA . PRO A 1 743 ? 28.191 -0.392 15.272 1.00 81.69 743 PRO A CA 1
ATOM 5946 C C . PRO A 1 743 ? 28.811 1.014 15.317 1.00 81.69 743 PRO A C 1
ATOM 5948 O O . PRO A 1 743 ? 28.424 1.806 16.173 1.00 81.69 743 PRO A O 1
ATOM 5951 N N . ARG A 1 744 ? 29.701 1.360 14.370 1.00 84.44 744 ARG A N 1
ATOM 5952 C CA . ARG A 1 744 ? 30.344 2.689 14.288 1.00 84.44 744 ARG A CA 1
ATOM 5953 C C . ARG A 1 744 ? 29.340 3.809 14.022 1.00 84.44 744 ARG A C 1
ATOM 5955 O O . ARG A 1 744 ? 29.585 4.944 14.401 1.00 84.44 744 ARG A O 1
ATOM 5962 N N . ALA A 1 745 ? 28.226 3.499 13.357 1.00 83.38 745 ALA A N 1
ATOM 5963 C CA . ALA A 1 745 ? 27.163 4.460 13.076 1.00 83.38 745 ALA A CA 1
ATOM 5964 C C . ALA A 1 745 ? 26.178 4.615 14.253 1.00 83.38 745 ALA A C 1
ATOM 5966 O O . ALA A 1 745 ? 25.504 5.639 14.357 1.00 83.38 745 ALA A O 1
ATOM 5967 N N . ARG A 1 746 ? 26.110 3.619 15.151 1.00 80.19 746 ARG A N 1
ATOM 5968 C CA . ARG A 1 746 ? 25.202 3.596 16.312 1.00 80.19 746 ARG A CA 1
ATOM 5969 C C . ARG A 1 746 ? 25.776 4.256 17.565 1.00 80.19 746 ARG A C 1
ATOM 5971 O O . ARG A 1 746 ? 25.010 4.669 18.422 1.00 80.19 746 ARG A O 1
ATOM 5978 N N . SER A 1 747 ? 27.097 4.389 17.672 1.00 72.44 747 SER A N 1
ATOM 5979 C CA . SER A 1 747 ? 27.771 4.914 18.871 1.00 72.44 747 SER A CA 1
ATOM 5980 C C . SER A 1 747 ? 27.594 6.423 19.116 1.00 72.44 747 SER A C 1
ATOM 5982 O O . SER A 1 747 ? 28.149 6.935 20.082 1.00 72.44 747 SER A O 1
ATOM 5984 N N . GLY A 1 748 ? 26.849 7.136 18.261 1.00 61.59 748 GLY A N 1
ATOM 5985 C CA . GLY A 1 748 ? 26.818 8.601 18.231 1.00 61.59 748 GLY A CA 1
ATOM 5986 C C . GLY A 1 748 ? 28.147 9.179 17.718 1.00 61.59 748 GLY A C 1
ATOM 5987 O O . GLY A 1 748 ? 29.220 8.662 18.013 1.00 61.59 748 GLY A O 1
ATOM 5988 N N . GLY A 1 749 ? 28.104 10.225 16.887 1.00 76.94 749 GLY A N 1
ATOM 5989 C CA . GLY A 1 749 ? 29.320 10.930 16.437 1.00 76.94 749 GLY A CA 1
ATOM 5990 C C . GLY A 1 749 ? 30.024 10.384 15.185 1.00 76.94 749 GLY A C 1
ATOM 5991 O O . GLY A 1 749 ? 31.188 10.698 14.955 1.00 76.94 749 GLY A O 1
ATOM 5992 N N . TRP A 1 750 ? 29.346 9.595 14.344 1.00 88.44 750 TRP A N 1
ATOM 5993 C CA . TRP A 1 750 ? 29.911 9.122 13.066 1.00 88.44 750 TRP A CA 1
ATOM 5994 C C . TRP A 1 750 ? 29.937 10.181 11.948 1.00 88.44 750 TRP A C 1
ATOM 5996 O O . TRP A 1 750 ? 30.531 9.954 10.894 1.00 88.44 750 TRP A O 1
ATOM 6006 N N . PHE A 1 751 ? 29.317 11.334 12.190 1.00 91.56 751 PHE A N 1
ATOM 6007 C CA . PHE A 1 751 ? 29.421 12.555 11.400 1.00 91.56 751 PHE A CA 1
ATOM 6008 C C . PHE A 1 751 ? 29.578 13.739 12.359 1.00 91.56 751 PHE A C 1
ATOM 6010 O O . PHE A 1 751 ? 29.059 13.711 13.479 1.00 91.56 751 PHE A O 1
ATOM 6017 N N . SER A 1 752 ? 30.303 14.767 11.929 1.00 90.56 752 SER A N 1
ATOM 6018 C CA . SER A 1 752 ? 30.480 16.014 12.676 1.00 90.56 752 SER A CA 1
ATOM 6019 C C . SER A 1 752 ? 29.640 17.146 12.085 1.00 90.56 752 SER A C 1
ATOM 6021 O O . SER A 1 752 ? 29.238 17.092 10.923 1.00 90.56 752 SER A O 1
ATOM 6023 N N . GLU A 1 753 ? 29.443 18.222 12.849 1.00 89.38 753 GLU A N 1
ATOM 6024 C CA . GLU A 1 753 ? 28.802 19.438 12.325 1.00 89.38 753 GLU A CA 1
ATOM 6025 C C . GLU A 1 753 ? 29.567 19.991 11.110 1.00 89.38 753 GLU A C 1
ATOM 6027 O O . GLU A 1 753 ? 28.976 20.408 10.121 1.00 89.38 753 GLU A O 1
ATOM 6032 N N . LYS A 1 754 ? 30.901 19.869 11.113 1.00 91.06 754 LYS A N 1
ATOM 6033 C CA . LYS A 1 754 ? 31.754 20.248 9.978 1.00 91.06 754 LYS A CA 1
ATOM 6034 C C . LYS A 1 754 ? 31.481 19.414 8.722 1.00 91.06 754 LYS A C 1
ATOM 6036 O O . LYS A 1 754 ? 31.657 19.916 7.613 1.00 91.06 754 LYS A O 1
ATOM 6041 N N . ASP A 1 755 ? 31.078 18.154 8.870 1.00 91.19 755 ASP A N 1
ATOM 6042 C CA . ASP A 1 755 ? 30.709 17.303 7.735 1.00 91.19 755 ASP A CA 1
ATOM 6043 C C . ASP A 1 755 ? 29.350 17.705 7.163 1.00 91.19 755 ASP A C 1
ATOM 6045 O O . ASP A 1 755 ? 29.191 17.736 5.943 1.00 91.19 755 ASP A O 1
ATOM 6049 N N . ILE A 1 756 ? 28.404 18.087 8.024 1.00 92.00 756 ILE A N 1
ATOM 6050 C CA . ILE A 1 756 ? 27.120 18.649 7.594 1.00 92.00 756 ILE A CA 1
ATOM 6051 C C . ILE A 1 756 ? 27.347 19.962 6.853 1.00 92.00 756 ILE A C 1
ATOM 6053 O O . ILE A 1 756 ? 26.852 20.095 5.738 1.00 92.00 756 ILE A O 1
ATOM 6057 N N . GLU A 1 757 ? 28.153 20.883 7.388 1.00 91.19 757 GLU A N 1
ATOM 6058 C CA . GLU A 1 757 ? 28.442 22.152 6.706 1.00 91.19 757 GLU A CA 1
ATOM 6059 C C . GLU A 1 757 ? 29.059 21.942 5.322 1.00 91.19 757 GLU A C 1
ATOM 6061 O O . GLU A 1 757 ? 28.674 22.605 4.363 1.00 91.19 757 GLU A O 1
ATOM 6066 N N . LYS A 1 758 ? 29.960 20.964 5.162 1.00 88.06 758 LYS A N 1
ATOM 6067 C CA . LYS A 1 758 ? 30.499 20.619 3.836 1.00 88.06 758 LYS A CA 1
ATOM 6068 C C . LYS A 1 758 ? 29.406 20.169 2.866 1.00 88.06 758 LYS A C 1
ATOM 6070 O O . LYS A 1 758 ? 29.429 20.573 1.706 1.00 88.06 758 LYS A O 1
ATOM 6075 N N . LEU A 1 759 ? 28.469 19.337 3.322 1.00 88.69 759 LEU A N 1
ATOM 6076 C CA . LEU A 1 759 ? 27.357 18.862 2.497 1.00 88.69 759 LEU A CA 1
ATOM 6077 C C . LEU A 1 759 ? 26.352 19.976 2.186 1.00 88.69 759 LEU A C 1
ATOM 6079 O O . LEU A 1 759 ? 25.838 20.020 1.073 1.00 88.69 759 LEU A O 1
ATOM 6083 N N . VAL A 1 760 ? 26.107 20.883 3.131 1.00 87.31 760 VAL A N 1
ATOM 6084 C CA . VAL A 1 760 ? 25.246 22.061 2.963 1.00 87.31 760 VAL A CA 1
ATOM 6085 C C . VAL A 1 760 ? 25.848 23.021 1.932 1.00 87.31 760 VAL A C 1
ATOM 6087 O O . VAL A 1 760 ? 25.167 23.404 0.982 1.00 87.31 760 VAL A O 1
ATOM 6090 N N . ILE A 1 761 ? 27.146 23.325 2.044 1.00 82.75 761 ILE A N 1
ATOM 6091 C CA . ILE A 1 761 ? 27.878 24.141 1.062 1.00 82.75 761 ILE A CA 1
ATOM 6092 C C . ILE A 1 761 ? 27.858 23.473 -0.320 1.00 82.75 761 ILE A C 1
ATOM 6094 O O . ILE A 1 761 ? 27.675 24.146 -1.333 1.00 82.75 761 ILE A O 1
ATOM 6098 N N . ALA A 1 762 ? 28.027 22.148 -0.383 1.00 80.88 762 ALA A N 1
ATOM 6099 C CA . ALA A 1 762 ? 27.963 21.405 -1.641 1.00 80.88 762 ALA A CA 1
ATOM 6100 C C . ALA A 1 762 ? 26.545 21.365 -2.241 1.00 80.88 762 ALA A C 1
ATOM 6102 O O . ALA A 1 762 ? 26.402 21.361 -3.464 1.00 80.88 762 ALA A O 1
ATOM 6103 N N . ALA A 1 763 ? 25.506 21.383 -1.399 1.00 82.38 763 ALA A N 1
ATOM 6104 C CA . ALA A 1 763 ? 24.117 21.434 -1.836 1.00 82.38 763 ALA A CA 1
ATOM 6105 C C . ALA A 1 763 ? 23.761 22.765 -2.505 1.00 82.38 763 ALA A C 1
ATOM 6107 O O . ALA A 1 763 ? 22.881 22.773 -3.359 1.00 82.38 763 ALA A O 1
ATOM 6108 N N . SER A 1 764 ? 24.448 23.867 -2.169 1.00 79.94 764 SER A N 1
ATOM 6109 C CA . SER A 1 764 ? 24.254 25.183 -2.799 1.00 79.94 764 SER A CA 1
ATOM 6110 C C . SER A 1 764 ? 22.783 25.635 -2.796 1.00 79.94 764 SER A C 1
ATOM 6112 O O . SER A 1 764 ? 22.280 26.118 -3.806 1.00 79.94 764 SER A O 1
ATOM 6114 N N . GLY A 1 765 ? 22.074 25.401 -1.684 1.00 75.88 765 GLY A N 1
ATOM 6115 C CA . GLY A 1 765 ? 20.644 25.714 -1.552 1.00 75.88 765 GLY A CA 1
ATOM 6116 C C . GLY A 1 765 ? 19.688 24.708 -2.211 1.00 75.88 765 GLY A C 1
ATOM 6117 O O . GLY A 1 765 ? 18.484 24.923 -2.197 1.00 75.88 765 GLY A O 1
ATOM 6118 N N . GLN A 1 766 ? 20.181 23.588 -2.755 1.00 76.31 766 GLN A N 1
ATOM 6119 C CA . GLN A 1 766 ? 19.369 22.646 -3.534 1.00 76.31 766 GLN A CA 1
ATOM 6120 C C . GLN A 1 766 ? 19.147 21.307 -2.819 1.00 76.31 766 GLN A C 1
ATOM 6122 O O . GLN A 1 766 ? 20.055 20.480 -2.665 1.00 76.31 766 GLN A O 1
ATOM 6127 N N . PHE A 1 767 ? 17.893 21.033 -2.450 1.00 79.44 767 PHE A N 1
ATOM 6128 C CA . PHE A 1 767 ? 17.496 19.804 -1.752 1.00 79.44 767 PHE A CA 1
ATOM 6129 C C . PHE A 1 767 ? 17.781 18.518 -2.537 1.00 79.44 767 PHE A C 1
ATOM 6131 O O . PHE A 1 767 ? 18.055 17.481 -1.926 1.00 79.44 767 PHE A O 1
ATOM 6138 N N . ILE A 1 768 ? 17.770 18.562 -3.874 1.00 76.56 768 ILE A N 1
ATOM 6139 C CA . ILE A 1 768 ? 18.026 17.382 -4.714 1.00 76.56 768 ILE A CA 1
ATOM 6140 C C . ILE A 1 768 ? 19.420 16.785 -4.469 1.00 76.56 768 ILE A C 1
ATOM 6142 O O . ILE A 1 768 ? 19.586 15.560 -4.478 1.00 76.56 768 ILE A O 1
ATOM 6146 N N . PHE A 1 769 ? 20.415 17.626 -4.168 1.00 81.00 769 PHE A N 1
ATOM 6147 C CA . PHE A 1 769 ? 21.753 17.171 -3.800 1.00 81.00 769 PHE A CA 1
ATOM 6148 C C . PHE A 1 769 ? 21.732 16.464 -2.441 1.00 81.00 769 PHE A C 1
ATOM 6150 O O . PHE A 1 769 ? 22.169 15.316 -2.332 1.00 81.00 769 PHE A O 1
ATOM 6157 N N . ALA A 1 770 ? 21.159 17.111 -1.421 1.00 83.38 770 ALA A N 1
ATOM 6158 C CA . ALA A 1 770 ? 21.071 16.566 -0.068 1.00 83.38 770 ALA A CA 1
ATOM 6159 C C . ALA A 1 770 ? 20.310 15.229 -0.035 1.00 83.38 770 ALA A C 1
ATOM 6161 O O . ALA A 1 770 ? 20.781 14.253 0.554 1.00 83.38 770 ALA A O 1
ATOM 6162 N N . ALA A 1 771 ? 19.179 15.144 -0.740 1.00 82.81 771 ALA A N 1
ATOM 6163 C CA . ALA A 1 771 ? 18.401 13.917 -0.883 1.00 82.81 771 ALA A CA 1
ATOM 6164 C C . ALA A 1 771 ? 19.190 12.810 -1.605 1.00 82.81 771 ALA A C 1
ATOM 6166 O O . ALA A 1 771 ? 19.139 11.642 -1.204 1.00 82.81 771 ALA A O 1
ATOM 6167 N N . THR A 1 772 ? 19.963 13.161 -2.640 1.00 77.94 772 THR A N 1
ATOM 6168 C CA . THR A 1 772 ? 20.824 12.208 -3.359 1.00 77.94 772 THR A CA 1
ATOM 6169 C C . THR A 1 772 ? 21.911 11.641 -2.452 1.00 77.94 772 THR A C 1
ATOM 6171 O O . THR A 1 772 ? 22.090 10.420 -2.427 1.00 77.94 772 THR A O 1
ATOM 6174 N N . VAL A 1 773 ? 22.571 12.490 -1.657 1.00 84.31 773 VAL A N 1
ATOM 6175 C CA . VAL A 1 773 ? 23.572 12.068 -0.668 1.00 84.31 773 VAL A CA 1
ATOM 6176 C C . VAL A 1 773 ? 22.944 11.144 0.371 1.00 84.31 773 VAL A C 1
ATOM 6178 O O . VAL A 1 773 ? 23.413 10.021 0.535 1.00 84.31 773 VAL A O 1
ATOM 6181 N N . VAL A 1 774 ? 21.846 11.548 1.018 1.00 86.00 774 VAL A N 1
ATOM 6182 C CA . VAL A 1 774 ? 21.158 10.718 2.027 1.00 86.00 774 VAL A CA 1
ATOM 6183 C C . VAL A 1 774 ? 20.782 9.357 1.449 1.00 86.00 774 VAL A C 1
ATOM 6185 O O . VAL A 1 774 ? 21.021 8.325 2.080 1.00 86.00 774 VAL A O 1
ATOM 6188 N N . ARG A 1 775 ? 20.245 9.320 0.227 1.00 81.81 775 ARG A N 1
ATOM 6189 C CA . ARG A 1 775 ? 19.900 8.063 -0.441 1.00 81.81 775 ARG A CA 1
ATOM 6190 C C . ARG A 1 775 ? 21.129 7.208 -0.728 1.00 81.81 775 ARG A C 1
ATOM 6192 O O . ARG A 1 775 ? 21.068 6.000 -0.517 1.00 81.81 775 ARG A O 1
ATOM 6199 N N . TYR A 1 776 ? 22.234 7.809 -1.171 1.00 81.00 776 TYR A N 1
ATOM 6200 C CA . TYR A 1 776 ? 23.492 7.090 -1.333 1.00 81.00 776 TYR A CA 1
ATOM 6201 C C . TYR A 1 776 ? 23.944 6.493 0.003 1.00 81.00 776 TYR A C 1
ATOM 6203 O O . TYR A 1 776 ? 24.298 5.322 0.026 1.00 81.00 776 TYR A O 1
ATOM 6211 N N . LEU A 1 777 ? 23.878 7.232 1.113 1.00 85.88 777 LEU A N 1
ATOM 6212 C CA . LEU A 1 777 ? 24.246 6.739 2.449 1.00 85.88 777 LEU A CA 1
ATOM 6213 C C . LEU A 1 777 ? 23.303 5.649 2.985 1.00 85.88 777 LEU A C 1
ATOM 6215 O O . LEU A 1 777 ? 23.720 4.844 3.809 1.00 85.88 777 LEU A O 1
ATOM 6219 N N . SER A 1 778 ? 22.061 5.597 2.499 1.00 82.75 778 SER A N 1
ATOM 6220 C CA . SER A 1 778 ? 21.018 4.659 2.943 1.00 82.75 778 SER A CA 1
ATOM 6221 C C . SER A 1 778 ? 21.159 3.232 2.386 1.00 82.75 778 SER A C 1
ATOM 6223 O O . SER A 1 778 ? 20.285 2.396 2.623 1.00 82.75 778 SER A O 1
ATOM 6225 N N . GLU A 1 779 ? 22.210 2.936 1.616 1.00 81.75 779 GLU A N 1
ATOM 6226 C CA . GLU A 1 779 ? 22.423 1.613 1.019 1.00 81.75 779 GLU A CA 1
ATOM 6227 C C . GLU A 1 779 ? 22.637 0.541 2.096 1.00 81.75 779 GLU A C 1
ATOM 6229 O O . GLU A 1 779 ? 23.661 0.510 2.775 1.00 81.75 779 GLU A O 1
ATOM 6234 N N . ARG A 1 780 ? 21.683 -0.390 2.205 1.00 72.44 780 ARG A N 1
ATOM 6235 C CA . ARG A 1 780 ? 21.645 -1.413 3.264 1.00 72.44 780 ARG A CA 1
ATOM 6236 C C . ARG A 1 780 ? 22.856 -2.346 3.259 1.00 72.44 780 ARG A C 1
ATOM 6238 O O . ARG A 1 780 ? 23.164 -2.942 4.289 1.00 72.44 780 ARG A O 1
ATOM 6245 N N . ARG A 1 781 ? 23.509 -2.518 2.105 1.00 74.62 781 ARG A N 1
ATOM 6246 C CA . ARG A 1 781 ? 24.647 -3.435 1.929 1.00 74.62 781 ARG A CA 1
ATOM 6247 C C . ARG A 1 781 ? 26.006 -2.817 2.269 1.00 74.62 781 ARG A C 1
ATOM 6249 O O . ARG A 1 781 ? 27.023 -3.477 2.083 1.00 74.62 781 ARG A O 1
ATOM 6256 N N . SER A 1 782 ? 26.059 -1.563 2.716 1.00 76.00 782 SER A N 1
ATOM 6257 C CA . SER A 1 782 ? 27.316 -0.833 2.892 1.00 76.00 782 SER A CA 1
ATOM 6258 C C . SER A 1 782 ? 27.266 0.075 4.124 1.00 76.00 782 SER A C 1
ATOM 6260 O O . SER A 1 782 ? 26.195 0.479 4.567 1.00 76.00 782 SER A O 1
ATOM 6262 N N . SER A 1 783 ? 28.426 0.361 4.720 1.00 83.62 783 SER A N 1
ATOM 6263 C CA . SER A 1 783 ? 28.490 1.209 5.910 1.00 83.62 783 SER A CA 1
ATOM 6264 C C . SER A 1 783 ? 28.161 2.663 5.556 1.00 83.62 783 SER A C 1
ATOM 6266 O O . SER A 1 783 ? 28.840 3.232 4.694 1.00 83.62 783 SER A O 1
ATOM 6268 N N . PRO A 1 784 ? 27.204 3.315 6.243 1.00 87.75 784 PRO A N 1
ATOM 6269 C CA . PRO A 1 784 ? 26.953 4.740 6.048 1.00 87.75 784 PRO A CA 1
ATOM 6270 C C . PRO A 1 784 ? 28.174 5.590 6.435 1.00 87.75 784 PRO A C 1
ATOM 6272 O O . PRO A 1 784 ? 28.404 6.625 5.817 1.00 87.75 784 PRO A O 1
ATOM 6275 N N . VAL A 1 785 ? 29.009 5.125 7.376 1.00 88.56 785 VAL A N 1
ATOM 6276 C CA . VAL A 1 785 ? 30.239 5.815 7.801 1.00 88.56 785 VAL A CA 1
ATOM 6277 C C . VAL A 1 785 ? 31.259 5.857 6.668 1.00 88.56 785 VAL A C 1
ATOM 6279 O O . VAL A 1 785 ? 31.799 6.915 6.343 1.00 88.56 785 VAL A O 1
ATOM 6282 N N . ASP A 1 786 ? 31.508 4.713 6.030 1.00 85.38 786 ASP A N 1
ATOM 6283 C CA . ASP A 1 786 ? 32.481 4.630 4.939 1.00 85.38 786 ASP A CA 1
ATOM 6284 C C . ASP A 1 786 ? 31.964 5.356 3.689 1.00 85.38 786 ASP A C 1
ATOM 6286 O O . ASP A 1 786 ? 32.716 6.051 3.007 1.00 85.38 786 ASP A O 1
ATOM 6290 N N . ARG A 1 787 ? 30.655 5.286 3.421 1.00 86.31 787 ARG A N 1
ATOM 6291 C CA . ARG A 1 787 ? 30.025 6.012 2.311 1.00 86.31 787 ARG A CA 1
ATOM 6292 C C . ARG A 1 787 ? 30.005 7.519 2.518 1.00 86.31 787 ARG A C 1
ATOM 6294 O O . ARG A 1 787 ? 30.189 8.244 1.544 1.00 86.31 787 ARG A O 1
ATOM 6301 N N . LEU A 1 788 ? 29.832 7.995 3.749 1.00 89.31 788 LEU A N 1
ATOM 6302 C CA . LEU A 1 788 ? 29.932 9.419 4.061 1.00 89.31 788 LEU A CA 1
ATOM 6303 C C . LEU A 1 788 ? 31.352 9.919 3.823 1.00 89.31 788 LEU A C 1
ATOM 6305 O O . LEU A 1 788 ? 31.521 10.946 3.172 1.00 89.31 788 LEU A O 1
ATOM 6309 N N . LYS A 1 789 ? 32.372 9.156 4.238 1.00 86.69 789 LYS A N 1
ATOM 6310 C CA . LYS A 1 789 ? 33.765 9.471 3.893 1.00 86.69 789 LYS A CA 1
ATOM 6311 C C . LYS A 1 789 ? 33.956 9.551 2.384 1.00 86.69 789 LYS A C 1
ATOM 6313 O O . LYS A 1 789 ? 34.520 10.534 1.925 1.00 86.69 789 LYS A O 1
ATOM 6318 N N . ILE A 1 790 ? 33.430 8.581 1.628 1.00 83.31 790 ILE A N 1
ATOM 6319 C CA . ILE A 1 790 ? 33.492 8.597 0.160 1.00 83.31 790 ILE A CA 1
ATOM 6320 C C . ILE A 1 790 ? 32.877 9.878 -0.400 1.00 83.31 790 ILE A C 1
ATOM 6322 O O . ILE A 1 790 ? 33.505 10.488 -1.249 1.00 83.31 790 ILE A O 1
ATOM 6326 N N . VAL A 1 791 ? 31.694 10.297 0.061 1.00 85.06 791 VAL A N 1
ATOM 6327 C CA . VAL A 1 791 ? 31.040 11.531 -0.415 1.00 85.06 791 VAL A CA 1
ATOM 6328 C C . VAL A 1 791 ? 31.865 12.773 -0.063 1.00 85.06 791 VAL A C 1
ATOM 6330 O O . VAL A 1 791 ? 32.025 13.655 -0.900 1.00 85.06 791 VAL A O 1
ATOM 6333 N N . LEU A 1 792 ? 32.417 12.836 1.151 1.00 83.56 792 LEU A N 1
ATOM 6334 C CA . LEU A 1 792 ? 33.184 13.986 1.641 1.00 83.56 792 LEU A CA 1
ATOM 6335 C C . LEU A 1 792 ? 34.579 14.116 1.010 1.00 83.56 792 LEU A C 1
ATOM 6337 O O . LEU A 1 792 ? 35.116 15.221 0.971 1.00 83.56 792 LEU A O 1
ATOM 6341 N N . THR A 1 793 ? 35.183 13.011 0.560 1.00 76.88 793 THR A N 1
ATOM 6342 C CA . THR A 1 793 ? 36.515 12.981 -0.076 1.00 76.88 793 THR A CA 1
ATOM 6343 C C . THR A 1 793 ? 36.457 12.685 -1.573 1.00 76.88 793 THR A C 1
ATOM 6345 O O . THR A 1 793 ? 37.489 12.422 -2.197 1.00 76.88 793 THR A O 1
ATOM 6348 N N . TRP A 1 794 ? 35.259 12.705 -2.163 1.00 69.75 794 TRP A N 1
ATOM 6349 C CA . TRP A 1 794 ? 35.069 12.316 -3.550 1.00 69.75 794 TRP A CA 1
ATOM 6350 C C . TRP A 1 794 ? 35.809 13.268 -4.496 1.00 69.75 794 TRP A C 1
ATOM 6352 O O . TRP A 1 794 ? 35.575 14.475 -4.489 1.00 69.75 794 TRP A O 1
ATOM 6362 N N . THR A 1 795 ? 36.673 12.710 -5.348 1.00 62.91 795 THR A N 1
ATOM 6363 C CA . THR A 1 795 ? 37.255 13.417 -6.494 1.00 62.91 795 THR A CA 1
ATOM 6364 C C . THR A 1 795 ? 37.076 12.575 -7.762 1.00 62.91 795 THR A C 1
ATOM 6366 O O . THR A 1 795 ? 37.267 11.353 -7.708 1.00 62.91 795 THR A O 1
ATOM 6369 N N . PRO A 1 796 ? 36.760 13.190 -8.918 1.00 56.88 796 PRO A N 1
ATOM 6370 C CA . PRO A 1 796 ? 36.503 12.453 -10.157 1.00 56.88 796 PRO A CA 1
ATOM 6371 C C . PRO A 1 796 ? 37.672 11.593 -10.653 1.00 56.88 796 PRO A C 1
ATOM 6373 O O . PRO A 1 796 ? 37.459 10.618 -11.370 1.00 56.88 796 PRO A O 1
ATOM 6376 N N . ALA A 1 797 ? 38.905 11.953 -10.280 1.00 52.47 797 ALA A N 1
ATOM 6377 C CA . ALA A 1 797 ? 40.128 11.316 -10.764 1.00 52.47 797 ALA A CA 1
ATOM 6378 C C . ALA A 1 797 ? 40.547 10.060 -9.971 1.00 52.47 797 ALA A C 1
ATOM 6380 O O . ALA A 1 797 ? 41.264 9.224 -10.515 1.00 52.47 797 ALA A O 1
ATOM 6381 N N . HIS A 1 798 ? 40.110 9.898 -8.713 1.00 47.12 798 HIS A N 1
ATOM 6382 C CA . HIS A 1 798 ? 40.687 8.896 -7.796 1.00 47.12 798 HIS A CA 1
ATOM 6383 C C . HIS A 1 798 ? 39.799 7.675 -7.504 1.00 47.12 798 HIS A C 1
ATOM 6385 O O . HIS A 1 798 ? 40.286 6.720 -6.906 1.00 47.12 798 HIS A O 1
ATOM 6391 N N . ASN A 1 799 ? 38.519 7.650 -7.906 1.00 50.84 799 ASN A N 1
ATOM 6392 C CA . ASN A 1 799 ? 37.601 6.579 -7.489 1.00 50.84 799 ASN A CA 1
ATOM 6393 C C . ASN A 1 799 ? 36.660 6.119 -8.621 1.00 50.84 799 ASN A C 1
ATOM 6395 O O . ASN A 1 799 ? 35.551 6.624 -8.770 1.00 50.84 799 ASN A O 1
ATOM 6399 N N . ARG A 1 800 ? 37.094 5.138 -9.431 1.00 53.62 800 ARG A N 1
ATOM 6400 C CA . ARG A 1 800 ? 36.299 4.608 -10.565 1.00 53.62 800 ARG A CA 1
ATOM 6401 C C . ARG A 1 800 ? 35.146 3.676 -10.151 1.00 53.62 800 ARG A C 1
ATOM 6403 O O . ARG A 1 800 ? 34.237 3.461 -10.948 1.00 53.62 800 ARG A O 1
ATOM 6410 N N . SER A 1 801 ? 35.167 3.123 -8.936 1.00 56.91 801 SER A N 1
ATOM 6411 C CA . SER A 1 801 ? 34.205 2.109 -8.467 1.00 56.91 801 SER A CA 1
ATOM 6412 C C . SER A 1 801 ? 33.021 2.671 -7.669 1.00 56.91 801 SER A C 1
ATOM 6414 O O . SER A 1 801 ? 31.952 2.068 -7.676 1.00 56.91 801 SER A O 1
ATOM 6416 N N . ALA A 1 802 ? 33.167 3.826 -7.009 1.00 62.19 802 ALA A N 1
ATOM 6417 C CA . ALA A 1 802 ? 32.092 4.464 -6.248 1.00 62.19 802 ALA A CA 1
ATOM 6418 C C . ALA A 1 802 ? 31.532 5.683 -7.000 1.00 62.19 802 ALA A C 1
ATOM 6420 O O . ALA A 1 802 ? 32.248 6.659 -7.227 1.00 62.19 802 ALA A O 1
ATOM 6421 N N . ARG A 1 803 ? 30.240 5.643 -7.356 1.00 70.44 803 ARG A N 1
ATOM 6422 C CA . ARG A 1 803 ? 29.542 6.712 -8.094 1.00 70.44 803 ARG A CA 1
ATOM 6423 C C . ARG A 1 803 ? 28.441 7.365 -7.241 1.00 70.44 803 ARG A C 1
ATOM 6425 O O . ARG A 1 803 ? 27.258 7.096 -7.448 1.00 70.44 803 ARG A O 1
ATOM 6432 N N . PRO A 1 804 ? 28.794 8.209 -6.255 1.00 71.25 804 PRO A N 1
ATOM 6433 C CA . PRO A 1 804 ? 27.824 8.791 -5.325 1.00 71.25 804 PRO A CA 1
ATOM 6434 C C . PRO A 1 804 ? 26.785 9.700 -5.993 1.00 71.25 804 PRO A C 1
ATOM 6436 O O . PRO A 1 804 ? 25.675 9.832 -5.479 1.00 71.25 804 PRO A O 1
ATOM 6439 N N . PHE A 1 805 ? 27.117 10.279 -7.151 1.00 78.06 805 PHE A N 1
ATOM 6440 C CA . PHE A 1 805 ? 26.276 11.243 -7.865 1.00 78.06 805 PHE A CA 1
ATOM 6441 C C . PHE A 1 805 ? 25.651 10.699 -9.156 1.00 78.06 805 PHE A C 1
ATOM 6443 O O . PHE A 1 805 ? 24.978 11.449 -9.848 1.00 78.06 805 PHE A O 1
ATOM 6450 N N . GLU A 1 806 ? 25.777 9.400 -9.455 1.00 76.75 806 GLU A N 1
ATOM 6451 C CA . GLU A 1 806 ? 25.340 8.813 -10.737 1.00 76.75 806 GLU A CA 1
ATOM 6452 C C . GLU A 1 806 ? 23.890 9.145 -11.104 1.00 76.75 806 GLU A C 1
ATOM 6454 O O . GLU A 1 806 ? 23.589 9.472 -12.244 1.00 76.75 806 GLU A O 1
ATOM 6459 N N . LYS A 1 807 ? 22.973 9.106 -10.133 1.00 69.06 807 LYS A N 1
ATOM 6460 C CA . LYS A 1 807 ? 21.559 9.405 -10.404 1.00 69.06 807 LYS A CA 1
ATOM 6461 C C . LYS A 1 807 ? 21.308 10.890 -10.679 1.00 69.06 807 LYS A C 1
ATOM 6463 O O . LYS A 1 807 ? 20.367 11.211 -11.392 1.00 69.06 807 LYS A O 1
ATOM 6468 N N . LEU A 1 808 ? 22.122 11.770 -10.097 1.00 75.31 808 LEU A N 1
ATOM 6469 C CA . LEU A 1 808 ? 22.084 13.205 -10.369 1.00 75.31 808 LEU A CA 1
ATOM 6470 C C . LEU A 1 808 ? 22.727 13.505 -11.734 1.00 75.31 808 LEU A C 1
ATOM 6472 O O . LEU A 1 808 ? 22.192 14.299 -12.497 1.00 75.31 808 LEU A O 1
ATOM 6476 N N . ASP A 1 809 ? 23.805 12.796 -12.078 1.00 82.94 809 ASP A N 1
ATOM 6477 C CA . ASP A 1 809 ? 24.459 12.877 -13.388 1.00 82.94 809 ASP A CA 1
ATOM 6478 C C . ASP A 1 809 ? 23.527 12.422 -14.512 1.00 82.94 809 ASP A C 1
ATOM 6480 O O . ASP A 1 809 ? 23.442 13.087 -15.535 1.00 82.94 809 ASP A O 1
ATOM 6484 N N . LEU A 1 810 ? 22.771 11.337 -14.309 1.00 76.69 810 LEU A N 1
ATOM 6485 C CA . LEU A 1 810 ? 21.759 10.873 -15.264 1.00 76.69 810 LEU A CA 1
ATOM 6486 C C . LEU A 1 810 ? 20.644 11.905 -15.486 1.00 76.69 810 LEU A C 1
ATOM 6488 O O . LEU A 1 810 ? 20.171 12.052 -16.611 1.00 76.69 810 LEU A O 1
ATOM 6492 N N . LEU A 1 811 ? 20.235 12.623 -14.434 1.00 76.06 811 LEU A N 1
ATOM 6493 C CA . LEU A 1 811 ? 19.244 13.694 -14.547 1.00 76.06 811 LEU A CA 1
ATOM 6494 C C . LEU A 1 811 ? 19.786 14.850 -15.397 1.00 76.06 811 LEU A C 1
ATOM 6496 O O . LEU A 1 811 ? 19.138 15.248 -16.362 1.00 76.06 811 LEU A O 1
ATOM 6500 N N . TYR A 1 812 ? 20.984 15.349 -15.080 1.00 85.69 812 TYR A N 1
ATOM 6501 C CA . TYR A 1 812 ? 21.614 16.426 -15.851 1.00 85.69 812 TYR A CA 1
ATOM 6502 C C . TYR A 1 812 ? 21.909 16.023 -17.291 1.00 85.69 812 TYR A C 1
ATOM 6504 O O . TYR A 1 812 ? 21.659 16.805 -18.203 1.00 85.69 812 TYR A O 1
ATOM 6512 N N . TYR A 1 813 ? 22.369 14.789 -17.499 1.00 84.56 813 TYR A N 1
ATOM 6513 C CA . TYR A 1 813 ? 22.583 14.227 -18.825 1.00 84.56 813 TYR A CA 1
ATOM 6514 C C . TYR A 1 813 ? 21.290 14.237 -19.645 1.00 84.56 813 TYR A C 1
ATOM 6516 O O . TYR A 1 813 ? 21.298 14.684 -20.788 1.00 84.56 813 TYR A O 1
ATOM 6524 N N . SER A 1 814 ? 20.171 13.801 -19.058 1.00 79.94 814 SER A N 1
ATOM 6525 C CA . SER A 1 814 ? 18.872 13.788 -19.739 1.00 79.94 814 SER A CA 1
ATOM 6526 C C . SER A 1 814 ? 18.402 15.191 -20.121 1.00 79.94 814 SER A C 1
ATOM 6528 O O . SER A 1 814 ? 17.958 15.384 -21.250 1.00 79.94 814 SER A O 1
ATOM 6530 N N . ILE A 1 815 ? 18.495 16.159 -19.201 1.00 82.50 815 ILE A N 1
ATOM 6531 C CA . ILE A 1 815 ? 18.056 17.542 -19.451 1.00 82.50 815 ILE A CA 1
ATOM 6532 C C . ILE A 1 815 ? 18.907 18.165 -20.564 1.00 82.50 815 ILE A C 1
ATOM 6534 O O . ILE A 1 815 ? 18.368 18.641 -21.558 1.00 82.50 815 ILE A O 1
ATOM 6538 N N . LEU A 1 816 ? 20.235 18.082 -20.445 1.00 88.19 816 LEU A N 1
ATOM 6539 C CA . LEU A 1 816 ? 21.153 18.703 -21.398 1.00 88.19 816 LEU A CA 1
ATOM 6540 C C . LEU A 1 816 ? 21.113 18.033 -22.780 1.00 88.19 816 LEU A C 1
ATOM 6542 O O . LEU A 1 816 ? 21.212 18.724 -23.788 1.00 88.19 816 LEU A O 1
ATOM 6546 N N . SER A 1 817 ? 20.924 16.710 -22.843 1.00 83.88 817 SER A N 1
ATOM 6547 C CA . SER A 1 817 ? 20.752 15.998 -24.120 1.00 83.88 817 SER A CA 1
ATOM 6548 C C . SER A 1 817 ? 19.454 16.393 -24.820 1.00 83.88 817 SER A C 1
ATOM 6550 O O . SER A 1 817 ? 19.444 16.542 -26.037 1.00 83.88 817 SER A O 1
ATOM 6552 N N . THR A 1 818 ? 18.371 16.588 -24.060 1.00 80.94 818 THR A N 1
ATOM 6553 C CA . THR A 1 818 ? 17.078 17.014 -24.618 1.00 80.94 818 THR A CA 1
ATOM 6554 C C . THR A 1 818 ? 17.182 18.429 -25.182 1.00 80.94 818 THR A C 1
ATOM 6556 O O . THR A 1 818 ? 16.833 18.633 -26.339 1.00 80.94 818 THR A O 1
ATOM 6559 N N . ALA A 1 819 ? 17.763 19.361 -24.417 1.00 84.81 819 ALA A N 1
ATOM 6560 C CA . ALA A 1 819 ? 18.016 20.731 -24.868 1.00 84.81 819 ALA A CA 1
ATOM 6561 C C . ALA A 1 819 ? 18.903 20.773 -26.125 1.00 84.81 819 ALA A C 1
ATOM 6563 O O . ALA A 1 819 ? 18.602 21.473 -27.084 1.00 84.81 819 ALA A O 1
ATOM 6564 N N . LYS A 1 820 ? 19.963 19.950 -26.166 1.00 87.69 820 LYS A N 1
ATOM 6565 C CA . LYS A 1 820 ? 20.820 19.808 -27.352 1.00 87.69 820 LYS A CA 1
ATOM 6566 C C . LYS A 1 820 ? 20.018 19.384 -28.582 1.00 87.69 820 LYS A C 1
ATOM 6568 O O . LYS A 1 820 ? 20.153 19.995 -29.636 1.00 87.69 820 LYS A O 1
ATOM 6573 N N . MET A 1 821 ? 19.208 18.332 -28.454 1.00 82.06 821 MET A N 1
ATOM 6574 C CA . MET A 1 821 ? 18.408 17.818 -29.568 1.00 82.06 821 MET A CA 1
ATOM 6575 C C . MET A 1 821 ? 17.363 18.832 -30.042 1.00 82.06 821 MET A C 1
ATOM 6577 O O . MET A 1 821 ? 17.178 18.967 -31.246 1.00 82.06 821 MET A O 1
ATOM 6581 N N . ALA A 1 822 ? 16.705 19.538 -29.119 1.00 80.00 822 ALA A N 1
ATOM 6582 C CA . ALA A 1 822 ? 15.713 20.559 -29.444 1.00 80.00 822 ALA A CA 1
ATOM 6583 C C . ALA A 1 822 ? 16.347 21.754 -30.172 1.00 80.00 822 ALA A C 1
ATOM 6585 O O . ALA A 1 822 ? 15.874 22.144 -31.238 1.00 80.00 822 ALA A O 1
ATOM 6586 N N . TYR A 1 823 ? 17.467 22.266 -29.655 1.00 83.94 823 TYR A N 1
ATOM 6587 C CA . TYR A 1 823 ? 18.202 23.372 -30.265 1.00 83.94 823 TYR A CA 1
ATOM 6588 C C . TYR A 1 823 ? 18.688 23.029 -31.681 1.00 83.94 823 TYR A C 1
ATOM 6590 O O . TYR A 1 823 ? 18.427 23.761 -32.634 1.00 83.94 823 TYR A O 1
ATOM 6598 N N . GLU A 1 824 ? 19.355 21.884 -31.844 1.00 82.75 824 GLU A N 1
ATOM 6599 C CA . GLU A 1 824 ? 19.925 21.469 -33.133 1.00 82.75 824 GLU A CA 1
ATOM 6600 C C . GLU A 1 824 ? 18.868 21.047 -34.165 1.00 82.75 824 GLU A C 1
ATOM 6602 O O . GLU A 1 824 ? 19.157 21.031 -35.358 1.00 82.75 824 GLU A O 1
ATOM 6607 N N . ALA A 1 825 ? 17.647 20.706 -33.737 1.00 79.25 825 ALA A N 1
ATOM 6608 C CA . ALA A 1 825 ? 16.549 20.409 -34.655 1.00 79.25 825 ALA A CA 1
ATOM 6609 C C . ALA A 1 825 ? 16.001 21.663 -35.358 1.00 79.25 825 ALA A C 1
ATOM 6611 O O . ALA A 1 825 ? 15.428 21.546 -36.443 1.00 79.25 825 ALA A O 1
ATOM 6612 N N . VAL A 1 826 ? 16.154 22.840 -34.743 1.00 75.00 826 VAL A N 1
ATOM 6613 C CA . VAL A 1 826 ? 15.597 24.110 -35.236 1.00 75.00 826 VAL A CA 1
ATOM 6614 C C . VAL A 1 826 ? 16.682 25.031 -35.798 1.00 75.00 826 VAL A C 1
ATOM 6616 O O . VAL A 1 826 ? 16.392 25.852 -36.669 1.00 75.00 826 VAL A O 1
ATOM 6619 N N . ASP A 1 827 ? 17.933 24.902 -35.347 1.00 73.38 827 ASP A N 1
ATOM 6620 C CA . ASP A 1 827 ? 19.013 25.750 -35.843 1.00 73.38 827 ASP A CA 1
ATOM 6621 C C . ASP A 1 827 ? 19.392 25.423 -37.297 1.00 73.38 827 ASP A C 1
ATOM 6623 O O . ASP A 1 827 ? 19.805 24.318 -37.648 1.00 73.38 827 ASP A O 1
ATOM 6627 N N . THR A 1 828 ? 19.283 26.427 -38.166 1.00 60.91 828 THR A N 1
ATOM 6628 C CA . THR A 1 828 ? 19.634 26.330 -39.588 1.00 60.91 828 THR A CA 1
ATOM 6629 C C . THR A 1 828 ? 21.128 26.541 -39.857 1.00 60.91 828 THR A C 1
ATOM 6631 O O . THR A 1 828 ? 21.567 26.420 -41.004 1.00 60.91 828 THR A O 1
ATOM 6634 N N . HIS A 1 829 ? 21.922 26.881 -38.836 1.00 66.56 829 HIS A N 1
ATOM 6635 C CA . HIS A 1 829 ? 23.359 27.122 -38.961 1.00 66.56 829 HIS A CA 1
ATOM 6636 C C . HIS A 1 829 ? 24.150 25.835 -38.708 1.00 66.56 829 HIS A C 1
ATOM 6638 O O . HIS A 1 829 ? 24.454 25.474 -37.577 1.00 66.56 829 HIS A O 1
ATOM 6644 N N . SER A 1 830 ? 24.586 25.171 -39.779 1.00 56.97 830 SER A N 1
ATOM 6645 C CA . SER A 1 830 ? 25.319 23.895 -39.716 1.00 56.97 830 SER A CA 1
ATOM 6646 C C . SER A 1 830 ? 26.665 23.922 -38.962 1.00 56.97 830 SER A C 1
ATOM 6648 O O . SER A 1 830 ? 27.310 22.881 -38.853 1.00 56.97 830 SER A O 1
ATOM 6650 N N . GLU A 1 831 ? 27.134 25.088 -38.496 1.00 64.38 831 GLU A N 1
ATOM 6651 C CA . GLU A 1 831 ? 28.381 25.245 -37.726 1.00 64.38 831 GLU A CA 1
ATOM 6652 C C . GLU A 1 831 ? 28.173 25.399 -36.205 1.00 64.38 831 GLU A C 1
ATOM 6654 O O . GLU A 1 831 ? 29.158 25.339 -35.463 1.00 64.38 831 GLU A O 1
ATOM 6659 N N . HIS A 1 832 ? 26.941 25.578 -35.712 1.00 74.94 832 HIS A N 1
ATOM 6660 C CA . HIS A 1 832 ? 26.684 25.749 -34.280 1.00 74.94 832 HIS A CA 1
ATOM 6661 C C . HIS A 1 832 ? 26.557 24.404 -33.556 1.00 74.94 832 HIS A C 1
ATOM 6663 O O . HIS A 1 832 ? 25.652 23.611 -33.793 1.00 74.94 832 HIS A O 1
ATOM 6669 N N . ASP A 1 833 ? 27.479 24.163 -32.625 1.00 85.31 833 ASP A N 1
ATOM 6670 C CA . ASP A 1 833 ? 27.431 23.044 -31.683 1.00 85.31 833 ASP A CA 1
ATOM 6671 C C . ASP A 1 833 ? 26.875 23.570 -30.353 1.00 85.31 833 ASP A C 1
ATOM 6673 O O . ASP A 1 833 ? 27.537 24.353 -29.662 1.00 85.31 833 ASP A O 1
ATOM 6677 N N . PHE A 1 834 ? 25.657 23.151 -29.994 1.00 89.81 834 PHE A N 1
ATOM 6678 C CA . PHE A 1 834 ? 24.967 23.599 -28.779 1.00 89.81 834 PHE A CA 1
ATOM 6679 C C . PHE A 1 834 ? 25.829 23.425 -27.522 1.00 89.81 834 PHE A C 1
ATOM 6681 O O . PHE A 1 834 ? 25.921 24.331 -26.690 1.00 89.81 834 PHE A O 1
ATOM 6688 N N . LEU A 1 835 ? 26.506 22.278 -27.389 1.00 90.75 835 LEU A N 1
ATOM 6689 C CA . LEU A 1 835 ? 27.334 21.991 -26.219 1.00 90.75 835 LEU A CA 1
ATOM 6690 C C . LEU A 1 835 ? 28.549 22.917 -26.173 1.00 90.75 835 LEU A C 1
ATOM 6692 O O . LEU A 1 835 ? 28.945 23.356 -25.093 1.00 90.75 835 LEU A O 1
ATOM 6696 N N . LEU A 1 836 ? 29.132 23.236 -27.330 1.00 88.75 836 LEU A N 1
ATOM 6697 C CA . LEU A 1 836 ? 30.261 24.159 -27.443 1.00 88.75 836 LEU A CA 1
ATOM 6698 C C . LEU A 1 836 ? 29.861 25.594 -27.080 1.00 88.75 836 LEU A C 1
ATOM 6700 O O . LEU A 1 836 ? 30.574 26.244 -26.309 1.00 88.75 836 LEU A O 1
ATOM 6704 N N . LEU A 1 837 ? 28.716 26.056 -27.589 1.00 89.12 837 LEU A N 1
ATOM 6705 C CA . LEU A 1 837 ? 28.154 27.373 -27.289 1.00 89.12 837 LEU A CA 1
ATOM 6706 C C . LEU A 1 837 ? 27.820 27.489 -25.802 1.00 89.12 837 LEU A C 1
ATOM 6708 O O . LEU A 1 837 ? 28.354 28.360 -25.117 1.00 89.12 837 LEU A O 1
ATOM 6712 N N . PHE A 1 838 ? 27.028 26.562 -25.261 1.00 91.06 838 PHE A N 1
ATOM 6713 C CA . PHE A 1 838 ? 26.648 26.576 -23.849 1.00 91.06 838 PHE A CA 1
ATOM 6714 C C . PHE A 1 838 ? 27.869 26.500 -22.920 1.00 91.06 838 PHE A C 1
ATOM 6716 O O . PHE A 1 838 ? 27.942 27.210 -21.910 1.00 91.06 838 PHE A O 1
ATOM 6723 N N . ARG A 1 839 ? 28.889 25.709 -23.287 1.00 90.06 839 ARG A N 1
ATOM 6724 C CA . ARG A 1 839 ? 30.155 25.650 -22.546 1.00 90.06 839 ARG A CA 1
ATOM 6725 C C . ARG A 1 839 ? 30.900 26.987 -22.557 1.00 90.06 839 ARG A C 1
ATOM 6727 O O . ARG A 1 839 ? 31.501 27.330 -21.541 1.00 90.06 839 ARG A O 1
ATOM 6734 N N . ALA A 1 840 ? 30.850 27.754 -23.647 1.00 87.44 840 ALA A N 1
ATOM 6735 C CA . ALA A 1 840 ? 31.439 29.092 -23.698 1.00 87.44 840 ALA A CA 1
ATOM 6736 C C . ALA A 1 840 ? 30.769 30.043 -22.693 1.00 87.44 840 ALA A C 1
ATOM 6738 O O . ALA A 1 840 ? 31.471 30.656 -21.887 1.00 87.44 840 ALA A O 1
ATOM 6739 N N . TYR A 1 841 ? 29.431 30.091 -22.654 1.00 87.81 841 TYR A N 1
ATOM 6740 C CA . TYR A 1 841 ? 28.702 30.902 -21.665 1.00 87.81 841 TYR A CA 1
ATOM 6741 C C . TYR A 1 841 ? 28.995 30.464 -20.229 1.00 87.81 841 TYR A C 1
ATOM 6743 O O . TYR A 1 841 ? 29.215 31.303 -19.355 1.00 87.81 841 TYR A O 1
ATOM 6751 N N . GLN A 1 842 ? 29.053 29.156 -19.971 1.00 88.94 842 GLN A N 1
ATOM 6752 C CA . GLN A 1 842 ? 29.350 28.643 -18.636 1.00 88.94 842 GLN A CA 1
ATOM 6753 C C . GLN A 1 842 ? 30.790 28.958 -18.187 1.00 88.94 842 GLN A C 1
ATOM 6755 O O . GLN A 1 842 ? 30.994 29.302 -17.019 1.00 88.94 842 GLN A O 1
ATOM 6760 N N . ILE A 1 843 ? 31.794 28.865 -19.068 1.00 85.75 843 ILE A N 1
ATOM 6761 C CA . ILE A 1 843 ? 33.179 29.247 -18.737 1.00 85.75 843 ILE A CA 1
ATOM 6762 C C . ILE A 1 843 ? 33.247 30.749 -18.445 1.00 85.75 843 ILE A C 1
ATOM 6764 O O . ILE A 1 843 ? 33.762 31.132 -17.392 1.00 85.75 843 ILE A O 1
ATOM 6768 N N . ASN A 1 844 ? 32.646 31.569 -19.312 1.00 84.19 844 ASN A N 1
ATOM 6769 C CA . ASN A 1 844 ? 32.571 33.019 -19.153 1.00 84.19 844 ASN A CA 1
ATOM 6770 C C . ASN A 1 844 ? 31.974 33.427 -17.794 1.00 84.19 844 ASN A C 1
ATOM 6772 O O . ASN A 1 844 ? 32.544 34.249 -17.081 1.00 84.19 844 ASN A O 1
ATOM 6776 N N . ALA A 1 845 ? 30.870 32.785 -17.406 1.00 80.94 845 ALA A N 1
ATOM 6777 C CA . ALA A 1 845 ? 30.151 33.057 -16.165 1.00 80.94 845 ALA A CA 1
ATOM 6778 C C . ALA A 1 845 ? 30.860 32.592 -14.887 1.00 80.94 845 ALA A C 1
ATOM 6780 O O . ALA A 1 845 ? 30.627 33.150 -13.816 1.00 80.94 845 ALA A O 1
ATOM 6781 N N . THR A 1 846 ? 31.669 31.532 -14.960 1.00 77.75 846 THR A N 1
ATOM 6782 C CA . THR A 1 846 ? 32.234 30.906 -13.754 1.00 77.75 846 THR A CA 1
ATOM 6783 C C . THR A 1 846 ? 33.661 31.340 -13.463 1.00 77.75 846 THR A C 1
ATOM 6785 O O . THR A 1 846 ? 33.993 31.569 -12.303 1.00 77.75 846 THR A O 1
AT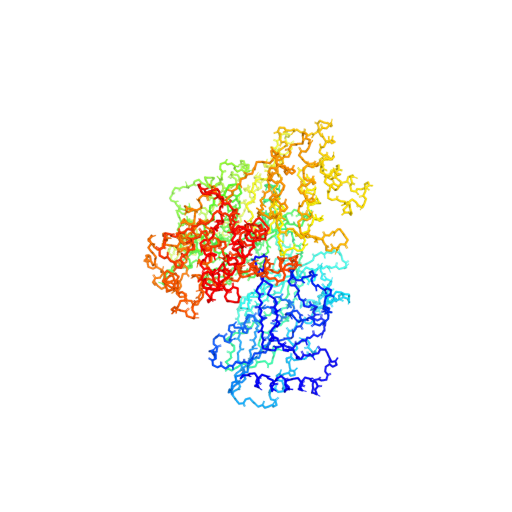OM 6788 N N . HIS A 1 847 ? 34.506 31.432 -14.490 1.00 75.75 847 HIS A N 1
ATOM 6789 C CA . HIS A 1 847 ? 35.930 31.717 -14.316 1.00 75.75 847 HIS A CA 1
ATOM 6790 C C . HIS A 1 847 ? 36.495 32.665 -15.384 1.00 75.75 847 HIS A C 1
ATOM 6792 O O . HIS A 1 847 ? 37.677 32.967 -15.304 1.00 75.75 847 HIS A O 1
ATOM 6798 N N . GLY A 1 848 ? 35.689 33.135 -16.349 1.00 72.56 848 GLY A N 1
ATOM 6799 C CA . GLY A 1 848 ? 36.124 33.987 -17.463 1.00 72.56 848 GLY A CA 1
ATOM 6800 C C . GLY A 1 848 ? 37.040 33.274 -18.468 1.00 72.56 848 GLY A C 1
ATOM 6801 O O . GLY A 1 848 ? 37.399 32.105 -18.298 1.00 72.56 848 GLY A O 1
ATOM 6802 N N . PHE A 1 849 ? 37.419 33.967 -19.545 1.00 72.25 849 PHE A N 1
ATOM 6803 C CA . PHE A 1 849 ? 38.378 33.435 -20.516 1.00 72.25 849 PHE A CA 1
ATOM 6804 C C . PHE A 1 849 ? 39.794 33.897 -20.157 1.00 72.25 849 PHE A C 1
ATOM 6806 O O . PHE A 1 849 ? 40.053 35.090 -20.008 1.00 72.25 849 PHE A O 1
ATOM 6813 N N . ASN A 1 850 ? 40.722 32.949 -20.006 1.00 59.25 850 ASN A N 1
ATOM 6814 C CA . ASN A 1 850 ? 42.139 33.284 -19.886 1.00 59.25 850 ASN A CA 1
ATOM 6815 C C . ASN A 1 850 ? 42.649 33.762 -21.244 1.00 59.25 850 ASN A C 1
ATOM 6817 O O . ASN A 1 850 ? 42.599 33.008 -22.219 1.00 59.25 850 ASN A O 1
ATOM 6821 N N . ASP A 1 851 ? 43.142 34.996 -21.282 1.00 48.06 851 ASP A N 1
ATOM 6822 C CA . ASP A 1 851 ? 43.775 35.564 -22.461 1.00 48.06 851 ASP A CA 1
ATOM 6823 C C . ASP A 1 851 ? 45.057 34.778 -22.788 1.00 48.06 851 ASP A C 1
ATOM 6825 O O . ASP A 1 851 ? 45.839 34.437 -21.894 1.00 48.06 851 ASP A O 1
ATOM 6829 N N . ILE A 1 852 ? 45.290 34.482 -24.069 1.00 45.25 852 ILE A N 1
ATOM 6830 C CA . ILE A 1 852 ? 46.489 33.758 -24.544 1.00 45.25 852 ILE A CA 1
ATOM 6831 C C . ILE A 1 852 ? 47.760 34.614 -24.329 1.00 45.25 852 ILE A C 1
ATOM 6833 O O . ILE A 1 852 ? 48.883 34.122 -24.452 1.00 45.25 852 ILE A O 1
ATOM 6837 N N . VAL A 1 853 ? 47.602 35.880 -23.923 1.00 40.44 853 VAL A N 1
ATOM 6838 C CA . VAL A 1 853 ? 48.684 36.832 -23.662 1.00 40.44 853 VAL A CA 1
ATOM 6839 C C . VAL A 1 853 ? 48.503 37.505 -22.292 1.00 40.44 853 VAL A C 1
ATOM 6841 O O . VAL A 1 853 ? 48.081 38.647 -22.213 1.00 40.44 853 VAL A O 1
ATOM 6844 N N . SER A 1 854 ? 48.830 36.801 -21.202 1.00 42.69 854 SER A N 1
ATOM 6845 C CA . SER A 1 854 ? 49.189 37.347 -19.869 1.00 42.69 854 SER A CA 1
ATOM 6846 C C . SER A 1 854 ? 48.433 38.598 -19.349 1.00 42.69 854 SER A C 1
ATOM 6848 O O . SER A 1 854 ? 49.040 39.448 -18.693 1.00 42.69 854 SER A O 1
ATOM 6850 N N . GLY A 1 855 ? 47.128 38.720 -19.612 1.00 45.56 855 GLY A N 1
ATOM 6851 C CA . GLY A 1 855 ? 46.249 39.787 -19.116 1.00 45.56 855 GLY A CA 1
ATOM 6852 C C . GLY A 1 855 ? 45.301 39.309 -18.004 1.00 45.56 855 GLY A C 1
ATOM 6853 O O . GLY A 1 855 ? 45.195 38.101 -17.773 1.00 45.56 855 GLY A O 1
ATOM 6854 N N . PRO A 1 856 ? 44.619 40.222 -17.278 1.00 45.28 856 PRO A N 1
ATOM 6855 C CA . PRO A 1 856 ? 43.618 39.838 -16.285 1.00 45.28 856 PRO A CA 1
ATOM 6856 C C . PRO A 1 856 ? 42.454 39.095 -16.955 1.00 45.28 856 PRO A C 1
ATOM 6858 O O . PRO A 1 856 ? 42.055 39.430 -18.064 1.00 45.28 856 PRO A O 1
ATOM 6861 N N . THR A 1 857 ? 41.911 38.086 -16.274 1.00 54.81 857 THR A N 1
ATOM 6862 C CA . THR A 1 857 ? 40.783 37.279 -16.750 1.00 54.81 857 THR A CA 1
ATOM 6863 C C . THR A 1 857 ? 39.572 38.168 -17.046 1.00 54.81 857 THR A C 1
ATOM 6865 O O . THR A 1 857 ? 39.000 38.759 -16.130 1.00 54.81 857 THR A O 1
ATOM 6868 N N . LEU A 1 858 ? 39.193 38.286 -18.321 1.00 59.25 858 LEU A N 1
ATOM 6869 C CA . LEU A 1 858 ? 38.055 39.096 -18.755 1.00 59.25 858 LEU A CA 1
ATOM 6870 C C . LEU A 1 858 ? 36.819 38.195 -18.869 1.00 59.25 858 LEU A C 1
ATOM 6872 O O . LEU A 1 858 ? 36.792 37.251 -19.662 1.00 59.25 858 LEU A O 1
ATOM 6876 N N . SER A 1 859 ? 35.798 38.469 -18.055 1.00 62.94 859 SER A N 1
ATOM 6877 C CA . SER A 1 859 ? 34.435 38.022 -18.337 1.00 62.94 859 SER A CA 1
ATOM 6878 C C . SER A 1 859 ? 33.797 39.016 -19.304 1.00 62.94 859 SER A C 1
ATOM 6880 O O . SER A 1 859 ? 33.831 40.227 -19.083 1.00 62.94 859 SER A O 1
ATOM 6882 N N . LEU A 1 860 ? 33.243 38.506 -20.399 1.00 69.56 860 LEU A N 1
ATOM 6883 C CA . LEU A 1 860 ? 32.554 39.319 -21.393 1.00 69.56 860 LEU A CA 1
ATOM 6884 C C . LEU A 1 860 ? 31.072 39.436 -21.013 1.00 69.56 860 LEU A C 1
ATOM 6886 O O . LEU A 1 860 ? 30.462 38.433 -20.635 1.00 69.56 860 LEU A O 1
ATOM 6890 N N . PRO A 1 861 ? 30.449 40.615 -21.124 1.00 75.25 861 PRO A N 1
ATOM 6891 C CA . PRO A 1 861 ? 28.998 40.740 -21.034 1.00 75.25 861 PRO A CA 1
ATOM 6892 C C . PRO A 1 861 ? 28.314 39.864 -22.093 1.00 75.25 861 PRO A C 1
ATOM 6894 O O . PRO A 1 861 ? 28.822 39.751 -23.212 1.00 75.25 861 PRO A O 1
ATOM 6897 N N . ASN A 1 862 ? 27.137 39.297 -21.796 1.00 77.19 862 ASN A N 1
ATOM 6898 C CA . ASN A 1 862 ? 26.428 38.434 -22.753 1.00 77.19 862 ASN A CA 1
ATOM 6899 C C . ASN A 1 862 ? 26.208 39.134 -24.099 1.00 77.19 862 ASN A C 1
ATOM 6901 O O . ASN A 1 862 ? 26.365 38.504 -25.129 1.00 77.19 862 ASN A O 1
ATOM 6905 N N . LYS A 1 863 ? 25.959 40.449 -24.130 1.00 76.44 863 LYS A N 1
ATOM 6906 C CA . LYS A 1 863 ? 25.811 41.209 -25.385 1.00 76.44 863 LYS A CA 1
ATOM 6907 C C . LYS A 1 863 ? 27.034 41.105 -26.307 1.00 76.44 863 LYS A C 1
ATOM 6909 O O . LYS A 1 863 ? 26.874 41.007 -27.521 1.00 76.44 863 LYS A O 1
ATOM 6914 N N . GLU A 1 864 ? 28.237 41.141 -25.743 1.00 74.38 864 GLU A N 1
ATOM 6915 C CA . GLU A 1 864 ? 29.479 40.994 -26.505 1.00 74.38 864 GLU A CA 1
ATOM 6916 C C . GLU A 1 864 ? 29.653 39.540 -26.944 1.00 74.38 864 GLU A C 1
ATOM 6918 O O . GLU A 1 864 ? 29.897 39.278 -28.119 1.00 74.38 864 GLU A O 1
ATOM 6923 N N . LEU A 1 865 ? 29.425 38.586 -26.038 1.00 78.00 865 LEU A N 1
ATOM 6924 C CA . LEU A 1 865 ? 29.518 37.158 -26.344 1.00 78.00 865 LEU A CA 1
ATOM 6925 C C . LEU A 1 865 ? 28.500 36.717 -27.415 1.00 78.00 865 LEU A C 1
ATOM 6927 O O . LEU A 1 865 ? 28.870 35.989 -28.330 1.00 78.00 865 LEU A O 1
ATOM 6931 N N . ASN A 1 866 ? 27.266 37.224 -27.362 1.00 82.00 866 ASN A N 1
ATOM 6932 C CA . ASN A 1 866 ? 26.211 37.018 -28.356 1.00 82.00 866 ASN A CA 1
ATOM 6933 C C . ASN A 1 866 ? 26.653 37.522 -29.736 1.00 82.00 866 ASN A C 1
ATOM 6935 O O . ASN A 1 866 ? 26.438 36.849 -30.741 1.00 82.00 866 ASN A O 1
ATOM 6939 N N . ALA A 1 867 ? 27.292 38.698 -29.789 1.00 75.31 867 ALA A N 1
ATOM 6940 C CA . ALA A 1 867 ? 27.808 39.263 -31.033 1.00 75.31 867 ALA A CA 1
ATOM 6941 C C . ALA A 1 867 ? 28.967 38.430 -31.605 1.00 75.31 867 ALA A C 1
ATOM 6943 O O . ALA A 1 867 ? 29.038 38.247 -32.817 1.00 75.31 867 ALA A O 1
ATOM 6944 N N . PHE A 1 868 ? 29.842 37.890 -30.749 1.00 73.88 868 PHE A N 1
ATOM 6945 C CA . PHE A 1 868 ? 30.959 37.035 -31.168 1.00 73.88 868 PHE A CA 1
ATOM 6946 C C . PHE A 1 868 ? 30.530 35.640 -31.620 1.00 73.88 868 PHE A C 1
ATOM 6948 O O . PHE A 1 868 ? 31.146 35.070 -32.520 1.00 73.88 868 PHE A O 1
ATOM 6955 N N . LEU A 1 869 ? 29.525 35.072 -30.958 1.00 77.81 869 LEU A N 1
ATOM 6956 C CA . LEU A 1 869 ? 29.051 33.711 -31.190 1.00 77.81 869 LEU A CA 1
ATOM 6957 C C . LEU A 1 869 ? 27.855 33.643 -32.143 1.00 77.81 869 LEU A C 1
ATOM 6959 O O . LEU A 1 869 ? 27.427 32.543 -32.467 1.00 77.81 869 LEU A O 1
ATOM 6963 N N . HIS A 1 870 ? 27.323 34.794 -32.565 1.00 74.56 870 HIS A N 1
ATOM 6964 C CA . HIS A 1 870 ? 26.114 34.917 -33.383 1.00 74.56 870 HIS A CA 1
ATOM 6965 C C . HIS A 1 870 ? 24.913 34.132 -32.824 1.00 74.56 870 HIS A C 1
ATOM 6967 O O . HIS A 1 870 ? 24.101 33.597 -33.576 1.00 74.56 870 HIS A O 1
ATOM 6973 N N . VAL A 1 871 ? 24.782 34.092 -31.494 1.00 78.25 871 VAL A N 1
ATOM 6974 C CA . VAL A 1 871 ? 23.704 33.390 -30.787 1.00 78.25 871 VAL A CA 1
ATOM 6975 C C . VAL A 1 871 ? 23.053 34.313 -29.763 1.00 78.25 871 VAL A C 1
ATOM 6977 O O . VAL A 1 871 ? 23.728 35.095 -29.096 1.00 78.25 871 VAL A O 1
ATOM 6980 N N . ALA A 1 872 ? 21.730 34.231 -29.639 1.00 79.06 872 ALA A N 1
ATOM 6981 C CA . ALA A 1 872 ? 21.012 34.870 -28.545 1.00 79.06 872 ALA A CA 1
ATOM 6982 C C . ALA A 1 872 ? 21.030 33.944 -27.322 1.00 79.06 872 ALA A C 1
ATOM 6984 O O . ALA A 1 872 ? 20.608 32.788 -27.397 1.00 79.06 872 ALA A O 1
ATOM 6985 N N . ASP A 1 873 ? 21.506 34.462 -26.195 1.00 74.38 873 ASP A N 1
ATOM 6986 C CA . ASP A 1 873 ? 21.570 33.756 -24.918 1.00 74.38 873 ASP A CA 1
ATOM 6987 C C . ASP A 1 873 ? 20.195 33.271 -24.450 1.00 74.38 873 ASP A C 1
ATOM 6989 O O . ASP A 1 873 ? 20.090 32.124 -24.019 1.00 74.38 873 ASP A O 1
ATOM 6993 N N . ASP A 1 874 ? 19.141 34.071 -24.638 1.00 76.12 874 ASP A N 1
ATOM 6994 C CA . ASP A 1 874 ? 17.758 33.686 -24.313 1.00 76.12 874 ASP A CA 1
ATOM 6995 C C . ASP A 1 874 ? 17.264 32.451 -25.083 1.00 76.12 874 ASP A C 1
ATOM 6997 O O . ASP A 1 874 ? 16.505 31.646 -24.540 1.00 76.12 874 ASP A O 1
ATOM 7001 N N . ILE A 1 875 ? 17.714 32.272 -26.331 1.00 79.62 875 ILE A N 1
ATOM 7002 C CA . ILE A 1 875 ? 17.386 31.089 -27.141 1.00 79.62 875 ILE A CA 1
ATOM 7003 C C . ILE A 1 875 ? 18.178 29.886 -26.626 1.00 79.62 875 ILE A C 1
ATOM 7005 O O . ILE A 1 875 ? 17.619 28.807 -26.437 1.00 79.62 875 ILE A O 1
ATOM 7009 N N . LEU A 1 876 ? 19.471 30.079 -26.351 1.00 83.00 876 LEU A N 1
ATOM 7010 C CA . LEU A 1 876 ? 20.381 29.015 -25.927 1.00 83.00 876 LEU A CA 1
ATOM 7011 C C . LEU A 1 876 ? 19.996 28.393 -24.576 1.00 83.00 876 LEU A C 1
ATOM 7013 O O . LEU A 1 876 ? 20.224 27.204 -24.363 1.00 83.00 876 LEU A O 1
ATOM 7017 N N . ILE A 1 877 ? 19.440 29.180 -23.652 1.00 86.25 877 ILE A N 1
ATOM 7018 C CA . ILE A 1 877 ? 19.086 28.700 -22.307 1.00 86.25 877 ILE A CA 1
ATOM 7019 C C . ILE A 1 877 ? 17.612 28.334 -22.144 1.00 86.25 877 ILE A C 1
ATOM 7021 O O . ILE A 1 877 ? 17.209 27.991 -21.032 1.00 86.25 877 ILE A O 1
ATOM 7025 N N . SER A 1 878 ? 16.817 28.418 -23.210 1.00 80.94 878 SER A N 1
ATOM 7026 C CA . SER A 1 878 ? 15.357 28.286 -23.159 1.00 80.94 878 SER A CA 1
ATOM 7027 C C . SER A 1 878 ? 14.890 26.993 -22.476 1.00 80.94 878 SER A C 1
ATOM 7029 O O . SER A 1 878 ? 14.157 27.053 -21.487 1.00 80.94 878 SER A O 1
ATOM 7031 N N . ASP A 1 879 ? 15.449 25.856 -22.891 1.00 82.06 879 ASP A N 1
ATOM 7032 C CA . ASP A 1 879 ? 15.205 24.523 -22.314 1.00 82.06 879 ASP A CA 1
ATOM 7033 C C . ASP A 1 879 ? 15.933 24.268 -20.977 1.00 82.06 879 ASP A C 1
ATOM 7035 O O . ASP A 1 879 ? 15.786 23.217 -20.345 1.00 82.06 879 ASP A O 1
ATOM 7039 N N . LEU A 1 880 ? 16.767 25.213 -20.533 1.00 86.62 880 LEU A N 1
ATOM 7040 C CA . LEU A 1 880 ? 17.639 25.084 -19.363 1.00 86.62 880 LEU A CA 1
ATOM 7041 C C . LEU A 1 880 ? 17.286 26.052 -18.226 1.00 86.62 880 LEU A C 1
ATOM 7043 O O . LEU A 1 880 ? 17.996 26.067 -17.219 1.00 86.62 880 LEU A O 1
ATOM 7047 N N . ARG A 1 881 ? 16.179 26.803 -18.314 1.00 82.06 881 ARG A N 1
ATOM 7048 C CA . ARG A 1 881 ? 15.754 27.796 -17.299 1.00 82.06 881 ARG A CA 1
ATOM 7049 C C . ARG A 1 881 ? 15.547 27.230 -15.888 1.00 82.06 881 ARG A C 1
ATOM 7051 O O . ARG A 1 881 ? 15.603 27.957 -14.901 1.00 82.06 881 ARG A O 1
ATOM 7058 N N . SER A 1 882 ? 15.362 25.915 -15.764 1.00 78.19 882 SER A N 1
ATOM 7059 C CA . SER A 1 882 ? 15.322 25.217 -14.468 1.00 78.19 882 SER A CA 1
ATOM 7060 C C . SER A 1 882 ? 16.703 25.008 -13.822 1.00 78.19 882 SER A C 1
ATOM 7062 O O . SER A 1 882 ? 16.787 24.696 -12.635 1.00 78.19 882 SER A O 1
ATOM 7064 N N . LEU A 1 883 ? 17.789 25.169 -14.585 1.00 83.56 883 LEU A N 1
ATOM 7065 C CA . LEU A 1 883 ? 19.178 24.967 -14.158 1.00 83.56 883 LEU A CA 1
ATOM 7066 C C . LEU A 1 883 ? 20.016 26.250 -14.219 1.00 83.56 883 LEU A C 1
ATOM 7068 O O . LEU A 1 883 ? 21.000 26.368 -13.477 1.00 83.56 883 LEU A O 1
ATOM 7072 N N . VAL A 1 884 ? 19.642 27.198 -15.082 1.00 86.12 884 VAL A N 1
ATOM 7073 C CA . VAL A 1 884 ? 20.369 28.449 -15.312 1.00 86.12 884 VAL A CA 1
ATOM 7074 C C . VAL A 1 884 ? 19.433 29.648 -15.452 1.00 86.12 884 VAL A C 1
ATOM 7076 O O . VAL A 1 884 ? 18.265 29.501 -15.790 1.00 86.12 884 VAL A O 1
ATOM 7079 N N . THR A 1 885 ? 19.966 30.844 -15.224 1.00 84.56 885 THR A N 1
ATOM 7080 C CA . THR A 1 885 ? 19.284 32.125 -15.456 1.00 84.56 885 THR A CA 1
ATOM 7081 C C . THR A 1 885 ? 20.285 33.187 -15.904 1.00 84.56 885 THR A C 1
ATOM 7083 O O . THR A 1 885 ? 21.494 32.963 -15.832 1.00 84.56 885 THR A O 1
ATOM 7086 N N . ILE A 1 886 ? 19.814 34.349 -16.345 1.00 84.44 886 ILE A N 1
ATOM 7087 C CA . ILE A 1 886 ? 20.656 35.506 -16.660 1.00 84.44 886 ILE A CA 1
ATOM 7088 C C . ILE A 1 886 ? 20.507 36.520 -15.529 1.00 84.44 886 ILE A C 1
ATOM 7090 O O . ILE A 1 886 ? 19.402 36.963 -15.221 1.00 84.44 886 ILE A O 1
ATOM 7094 N N . ARG A 1 887 ? 21.621 36.896 -14.893 1.00 79.31 887 ARG A N 1
ATOM 7095 C CA . ARG A 1 887 ? 21.618 37.879 -13.802 1.00 79.31 887 ARG A CA 1
ATOM 7096 C C . ARG A 1 887 ? 22.232 39.210 -14.236 1.00 79.31 887 ARG A C 1
ATOM 7098 O O . ARG A 1 887 ? 23.213 39.213 -14.985 1.00 79.31 887 ARG A O 1
ATOM 7105 N N . PRO A 1 888 ? 21.719 40.346 -13.725 1.00 75.62 888 PRO A N 1
ATOM 7106 C CA . PRO A 1 888 ? 22.371 41.637 -13.893 1.00 75.62 888 PRO A CA 1
ATOM 7107 C C . PRO A 1 888 ? 23.764 41.619 -13.251 1.00 75.62 888 PRO A C 1
ATOM 7109 O O . PRO A 1 888 ? 23.917 41.213 -12.099 1.00 75.62 888 PRO A O 1
ATOM 7112 N N . HIS A 1 889 ? 24.776 42.096 -13.972 1.00 73.69 889 HIS A N 1
ATOM 7113 C CA . HIS A 1 889 ? 26.131 42.288 -13.455 1.00 73.69 889 HIS A CA 1
ATOM 7114 C C . HIS A 1 889 ? 26.616 43.698 -13.836 1.00 73.69 889 HIS A C 1
ATOM 7116 O O . HIS A 1 889 ? 26.214 44.200 -14.886 1.00 73.69 889 HIS A O 1
ATOM 7122 N N . PRO A 1 890 ? 27.483 44.357 -13.038 1.00 69.62 890 PRO A N 1
ATOM 7123 C CA . PRO A 1 890 ? 27.993 45.707 -13.325 1.00 69.62 890 PRO A CA 1
ATOM 7124 C C . PRO A 1 890 ? 28.587 45.945 -14.727 1.00 69.62 890 PRO A C 1
ATOM 7126 O O . PRO A 1 890 ? 28.670 47.088 -15.157 1.00 69.62 890 PRO A O 1
ATOM 7129 N N . GLY A 1 891 ? 29.000 44.886 -15.432 1.00 65.81 891 GLY A N 1
ATOM 7130 C CA . GLY A 1 891 ? 29.524 44.949 -16.804 1.00 65.81 891 GLY A CA 1
ATOM 7131 C C . GLY A 1 891 ? 28.477 44.670 -17.891 1.00 65.81 891 GLY A C 1
ATOM 7132 O O . GLY A 1 891 ? 28.768 44.828 -19.066 1.00 65.81 891 GLY A O 1
ATOM 7133 N N . GLY A 1 892 ? 27.262 44.273 -17.516 1.00 72.69 892 GLY A N 1
ATOM 7134 C CA . GLY A 1 892 ? 26.211 43.757 -18.397 1.00 72.69 892 GLY A CA 1
ATOM 7135 C C . GLY A 1 892 ? 25.759 42.353 -17.967 1.00 72.69 892 GLY A C 1
ATOM 7136 O O . GLY A 1 892 ? 26.433 41.728 -17.156 1.00 72.69 892 GLY A O 1
ATOM 7137 N N . PRO A 1 893 ? 24.602 41.863 -18.439 1.00 79.69 893 PRO A N 1
ATOM 7138 C CA . PRO A 1 893 ? 24.033 40.587 -17.999 1.00 79.69 893 PRO A CA 1
ATOM 7139 C C . PRO A 1 893 ? 24.970 39.402 -18.276 1.00 79.69 893 PRO A C 1
ATOM 7141 O O . PRO A 1 893 ? 25.639 39.377 -19.311 1.00 79.69 893 PRO A O 1
ATOM 7144 N N . ILE A 1 894 ? 25.004 38.431 -17.356 1.00 82.50 894 ILE A N 1
ATOM 7145 C CA . ILE A 1 894 ? 25.786 37.191 -17.490 1.00 82.50 894 ILE A CA 1
ATOM 7146 C C . ILE A 1 894 ? 24.960 35.961 -17.106 1.00 82.50 894 ILE A C 1
ATOM 7148 O O . ILE A 1 894 ? 24.038 36.043 -16.290 1.00 82.50 894 ILE A O 1
ATOM 7152 N N . LEU A 1 895 ? 25.330 34.802 -17.655 1.00 86.88 895 LEU A N 1
ATOM 7153 C CA . LEU A 1 895 ? 24.762 33.515 -17.257 1.00 86.88 895 LEU A CA 1
ATOM 7154 C C . LEU A 1 895 ? 25.057 33.218 -15.774 1.00 86.88 895 LEU A C 1
ATOM 7156 O O . LEU A 1 895 ? 26.155 33.446 -15.276 1.00 86.88 895 LEU A O 1
ATOM 7160 N N . HIS A 1 896 ? 24.088 32.648 -15.072 1.00 85.25 896 HIS A N 1
ATOM 7161 C CA . HIS A 1 896 ? 24.203 32.166 -13.705 1.00 85.25 896 HIS A CA 1
ATOM 7162 C C . HIS A 1 896 ? 23.673 30.734 -13.623 1.00 85.25 896 HIS A C 1
ATOM 7164 O O . HIS A 1 896 ? 22.569 30.448 -14.075 1.00 85.25 896 HIS A O 1
ATOM 7170 N N . LEU A 1 897 ? 24.453 29.826 -13.035 1.00 86.31 897 LEU A N 1
ATOM 7171 C CA . LEU A 1 897 ? 24.038 28.443 -12.808 1.00 86.31 897 LEU A CA 1
ATOM 7172 C C . LEU A 1 897 ? 23.509 28.319 -11.379 1.00 86.31 897 LEU A C 1
ATOM 7174 O O . LEU A 1 897 ? 24.259 28.558 -10.432 1.00 86.31 897 LEU A O 1
ATOM 7178 N N . TYR A 1 898 ? 22.262 27.871 -11.216 1.00 79.06 898 TYR A N 1
ATOM 7179 C CA . TYR A 1 898 ? 21.659 27.691 -9.891 1.00 79.06 898 TYR A CA 1
ATOM 7180 C C . TYR A 1 898 ? 22.359 26.599 -9.076 1.00 79.06 898 TYR A C 1
ATOM 7182 O O . TYR A 1 898 ? 22.416 26.647 -7.848 1.00 79.06 898 TYR A O 1
ATOM 7190 N N . HIS A 1 899 ? 22.852 25.560 -9.758 1.00 81.00 899 HIS A N 1
ATOM 7191 C CA . HIS A 1 899 ? 23.335 24.341 -9.120 1.00 81.00 899 HIS A CA 1
ATOM 7192 C C . HIS A 1 899 ? 24.849 24.206 -9.283 1.00 81.00 899 HIS A C 1
ATOM 7194 O O . HIS A 1 899 ? 25.349 23.889 -10.367 1.00 81.00 899 HIS A O 1
ATOM 7200 N N . LYS A 1 900 ? 25.593 24.294 -8.176 1.00 81.31 900 LYS A N 1
ATOM 7201 C CA . LYS A 1 900 ? 27.024 23.946 -8.170 1.00 81.31 900 LYS A CA 1
ATOM 7202 C C . LYS A 1 900 ? 27.278 22.532 -8.706 1.00 81.31 900 LYS A C 1
ATOM 7204 O O . LYS A 1 900 ? 28.175 22.326 -9.515 1.00 81.31 900 LYS A O 1
ATOM 7209 N N . SER A 1 901 ? 26.426 21.576 -8.333 1.00 84.00 901 SER A N 1
ATOM 7210 C CA . SER A 1 901 ? 26.533 20.183 -8.783 1.00 84.00 901 SER A CA 1
ATOM 7211 C C . SER A 1 901 ? 26.350 19.993 -10.297 1.00 84.00 901 SER A C 1
ATOM 7213 O O . SER A 1 901 ? 26.867 19.009 -10.831 1.00 84.00 901 SER A O 1
ATOM 7215 N N . PHE A 1 902 ? 25.651 20.914 -10.975 1.00 88.12 902 PHE A N 1
ATOM 7216 C CA . PHE A 1 902 ? 25.530 20.948 -12.436 1.00 88.12 902 PHE A CA 1
ATOM 7217 C C . PHE A 1 902 ? 26.800 21.515 -13.081 1.00 88.12 902 PHE A C 1
ATOM 7219 O O . PHE A 1 902 ? 27.332 20.921 -14.016 1.00 88.12 902 PHE A O 1
ATOM 7226 N N . SER A 1 903 ? 27.368 22.585 -12.514 1.00 87.31 903 SER A N 1
ATOM 7227 C CA . SER A 1 903 ? 28.693 23.083 -12.917 1.00 87.31 903 SER A CA 1
ATOM 7228 C C . SER A 1 903 ? 29.768 21.992 -12.785 1.00 87.31 903 SER A C 1
ATOM 7230 O O . SER A 1 903 ? 30.531 21.746 -13.719 1.00 87.31 903 SER A O 1
ATOM 7232 N N . ASP A 1 904 ? 29.783 21.253 -11.670 1.00 85.75 904 ASP A N 1
ATOM 7233 C CA . ASP A 1 904 ? 30.722 20.144 -11.449 1.00 85.75 904 ASP A CA 1
ATOM 7234 C C . ASP A 1 904 ? 30.538 18.998 -12.461 1.00 85.75 904 ASP A C 1
ATOM 7236 O O . ASP A 1 904 ? 31.510 18.339 -12.834 1.00 85.75 904 ASP A O 1
ATOM 7240 N N . PHE A 1 905 ? 29.301 18.746 -12.903 1.00 88.81 905 PHE A N 1
ATOM 7241 C CA . PHE A 1 905 ? 28.987 17.766 -13.946 1.00 88.81 905 PHE A CA 1
ATOM 7242 C C . PHE A 1 905 ? 29.570 18.189 -15.305 1.00 88.81 905 PHE A C 1
ATOM 7244 O O . PHE A 1 905 ? 30.274 17.400 -15.941 1.00 88.81 905 PHE A O 1
ATOM 7251 N N . LEU A 1 906 ? 29.364 19.449 -15.707 1.00 89.69 906 LEU A N 1
ATOM 7252 C CA . LEU A 1 906 ? 29.891 20.009 -16.961 1.00 89.69 906 LEU A CA 1
ATOM 7253 C C . LEU A 1 906 ? 31.426 20.076 -16.976 1.00 89.69 906 LEU A C 1
ATOM 7255 O O . LEU A 1 906 ? 32.052 19.886 -18.014 1.00 89.69 906 LEU A O 1
ATOM 7259 N N . ASN A 1 907 ? 32.046 20.324 -15.819 1.00 87.69 907 ASN A N 1
ATOM 7260 C CA . ASN A 1 907 ? 33.501 20.429 -15.685 1.00 87.69 907 ASN A CA 1
ATOM 7261 C C . ASN A 1 907 ? 34.234 19.080 -15.631 1.00 87.69 907 ASN A C 1
ATOM 7263 O O . ASN A 1 907 ? 35.463 19.066 -15.613 1.00 87.69 907 ASN A O 1
ATOM 7267 N N . THR A 1 908 ? 33.512 17.958 -15.609 1.00 86.25 908 THR A N 1
ATOM 7268 C CA . THR A 1 908 ? 34.099 16.639 -15.360 1.00 86.25 908 THR A CA 1
ATOM 7269 C C . THR A 1 908 ? 33.737 15.642 -16.457 1.00 86.25 908 THR A C 1
ATOM 7271 O O . THR A 1 908 ? 32.618 15.132 -16.478 1.00 86.25 908 THR A O 1
ATOM 7274 N N . GLU A 1 909 ? 34.712 15.273 -17.292 1.00 86.62 909 GLU A N 1
ATOM 7275 C CA . GLU A 1 909 ? 34.539 14.320 -18.403 1.00 86.62 909 GLU A CA 1
ATOM 7276 C C . GLU A 1 909 ? 33.930 12.983 -17.962 1.00 86.62 909 GLU A C 1
ATOM 7278 O O . GLU A 1 909 ? 33.004 12.473 -18.581 1.00 86.62 909 GLU A O 1
ATOM 7283 N N . SER A 1 910 ? 34.375 12.430 -16.831 1.00 82.69 910 SER A N 1
ATOM 7284 C CA . SER A 1 910 ? 33.853 11.150 -16.336 1.00 82.69 910 SER A CA 1
ATOM 7285 C C . SER A 1 910 ? 32.385 11.197 -15.888 1.00 82.69 910 SER A C 1
ATOM 7287 O O . SER A 1 910 ? 31.761 10.138 -15.779 1.00 82.69 910 SER A O 1
ATOM 7289 N N . ARG A 1 911 ? 31.829 12.392 -15.636 1.00 85.25 911 ARG A N 1
ATOM 7290 C CA . ARG A 1 911 ? 30.418 12.591 -15.264 1.00 85.25 911 ARG A CA 1
ATOM 7291 C C . ARG A 1 911 ? 29.552 12.914 -16.478 1.00 85.25 911 ARG A C 1
ATOM 7293 O O . ARG A 1 911 ? 28.522 12.270 -16.654 1.00 85.25 911 ARG A O 1
ATOM 7300 N N . SER A 1 912 ? 29.973 13.874 -17.304 1.00 86.44 912 SER A N 1
ATOM 7301 C CA . SER A 1 912 ? 29.219 14.335 -18.482 1.00 86.44 912 SER A CA 1
ATOM 7302 C C . SER A 1 912 ? 29.413 13.472 -19.729 1.00 86.44 912 SER A C 1
ATOM 7304 O O . SER A 1 912 ? 28.569 13.521 -20.620 1.00 86.44 912 SER A O 1
ATOM 7306 N N . LYS A 1 913 ? 30.444 12.616 -19.757 1.00 87.44 913 LYS A N 1
ATOM 7307 C CA . LYS A 1 913 ? 30.718 11.639 -20.821 1.00 87.44 913 LYS A CA 1
ATOM 7308 C C . LYS A 1 913 ? 30.772 12.314 -22.197 1.00 87.44 913 LYS A C 1
ATOM 7310 O O . LYS A 1 913 ? 31.552 13.234 -22.397 1.00 87.44 913 LYS A O 1
ATOM 7315 N N . ASP A 1 914 ? 29.941 11.871 -23.128 1.00 87.94 914 ASP A N 1
ATOM 7316 C CA . ASP A 1 914 ? 29.789 12.393 -24.483 1.00 87.94 914 ASP A CA 1
ATOM 7317 C C . ASP A 1 914 ? 29.258 13.836 -24.542 1.00 87.94 914 ASP A C 1
ATOM 7319 O O . ASP A 1 914 ? 29.418 14.488 -25.569 1.00 87.94 914 ASP A O 1
ATOM 7323 N N . LEU A 1 915 ? 28.712 14.376 -23.444 1.00 90.12 915 LEU A N 1
ATOM 7324 C CA . LEU A 1 915 ? 28.335 15.793 -23.345 1.00 90.12 915 LEU A CA 1
ATOM 7325 C C . LEU A 1 915 ? 29.497 16.699 -22.900 1.00 90.12 915 LEU A C 1
ATOM 7327 O O . LEU A 1 915 ? 29.329 17.915 -22.793 1.00 90.12 915 LEU A O 1
ATOM 7331 N N . PHE A 1 916 ? 30.666 16.132 -22.584 1.00 92.38 916 PHE A N 1
ATOM 7332 C CA . PHE A 1 916 ? 31.809 16.902 -22.106 1.00 92.38 916 PHE A CA 1
ATOM 7333 C C . PHE A 1 916 ? 32.473 17.700 -23.231 1.00 92.38 916 PHE A C 1
ATOM 7335 O O . PHE A 1 916 ? 32.880 17.154 -24.257 1.00 92.38 916 PHE A O 1
ATOM 7342 N N . VAL A 1 917 ? 32.682 18.996 -22.989 1.00 91.06 917 VAL A N 1
ATOM 7343 C CA . VAL A 1 917 ? 33.424 19.878 -23.896 1.00 91.06 917 VAL A CA 1
ATOM 7344 C C . VAL A 1 917 ? 34.687 20.402 -23.197 1.00 91.06 917 VAL A C 1
ATOM 7346 O O . VAL A 1 917 ? 34.582 21.181 -22.237 1.00 91.06 917 VAL A O 1
ATOM 7349 N N . PRO A 1 918 ? 35.892 20.022 -23.675 1.00 89.12 918 PRO A N 1
ATOM 7350 C CA . PRO A 1 918 ? 37.152 20.507 -23.120 1.00 89.12 918 PRO A CA 1
ATOM 7351 C C . PRO A 1 918 ? 37.303 22.023 -23.281 1.00 89.12 918 PRO A C 1
ATOM 7353 O O . PRO A 1 918 ? 37.051 22.565 -24.358 1.00 89.12 918 PRO A O 1
ATOM 7356 N N . SER A 1 919 ? 37.818 22.710 -22.256 1.00 85.44 919 SER A N 1
ATOM 7357 C CA . SER A 1 919 ? 38.028 24.167 -22.302 1.00 85.44 919 SER A CA 1
ATOM 7358 C C . SER A 1 919 ? 38.937 24.607 -23.459 1.00 85.44 919 SER A C 1
ATOM 7360 O O . SER A 1 919 ? 38.697 25.647 -24.063 1.00 85.44 919 SER A O 1
ATOM 7362 N N . ALA A 1 920 ? 39.924 23.787 -23.838 1.00 83.56 920 ALA A N 1
ATOM 7363 C CA . ALA A 1 920 ? 40.797 24.054 -24.986 1.00 83.56 920 ALA A CA 1
ATOM 7364 C C . ALA A 1 920 ? 40.032 24.107 -26.326 1.00 83.56 920 ALA A C 1
ATOM 7366 O O . ALA A 1 920 ? 40.369 24.902 -27.207 1.00 83.56 920 ALA A O 1
ATOM 7367 N N . ARG A 1 921 ? 38.974 23.292 -26.473 1.00 87.38 921 ARG A N 1
ATOM 7368 C CA . ARG A 1 921 ? 38.108 23.291 -27.663 1.00 87.38 921 ARG A CA 1
ATOM 7369 C C . ARG A 1 921 ? 37.292 24.582 -27.738 1.00 87.38 921 ARG A C 1
ATOM 7371 O O . ARG A 1 921 ? 37.209 25.173 -28.809 1.00 87.38 921 ARG A O 1
ATOM 7378 N N . VAL A 1 922 ? 36.771 25.051 -26.601 1.00 85.94 922 VAL A N 1
ATOM 7379 C CA . VAL A 1 922 ? 36.076 26.348 -26.498 1.00 85.94 922 VAL A CA 1
ATOM 7380 C C . VAL A 1 922 ? 37.015 27.499 -26.858 1.00 85.94 922 VAL A C 1
ATOM 7382 O O . VAL A 1 922 ? 36.657 28.348 -27.664 1.00 85.94 922 VAL A O 1
ATOM 7385 N N . GLN A 1 923 ? 38.239 27.504 -26.327 1.00 80.75 923 GLN A N 1
ATOM 7386 C CA . GLN A 1 923 ? 39.232 28.543 -26.628 1.00 80.75 923 GLN A CA 1
ATOM 7387 C C . GLN A 1 923 ? 39.604 28.582 -28.114 1.00 80.75 923 GLN A C 1
ATOM 7389 O O . GLN A 1 923 ? 39.665 29.655 -28.705 1.00 80.75 923 GLN A O 1
ATOM 7394 N N . SER A 1 924 ? 39.802 27.416 -28.736 1.00 80.56 924 SER A N 1
ATOM 7395 C CA . SER A 1 924 ? 40.089 27.322 -30.174 1.00 80.56 924 SER A CA 1
ATOM 7396 C C . SER A 1 924 ? 38.918 27.818 -31.025 1.00 80.56 924 SER A C 1
ATOM 7398 O O . SER A 1 924 ? 39.127 28.490 -32.033 1.00 80.56 924 SER A O 1
ATOM 7400 N N . TYR A 1 925 ? 37.686 27.524 -30.603 1.00 83.88 925 TYR A N 1
ATOM 7401 C CA . TYR A 1 925 ? 36.479 28.012 -31.261 1.00 83.88 925 TYR A CA 1
ATOM 7402 C C . TYR A 1 925 ? 36.339 29.535 -31.150 1.00 83.88 925 TYR A C 1
ATOM 7404 O O . TYR A 1 925 ? 36.184 30.205 -32.165 1.00 83.88 925 TYR A O 1
ATOM 7412 N N . LEU A 1 926 ? 36.508 30.098 -29.950 1.00 79.25 926 LEU A N 1
ATOM 7413 C CA . LEU A 1 926 ? 36.482 31.548 -29.740 1.00 79.25 926 LEU A CA 1
ATOM 7414 C C . LEU A 1 926 ? 37.574 32.265 -30.542 1.00 79.25 926 LEU A C 1
ATOM 7416 O O . LEU A 1 926 ? 37.301 33.296 -31.150 1.00 79.25 926 LEU A O 1
ATOM 7420 N N . ALA A 1 927 ? 38.783 31.698 -30.616 1.00 76.75 927 ALA A N 1
ATOM 7421 C CA . ALA A 1 927 ? 39.859 32.237 -31.446 1.00 76.75 927 ALA A CA 1
ATOM 7422 C C . ALA A 1 927 ? 39.501 32.228 -32.945 1.00 76.75 927 ALA A C 1
ATOM 7424 O O . ALA A 1 927 ? 39.787 33.200 -33.645 1.00 76.75 927 ALA A O 1
ATOM 7425 N N . LYS A 1 928 ? 38.835 31.170 -33.440 1.00 78.56 928 LYS A N 1
ATOM 7426 C CA . LYS A 1 928 ? 38.322 31.103 -34.822 1.00 78.56 928 LYS A CA 1
ATOM 7427 C C . LYS A 1 928 ? 37.291 32.208 -35.077 1.00 78.56 928 LYS A C 1
ATOM 7429 O O . LYS A 1 928 ? 37.448 32.942 -36.052 1.00 78.56 928 LYS A O 1
ATOM 7434 N N . CYS A 1 929 ? 36.300 32.368 -34.197 1.00 75.94 929 CYS A N 1
ATOM 7435 C CA . CYS A 1 929 ? 35.280 33.416 -34.323 1.00 75.94 929 CYS A CA 1
ATOM 7436 C C . CYS A 1 929 ? 35.900 34.822 -34.277 1.00 75.94 929 CYS A C 1
ATOM 7438 O O . CYS A 1 929 ? 35.538 35.693 -35.065 1.00 75.94 929 CYS A O 1
ATOM 7440 N N . TYR A 1 930 ? 36.888 35.037 -33.403 1.00 73.12 930 TYR A N 1
ATOM 7441 C CA . TYR A 1 930 ? 37.608 36.307 -33.301 1.00 73.12 930 TYR A CA 1
ATOM 7442 C C . TYR A 1 930 ? 38.356 36.647 -34.599 1.00 73.12 930 TYR A C 1
ATOM 7444 O O . TYR A 1 930 ? 38.217 37.748 -35.127 1.00 73.12 930 TYR A O 1
ATOM 7452 N N . LEU A 1 931 ? 39.086 35.683 -35.174 1.00 70.31 931 LEU A N 1
ATOM 7453 C CA . LEU A 1 931 ? 39.778 35.857 -36.456 1.00 70.31 931 LEU A CA 1
ATOM 7454 C C . LEU A 1 931 ? 38.805 36.103 -37.619 1.00 70.31 931 LEU A C 1
ATOM 7456 O O . LEU A 1 931 ? 39.083 36.936 -38.479 1.00 70.31 931 LEU A O 1
ATOM 7460 N N . GLN A 1 932 ? 37.659 35.419 -37.645 1.00 70.50 932 GLN A N 1
ATOM 7461 C CA . GLN A 1 932 ? 36.624 35.634 -38.662 1.00 70.50 932 GLN A CA 1
ATOM 7462 C C . GLN A 1 932 ? 36.012 37.039 -38.571 1.00 70.50 932 GLN A C 1
ATOM 7464 O O . GLN A 1 932 ? 35.859 37.691 -39.602 1.00 70.50 932 GLN A O 1
ATOM 7469 N N . ASN A 1 933 ? 35.751 37.535 -37.359 1.00 67.94 933 ASN A N 1
ATOM 7470 C CA . ASN A 1 933 ? 35.252 38.894 -37.140 1.00 67.94 933 ASN A CA 1
ATOM 7471 C C . ASN A 1 933 ? 36.284 39.964 -37.537 1.00 67.94 933 ASN A C 1
ATOM 7473 O O . ASN A 1 933 ? 35.931 40.925 -38.218 1.00 67.94 933 ASN A O 1
ATOM 7477 N N . ILE A 1 934 ? 37.573 39.764 -37.228 1.00 67.50 934 ILE A N 1
ATOM 7478 C CA . ILE A 1 934 ? 38.663 40.637 -37.710 1.00 67.50 934 ILE A CA 1
ATOM 7479 C C . ILE A 1 934 ? 38.688 40.690 -39.245 1.00 67.50 934 ILE A C 1
ATOM 7481 O O . ILE A 1 934 ? 38.818 41.766 -39.824 1.00 67.50 934 ILE A O 1
ATOM 7485 N N . LEU A 1 935 ? 38.535 39.545 -39.919 1.00 61.16 935 LEU A N 1
ATOM 7486 C CA . LEU A 1 935 ? 38.544 39.456 -41.386 1.00 61.16 935 LEU A CA 1
ATOM 7487 C C . LEU A 1 935 ? 37.316 40.107 -42.055 1.00 61.16 935 LEU A C 1
ATOM 7489 O O . LEU A 1 935 ? 37.363 40.390 -43.262 1.00 61.16 935 LEU A O 1
ATOM 7493 N N . GLN A 1 936 ? 36.237 40.330 -41.300 1.00 59.81 936 GLN A N 1
ATOM 7494 C CA . GLN A 1 936 ? 35.007 40.996 -41.742 1.00 59.81 936 GLN A CA 1
ATOM 7495 C C . GLN A 1 936 ? 34.953 42.495 -41.384 1.00 59.81 936 GLN A C 1
ATOM 7497 O O . GLN A 1 936 ? 34.117 43.204 -41.943 1.00 59.81 936 GLN A O 1
ATOM 7502 N N . CYS A 1 937 ? 35.862 43.008 -40.542 1.00 53.69 937 CYS A N 1
ATOM 7503 C CA . CYS A 1 937 ? 35.976 44.440 -40.242 1.00 53.69 937 CYS A CA 1
ATOM 7504 C C . CYS A 1 937 ? 36.485 45.242 -41.464 1.00 53.69 937 CYS A C 1
ATOM 7506 O O . CYS A 1 937 ? 37.620 45.029 -41.904 1.00 53.69 937 CYS A O 1
ATOM 7508 N N . PRO A 1 938 ? 35.710 46.210 -41.998 1.00 51.91 938 PRO A N 1
ATOM 7509 C CA . PRO A 1 938 ? 36.108 47.005 -43.167 1.00 51.91 938 PRO A CA 1
ATOM 7510 C C . PRO A 1 938 ? 37.362 47.867 -42.944 1.00 51.91 938 PRO A C 1
ATOM 7512 O O . PRO A 1 938 ? 38.096 48.135 -43.890 1.00 51.91 938 PRO A O 1
ATOM 7515 N N . GLU A 1 939 ? 37.627 48.276 -41.701 1.00 56.00 939 GLU A N 1
ATOM 7516 C CA . GLU A 1 939 ? 38.699 49.217 -41.333 1.00 56.00 939 GLU A CA 1
ATOM 7517 C C . GLU A 1 939 ? 40.109 48.594 -41.311 1.00 56.00 939 GLU A C 1
ATOM 7519 O O . GLU A 1 939 ? 41.097 49.320 -41.265 1.00 56.00 939 GLU A O 1
ATOM 7524 N N . LEU A 1 940 ? 40.221 47.262 -41.389 1.00 49.91 940 LEU A N 1
ATOM 7525 C CA . LEU A 1 940 ? 41.498 46.527 -41.406 1.00 49.91 940 LEU A CA 1
ATOM 7526 C C . LEU A 1 940 ? 41.881 45.993 -42.800 1.00 49.91 940 LEU A C 1
ATOM 7528 O O . LEU A 1 940 ? 42.901 45.321 -42.941 1.00 49.91 940 LEU A O 1
ATOM 7532 N N . ARG A 1 941 ? 41.073 46.276 -43.835 1.00 44.75 941 ARG A N 1
ATOM 7533 C CA . ARG A 1 941 ? 41.361 45.941 -45.246 1.00 44.75 941 ARG A CA 1
ATOM 7534 C C . ARG A 1 941 ? 41.993 47.099 -46.040 1.00 44.75 941 ARG A C 1
ATOM 7536 O O . ARG A 1 941 ? 42.032 47.016 -47.268 1.00 44.75 941 ARG A O 1
ATOM 7543 N N . ALA A 1 942 ? 42.446 48.158 -45.365 1.00 38.75 942 ALA A N 1
ATOM 7544 C CA . ALA A 1 942 ? 43.138 49.299 -45.972 1.00 38.75 942 ALA A CA 1
ATOM 7545 C C . ALA A 1 942 ? 44.660 49.107 -45.990 1.00 38.75 942 ALA A C 1
ATOM 7547 O O . ALA A 1 942 ? 45.212 48.705 -44.940 1.00 38.75 942 ALA A O 1
#

Secondary structure (DSSP, 8-state):
-HHHHHHHHHHHHHIIIIII--TTSEEEEE-TT--EE----TT-TT-EE--SEEEEE-STT-------TTTGGGGGGS-GGG---GGGEEEEEEE-SS--HHHHHHHHHHHHHHHHHHSTTBS-EEEEEE-SSEEEEEEEETTEEEEEEEET--HHHHHHHHHHHT-S-HHHHTB-TTEEEEE-TTT-SEEEEEEEEE-TTT--EEEEEESSSS-SEE---SSS---EEEEEEETTTTEEEEEEEEEEETT--SPPHHHHHHHHTT-TTB--EEEEEEEEEESSSTT----SS--S--EEEEEEEEEPP--BGGG-SSHHHHHHHHHHHHHHHHHHHHTTEE-S---TTSEEEPPTTPPTT-SEEE--GGG-EEHHHHTT--S--S-GGG--HHHHHHHHPPTTPPP----HHHHHHHHHHHHHHHHHHSSS-----GGGGSHHHHHHHHHHHTS-SSPPPSGGGS-TT----HHHHHHHHHHHHHHHHHHHHHHHHHHS-HHHHHHHHHHHHHTHHHHHHHHHHHHHHHHHHHHHHHHTT--------------SSS----EE--TT-TTSSSGGGHHHHHHHHHHHH-HHHHHHHHHHHHH-TTGGGS-HHHHHIIIIIHHHHHHHHTT---TTT---EEEEE-GGG---B-TT--B--HHHHHHHHHHHHIIIIISSS---EEEEE----HHHHHHHSTTSTTTTTS----HHHH--THHHHHHHHHHHHHHHHHH-S-HHHHSS-SS-HHHHHHHHHHHTT-HHHHHHHHHHHT-TTS-HHHHHHHHHT--TTT-SS--TTHHHHHHHHHHHHHHHHHHHHH---TT--HHHHHHHHHHHHHT-BPPSSS---BPPPHHHHHHHHT--HHHHTGGGTTTEEEE--TTS-EEEES-HHHHHHHT-HHHHGGG---HHHHHHHHHHHHHHHHHH-GGG--

Radius of gyration: 33.3 Å; chains: 1; bounding box: 82×84×91 Å

pLDDT: mean 80.67, std 15.55, range [25.14, 98.38]

Foldseek 3Di:
DVVVLVVVQVVLQCLCVPVQVPVPQKGKDQLVVPFADADDDPPDPDDTDRFRIFIFGDDFQAFFGDDFLLCVLVVVPDDSVPHDYLRGTLEGEHEDEPDDPVVVLVNRVRSFLRNCQNRVQAQKHWYWYHYPFWIWIWIFGQLGIFIAIGGVNDVVNVSVVSSLSRDPPVVSSGGLPQWTFDADPVRRHTPWIKGWDQFPVVRDIDIWTFPGPAFPDFDSDRHDQGWTKTWTADPVVRFIKIKIKTKDWPPPPDDALVVLLVLLDPFFQAWHWDGKDFASDKDPDSNPDDGPDHSPTMMGMMITMIGDFAAQLLPDPDPLLSLQQLLLNLSSQLSSVVSQKHQLADASRQKHAGDVPDDRSHRIYGHDSRRMDGPVVLVPPQARDYDLQLFALLNLCSNVPDPPQFHDGDDPLRSLSSSLSNLLVSQLQQADDDPPPPLSVVSVSSNVVCCCALVNPDHDQSCVSGDPPGLDDPLSSQLNRQSSVLNSVSSVLRVVLSVDDPVCNVVSVVVVVVCSVVSSVSNSVSSVRSSVVVVVVVVPPPPPDPPPRRDDPDDDDDDDQALEQDLRDPCRQELLNVLVSVLVVVCVVDVQLVVQLVVLCVVPVCQSQDASLSSLQRRPQVSQVVCVVVVNDDLVPPADEHEYEALVSHAQQHSVRDHDHSLVRSLSVVVSCCVRPPVDPHNYHYDYHYFCAPNNVQLDDVVHVCDVVDDDDDCLPPPQCLVVLLVVLVVLLLVLLCPAPDPCSVPPDLDDSVLSVLQSVQCLSPVVSSVLLSVQLNPNVDHSSVSSVCVSPPDLPPDPPDDSCQVVLVVLLVLVVVLQVVLVVPDPDPPDRLLLLVVLLLCLQPPADDDPPPDPRDRAAVVVSCVLRVHDPCSSCNSPSNFWDWDQDPRHIGIDGSHPVSSVQQVHCSRNPVSHDDPVNSVVVSVVSVVVVCVVDPVNVD

InterPro domains:
  IPR011009 Protein kinase-like domain superfamily [SSF56112] (304-430)
  IPR040976 Fungal-type protein kinase [PF17667] (103-277)
  IPR040976 Fungal-type protein kinase [PF17667] (296-425)
  IPR056884 Nephrocystin 3-like, N-terminal [PF24883] (562-691)